Protein AF-A0A2S3UNC1-F1 (afdb_monomer)

pLDDT: mean 71.62, std 21.58, range [21.16, 96.69]

Foldseek 3Di:
DQAWADWEWEEDLAQLKIKIFTHHDDQVVQPVWGFFWKWKFKDAQFAQPDSPRHDTPDTGGDDGMDIGRCPPDQAKMKMFMWTAIPVRDTDGDPRRIYIYGRFDDPCVLVVVVVPPPVVVQVPQFQDDPVNLVPDDPVVNVVLVPDDPVLNRTGPVSNVSCVVCSCVSVVVRVVVCPLLLQPLRTRDLVSLCVLCVLLLFDFDPVDGSVVSSVCSVCQLVQLLQLLWPVNLQVLLCVLFVFHWFWDFDDDDDDDPPDDQLFFWWKWWQDPNATAAQQECCVQLQWDQDKFFFAAFGWGKIKHPDAFQTAGQAQHWWWKDKQPAFIWIWTDHLAQAVGNGGGFQASVQVSCCVFPVQKHWDADPRRHIMITGPDHHRRTIMGTDGDRTHGPDSPQRWDAFKEWEFFDPQRKIKIKTKHFHPPDVLLVVVVVCVSVVHDDDDDDDDDDDDDDDDDPPPPDDRDGRQIWMKMWIHGPNDIDDIDTDCPDDFRWHQKAWYAFPVRWIKIWTWTPAPDLPTFIFIWTWHFFDFFWWKQWQQDAFDFQADQQAKWKKWKQAPSRDIDIFMDGDHPVQAPHNGGHFLVSVQVSCCVGGPQWHWDADPVRTIMITGPDGAQRIKMFTDPDPPHRRCRVRSNHDPVRRMTGIHHSRDIDIDGADGDDDDRANKDNWYWEAQLPRWIKIWIWHPRAQTWIWIWIGDPRDIDDIDTDDGQWAQWDWYQFPVSKIKIKIWHDDPVCVPDLAIFIKIWIGDPVDPDIDDIDGAEDADVPHGKNWHNWEWDDDPPRWTFIWTFMCPLVATAIWTDTAGDVGDDNDDTHGSDNDHWHKHSWYWDQDVVRMIMIIITTPPQPFDFDDWDDPVPDPRPITMTRTRHGPGDSLDDSRRDPVCVVLSVCPPDPPNPPNFADDPPQDPPQWDDDPPDDTDHDDDDAPVRVDGSSEIEMETEGDPPTDDCDPVSVVVSVVVCSNNHRPPHHYAYEYDDDDDDDDDDDPPPDDDDDDDDPDDDDPDPDPDDPDDPDDDPRYDYQDPPDPVRDRADPVDVVRVVDDDDDDDPD

InterPro domains:
  IPR006521 Tail protein I [PF09684] (176-273)

Sequence (1050 aa):
MRAVTDIIARPGLDDGTVRLAWTNPDSEAFAPGAFTSIRVLRRERAHPRNSDDGTVLYDGPPIAALADKDPAAPAFRYYRIFARDDAGILHDGETALATAFAAKHSGIAERLYALLPAIHQRFDTPLDAAALGVLTPAQRSALAALPPELAGSGPLRRFALALFRPFDLIRSTAEALPLMRDVDHCPPVALRALADSLGWALDETLPLARRRNDVRFAPSLLRRNGSVEGIATLIERSTGWRVDLVEGHARLLRTHRPARRSLCSLIQRDGLWRAADDLAPLLGLPEVEASGGAATPATVTGSLTGPFDFPPGGTLRLEIGSQAPFNLRLDAGDVDDITAVTAAELATVINTLAPELTARELPGGELEIATAETGPEARLRVLFTRCTPRSTDAAPAGRPVATTAGPDNATLMFYETFDPADAVTRRAAQDRLRGLPAPAPDLPFAPAPSLPVASVSTPPLPARARIRARVRRNARWLDSFALDTGPDPAARPAAMRLPDDRVLLAWLANPNTARARIEMRFAMLGDPAPARLALGSSGPWSLPPGTSLALTVARRDGATRRTGIAFAATDFADPAAVTQTELVSLLTLRLDGVTAQPRADGGVALVSDEAGGGVRLSLDLRPGVSTAASVLGLDPARASASGNDGLDLVLADATSPTLPAGRLEDPFLAPDGAGGAYLFVVNAADNRRLLATRFSAGAWAPVEQLADHAAEPAARLGSDGLVHLFFARRDPTAPGEDRWTVRRRRFDPGIPGWDAEAAITNQPPGGRAADREPAPGPETGGGFLLFLSSDRSGGRALHSLSVPLAAGPAATPSAVLSDAFNDSAPLPLSLGDGTLELIFRSDDAPAATRTPRNLPGSTLKSRREDGLGLVPHAAGALTVDPSDTARLGLRDRQTDLLTYTAQRPIGPLGLVRRPGTQAIAEPALSPSELRTRETVTAYIRRAATGAPLTAERQTRLAGVLERYKPINLRLALAVAPERTLEEVYSPFDDIGERWEDRGPVVENVGPYADASTAAAPDLRFLLTNSLTHRTADPADLASLRNRLFFLPLQ

Nearest PDB structures (foldseek):
  8uws-assembly1_B  TM=5.691E-01  e=2.726E-04  Enterobacter hormaechei
  7k1r-assembly1_C-3  TM=5.661E-01  e=5.688E-04  Enterobacter sp. enrichment culture clone nf1B6
  7k1r-assembly1_B-2  TM=5.604E-01  e=1.390E-03  Enterobacter sp. enrichment culture clone nf1B6
  8uws-assembly1_C  TM=5.590E-01  e=4.189E-03  Enterobacter hormaechei
  8uws-assembly1_A  TM=5.189E-01  e=3.771E-03  Enterobacter hormaechei

Radius of gyration: 38.7 Å; Cα contacts (8 Å, |Δi|>4): 2181; chains: 1; bounding box: 110×104×108 Å

Solvent-accessible surface area (backbone atoms only — not comparable to full-atom values): 58872 Å² total; per-residue (Å²): 98,59,27,35,35,74,47,43,45,39,53,36,70,84,68,17,16,35,40,37,37,40,44,72,50,59,56,75,50,40,63,98,50,39,71,55,28,33,37,35,34,38,26,66,67,37,62,40,86,53,101,79,47,52,49,75,78,44,77,44,70,77,70,48,64,50,71,43,72,79,48,78,54,59,35,48,40,19,29,31,42,30,29,21,36,70,88,66,52,74,30,63,52,84,51,19,50,35,60,29,56,18,26,37,73,69,57,53,24,60,53,56,56,69,68,48,62,66,70,62,61,71,69,37,53,49,79,48,77,70,62,55,68,72,48,52,73,67,55,50,52,55,48,70,70,42,59,70,77,58,52,66,35,11,69,60,57,48,49,40,39,68,68,32,26,60,51,26,46,53,50,23,53,60,72,35,52,68,36,60,76,34,74,72,50,31,55,77,76,45,50,53,58,54,21,53,60,68,62,42,90,76,62,80,89,51,59,66,60,54,44,37,48,51,58,67,46,43,56,64,51,39,61,57,37,21,15,53,59,29,44,44,51,51,50,28,72,62,59,55,28,45,62,50,75,45,74,50,79,76,81,68,88,66,86,94,60,82,76,72,21,27,34,26,25,28,27,51,52,97,93,38,72,38,20,62,41,42,38,45,72,69,38,34,43,62,87,47,75,26,62,13,38,86,84,32,40,6,57,52,58,25,77,36,57,48,60,32,73,48,56,87,60,20,33,38,38,41,32,50,60,90,51,75,43,30,34,42,34,46,36,53,68,67,45,97,42,45,66,52,37,40,28,57,57,52,16,53,52,46,40,69,65,38,72,65,37,45,43,40,53,43,101,74,36,18,39,35,43,26,40,62,50,58,15,73,73,25,32,34,30,47,52,81,56,79,52,31,79,73,41,72,67,54,43,37,38,72,44,56,32,61,33,49,35,51,96,82,57,28,38,40,36,35,30,17,23,47,44,86,74,44,66,64,62,51,46,56,49,52,38,53,73,68,71,49,77,76,86,73,82,93,74,94,85,85,86,89,89,83,86,86,82,78,88,73,86,72,76,83,79,69,60,49,34,35,39,32,36,30,44,32,52,92,96,38,77,53,78,73,44,78,55,93,72,68,92,57,32,27,32,41,43,20,39,33,53,44,87,85,50,37,24,47,35,34,29,28,33,39,62,94,34,80,72,30,41,68,46,37,29,36,35,38,62,40,72,52,34,41,10,55,36,58,44,61,39,49,52,63,36,61,54,60,62,76,30,20,45,32,36,37,41,31,36,67,77,57,50,72,46,77,36,51,50,70,43,49,66,85,75,40,98,44,42,71,55,33,43,52,67,56,51,30,54,51,42,39,74,58,29,74,69,34,41,42,39,83,40,97,80,42,22,44,28,42,30,39,74,55,51,15,52,57,11,29,41,33,54,42,80,56,90,86,50,26,64,40,31,66,72,40,41,38,46,89,89,48,32,57,23,55,16,33,61,24,82,53,65,53,74,43,88,43,90,54,72,89,72,83,91,37,36,59,43,55,46,31,46,29,59,53,72,79,72,35,34,33,44,35,35,20,31,60,70,60,67,18,27,27,34,36,30,42,38,51,97,94,42,65,49,79,73,44,80,78,45,69,37,29,42,45,55,32,54,46,69,43,79,85,61,30,31,39,38,31,27,17,32,48,46,81,92,44,80,90,53,78,38,26,29,35,32,35,33,42,34,43,91,92,45,98,61,69,53,76,82,40,66,42,38,63,71,49,90,100,56,71,27,38,33,34,41,42,24,74,24,82,35,101,83,57,31,26,35,33,30,29,22,25,36,75,83,81,40,42,21,40,24,34,42,77,31,51,77,94,67,52,43,72,51,86,66,44,66,67,56,94,67,87,52,56,28,35,47,50,37,57,39,79,42,97,87,76,41,45,34,37,34,28,30,26,63,64,76,71,70,21,73,35,84,68,60,76,58,91,88,66,86,64,75,42,43,36,27,58,49,71,27,65,66,87,46,67,54,44,57,86,66,75,58,78,91,43,54,80,61,66,71,44,69,98,42,98,80,59,64,72,82,70,56,72,83,67,81,69,42,102,78,70,41,60,75,59,93,92,55,83,74,52,81,79,77,81,85,51,80,72,76,72,62,48,68,33,32,39,35,35,38,38,34,77,36,102,84,43,69,82,91,44,73,68,46,50,55,51,44,50,59,53,44,69,73,28,55,31,78,62,40,41,80,42,55,36,59,56,84,83,90,73,88,81,85,80,78,69,100,77,77,81,79,79,89,65,101,71,84,76,81,72,91,74,84,76,77,67,94,73,75,88,79,81,91,74,90,49,96,90,59,78,77,58,58,87,88,42,88,89,66,64,92,60,56,94,89,40,68,77,58,62,73,70,75,80,93,66,80,79,88,126

Organism: NCBI:txid281252

Mean predicted aligned error: 20.4 Å

Structure (mmCIF, N/CA/C/O backbone):
data_AF-A0A2S3UNC1-F1
#
_entry.id   AF-A0A2S3UNC1-F1
#
loop_
_atom_site.group_PDB
_atom_site.id
_atom_site.type_symbol
_atom_site.label_atom_id
_atom_site.label_alt_id
_atom_site.label_comp_id
_atom_site.label_asym_id
_atom_site.label_entity_id
_atom_site.label_seq_id
_atom_site.pdbx_PDB_ins_code
_atom_site.Cartn_x
_atom_site.Cartn_y
_atom_site.Cartn_z
_atom_site.occupancy
_atom_site.B_iso_or_equiv
_atom_site.auth_seq_id
_atom_site.auth_comp_id
_atom_site.auth_asym_id
_atom_site.auth_atom_id
_atom_site.pdbx_PDB_model_num
ATOM 1 N N . MET A 1 1 ? 65.160 2.869 -9.465 1.00 71.88 1 MET A N 1
ATOM 2 C CA . MET A 1 1 ? 63.971 2.181 -8.900 1.00 71.88 1 MET A CA 1
ATOM 3 C C . MET A 1 1 ? 64.094 0.701 -9.254 1.00 71.88 1 MET A C 1
ATOM 5 O O . MET A 1 1 ? 64.438 0.427 -10.390 1.00 71.88 1 MET A O 1
ATOM 9 N N . ARG A 1 2 ? 63.892 -0.242 -8.318 1.00 85.06 2 ARG A N 1
ATOM 10 C CA . ARG A 1 2 ? 64.100 -1.697 -8.547 1.00 85.06 2 ARG A CA 1
ATOM 11 C C . ARG A 1 2 ? 62.891 -2.422 -9.171 1.00 85.06 2 ARG A C 1
ATOM 13 O O . ARG A 1 2 ? 62.841 -3.643 -9.173 1.00 85.06 2 ARG A O 1
ATOM 20 N N . ALA A 1 3 ? 61.914 -1.681 -9.689 1.00 87.81 3 ALA A N 1
ATOM 21 C CA . ALA A 1 3 ? 60.694 -2.207 -10.301 1.00 87.81 3 ALA A CA 1
ATOM 22 C C . ALA A 1 3 ? 60.616 -1.788 -11.775 1.00 87.81 3 ALA A C 1
ATOM 24 O O . ALA A 1 3 ? 61.193 -0.767 -12.149 1.00 87.81 3 ALA A O 1
ATOM 25 N N . VAL A 1 4 ? 59.891 -2.555 -12.596 1.00 88.75 4 VAL A N 1
ATOM 26 C CA . VAL A 1 4 ? 59.630 -2.179 -13.995 1.00 88.75 4 VAL A CA 1
ATOM 27 C C . VAL A 1 4 ? 58.796 -0.895 -14.081 1.00 88.75 4 VAL A C 1
ATOM 29 O O . VAL A 1 4 ? 58.005 -0.584 -13.179 1.00 88.75 4 VAL A O 1
ATOM 32 N N . THR A 1 5 ? 58.952 -0.166 -15.183 1.00 89.69 5 THR A N 1
ATOM 33 C CA . THR A 1 5 ? 58.198 1.061 -15.478 1.00 89.69 5 THR A CA 1
ATOM 34 C C . THR A 1 5 ? 57.515 0.973 -16.840 1.00 89.69 5 THR A C 1
ATOM 36 O O . THR A 1 5 ? 57.764 0.050 -17.615 1.00 89.69 5 THR A O 1
ATOM 39 N N . ASP A 1 6 ? 56.612 1.916 -17.119 1.00 88.50 6 ASP A N 1
ATOM 40 C CA . ASP A 1 6 ? 55.948 2.079 -18.423 1.00 88.50 6 ASP A CA 1
ATOM 41 C C . ASP A 1 6 ? 55.237 0.822 -18.938 1.00 88.50 6 ASP A C 1
ATOM 43 O O . ASP A 1 6 ? 55.200 0.552 -20.140 1.00 88.50 6 ASP A O 1
ATOM 47 N N . ILE A 1 7 ? 54.662 0.032 -18.027 1.00 92.25 7 ILE A N 1
ATOM 48 C CA . ILE A 1 7 ? 53.903 -1.152 -18.411 1.00 92.25 7 ILE A CA 1
ATOM 49 C C . ILE A 1 7 ? 52.620 -0.752 -19.155 1.00 92.25 7 ILE A C 1
ATOM 51 O O . ILE A 1 7 ? 51.785 0.013 -18.673 1.00 92.25 7 ILE A O 1
ATOM 55 N N . ILE A 1 8 ? 52.441 -1.310 -20.347 1.00 91.31 8 ILE A N 1
ATOM 56 C CA . ILE A 1 8 ? 51.274 -1.116 -21.200 1.00 91.31 8 ILE A CA 1
ATOM 57 C C . ILE A 1 8 ? 50.710 -2.491 -21.539 1.00 91.31 8 ILE A C 1
ATOM 59 O O . ILE A 1 8 ? 51.439 -3.383 -21.966 1.00 91.31 8 ILE A O 1
ATOM 63 N N . ALA A 1 9 ? 49.395 -2.648 -21.399 1.00 90.69 9 ALA A N 1
ATOM 64 C CA . ALA A 1 9 ? 48.666 -3.837 -21.824 1.00 90.69 9 ALA A CA 1
ATOM 65 C C . ALA A 1 9 ? 47.628 -3.448 -22.885 1.00 90.69 9 ALA A C 1
ATOM 67 O O . ALA A 1 9 ? 46.817 -2.548 -22.660 1.00 90.69 9 ALA A O 1
ATOM 68 N N . ARG A 1 10 ? 47.644 -4.103 -24.052 1.00 88.75 10 ARG A N 1
ATOM 69 C CA . ARG A 1 10 ? 46.709 -3.833 -25.159 1.00 88.75 10 ARG A CA 1
ATOM 70 C C . ARG A 1 10 ? 46.040 -5.119 -25.648 1.00 88.75 10 ARG A C 1
ATOM 72 O O . ARG A 1 10 ? 46.726 -6.136 -25.748 1.00 88.75 10 ARG A O 1
ATOM 79 N N . PRO A 1 11 ? 44.743 -5.090 -26.004 1.00 84.12 11 PRO A N 1
ATOM 80 C CA . PRO A 1 11 ? 44.121 -6.207 -26.705 1.00 84.12 11 PRO A CA 1
ATOM 81 C C . PRO A 1 11 ? 44.811 -6.446 -28.051 1.00 84.12 11 PRO A C 1
ATOM 83 O O . PRO A 1 11 ? 45.039 -5.512 -28.823 1.00 84.12 11 PRO A O 1
ATOM 86 N N . GLY A 1 12 ? 45.120 -7.704 -28.341 1.00 79.25 12 GLY A N 1
ATOM 87 C CA . GLY A 1 12 ? 45.459 -8.175 -29.673 1.00 79.25 12 GLY A CA 1
ATOM 88 C C . GLY A 1 12 ? 44.209 -8.150 -30.546 1.00 79.25 12 GLY A C 1
ATOM 89 O O . GLY A 1 12 ? 43.183 -8.732 -30.200 1.00 79.25 12 GLY A O 1
ATOM 90 N N . LEU A 1 13 ? 44.283 -7.460 -31.683 1.00 69.12 13 LEU A N 1
ATOM 91 C CA . LEU A 1 13 ? 43.161 -7.336 -32.622 1.00 69.12 13 LEU A CA 1
ATOM 92 C C . LEU A 1 13 ? 42.974 -8.585 -33.503 1.00 69.12 13 LEU A C 1
ATOM 94 O O . LEU A 1 13 ? 41.999 -8.669 -34.246 1.00 69.12 13 LEU A O 1
ATOM 98 N N . ASP A 1 14 ? 43.903 -9.540 -33.426 1.00 63.31 14 ASP A N 1
ATOM 99 C CA . ASP A 1 14 ? 44.070 -10.588 -34.437 1.00 63.31 14 ASP A CA 1
ATOM 100 C C . ASP A 1 14 ? 43.813 -12.002 -33.898 1.00 63.31 14 ASP A C 1
ATOM 102 O O . ASP A 1 14 ? 43.468 -12.890 -34.667 1.00 63.31 14 ASP A O 1
ATOM 106 N N . ASP A 1 15 ? 43.999 -12.213 -32.594 1.00 67.69 15 ASP A N 1
ATOM 107 C CA . ASP A 1 15 ? 44.204 -13.541 -32.001 1.00 67.69 15 ASP A CA 1
ATOM 108 C C . ASP A 1 15 ? 43.604 -13.685 -30.589 1.00 67.69 15 ASP A C 1
ATOM 110 O O . ASP A 1 15 ? 43.811 -14.696 -29.926 1.00 67.69 15 ASP A O 1
ATOM 114 N N . GLY A 1 16 ? 42.860 -12.679 -30.110 1.00 71.56 16 GLY A N 1
ATOM 115 C CA . GLY A 1 16 ? 42.266 -12.683 -28.767 1.00 71.56 16 GLY A CA 1
ATOM 116 C C . GLY A 1 16 ? 43.286 -12.604 -27.625 1.00 71.56 16 GLY A C 1
ATOM 117 O O . GLY A 1 16 ? 42.932 -12.817 -26.466 1.00 71.56 16 GLY A O 1
ATOM 118 N N . THR A 1 17 ? 44.547 -12.291 -27.934 1.00 86.00 17 THR A N 1
ATOM 119 C CA . THR A 1 17 ? 45.624 -12.196 -26.943 1.00 86.00 17 THR A CA 1
ATOM 120 C C . THR A 1 17 ? 45.642 -10.840 -26.244 1.00 86.00 17 THR A C 1
ATOM 122 O O . THR A 1 17 ? 45.013 -9.880 -26.688 1.00 86.00 17 THR A O 1
ATOM 125 N N . VAL A 1 18 ? 46.385 -10.723 -25.144 1.00 89.75 18 VAL A N 1
ATOM 126 C CA . VAL A 1 18 ? 46.753 -9.423 -24.562 1.00 89.75 18 VAL A CA 1
ATOM 127 C C . VAL A 1 18 ? 48.256 -9.229 -24.716 1.00 89.75 18 VAL A C 1
ATOM 129 O O . VAL A 1 18 ? 49.051 -10.035 -24.237 1.00 89.75 18 VAL A O 1
ATOM 132 N N . ARG A 1 19 ? 48.657 -8.145 -25.381 1.00 91.12 19 ARG A N 1
ATOM 133 C CA . ARG A 1 19 ? 50.061 -7.782 -25.596 1.00 91.12 19 ARG A CA 1
ATOM 134 C C . ARG A 1 19 ? 50.517 -6.833 -24.493 1.00 91.12 19 ARG A C 1
ATOM 136 O O . ARG A 1 19 ? 49.969 -5.739 -24.351 1.00 91.12 19 ARG A O 1
ATOM 143 N N . LEU A 1 20 ? 51.509 -7.268 -23.727 1.00 93.56 20 LEU A N 1
ATOM 144 C CA . LEU A 1 20 ? 52.174 -6.529 -22.660 1.00 93.56 20 LEU A CA 1
ATOM 145 C C . LEU A 1 20 ? 53.522 -6.008 -23.166 1.00 93.56 20 LEU A C 1
ATOM 147 O O . LEU A 1 20 ? 54.248 -6.750 -23.825 1.00 93.56 20 LEU A O 1
ATOM 151 N N . ALA A 1 21 ? 53.866 -4.768 -22.830 1.00 93.94 21 ALA A N 1
ATOM 152 C CA . ALA A 1 21 ? 55.184 -4.169 -23.056 1.00 93.94 21 ALA A CA 1
ATOM 153 C C . ALA A 1 21 ? 55.564 -3.293 -21.855 1.00 93.94 21 ALA A C 1
ATOM 155 O O . ALA A 1 21 ? 54.669 -2.717 -21.245 1.00 93.94 21 ALA A O 1
ATOM 156 N N . TRP A 1 22 ? 56.845 -3.216 -21.495 1.00 95.00 22 TRP A N 1
ATOM 157 C CA . TRP A 1 22 ? 57.339 -2.420 -20.361 1.00 95.00 22 TRP A CA 1
ATOM 158 C C . TRP A 1 22 ? 58.831 -2.094 -20.507 1.00 95.00 22 TRP A C 1
ATOM 160 O O . TRP A 1 22 ? 59.533 -2.675 -21.338 1.00 95.00 22 TRP A O 1
ATOM 170 N N . THR A 1 23 ? 59.320 -1.201 -19.650 1.00 93.81 23 THR A N 1
ATOM 171 C CA . THR A 1 23 ? 60.740 -0.869 -19.505 1.00 93.81 23 THR A CA 1
ATOM 172 C C . THR A 1 23 ? 61.318 -1.628 -18.309 1.00 93.81 23 THR A C 1
ATOM 174 O O . THR A 1 23 ? 60.793 -1.560 -17.193 1.00 93.81 23 THR A O 1
ATOM 177 N N . ASN A 1 24 ? 62.387 -2.393 -18.540 1.00 91.75 24 ASN A N 1
ATOM 178 C CA . ASN A 1 24 ? 63.102 -3.074 -17.461 1.00 91.75 24 ASN A CA 1
ATOM 179 C C . ASN A 1 24 ? 63.902 -2.064 -16.623 1.00 91.75 24 ASN A C 1
ATOM 181 O O . ASN A 1 24 ? 64.399 -1.087 -17.178 1.00 91.75 24 ASN A O 1
ATOM 185 N N . PRO A 1 25 ? 64.043 -2.291 -15.308 1.00 88.44 25 PRO A N 1
ATOM 186 C CA . PRO A 1 25 ? 64.818 -1.406 -14.449 1.00 88.44 25 PRO A CA 1
ATOM 187 C C . PRO A 1 25 ? 66.314 -1.454 -14.792 1.00 88.44 25 PRO A C 1
ATOM 189 O O . PRO A 1 25 ? 66.849 -2.515 -15.121 1.00 88.44 25 PRO A O 1
ATOM 192 N N . ASP A 1 26 ? 66.991 -0.311 -14.668 1.00 85.19 26 ASP A N 1
ATOM 193 C CA . ASP A 1 26 ? 68.431 -0.203 -14.918 1.00 85.19 26 ASP A CA 1
ATOM 194 C C . ASP A 1 26 ? 69.234 -1.102 -13.971 1.00 85.19 26 ASP A C 1
ATOM 196 O O . ASP A 1 26 ? 68.940 -1.194 -12.775 1.00 85.19 26 ASP A O 1
ATOM 200 N N . SER A 1 27 ? 70.301 -1.723 -14.479 1.00 77.81 27 SER A N 1
ATOM 201 C CA . SER A 1 27 ? 71.176 -2.600 -13.688 1.00 77.81 27 SER A CA 1
ATOM 202 C C . SER A 1 27 ? 71.799 -1.886 -12.484 1.00 77.81 27 SER A C 1
ATOM 204 O O . SER A 1 27 ? 71.985 -2.498 -11.435 1.00 77.81 27 SER A O 1
ATOM 206 N N . GLU A 1 28 ? 72.049 -0.579 -12.594 1.00 79.62 28 GLU A N 1
ATOM 207 C CA . GLU A 1 28 ? 72.569 0.254 -11.501 1.00 79.62 28 GLU A CA 1
ATOM 208 C C . GLU A 1 28 ? 71.596 0.359 -10.316 1.00 79.62 28 GLU A C 1
ATOM 210 O O . GLU A 1 28 ? 72.025 0.509 -9.172 1.00 79.62 28 GLU A O 1
ATOM 215 N N . ALA A 1 29 ? 70.286 0.201 -10.544 1.00 78.94 29 ALA A N 1
ATOM 216 C CA . ALA A 1 29 ? 69.288 0.241 -9.477 1.00 78.94 29 ALA A CA 1
ATOM 217 C C . ALA A 1 29 ? 69.400 -0.947 -8.501 1.00 78.94 29 ALA A C 1
ATOM 219 O O . ALA A 1 29 ? 68.846 -0.879 -7.398 1.00 78.94 29 ALA A O 1
ATOM 220 N N . PHE A 1 30 ? 70.110 -2.017 -8.878 1.00 82.62 30 PHE A N 1
ATOM 221 C CA . PHE A 1 30 ? 70.269 -3.243 -8.089 1.00 82.62 30 PHE A CA 1
ATOM 222 C C . PHE A 1 30 ? 71.609 -3.345 -7.353 1.00 82.62 30 PHE A C 1
ATOM 224 O O . PHE A 1 30 ? 71.766 -4.265 -6.554 1.00 82.62 30 PHE A O 1
ATOM 231 N N . ALA A 1 31 ? 72.521 -2.377 -7.519 1.00 77.75 31 ALA A N 1
ATOM 232 C CA . ALA A 1 31 ? 73.837 -2.404 -6.879 1.00 77.75 31 ALA A CA 1
ATOM 233 C C . ALA A 1 31 ? 73.745 -2.566 -5.338 1.00 77.75 31 ALA A C 1
ATOM 235 O O . ALA A 1 31 ? 72.866 -1.958 -4.708 1.00 77.75 31 ALA A O 1
ATOM 236 N N . PRO A 1 32 ? 74.628 -3.378 -4.711 1.00 75.19 32 PRO A N 1
ATOM 237 C CA . PRO A 1 32 ? 75.766 -4.104 -5.301 1.00 75.19 32 PRO A CA 1
ATOM 238 C C . PRO A 1 32 ? 75.408 -5.407 -6.049 1.00 75.19 32 PRO A C 1
ATOM 240 O O . PRO A 1 32 ? 76.315 -6.060 -6.555 1.00 75.19 32 PRO A O 1
ATOM 243 N N . GLY A 1 33 ? 74.129 -5.788 -6.113 1.00 76.94 33 GLY A N 1
ATOM 244 C CA . GLY A 1 33 ? 73.649 -6.957 -6.854 1.00 76.94 33 GLY A CA 1
ATOM 245 C C . GLY A 1 33 ? 73.289 -6.662 -8.314 1.00 76.94 33 GLY A C 1
ATOM 246 O O . GLY A 1 33 ? 73.543 -5.570 -8.830 1.00 76.94 33 GLY A O 1
ATOM 247 N N . ALA A 1 34 ? 72.669 -7.634 -8.986 1.00 84.44 34 ALA A N 1
ATOM 248 C CA . ALA A 1 34 ? 72.281 -7.548 -10.397 1.00 84.44 34 ALA A CA 1
ATOM 249 C C . ALA A 1 34 ? 70.804 -7.898 -10.633 1.00 84.44 34 ALA A C 1
ATOM 251 O O . ALA A 1 34 ? 70.223 -8.730 -9.942 1.00 84.44 34 ALA A O 1
ATOM 252 N N . PHE A 1 35 ? 70.199 -7.295 -11.657 1.00 88.50 35 PHE A N 1
ATOM 253 C CA . PHE A 1 35 ? 68.885 -7.690 -12.168 1.00 88.50 35 PHE A CA 1
ATOM 254 C C . PHE A 1 35 ? 69.000 -9.008 -12.952 1.00 88.50 35 PHE A C 1
ATOM 256 O O . PHE A 1 35 ? 69.707 -9.061 -13.959 1.00 88.50 35 PHE A O 1
ATOM 263 N N . THR A 1 36 ? 68.326 -10.073 -12.504 1.00 89.25 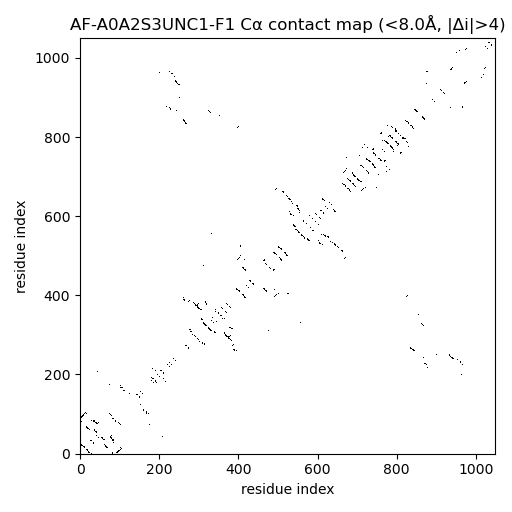36 THR A N 1
ATOM 264 C CA . THR A 1 36 ? 68.545 -11.437 -13.030 1.00 89.25 36 THR A CA 1
ATOM 265 C C . THR A 1 36 ? 67.387 -12.006 -13.835 1.00 89.25 36 THR A C 1
ATOM 267 O O . THR A 1 36 ? 67.608 -12.757 -14.783 1.00 89.25 36 THR A O 1
ATOM 270 N N . SER A 1 37 ? 66.145 -11.711 -13.455 1.00 90.62 37 SER A N 1
ATOM 271 C CA . SER A 1 37 ? 64.955 -12.309 -14.071 1.00 90.62 37 SER A CA 1
ATOM 272 C C . SER A 1 37 ? 63.703 -11.491 -13.783 1.00 90.62 37 SER A C 1
ATOM 274 O O . SER A 1 37 ? 63.707 -10.586 -12.949 1.00 90.62 37 SER A O 1
ATOM 276 N N . ILE A 1 38 ? 62.614 -11.812 -14.474 1.00 93.31 38 ILE A N 1
ATOM 277 C CA . ILE A 1 38 ? 61.295 -11.239 -14.213 1.00 93.31 38 ILE A CA 1
ATOM 278 C C . ILE A 1 38 ? 60.247 -12.335 -14.063 1.00 93.31 38 ILE A C 1
ATOM 280 O O . ILE A 1 38 ? 60.325 -13.386 -14.702 1.00 93.31 38 ILE A O 1
ATOM 284 N N . ARG A 1 39 ? 59.219 -12.046 -13.265 1.00 94.12 39 ARG A N 1
ATOM 285 C CA . ARG A 1 39 ? 58.016 -12.871 -13.144 1.00 94.12 39 ARG A CA 1
ATOM 286 C C . ARG A 1 39 ? 56.783 -12.042 -13.486 1.00 94.12 39 ARG A C 1
ATOM 288 O O . ARG A 1 39 ? 56.570 -10.980 -12.908 1.00 94.12 39 ARG A O 1
ATOM 295 N N . VAL A 1 40 ? 55.956 -12.538 -14.401 1.00 93.81 40 VAL A N 1
ATOM 296 C CA . VAL A 1 40 ? 54.709 -11.898 -14.843 1.00 93.81 40 VAL A CA 1
ATOM 297 C C . VAL A 1 40 ? 53.523 -12.720 -14.354 1.00 93.81 40 VAL A C 1
ATOM 299 O O . VAL A 1 40 ? 53.427 -13.914 -14.640 1.00 93.81 40 VAL A O 1
ATOM 302 N N . LEU A 1 41 ? 52.605 -12.078 -13.636 1.00 93.81 41 LEU A N 1
ATOM 303 C CA . LEU A 1 41 ? 51.410 -12.698 -13.065 1.00 93.81 41 LEU A CA 1
ATOM 304 C C . LEU A 1 41 ? 50.140 -12.045 -13.600 1.00 93.81 41 LEU A C 1
ATOM 306 O O . LEU A 1 41 ? 50.101 -10.837 -13.841 1.00 93.81 41 LEU A O 1
ATOM 310 N N . ARG A 1 42 ? 49.083 -12.850 -13.720 1.00 92.56 42 ARG A N 1
ATOM 311 C CA . ARG A 1 42 ? 47.740 -12.439 -14.139 1.00 92.56 42 ARG A CA 1
ATOM 312 C C . ARG A 1 42 ? 46.690 -12.849 -13.119 1.00 92.56 42 ARG A C 1
ATOM 314 O O . ARG A 1 42 ? 46.730 -13.950 -12.575 1.00 92.56 42 ARG A O 1
ATOM 321 N N . ARG A 1 43 ? 45.678 -12.003 -12.941 1.00 90.25 43 ARG A N 1
ATOM 322 C CA . ARG A 1 43 ? 44.486 -12.289 -12.139 1.00 90.25 43 ARG A CA 1
ATOM 323 C C . ARG A 1 43 ? 43.234 -11.643 -12.743 1.00 90.25 43 ARG A C 1
ATOM 325 O O . ARG A 1 43 ? 43.312 -10.745 -13.578 1.00 90.25 43 ARG A O 1
ATOM 332 N N . GLU A 1 44 ? 42.062 -12.134 -12.344 1.00 84.12 44 GLU A N 1
ATOM 333 C CA . GLU A 1 44 ? 40.782 -11.781 -12.978 1.00 84.12 44 GLU A CA 1
ATOM 334 C C . GLU A 1 44 ? 40.049 -10.589 -12.347 1.00 84.12 44 GLU A C 1
ATOM 336 O O . GLU A 1 44 ? 39.354 -9.864 -13.044 1.00 84.12 44 GLU A O 1
ATOM 341 N N . ARG A 1 45 ? 40.174 -10.385 -11.029 1.00 82.25 45 ARG A N 1
ATOM 342 C CA . ARG A 1 45 ? 39.364 -9.402 -10.272 1.00 82.25 45 ARG A CA 1
ATOM 343 C C . ARG A 1 45 ? 40.181 -8.290 -9.607 1.00 82.25 45 ARG A C 1
ATOM 345 O O . ARG A 1 45 ? 39.646 -7.315 -9.099 1.00 82.25 45 ARG A O 1
ATOM 352 N N . ALA A 1 46 ? 41.485 -8.448 -9.509 1.00 86.56 46 ALA A N 1
ATOM 353 C CA . ALA A 1 46 ? 42.354 -7.442 -8.919 1.00 86.56 46 ALA A CA 1
ATOM 354 C C . ALA A 1 46 ? 43.776 -7.701 -9.378 1.00 86.56 46 ALA A C 1
ATOM 356 O O . ALA A 1 46 ? 44.077 -8.808 -9.818 1.00 86.56 46 ALA A O 1
ATOM 357 N N . HIS A 1 47 ? 44.653 -6.718 -9.213 1.00 89.38 47 HIS A N 1
ATOM 358 C CA . HIS A 1 47 ? 46.077 -6.951 -9.397 1.00 89.38 47 HIS A CA 1
ATOM 359 C C . HIS A 1 47 ? 46.597 -8.010 -8.402 1.00 89.38 47 HIS A C 1
ATOM 361 O O . HIS A 1 47 ? 46.140 -8.038 -7.250 1.00 89.38 47 HIS A O 1
ATOM 367 N N . PRO A 1 48 ? 47.527 -8.883 -8.830 1.00 90.56 48 PRO A N 1
ATOM 368 C CA . PRO A 1 48 ? 48.292 -9.752 -7.937 1.00 90.56 48 PRO A CA 1
ATOM 369 C C . PRO A 1 48 ? 48.932 -8.970 -6.785 1.00 90.56 48 PRO A C 1
ATOM 371 O O . PRO A 1 48 ? 49.606 -7.962 -7.008 1.00 90.56 48 PRO A O 1
ATOM 374 N N . ARG A 1 49 ? 48.736 -9.409 -5.540 1.00 85.06 49 ARG A N 1
ATOM 375 C CA . ARG A 1 49 ? 49.299 -8.731 -4.358 1.00 85.06 49 ARG A CA 1
ATOM 376 C C . ARG A 1 49 ? 50.743 -9.118 -4.070 1.00 85.06 49 ARG A C 1
ATOM 378 O O . ARG A 1 49 ? 51.476 -8.294 -3.540 1.00 85.06 49 ARG A O 1
ATOM 385 N N . ASN A 1 50 ? 51.129 -10.342 -4.405 1.00 86.94 50 ASN A N 1
ATOM 386 C CA . ASN A 1 50 ? 52.474 -10.879 -4.224 1.00 86.94 50 ASN A CA 1
ATOM 387 C C . ASN A 1 50 ? 52.804 -11.856 -5.366 1.00 86.94 50 ASN A C 1
ATOM 389 O O . ASN A 1 50 ? 51.979 -12.084 -6.256 1.00 86.94 50 ASN A O 1
ATOM 393 N N . SER A 1 51 ? 54.009 -12.420 -5.338 1.00 86.25 51 SER A N 1
ATOM 394 C CA . SER A 1 51 ? 54.552 -13.304 -6.374 1.00 86.25 51 SER A CA 1
ATOM 395 C C . SER A 1 51 ? 53.837 -14.649 -6.542 1.00 86.25 51 SER A C 1
ATOM 397 O O . SER A 1 51 ? 54.166 -15.375 -7.484 1.00 86.25 51 SER A O 1
ATOM 399 N N . ASP A 1 52 ? 52.888 -14.960 -5.655 1.00 86.50 52 ASP A N 1
ATOM 400 C CA . ASP A 1 52 ? 52.142 -16.221 -5.612 1.00 86.50 52 ASP A CA 1
ATOM 401 C C . ASP A 1 52 ? 50.618 -16.001 -5.781 1.00 86.50 52 ASP A C 1
ATOM 403 O O . ASP A 1 52 ? 49.838 -16.951 -5.808 1.00 86.50 52 ASP A O 1
ATOM 407 N N . ASP A 1 53 ? 50.164 -14.748 -5.925 1.00 84.12 53 ASP A N 1
ATOM 408 C CA . ASP A 1 53 ? 48.747 -14.358 -6.006 1.00 84.12 53 ASP A CA 1
ATOM 409 C C . ASP A 1 53 ? 48.272 -14.193 -7.461 1.00 84.12 53 ASP A C 1
ATOM 411 O O . ASP A 1 53 ? 47.968 -13.089 -7.924 1.00 84.12 53 ASP A O 1
ATOM 415 N N . GLY A 1 54 ? 48.197 -15.300 -8.204 1.00 86.94 54 GLY A N 1
ATOM 416 C CA . GLY A 1 54 ? 47.643 -15.324 -9.560 1.00 86.94 54 GLY A CA 1
ATOM 417 C C . GLY A 1 54 ? 48.169 -16.464 -10.429 1.00 86.94 54 GLY A C 1
ATOM 418 O O . GLY A 1 54 ? 48.864 -17.363 -9.970 1.00 86.94 54 GLY A O 1
ATOM 419 N N . THR A 1 55 ? 47.835 -16.418 -11.716 1.00 91.50 55 THR A N 1
ATOM 420 C CA . THR A 1 55 ? 48.400 -17.313 -12.732 1.00 91.50 55 THR A CA 1
ATOM 421 C C . THR A 1 55 ? 49.736 -16.751 -13.207 1.00 91.50 55 THR A C 1
ATOM 423 O O . THR A 1 55 ? 49.782 -15.620 -13.695 1.00 91.50 55 THR A O 1
ATOM 426 N N . VAL A 1 56 ? 50.815 -17.526 -13.091 1.00 92.94 56 VAL A N 1
ATOM 427 C CA . VAL A 1 56 ? 52.129 -17.160 -13.642 1.00 92.94 56 VAL A CA 1
ATOM 428 C C . VAL A 1 56 ? 52.083 -17.313 -15.161 1.00 92.94 56 VAL A C 1
ATOM 430 O O . VAL A 1 56 ? 51.798 -18.395 -15.666 1.00 92.94 56 VAL A O 1
ATOM 433 N N . LEU A 1 57 ? 52.350 -16.226 -15.884 1.00 91.75 57 LEU A N 1
ATOM 434 C CA . LEU A 1 57 ? 52.429 -16.222 -17.348 1.00 91.75 57 LEU A CA 1
ATOM 435 C C . LEU A 1 57 ? 53.862 -16.387 -17.853 1.00 91.75 57 LEU A C 1
ATOM 437 O O . LEU A 1 57 ? 54.077 -16.928 -18.934 1.00 91.75 57 LEU A O 1
ATOM 441 N N . TYR A 1 58 ? 54.831 -15.892 -17.086 1.00 93.31 58 TYR A N 1
ATOM 442 C CA . TYR A 1 58 ? 56.249 -15.971 -17.408 1.00 93.31 58 TYR A CA 1
ATOM 443 C C . TYR A 1 58 ? 57.080 -15.895 -16.126 1.00 93.31 58 TYR A C 1
ATOM 445 O O . TYR A 1 58 ? 56.762 -15.108 -15.235 1.00 93.31 58 TYR A O 1
ATOM 453 N N . ASP A 1 59 ? 58.138 -16.694 -16.044 1.00 93.19 59 ASP A N 1
ATOM 454 C CA . ASP A 1 59 ? 59.159 -16.635 -14.996 1.00 93.19 59 ASP A CA 1
ATOM 455 C C . ASP A 1 59 ? 60.489 -17.052 -15.622 1.00 93.19 59 ASP A C 1
ATOM 457 O O . ASP A 1 59 ? 60.661 -18.208 -16.010 1.00 93.19 59 ASP A O 1
ATOM 461 N N . GLY A 1 60 ? 61.393 -16.097 -15.819 1.00 91.25 60 GLY A N 1
ATOM 462 C CA . GLY A 1 60 ? 62.606 -16.349 -16.586 1.00 91.25 60 GLY A CA 1
ATOM 463 C C . GLY A 1 60 ? 63.444 -15.100 -16.852 1.00 91.25 60 GLY A C 1
ATOM 464 O O . GLY A 1 60 ? 63.208 -14.055 -16.240 1.00 91.25 60 GLY A O 1
ATOM 465 N N . PRO A 1 61 ? 64.431 -15.190 -17.761 1.00 91.69 61 PRO A N 1
ATOM 466 C CA . PRO A 1 61 ? 65.339 -14.092 -18.086 1.00 91.69 61 PRO A CA 1
ATOM 467 C C . PRO A 1 61 ? 64.610 -12.791 -18.467 1.00 91.69 61 PRO A C 1
ATOM 469 O O . PRO A 1 61 ? 63.463 -12.855 -18.925 1.00 91.69 61 PRO A O 1
ATOM 472 N N . PRO A 1 62 ? 65.252 -11.616 -18.328 1.00 91.38 62 PRO A N 1
ATOM 473 C CA . PRO A 1 62 ? 64.630 -10.339 -18.649 1.00 91.38 62 PRO A CA 1
ATOM 474 C C . PRO A 1 62 ? 64.134 -10.275 -20.096 1.00 91.38 62 PRO A C 1
ATOM 476 O O . PRO A 1 62 ? 64.904 -10.392 -21.047 1.00 91.38 62 PRO A O 1
ATOM 479 N N . ILE A 1 63 ? 62.834 -10.042 -20.253 1.00 93.50 63 ILE A N 1
ATOM 480 C CA . ILE A 1 63 ? 62.184 -9.681 -21.519 1.00 93.50 63 ILE A CA 1
ATOM 481 C C . ILE A 1 63 ? 61.522 -8.306 -21.343 1.00 93.50 63 ILE A C 1
ATOM 483 O O . ILE A 1 63 ? 61.398 -7.830 -20.217 1.00 93.50 63 ILE A O 1
ATOM 487 N N . ALA A 1 64 ? 61.142 -7.640 -22.433 1.00 90.19 64 ALA A N 1
ATOM 488 C CA . ALA A 1 64 ? 60.485 -6.320 -22.397 1.00 90.19 64 ALA A CA 1
ATOM 489 C C . ALA A 1 64 ? 59.043 -6.345 -22.942 1.00 90.19 64 ALA A C 1
ATOM 491 O O . ALA A 1 64 ? 58.350 -5.330 -22.948 1.00 90.19 64 ALA A O 1
ATOM 492 N N . ALA A 1 65 ? 58.591 -7.502 -23.434 1.00 91.81 65 ALA A N 1
ATOM 493 C CA . ALA A 1 65 ? 57.243 -7.700 -23.946 1.00 91.81 65 ALA A CA 1
ATOM 494 C C . ALA A 1 65 ? 56.809 -9.164 -23.806 1.00 91.81 65 ALA A C 1
ATOM 496 O O . ALA A 1 65 ? 57.634 -10.072 -23.908 1.00 91.81 65 ALA A O 1
ATOM 497 N N . LEU A 1 66 ? 55.510 -9.394 -23.608 1.00 93.56 66 LEU A N 1
ATOM 498 C CA . LEU A 1 66 ? 54.901 -10.721 -23.485 1.00 93.56 66 LEU A CA 1
ATOM 499 C C . LEU A 1 66 ? 53.502 -10.717 -24.114 1.00 93.56 66 LEU A C 1
ATOM 501 O O . LEU A 1 66 ? 52.748 -9.763 -23.942 1.00 93.56 66 LEU A O 1
ATOM 505 N N . ALA A 1 67 ? 53.131 -11.790 -24.811 1.00 89.69 67 ALA A N 1
ATOM 506 C CA . ALA A 1 67 ? 51.765 -11.995 -25.292 1.00 89.69 67 ALA A CA 1
ATOM 507 C C . ALA A 1 67 ? 51.054 -13.051 -24.431 1.00 89.69 67 ALA A C 1
ATOM 509 O O . ALA A 1 67 ? 51.463 -14.212 -24.408 1.00 89.69 67 ALA A O 1
ATOM 510 N N . ASP A 1 68 ? 49.988 -12.652 -23.741 1.00 90.25 68 ASP A N 1
ATOM 511 C CA . ASP A 1 68 ? 49.084 -13.547 -23.014 1.00 90.25 68 ASP A CA 1
ATOM 512 C C . ASP A 1 68 ? 48.106 -14.184 -24.007 1.00 90.25 68 ASP A C 1
ATOM 514 O O . ASP A 1 68 ? 47.246 -13.491 -24.555 1.00 90.25 68 ASP A O 1
ATOM 518 N N . LYS A 1 69 ? 48.287 -15.483 -24.285 1.00 81.12 69 LYS A N 1
ATOM 519 C CA . LYS A 1 69 ? 47.624 -16.185 -25.395 1.00 81.12 69 LYS A CA 1
ATOM 520 C C . LYS A 1 69 ? 46.243 -16.762 -25.084 1.00 81.12 69 LYS A C 1
ATOM 522 O O . LYS A 1 69 ? 45.508 -17.059 -26.015 1.00 81.12 69 LYS A O 1
ATOM 527 N N . ASP A 1 70 ? 45.900 -16.918 -23.809 1.00 72.06 70 ASP A N 1
ATOM 528 C CA . ASP A 1 70 ? 44.595 -17.444 -23.390 1.00 72.06 70 ASP A CA 1
ATOM 529 C C . ASP A 1 70 ? 44.022 -16.650 -22.205 1.00 72.06 70 ASP A C 1
ATOM 531 O O . ASP A 1 70 ? 43.878 -17.153 -21.078 1.00 72.06 70 ASP A O 1
ATOM 535 N N . PRO A 1 71 ? 43.757 -15.347 -22.389 1.00 74.31 71 PRO A N 1
ATOM 536 C CA . PRO A 1 71 ? 42.974 -14.608 -21.430 1.00 74.31 71 PRO A CA 1
ATOM 537 C C . PRO A 1 71 ? 41.509 -14.946 -21.699 1.00 74.31 71 PRO A C 1
ATOM 539 O O . PRO A 1 71 ? 40.928 -14.406 -22.633 1.00 74.31 71 PRO A O 1
ATOM 542 N N . ALA A 1 72 ? 40.893 -15.823 -20.895 1.00 74.94 72 ALA A N 1
ATOM 543 C CA . ALA A 1 72 ? 39.472 -16.149 -21.059 1.00 74.94 72 ALA A CA 1
ATOM 544 C C . ALA A 1 72 ? 38.643 -14.860 -21.289 1.00 74.94 72 ALA A C 1
ATOM 546 O O . ALA A 1 72 ? 38.741 -13.916 -20.502 1.00 74.94 72 ALA A O 1
ATOM 547 N N . ALA A 1 73 ? 37.919 -14.795 -22.409 1.00 77.38 73 ALA A N 1
ATOM 548 C CA . ALA A 1 73 ? 37.361 -13.568 -22.987 1.00 77.38 73 ALA A CA 1
ATOM 549 C C . ALA A 1 73 ? 35.847 -13.709 -23.268 1.00 77.38 73 ALA A C 1
ATOM 551 O O . ALA A 1 73 ? 35.385 -14.825 -23.522 1.00 77.38 73 ALA A O 1
ATOM 552 N N . PRO A 1 74 ? 35.066 -12.608 -23.293 1.00 80.81 74 PRO A N 1
ATOM 553 C CA . PRO A 1 74 ? 35.484 -11.222 -23.067 1.00 80.81 74 PRO A CA 1
ATOM 554 C C . PRO A 1 74 ? 35.566 -10.863 -21.572 1.00 80.81 74 PRO A C 1
ATOM 556 O O . PRO A 1 74 ? 34.583 -11.004 -20.849 1.00 80.81 74 PRO A O 1
ATOM 559 N N . ALA A 1 75 ? 36.721 -10.386 -21.094 1.00 84.19 75 ALA A N 1
ATOM 560 C CA . ALA A 1 75 ? 36.906 -10.021 -19.681 1.00 84.19 75 ALA A CA 1
ATOM 561 C C . ALA A 1 75 ? 38.073 -9.047 -19.458 1.00 84.19 75 ALA A C 1
ATOM 563 O O . ALA A 1 75 ? 39.032 -9.020 -20.226 1.00 84.19 75 ALA A O 1
ATOM 564 N N . PHE A 1 76 ? 38.037 -8.280 -18.367 1.00 86.62 76 PHE A N 1
ATOM 565 C CA . PHE A 1 76 ? 39.194 -7.498 -17.924 1.00 86.62 76 PHE A CA 1
ATOM 566 C C . PHE A 1 76 ? 40.207 -8.387 -17.192 1.00 86.62 76 PHE A C 1
ATOM 568 O O . PHE A 1 76 ? 39.842 -9.243 -16.383 1.00 86.62 76 PHE A O 1
ATOM 575 N N . ARG A 1 77 ? 41.493 -8.180 -17.484 1.00 89.12 77 ARG A N 1
ATOM 576 C CA . ARG A 1 77 ? 42.623 -8.916 -16.911 1.00 89.12 77 ARG A CA 1
ATOM 577 C C . ARG A 1 77 ? 43.602 -7.957 -16.260 1.00 89.12 77 ARG A C 1
ATOM 579 O O . ARG A 1 77 ? 43.899 -6.897 -16.810 1.00 89.12 77 ARG A O 1
ATOM 586 N N . TYR A 1 78 ? 44.086 -8.353 -15.089 1.00 91.06 78 TYR A N 1
ATOM 587 C CA . TYR A 1 78 ? 44.958 -7.555 -14.241 1.00 91.06 78 TYR A CA 1
ATOM 588 C C . TYR A 1 78 ? 46.318 -8.224 -14.144 1.00 91.06 78 TYR A C 1
ATOM 590 O O . TYR A 1 78 ? 46.414 -9.392 -13.765 1.00 91.06 78 TYR A O 1
ATOM 598 N N . TYR A 1 79 ? 47.358 -7.469 -14.464 1.00 93.19 79 TYR A N 1
ATOM 599 C CA . TYR A 1 79 ? 48.728 -7.943 -14.540 1.00 93.19 79 TYR A CA 1
ATOM 600 C C . TYR A 1 79 ? 49.591 -7.252 -13.493 1.00 93.19 79 TYR A C 1
ATOM 602 O O . TYR A 1 79 ? 49.328 -6.102 -13.114 1.00 93.19 79 TYR A O 1
ATOM 610 N N . ARG A 1 80 ? 50.620 -7.970 -13.041 1.00 93.62 80 ARG A N 1
ATOM 611 C CA . ARG A 1 80 ? 51.724 -7.422 -12.256 1.00 93.62 80 ARG A CA 1
ATOM 612 C C . ARG A 1 80 ? 53.032 -8.082 -12.654 1.00 93.62 80 ARG A C 1
ATOM 614 O O . ARG A 1 80 ? 53.064 -9.295 -12.870 1.00 93.62 80 ARG A O 1
ATOM 621 N N . ILE A 1 81 ? 54.089 -7.283 -12.735 1.00 93.88 81 ILE A N 1
ATOM 622 C CA . ILE A 1 81 ? 55.436 -7.751 -13.061 1.00 93.88 81 ILE A CA 1
ATOM 623 C C . ILE A 1 81 ? 56.347 -7.536 -11.855 1.00 93.88 81 ILE A C 1
ATOM 625 O O . ILE A 1 81 ? 56.356 -6.465 -11.254 1.00 93.88 81 ILE A O 1
ATOM 629 N N . PHE A 1 82 ? 57.114 -8.565 -11.517 1.00 93.31 82 PHE A N 1
ATOM 630 C CA . PHE A 1 82 ? 58.111 -8.546 -10.457 1.00 93.31 82 PHE A CA 1
ATOM 631 C C . PHE A 1 82 ? 59.499 -8.662 -11.083 1.00 93.31 82 PHE A C 1
ATOM 633 O O . PHE A 1 82 ? 59.716 -9.537 -11.925 1.00 93.31 82 PHE A O 1
ATOM 640 N N . ALA A 1 83 ? 60.431 -7.808 -10.669 1.00 92.06 83 ALA A N 1
ATOM 641 C CA . ALA A 1 83 ? 61.838 -7.894 -11.046 1.00 92.06 83 ALA A CA 1
ATOM 642 C C . ALA A 1 83 ? 62.610 -8.648 -9.959 1.00 92.06 83 ALA A C 1
ATOM 644 O O . ALA A 1 83 ? 62.441 -8.361 -8.778 1.00 92.06 83 ALA A O 1
ATOM 645 N N . ARG A 1 84 ? 63.439 -9.622 -10.336 1.00 91.81 84 ARG A N 1
ATOM 646 C CA . ARG A 1 84 ? 64.237 -10.418 -9.398 1.00 91.81 84 ARG A CA 1
ATOM 647 C C . ARG A 1 84 ? 65.688 -9.955 -9.400 1.00 91.81 84 ARG A C 1
ATOM 649 O O . ARG A 1 84 ? 66.259 -9.737 -10.472 1.00 91.81 84 ARG A O 1
ATOM 656 N N . ASP A 1 85 ? 66.274 -9.846 -8.216 1.00 89.94 85 ASP A N 1
ATOM 657 C CA . ASP A 1 85 ? 67.713 -9.635 -8.058 1.00 89.94 85 ASP A CA 1
ATOM 658 C C . ASP A 1 85 ? 68.502 -10.959 -8.012 1.00 89.94 85 ASP A C 1
ATOM 660 O O . ASP A 1 85 ? 67.960 -12.051 -8.207 1.00 89.94 85 ASP A O 1
ATOM 664 N N . ASP A 1 86 ? 69.812 -10.872 -7.825 1.00 85.25 86 ASP A N 1
ATOM 665 C CA . ASP A 1 86 ? 70.748 -11.997 -7.739 1.00 85.25 86 ASP A CA 1
ATOM 666 C C . ASP A 1 86 ? 70.673 -12.770 -6.418 1.00 85.25 86 ASP A C 1
ATOM 668 O O . ASP A 1 86 ? 71.028 -13.948 -6.380 1.00 85.25 86 ASP A O 1
ATOM 672 N N . ALA A 1 87 ? 70.120 -12.158 -5.369 1.00 83.88 87 ALA A N 1
ATOM 673 C CA . ALA A 1 87 ? 69.742 -12.831 -4.129 1.00 83.88 87 ALA A CA 1
ATOM 674 C C . ALA A 1 87 ? 68.403 -13.590 -4.243 1.00 83.88 87 ALA A C 1
ATOM 676 O O . ALA A 1 87 ? 67.993 -14.279 -3.307 1.00 83.88 87 ALA A O 1
ATOM 677 N N . GLY A 1 88 ? 67.713 -13.481 -5.382 1.00 82.19 88 GLY A N 1
ATOM 678 C CA . GLY A 1 88 ? 66.428 -14.125 -5.632 1.00 82.19 88 GLY A CA 1
ATOM 679 C C . GLY A 1 88 ? 65.219 -13.363 -5.077 1.00 82.19 88 GLY A C 1
ATOM 680 O O . GLY A 1 88 ? 64.100 -13.877 -5.137 1.00 82.19 88 GLY A O 1
ATOM 681 N N . ILE A 1 89 ? 65.411 -12.146 -4.563 1.00 86.50 89 ILE A N 1
ATOM 682 C CA . ILE A 1 89 ? 64.355 -11.308 -3.991 1.00 86.50 89 ILE A CA 1
ATOM 683 C C . ILE A 1 89 ? 63.564 -10.655 -5.125 1.00 86.50 89 ILE A C 1
ATOM 685 O O . ILE A 1 89 ? 64.128 -10.129 -6.086 1.00 86.50 89 ILE A O 1
ATOM 689 N N . LEU A 1 90 ? 62.236 -10.694 -5.010 1.00 88.56 90 LEU A N 1
ATOM 690 C CA . LEU A 1 90 ? 61.315 -10.083 -5.962 1.00 88.56 90 LEU A CA 1
ATOM 691 C C . LEU A 1 90 ? 60.945 -8.667 -5.516 1.00 88.56 90 LEU A C 1
ATOM 693 O O . LEU A 1 90 ? 60.432 -8.463 -4.419 1.00 88.56 90 LEU A O 1
ATOM 697 N N . HIS A 1 91 ? 61.172 -7.710 -6.408 1.00 88.00 91 HIS A N 1
ATOM 698 C CA . HIS A 1 91 ? 60.867 -6.295 -6.257 1.00 88.00 91 HIS A CA 1
ATOM 699 C C . HIS A 1 91 ? 59.692 -5.923 -7.161 1.00 88.00 91 HIS A C 1
ATOM 701 O O . HIS A 1 91 ? 59.612 -6.342 -8.319 1.00 88.00 91 HIS A O 1
ATOM 707 N N . ASP A 1 92 ? 58.775 -5.119 -6.638 1.00 84.81 92 ASP A N 1
ATOM 708 C CA . ASP A 1 92 ? 57.598 -4.623 -7.339 1.00 84.81 92 ASP A CA 1
ATOM 709 C C . ASP A 1 92 ? 57.327 -3.147 -6.998 1.00 84.81 92 ASP A C 1
ATOM 711 O O . ASP A 1 92 ? 58.006 -2.525 -6.183 1.00 84.81 92 ASP A O 1
ATOM 715 N N . GLY A 1 93 ? 56.349 -2.553 -7.681 1.00 82.81 93 GLY A N 1
ATOM 716 C CA . GLY A 1 93 ? 55.904 -1.183 -7.438 1.00 82.81 93 GLY A CA 1
ATOM 717 C C . GLY A 1 93 ? 54.562 -0.904 -8.112 1.00 82.81 93 GLY A C 1
ATOM 718 O O . GLY A 1 93 ? 54.097 -1.705 -8.926 1.00 82.81 93 GLY A O 1
ATOM 719 N N . GLU A 1 94 ? 53.938 0.232 -7.791 1.00 80.25 94 GLU A N 1
ATOM 720 C CA . GLU A 1 94 ? 52.690 0.689 -8.436 1.00 80.25 94 GLU A CA 1
ATOM 721 C C . GLU A 1 94 ? 52.860 0.872 -9.957 1.00 80.25 94 GLU A C 1
ATOM 723 O O . GLU A 1 94 ? 51.931 0.646 -10.728 1.00 80.25 94 GLU A O 1
ATOM 728 N N . THR A 1 95 ? 54.077 1.186 -10.416 1.00 84.31 95 THR A N 1
ATOM 729 C CA . THR A 1 95 ? 54.431 1.316 -11.841 1.00 84.31 95 THR A CA 1
ATOM 730 C C . THR A 1 95 ? 54.459 -0.011 -12.601 1.00 84.31 95 THR A C 1
ATOM 732 O O . THR A 1 95 ? 54.562 -0.004 -13.824 1.00 84.31 95 THR A O 1
ATOM 735 N N . ALA A 1 96 ? 54.365 -1.146 -11.902 1.00 88.62 96 ALA A N 1
ATOM 736 C CA . ALA A 1 96 ? 54.409 -2.486 -12.483 1.00 88.62 96 ALA A CA 1
ATOM 737 C C . ALA A 1 96 ? 53.017 -3.119 -12.670 1.00 88.62 96 ALA A C 1
ATOM 739 O O . ALA A 1 96 ? 52.908 -4.332 -12.875 1.00 88.62 96 ALA A O 1
ATOM 740 N N . LEU A 1 97 ? 51.949 -2.320 -12.567 1.00 90.25 97 LEU A N 1
ATOM 741 C CA . LEU A 1 97 ? 50.556 -2.749 -12.680 1.00 90.25 97 LEU A CA 1
ATOM 742 C C . LEU A 1 97 ? 49.973 -2.395 -14.051 1.00 90.25 97 LEU A C 1
ATOM 744 O O . LEU A 1 97 ? 50.018 -1.243 -14.469 1.00 90.25 97 LEU A O 1
ATOM 748 N N . ALA A 1 98 ? 49.339 -3.359 -14.721 1.00 89.88 98 ALA A N 1
ATOM 749 C CA . ALA A 1 98 ? 48.603 -3.096 -15.958 1.00 89.88 98 ALA A CA 1
ATOM 750 C C . ALA A 1 98 ? 47.236 -3.777 -15.977 1.00 89.88 98 ALA A C 1
ATOM 752 O O . ALA A 1 98 ? 47.035 -4.828 -15.369 1.00 89.88 98 ALA A O 1
ATOM 753 N N . THR A 1 99 ? 46.292 -3.175 -16.698 1.00 89.06 99 THR A N 1
ATOM 754 C CA . THR A 1 99 ? 44.960 -3.740 -16.943 1.00 89.06 99 THR A CA 1
ATOM 755 C C . THR A 1 99 ? 44.688 -3.725 -18.439 1.00 89.06 99 THR A C 1
ATOM 757 O O . THR A 1 99 ? 44.924 -2.711 -19.090 1.00 89.06 99 THR A O 1
ATOM 760 N N . ALA A 1 100 ? 44.155 -4.817 -18.979 1.00 88.44 100 ALA A N 1
ATOM 761 C CA . ALA A 1 100 ? 43.684 -4.863 -20.359 1.00 88.44 100 ALA A CA 1
ATOM 762 C C . ALA A 1 100 ? 42.347 -5.584 -20.468 1.00 88.44 100 ALA A C 1
ATOM 764 O O . ALA A 1 100 ? 42.018 -6.462 -19.670 1.00 88.44 100 ALA A O 1
ATOM 765 N N . PHE A 1 101 ? 41.584 -5.206 -21.487 1.00 86.88 101 PHE A N 1
ATOM 766 C CA . PHE A 1 101 ? 40.404 -5.940 -21.906 1.00 86.88 101 PHE A CA 1
ATOM 767 C C . PHE A 1 101 ? 40.828 -7.068 -22.848 1.00 86.88 101 PHE A C 1
ATOM 769 O O . PHE A 1 101 ? 41.449 -6.809 -23.875 1.00 86.88 101 PHE A O 1
ATOM 776 N N . ALA A 1 102 ? 40.512 -8.309 -22.496 1.00 87.56 102 ALA A N 1
ATOM 777 C CA . ALA A 1 102 ? 40.695 -9.464 -23.357 1.00 87.56 102 ALA A CA 1
ATOM 778 C C . ALA A 1 102 ? 39.499 -9.563 -24.307 1.00 87.56 102 ALA A C 1
ATOM 780 O O . ALA A 1 102 ? 38.376 -9.815 -23.866 1.00 87.56 102 ALA A O 1
ATOM 781 N N . ALA A 1 103 ? 39.732 -9.321 -25.597 1.00 83.69 103 ALA A N 1
ATOM 782 C CA . ALA A 1 103 ? 38.699 -9.398 -26.622 1.00 83.69 103 ALA A CA 1
ATOM 783 C C . ALA A 1 103 ? 38.553 -10.834 -27.139 1.00 83.69 103 ALA A C 1
ATOM 785 O O . ALA A 1 103 ? 39.531 -11.564 -27.278 1.00 83.69 103 ALA A O 1
ATOM 786 N N . LYS A 1 104 ? 37.324 -11.234 -27.463 1.00 83.25 104 LYS A N 1
ATOM 787 C CA . LYS A 1 104 ? 37.045 -12.526 -28.083 1.00 83.25 104 LYS A CA 1
ATOM 788 C C . LYS A 1 104 ? 37.234 -12.419 -29.593 1.00 83.25 104 LYS A C 1
ATOM 790 O O . LYS A 1 104 ? 36.576 -11.608 -30.248 1.00 83.25 104 LYS A O 1
ATOM 795 N N . HIS A 1 105 ? 38.062 -13.292 -30.161 1.00 81.19 105 HIS A N 1
ATOM 796 C CA . HIS A 1 105 ? 38.164 -13.420 -31.610 1.00 81.19 105 HIS A CA 1
ATOM 797 C C . HIS A 1 105 ? 36.862 -14.016 -32.169 1.00 81.19 105 HIS A C 1
ATOM 799 O O . HIS A 1 105 ? 36.517 -15.167 -31.894 1.00 81.19 105 HIS A O 1
ATOM 805 N N . SER A 1 106 ? 36.097 -13.209 -32.905 1.00 75.56 106 SER A N 1
ATOM 806 C CA . SER A 1 106 ? 34.785 -13.593 -33.450 1.00 75.56 106 SER A CA 1
ATOM 807 C C . SER A 1 106 ? 34.847 -13.908 -34.946 1.00 75.56 106 SER A C 1
ATOM 809 O O . SER A 1 106 ? 33.865 -14.405 -35.511 1.00 75.56 106 SER A O 1
ATOM 811 N N . GLY A 1 107 ? 35.990 -13.634 -35.584 1.00 83.31 107 GLY A N 1
ATOM 812 C CA . GLY A 1 107 ? 36.234 -13.914 -36.994 1.00 83.31 107 GLY A CA 1
ATOM 813 C C . GLY A 1 107 ? 35.361 -13.073 -37.924 1.00 83.31 107 GLY A C 1
ATOM 814 O O . GLY A 1 107 ? 35.071 -13.506 -39.038 1.00 83.31 107 GLY A O 1
ATOM 815 N N . ILE A 1 108 ? 34.893 -11.894 -37.485 1.00 84.12 108 ILE A N 1
ATOM 816 C CA . ILE A 1 108 ? 33.988 -11.044 -38.280 1.00 84.12 108 ILE A CA 1
ATOM 817 C C . ILE A 1 108 ? 34.640 -10.660 -39.605 1.00 84.12 108 ILE A C 1
ATOM 819 O O . ILE A 1 108 ? 33.992 -10.725 -40.646 1.00 84.12 108 ILE A O 1
ATOM 823 N N . ALA A 1 109 ? 35.924 -10.310 -39.576 1.00 84.50 109 ALA A N 1
ATOM 824 C CA . ALA A 1 109 ? 36.651 -9.894 -40.765 1.00 84.50 109 ALA A CA 1
ATOM 825 C C . ALA A 1 109 ? 36.735 -11.009 -41.828 1.00 84.50 109 ALA A C 1
ATOM 827 O O . ALA A 1 109 ? 36.512 -10.746 -43.008 1.00 84.50 109 ALA A O 1
ATOM 828 N N . GLU A 1 110 ? 36.957 -12.259 -41.409 1.00 85.81 110 GLU A N 1
ATOM 829 C CA . GLU A 1 110 ? 36.960 -13.422 -42.311 1.00 85.81 110 GLU A CA 1
ATOM 830 C C . GLU A 1 110 ? 35.562 -13.712 -42.868 1.00 85.81 110 GLU A C 1
ATOM 832 O O . GLU A 1 110 ? 35.403 -13.994 -44.053 1.00 85.81 110 GLU A O 1
ATOM 837 N N . ARG A 1 111 ? 34.517 -13.580 -42.041 1.00 88.50 111 ARG A N 1
ATOM 838 C CA . ARG A 1 111 ? 33.126 -13.752 -42.491 1.00 88.50 111 ARG A CA 1
ATOM 839 C C . ARG A 1 111 ? 32.715 -12.684 -43.501 1.00 88.50 111 ARG A C 1
ATOM 841 O O . ARG A 1 111 ? 32.061 -13.011 -44.482 1.00 88.50 111 ARG A O 1
ATOM 848 N N . LEU A 1 112 ? 33.097 -11.425 -43.283 1.00 88.06 112 LEU A N 1
ATOM 849 C CA . LEU A 1 112 ? 32.810 -10.330 -44.214 1.00 88.06 112 LEU A CA 1
ATOM 850 C C . LEU A 1 112 ? 33.557 -10.503 -45.537 1.00 88.06 112 LEU A C 1
ATOM 852 O O . LEU A 1 112 ? 32.971 -10.276 -46.592 1.00 88.06 112 LEU A O 1
ATOM 856 N N . TYR A 1 113 ? 34.810 -10.963 -45.496 1.00 89.81 113 TYR A N 1
ATOM 857 C CA . TYR A 1 113 ? 35.544 -11.328 -46.706 1.00 89.81 113 TYR A CA 1
ATOM 858 C C . TYR A 1 113 ? 34.853 -12.477 -47.460 1.00 89.81 113 TYR A C 1
ATOM 860 O O . TYR A 1 113 ? 34.653 -12.385 -48.670 1.00 89.81 113 TYR A O 1
ATOM 868 N N . ALA A 1 114 ? 34.396 -13.511 -46.745 1.00 89.69 114 ALA A N 1
ATOM 869 C CA . ALA A 1 114 ? 33.671 -14.639 -47.331 1.00 89.69 114 ALA A CA 1
ATOM 870 C C . ALA A 1 114 ? 32.307 -14.256 -47.942 1.00 89.69 114 ALA A C 1
ATOM 872 O O . ALA A 1 114 ? 31.809 -14.972 -48.811 1.00 89.69 114 ALA A O 1
ATOM 873 N N . LEU A 1 115 ? 31.711 -13.134 -47.520 1.00 92.00 115 LEU A N 1
ATOM 874 C CA . LEU A 1 115 ? 30.471 -12.587 -48.086 1.00 92.00 115 LEU A CA 1
ATOM 875 C C . LEU A 1 115 ? 30.689 -11.776 -49.371 1.00 92.00 115 LEU A C 1
ATOM 877 O O . LEU A 1 115 ? 29.713 -11.447 -50.048 1.00 92.00 115 LEU A O 1
ATOM 881 N N . LEU A 1 116 ? 31.934 -11.446 -49.732 1.00 90.44 116 LEU A N 1
ATOM 882 C CA . LEU A 1 116 ? 32.212 -10.798 -51.012 1.00 90.44 116 LEU A CA 1
ATOM 883 C C . LEU A 1 116 ? 31.841 -11.739 -52.168 1.00 90.44 116 LEU A C 1
ATOM 885 O O . LEU A 1 116 ? 32.069 -12.945 -52.061 1.00 90.44 116 LEU A O 1
ATOM 889 N N . PRO A 1 117 ? 31.330 -11.224 -53.301 1.00 93.44 117 PRO A N 1
ATOM 890 C CA . PRO A 1 117 ? 31.081 -12.044 -54.480 1.00 93.44 117 PRO A CA 1
ATOM 891 C C . PRO A 1 117 ? 32.301 -12.898 -54.849 1.00 93.44 117 PRO A C 1
ATOM 893 O O . PRO A 1 117 ? 33.429 -12.401 -54.868 1.00 93.44 117 PRO A O 1
ATOM 896 N N . ALA A 1 118 ? 32.073 -14.170 -55.192 1.00 87.69 118 ALA A N 1
ATOM 897 C CA . ALA A 1 118 ? 33.137 -15.152 -55.439 1.00 87.69 118 ALA A CA 1
ATOM 898 C C . ALA A 1 118 ? 34.162 -14.703 -56.499 1.00 87.69 118 ALA A C 1
ATOM 900 O O . ALA A 1 118 ? 35.318 -15.120 -56.455 1.00 87.69 118 ALA A O 1
ATOM 901 N N . ILE A 1 119 ? 33.764 -13.819 -57.423 1.00 90.12 119 ILE A N 1
ATOM 902 C CA . ILE A 1 119 ? 34.669 -13.219 -58.407 1.00 90.12 119 ILE A CA 1
ATOM 903 C C . ILE A 1 119 ? 35.815 -12.446 -57.737 1.00 90.12 119 ILE A C 1
ATOM 905 O O . ILE A 1 119 ? 36.964 -12.627 -58.119 1.00 90.12 119 ILE A O 1
ATOM 909 N N . HIS A 1 120 ? 35.542 -11.666 -56.689 1.00 89.00 120 HIS A N 1
ATOM 910 C CA . HIS A 1 120 ? 36.569 -10.903 -55.977 1.00 89.00 120 HIS A CA 1
ATOM 911 C C . HIS A 1 120 ? 37.497 -11.806 -55.169 1.00 89.00 120 HIS A C 1
ATOM 913 O O . HIS A 1 120 ? 38.696 -11.564 -55.139 1.00 89.00 120 HIS A O 1
ATOM 919 N N . GLN A 1 121 ? 36.963 -12.878 -54.578 1.00 88.38 121 GLN A N 1
ATOM 920 C CA . GLN A 1 121 ? 37.770 -13.851 -53.837 1.00 88.38 121 GLN A CA 1
ATOM 921 C C . GLN A 1 121 ? 38.702 -14.641 -54.767 1.00 88.38 121 GLN A C 1
ATOM 923 O O . GLN A 1 121 ? 39.845 -14.913 -54.420 1.00 88.38 121 GLN A O 1
ATOM 928 N N . ARG A 1 122 ? 38.230 -14.986 -55.974 1.00 87.69 122 ARG A N 1
ATOM 929 C CA . ARG A 1 122 ? 39.007 -15.739 -56.969 1.00 87.69 122 ARG A CA 1
ATOM 930 C C . ARG A 1 122 ? 40.180 -14.939 -57.540 1.00 87.69 122 ARG A C 1
ATOM 932 O O . ARG A 1 122 ? 41.202 -15.532 -57.869 1.00 87.69 122 ARG A O 1
ATOM 939 N N . PHE A 1 123 ? 40.021 -13.623 -57.680 1.00 87.62 123 PHE A N 1
ATOM 940 C CA . PHE A 1 123 ? 41.075 -12.727 -58.166 1.00 87.62 123 PHE A CA 1
ATOM 941 C C . PHE A 1 123 ? 41.990 -12.194 -57.054 1.00 87.62 123 PHE A C 1
ATOM 943 O O . PHE A 1 123 ? 42.983 -11.536 -57.355 1.00 87.62 123 PHE A O 1
ATOM 950 N N . ASP A 1 124 ? 41.698 -12.486 -55.785 1.00 88.81 124 ASP A N 1
ATOM 951 C CA . ASP A 1 124 ? 42.533 -12.081 -54.655 1.00 88.81 124 ASP A CA 1
ATOM 952 C C . ASP A 1 124 ? 43.677 -13.077 -54.403 1.00 88.81 124 ASP A C 1
ATOM 954 O O . ASP A 1 124 ? 43.690 -13.830 -53.427 1.00 88.81 124 ASP A O 1
ATOM 958 N N . THR A 1 125 ? 44.647 -13.111 -55.316 1.00 87.50 125 THR A N 1
ATOM 959 C CA . THR A 1 125 ? 45.822 -13.987 -55.218 1.00 87.50 125 THR A CA 1
ATOM 960 C C . THR A 1 125 ? 46.992 -13.308 -54.493 1.00 87.50 125 THR A C 1
ATOM 962 O O . THR A 1 125 ? 47.095 -12.077 -54.497 1.00 87.50 125 THR A O 1
ATOM 965 N N . PRO A 1 126 ? 47.914 -14.077 -53.880 1.00 86.06 126 PRO A N 1
ATOM 966 C CA . PRO A 1 126 ? 49.130 -13.529 -53.280 1.00 86.06 126 PRO A CA 1
ATOM 967 C C . PRO A 1 126 ? 49.959 -12.743 -54.300 1.00 86.06 126 PRO A C 1
ATOM 969 O O . PRO A 1 126 ? 49.901 -13.013 -55.500 1.00 86.06 126 PRO A O 1
ATOM 972 N N . LEU A 1 127 ? 50.740 -11.772 -53.821 1.00 84.25 127 LEU A N 1
ATOM 973 C CA . LEU A 1 127 ? 51.609 -10.977 -54.690 1.00 84.25 127 LEU A CA 1
ATOM 974 C C . LEU A 1 127 ? 52.702 -11.874 -55.280 1.00 84.25 127 LEU A C 1
ATOM 976 O O . LEU A 1 127 ? 53.426 -12.538 -54.537 1.00 84.25 127 LEU A O 1
ATOM 980 N N . ASP A 1 128 ? 52.824 -11.876 -56.604 1.00 84.00 128 ASP A N 1
ATOM 981 C CA . ASP A 1 128 ? 53.882 -12.593 -57.305 1.00 84.00 128 ASP A CA 1
ATOM 982 C C . ASP A 1 128 ? 55.217 -11.824 -57.262 1.00 84.00 128 ASP A C 1
ATOM 984 O O . ASP A 1 128 ? 55.313 -10.685 -56.793 1.00 84.00 128 ASP A O 1
ATOM 988 N N . ALA A 1 129 ? 56.286 -12.461 -57.746 1.00 79.62 129 ALA A N 1
ATOM 989 C CA . ALA A 1 129 ? 57.624 -11.872 -57.741 1.00 79.62 129 ALA A CA 1
ATOM 990 C C . ALA A 1 129 ? 57.702 -10.549 -58.531 1.00 79.62 129 ALA A C 1
ATOM 992 O O . ALA A 1 129 ? 58.488 -9.670 -58.172 1.00 79.62 129 ALA A O 1
ATOM 993 N N . ALA A 1 130 ? 56.870 -10.383 -59.566 1.00 80.81 130 ALA A N 1
ATOM 994 C CA . ALA A 1 130 ? 56.805 -9.161 -60.359 1.00 80.81 130 ALA A CA 1
ATOM 995 C C . ALA A 1 130 ? 56.156 -8.015 -59.566 1.00 80.81 130 ALA A C 1
ATOM 997 O O . ALA A 1 130 ? 56.716 -6.920 -59.497 1.00 80.81 130 ALA A O 1
ATOM 998 N N . ALA A 1 131 ? 55.034 -8.272 -58.889 1.00 78.62 131 ALA A N 1
ATOM 999 C CA . ALA A 1 131 ? 54.349 -7.299 -58.046 1.00 78.62 131 ALA A CA 1
ATOM 1000 C C . ALA A 1 131 ? 55.174 -6.910 -56.805 1.00 78.62 131 ALA A C 1
ATOM 1002 O O . ALA A 1 131 ? 55.187 -5.743 -56.410 1.00 78.62 131 ALA A O 1
ATOM 1003 N N . LEU A 1 132 ? 55.924 -7.852 -56.219 1.00 79.38 132 LEU A N 1
ATOM 1004 C CA . LEU A 1 132 ? 56.855 -7.576 -55.116 1.00 79.38 132 LEU A CA 1
ATOM 1005 C C . LEU A 1 132 ? 58.018 -6.659 -55.535 1.00 79.38 132 LEU A C 1
ATOM 1007 O O . LEU A 1 132 ? 58.502 -5.877 -54.712 1.00 79.38 132 LEU A O 1
ATOM 1011 N N . GLY A 1 133 ? 58.443 -6.719 -56.802 1.00 79.56 133 GLY A N 1
ATOM 1012 C CA . GLY A 1 133 ? 59.497 -5.867 -57.364 1.00 79.56 133 GLY A CA 1
ATOM 1013 C C . GLY A 1 133 ? 59.118 -4.385 -57.474 1.00 79.56 133 GLY A C 1
ATOM 1014 O O . GLY A 1 133 ? 59.999 -3.529 -57.438 1.00 79.56 133 GLY A O 1
ATOM 1015 N N . VAL A 1 134 ? 57.817 -4.077 -57.541 1.00 85.94 134 VAL A N 1
ATOM 1016 C CA . VAL A 1 134 ? 57.277 -2.705 -57.640 1.00 85.94 134 VAL A CA 1
ATOM 1017 C C . VAL A 1 134 ? 57.142 -2.035 -56.262 1.00 85.94 134 VAL A C 1
ATOM 1019 O O . VAL A 1 134 ? 57.032 -0.813 -56.164 1.00 85.94 134 VAL A O 1
ATOM 1022 N N . LEU A 1 135 ? 57.186 -2.808 -55.172 1.00 83.62 135 LEU A N 1
ATOM 1023 C CA . LEU A 1 135 ? 57.046 -2.285 -53.814 1.00 83.62 135 LEU A CA 1
ATOM 1024 C C . LEU A 1 135 ? 58.316 -1.576 -53.321 1.00 83.62 135 LEU A C 1
ATOM 1026 O O . LEU A 1 135 ? 59.452 -2.045 -53.484 1.00 83.62 135 LEU A O 1
ATOM 1030 N N . THR A 1 136 ? 58.106 -0.476 -52.599 1.00 90.00 136 THR A N 1
ATOM 1031 C CA . THR A 1 136 ? 59.180 0.239 -51.898 1.00 90.00 136 THR A CA 1
ATOM 1032 C C . THR A 1 136 ? 59.856 -0.654 -50.841 1.00 90.00 136 THR A C 1
ATOM 1034 O O . THR A 1 136 ? 59.229 -1.587 -50.323 1.00 90.00 136 THR A O 1
ATOM 1037 N N . PRO A 1 137 ? 61.118 -0.379 -50.459 1.00 84.81 137 PRO A N 1
ATOM 1038 C CA . PRO A 1 137 ? 61.806 -1.134 -49.406 1.00 84.81 137 PRO A CA 1
ATOM 1039 C C . PRO A 1 137 ? 61.038 -1.171 -48.075 1.00 84.81 137 PRO A C 1
ATOM 1041 O O . PRO A 1 137 ? 60.983 -2.210 -47.422 1.00 84.81 137 PRO A O 1
ATOM 1044 N N . ALA A 1 138 ? 60.374 -0.068 -47.710 1.00 82.94 138 ALA A N 1
ATOM 1045 C CA . ALA A 1 138 ? 59.539 0.009 -46.513 1.00 82.94 138 ALA A CA 1
ATOM 1046 C C . ALA A 1 138 ? 58.316 -0.924 -46.589 1.00 82.94 138 ALA A C 1
ATOM 1048 O O . ALA A 1 138 ? 58.012 -1.619 -45.624 1.00 82.94 138 ALA A O 1
ATOM 1049 N N . GLN A 1 139 ? 57.649 -1.001 -47.746 1.00 83.88 139 GLN A N 1
ATOM 1050 C CA . GLN A 1 139 ? 56.503 -1.895 -47.954 1.00 83.88 139 GLN A CA 1
ATOM 1051 C C . GLN A 1 139 ? 56.911 -3.371 -47.972 1.00 83.88 139 GLN A C 1
ATOM 1053 O O . GLN A 1 139 ? 56.192 -4.203 -47.425 1.00 83.88 139 GLN A O 1
ATOM 1058 N N . ARG A 1 140 ? 58.074 -3.703 -48.548 1.00 81.50 140 ARG A N 1
ATOM 1059 C CA . ARG A 1 140 ? 58.625 -5.067 -48.493 1.00 81.50 140 ARG A CA 1
ATOM 1060 C C . ARG A 1 140 ? 58.980 -5.483 -47.070 1.00 81.50 140 ARG A C 1
ATOM 1062 O O . ARG A 1 140 ? 58.641 -6.591 -46.669 1.00 81.50 140 ARG A O 1
ATOM 1069 N N . SER A 1 141 ? 59.592 -4.583 -46.303 1.00 81.75 141 SER A N 1
ATOM 1070 C CA . SER A 1 141 ? 59.879 -4.810 -44.883 1.00 81.75 141 SER A CA 1
ATOM 1071 C C . SER A 1 141 ? 58.592 -5.004 -44.070 1.00 81.75 141 SER A C 1
ATOM 1073 O O . SER A 1 141 ? 58.472 -5.966 -43.317 1.00 81.75 141 SER A O 1
ATOM 1075 N N . ALA A 1 142 ? 57.576 -4.165 -44.297 1.00 80.44 142 ALA A N 1
ATOM 1076 C CA . ALA A 1 142 ? 56.278 -4.291 -43.637 1.00 80.44 142 ALA A CA 1
ATOM 1077 C C . ALA A 1 142 ? 55.548 -5.598 -43.996 1.00 80.44 142 ALA A C 1
ATOM 1079 O O . ALA A 1 142 ? 54.951 -6.216 -43.120 1.00 80.44 142 ALA A O 1
ATOM 1080 N N . LEU A 1 143 ? 55.616 -6.044 -45.257 1.00 79.88 143 LEU A N 1
ATOM 1081 C CA . LEU A 1 143 ? 55.026 -7.312 -45.700 1.00 79.88 143 LEU A CA 1
ATOM 1082 C C . LEU A 1 143 ? 55.744 -8.521 -45.083 1.00 79.88 143 LEU A C 1
ATOM 1084 O O . LEU A 1 143 ? 55.084 -9.464 -44.657 1.00 79.88 143 LEU A O 1
ATOM 1088 N N . ALA A 1 144 ? 57.077 -8.476 -44.998 1.00 79.75 144 ALA A N 1
ATOM 1089 C CA . ALA A 1 144 ? 57.887 -9.517 -44.364 1.00 79.75 144 ALA A CA 1
ATOM 1090 C C . ALA A 1 144 ? 57.676 -9.596 -42.842 1.00 79.75 144 ALA A C 1
ATOM 1092 O O . ALA A 1 144 ? 57.870 -10.653 -42.250 1.00 79.75 144 ALA A O 1
ATOM 1093 N N . ALA A 1 145 ? 57.255 -8.494 -42.215 1.00 77.31 145 ALA A N 1
ATOM 1094 C CA . ALA A 1 145 ? 56.921 -8.436 -40.795 1.00 77.31 145 ALA A CA 1
ATOM 1095 C C . ALA A 1 145 ? 55.510 -8.968 -40.464 1.00 77.31 145 ALA A C 1
ATOM 1097 O O . ALA A 1 145 ? 55.162 -9.070 -39.286 1.00 77.31 145 ALA A O 1
ATOM 1098 N N . LEU A 1 146 ? 54.679 -9.293 -41.465 1.00 73.75 146 LEU A N 1
ATOM 1099 C CA . LEU A 1 146 ? 53.354 -9.869 -41.227 1.00 73.75 146 LEU A CA 1
ATOM 1100 C C . LEU A 1 146 ? 53.440 -11.351 -40.817 1.00 73.75 146 LEU A C 1
ATOM 1102 O O . LEU A 1 146 ? 54.327 -12.072 -41.275 1.00 73.75 146 LEU A O 1
ATOM 1106 N N . PRO A 1 147 ? 52.469 -11.849 -40.028 1.00 72.38 147 PRO A N 1
ATOM 1107 C CA . PRO A 1 147 ? 52.294 -13.277 -39.786 1.00 72.38 147 PRO A CA 1
ATOM 1108 C C . PRO A 1 147 ? 52.252 -14.094 -41.093 1.00 72.38 147 PRO A C 1
ATOM 1110 O O . PRO A 1 147 ? 51.660 -13.620 -42.070 1.00 72.38 147 PRO A O 1
ATOM 1113 N N . PRO A 1 148 ? 52.783 -15.334 -41.117 1.00 70.25 148 PRO A N 1
ATOM 1114 C CA . PRO A 1 148 ? 52.876 -16.155 -42.332 1.00 70.25 148 PRO A CA 1
ATOM 1115 C C . PRO A 1 148 ? 51.536 -16.334 -43.060 1.00 70.25 148 PRO A C 1
ATOM 1117 O O . PRO A 1 148 ? 51.466 -16.271 -44.286 1.00 70.25 148 PRO A O 1
ATOM 1120 N N . GLU A 1 149 ? 50.453 -16.470 -42.295 1.00 70.25 149 GLU A N 1
ATOM 1121 C CA . GLU A 1 149 ? 49.080 -16.616 -42.794 1.00 70.25 149 GLU A CA 1
ATOM 1122 C C . GLU A 1 149 ? 48.584 -15.374 -43.564 1.00 70.25 149 GLU A C 1
ATOM 1124 O O . GLU A 1 149 ? 47.822 -15.481 -44.528 1.00 70.25 149 GLU A O 1
ATOM 1129 N N . LEU A 1 150 ? 49.045 -14.178 -43.180 1.00 73.75 150 LEU A N 1
ATOM 1130 C CA . LEU A 1 150 ? 48.693 -12.905 -43.823 1.00 73.75 150 LEU A CA 1
ATOM 1131 C C . LEU A 1 150 ? 49.642 -12.546 -44.962 1.00 73.75 150 LEU A C 1
ATOM 1133 O O . LEU A 1 150 ? 49.208 -11.975 -45.968 1.00 73.75 150 LEU A O 1
ATOM 1137 N N . ALA A 1 151 ? 50.919 -12.900 -44.823 1.00 75.88 151 ALA A N 1
ATOM 1138 C CA . ALA A 1 151 ? 51.913 -12.738 -45.875 1.00 75.88 151 ALA A CA 1
ATOM 1139 C C . ALA A 1 151 ? 51.509 -13.524 -47.136 1.00 75.88 151 ALA A C 1
ATOM 1141 O O . ALA A 1 151 ? 51.577 -12.985 -48.239 1.00 75.88 151 ALA A O 1
ATOM 1142 N N . GLY A 1 152 ? 50.986 -14.745 -46.961 1.00 78.38 152 GLY A N 1
ATOM 1143 C CA . GLY A 1 152 ? 50.488 -15.605 -48.041 1.00 78.38 152 GLY A CA 1
ATOM 1144 C C . GLY A 1 152 ? 49.056 -15.329 -48.518 1.00 78.38 152 GLY A C 1
ATOM 1145 O O . GLY A 1 152 ? 48.548 -16.090 -49.331 1.00 78.38 152 GLY A O 1
ATOM 1146 N N . SER A 1 153 ? 48.381 -14.287 -48.023 1.00 83.56 153 SER A N 1
ATOM 1147 C CA . SER A 1 153 ? 47.020 -13.926 -48.457 1.00 83.56 153 SER A CA 1
ATOM 1148 C C . SER A 1 153 ? 47.030 -12.942 -49.638 1.00 83.56 153 SER A C 1
ATOM 1150 O O . SER A 1 153 ? 48.048 -12.311 -49.927 1.00 83.56 153 SER A O 1
ATOM 1152 N N . GLY A 1 154 ? 45.902 -12.774 -50.328 1.00 88.25 154 GLY A N 1
ATOM 1153 C CA . GLY A 1 154 ? 45.755 -11.721 -51.333 1.00 88.25 154 GLY A CA 1
ATOM 1154 C C . GLY A 1 154 ? 45.645 -10.309 -50.719 1.00 88.25 154 GLY A C 1
ATOM 1155 O O . GLY A 1 154 ? 45.396 -10.157 -49.512 1.00 88.25 154 GLY A O 1
ATOM 1156 N N . PRO A 1 155 ? 45.917 -9.243 -51.498 1.00 87.31 155 PRO A N 1
ATOM 1157 C CA . PRO A 1 155 ? 45.856 -7.860 -51.023 1.00 87.31 155 PRO A CA 1
ATOM 1158 C C . PRO A 1 155 ? 44.465 -7.431 -50.532 1.00 87.31 155 PRO A C 1
ATOM 1160 O O . PRO A 1 155 ? 44.392 -6.669 -49.566 1.00 87.31 155 PRO A O 1
ATOM 1163 N N . LEU A 1 156 ? 43.380 -7.924 -51.136 1.00 87.88 156 LEU A N 1
ATOM 1164 C CA . LEU A 1 156 ? 42.010 -7.595 -50.741 1.00 87.88 156 LEU A CA 1
ATOM 1165 C C . LEU A 1 156 ? 41.648 -8.244 -49.402 1.00 87.88 156 LEU A C 1
ATOM 1167 O O . LEU A 1 156 ? 41.100 -7.565 -48.536 1.00 87.88 156 LEU A O 1
ATOM 1171 N N . ARG A 1 157 ? 42.010 -9.513 -49.179 1.00 88.31 157 ARG A N 1
ATOM 1172 C CA . ARG A 1 157 ? 41.837 -10.182 -47.883 1.00 88.31 157 ARG A CA 1
ATOM 1173 C C . ARG A 1 157 ? 42.636 -9.482 -46.794 1.00 88.31 157 ARG A C 1
ATOM 1175 O O . ARG A 1 157 ? 42.091 -9.216 -45.728 1.00 88.31 157 ARG A O 1
ATOM 1182 N N . ARG A 1 158 ? 43.892 -9.100 -47.058 1.00 86.56 158 ARG A N 1
ATOM 1183 C CA . ARG A 1 158 ? 44.687 -8.300 -46.105 1.00 86.56 158 ARG A CA 1
ATOM 1184 C C . ARG A 1 158 ? 44.018 -6.969 -45.772 1.00 86.56 158 ARG A C 1
ATOM 1186 O O . ARG A 1 158 ? 43.968 -6.598 -44.602 1.00 86.56 158 ARG A O 1
ATOM 1193 N N . PHE A 1 159 ? 43.496 -6.270 -46.779 1.00 86.31 159 PHE A N 1
ATOM 1194 C CA . PHE A 1 159 ? 42.773 -5.017 -46.584 1.00 86.31 159 PHE A CA 1
ATOM 1195 C C . PHE A 1 159 ? 41.504 -5.218 -45.743 1.00 86.31 159 PHE A C 1
ATOM 1197 O O . PHE A 1 159 ? 41.305 -4.504 -44.763 1.00 86.31 159 PHE A O 1
ATOM 1204 N N . ALA A 1 160 ? 40.687 -6.224 -46.067 1.00 84.94 160 ALA A N 1
ATOM 1205 C CA . ALA A 1 160 ? 39.477 -6.555 -45.319 1.00 84.94 160 ALA A CA 1
ATOM 1206 C C . ALA A 1 160 ? 39.794 -6.919 -43.860 1.00 84.94 160 ALA A C 1
ATOM 1208 O O . ALA A 1 160 ? 39.132 -6.438 -42.943 1.00 84.94 160 ALA A O 1
ATOM 1209 N N . LEU A 1 161 ? 40.845 -7.707 -43.627 1.00 82.81 161 LEU A N 1
ATOM 1210 C CA . LEU A 1 161 ? 41.307 -8.036 -42.282 1.00 82.81 161 LEU A CA 1
ATOM 1211 C C . LEU A 1 161 ? 41.759 -6.786 -41.521 1.00 82.81 161 LEU A C 1
ATOM 1213 O O . LEU A 1 161 ? 41.296 -6.566 -40.406 1.00 82.81 161 LEU A O 1
ATOM 1217 N N . ALA A 1 162 ? 42.588 -5.927 -42.116 1.00 82.12 162 ALA A N 1
ATOM 1218 C CA . ALA A 1 162 ? 43.031 -4.689 -41.473 1.00 82.12 162 ALA A CA 1
ATOM 1219 C C . ALA A 1 162 ? 41.862 -3.744 -41.135 1.00 82.12 162 ALA A C 1
ATOM 1221 O O . ALA A 1 162 ? 41.846 -3.145 -40.060 1.00 82.12 162 ALA A O 1
ATOM 1222 N N . LEU A 1 163 ? 40.870 -3.641 -42.025 1.00 84.31 163 LEU A N 1
ATOM 1223 C CA . LEU A 1 163 ? 39.713 -2.762 -41.856 1.00 84.31 163 LEU A CA 1
ATOM 1224 C C . LEU A 1 163 ? 38.710 -3.291 -40.822 1.00 84.31 163 LEU A C 1
ATOM 1226 O O . LEU A 1 163 ? 38.183 -2.520 -40.022 1.00 84.31 163 LEU A O 1
ATOM 1230 N N . PHE A 1 164 ? 38.428 -4.597 -40.838 1.00 84.88 164 PHE A N 1
ATOM 1231 C CA . PHE A 1 164 ? 37.325 -5.178 -40.071 1.00 84.88 164 PHE A CA 1
ATOM 1232 C C . PHE A 1 164 ? 37.747 -5.874 -38.774 1.00 84.88 164 PHE A C 1
ATOM 1234 O O . PHE A 1 164 ? 36.889 -6.123 -37.932 1.00 84.88 164 PHE A O 1
ATOM 1241 N N . ARG A 1 165 ? 39.034 -6.148 -38.531 1.00 80.00 165 ARG A N 1
ATOM 1242 C CA . ARG A 1 165 ? 39.499 -6.701 -37.240 1.00 80.00 165 ARG A CA 1
ATOM 1243 C C . ARG A 1 165 ? 39.105 -5.870 -36.010 1.00 80.00 165 ARG A C 1
ATOM 1245 O O . ARG A 1 165 ? 38.693 -6.470 -35.018 1.00 80.00 165 ARG A O 1
ATOM 1252 N N . PRO A 1 166 ? 39.099 -4.521 -36.047 1.00 85.00 166 PRO A N 1
ATOM 1253 C CA . PRO A 1 166 ? 38.568 -3.722 -34.942 1.00 85.00 166 PRO A CA 1
ATOM 1254 C C . PRO A 1 166 ? 37.099 -4.018 -34.587 1.00 85.00 166 PRO A C 1
ATOM 1256 O O . PRO A 1 166 ? 36.683 -3.743 -33.462 1.00 85.00 166 PRO A O 1
ATOM 1259 N N . PHE A 1 167 ? 36.303 -4.612 -35.486 1.00 84.81 167 PHE A N 1
ATOM 1260 C CA . PHE A 1 167 ? 34.913 -4.976 -35.190 1.00 84.81 167 PHE A CA 1
ATOM 1261 C C . PHE A 1 167 ? 34.802 -6.123 -34.185 1.00 84.81 167 PHE A C 1
ATOM 1263 O O . PHE A 1 167 ? 33.831 -6.155 -33.429 1.00 84.81 167 PHE A O 1
ATOM 1270 N N . ASP A 1 168 ? 35.788 -7.022 -34.113 1.00 82.38 168 ASP A N 1
ATOM 1271 C CA . ASP A 1 168 ? 35.829 -8.057 -33.072 1.00 82.38 168 ASP A CA 1
ATOM 1272 C C . ASP A 1 168 ? 36.009 -7.418 -31.684 1.00 82.38 168 ASP A C 1
ATOM 1274 O O . ASP A 1 168 ? 35.373 -7.844 -30.715 1.00 82.38 168 ASP A O 1
ATOM 1278 N N . LEU A 1 169 ? 36.796 -6.337 -31.594 1.00 83.62 169 LEU A N 1
ATOM 1279 C CA . LEU A 1 169 ? 36.925 -5.537 -30.375 1.00 83.62 169 LEU A CA 1
ATOM 1280 C C . LEU A 1 169 ? 35.618 -4.801 -30.054 1.00 83.62 169 LEU A C 1
ATOM 1282 O O . LEU A 1 169 ? 35.162 -4.870 -28.918 1.00 83.62 169 LEU A O 1
ATOM 1286 N N . ILE A 1 170 ? 34.980 -4.148 -31.034 1.00 83.56 170 ILE A N 1
ATOM 1287 C CA . ILE A 1 170 ? 33.689 -3.459 -30.837 1.00 83.56 170 ILE A CA 1
ATOM 1288 C C . ILE A 1 170 ? 32.627 -4.441 -30.334 1.00 83.56 170 ILE A C 1
ATOM 1290 O O . ILE A 1 170 ? 31.937 -4.161 -29.353 1.00 83.56 170 ILE A O 1
ATOM 1294 N N . ARG A 1 171 ? 32.524 -5.613 -30.967 1.00 84.19 171 ARG A N 1
ATOM 1295 C CA . ARG A 1 171 ? 31.600 -6.670 -30.556 1.00 84.19 171 ARG A CA 1
ATOM 1296 C C . ARG A 1 171 ? 31.917 -7.180 -29.157 1.00 84.19 171 ARG A C 1
ATOM 1298 O O . ARG A 1 171 ? 31.005 -7.285 -28.347 1.00 84.19 171 ARG A O 1
ATOM 1305 N N . SER A 1 172 ? 33.183 -7.464 -28.859 1.00 82.69 172 SER A N 1
ATOM 1306 C CA . SER A 1 172 ? 33.594 -7.931 -27.530 1.00 82.69 172 SER A CA 1
ATOM 1307 C C . SER A 1 172 ? 33.271 -6.897 -26.452 1.00 82.69 172 SER A C 1
ATOM 1309 O O . SER A 1 172 ? 32.760 -7.255 -25.396 1.00 82.69 172 SER A O 1
ATOM 1311 N N . THR A 1 173 ? 33.496 -5.610 -26.726 1.00 81.06 173 THR A N 1
ATOM 1312 C CA . THR A 1 173 ? 33.120 -4.514 -25.825 1.00 81.06 173 THR A CA 1
ATOM 1313 C C . THR A 1 173 ? 31.605 -4.447 -25.631 1.00 81.06 173 THR A C 1
ATOM 1315 O O . THR A 1 173 ? 31.150 -4.275 -24.504 1.00 81.06 173 THR A O 1
ATOM 1318 N N . ALA A 1 174 ? 30.815 -4.639 -26.694 1.00 79.94 174 ALA A N 1
ATOM 1319 C CA . ALA A 1 174 ? 29.356 -4.701 -26.606 1.00 79.94 174 ALA A CA 1
ATOM 1320 C C . ALA A 1 174 ? 28.875 -5.901 -25.766 1.00 79.94 174 ALA A C 1
ATOM 1322 O O . ALA A 1 174 ? 28.008 -5.744 -24.907 1.00 79.94 174 ALA A O 1
ATOM 1323 N N . GLU A 1 175 ? 29.476 -7.080 -25.958 1.00 79.81 175 GLU A N 1
ATOM 1324 C CA . GLU A 1 175 ? 29.211 -8.289 -25.165 1.00 79.81 175 GLU A CA 1
ATOM 1325 C C . GLU A 1 175 ? 29.642 -8.124 -23.695 1.00 79.81 175 GLU A C 1
ATOM 1327 O O . GLU A 1 175 ? 29.028 -8.714 -22.809 1.00 79.81 175 GLU A O 1
ATOM 1332 N N . ALA A 1 176 ? 30.642 -7.279 -23.418 1.00 74.81 176 ALA A N 1
ATOM 1333 C CA . ALA A 1 176 ? 31.126 -6.958 -22.076 1.00 74.81 176 ALA A CA 1
ATOM 1334 C C . ALA A 1 176 ? 30.380 -5.802 -21.383 1.00 74.81 176 ALA A C 1
ATOM 1336 O O . ALA A 1 176 ? 30.629 -5.546 -20.204 1.00 74.81 176 ALA A O 1
ATOM 1337 N N . LEU A 1 177 ? 29.434 -5.120 -22.043 1.00 74.94 177 LEU A N 1
ATOM 1338 C CA . LEU A 1 177 ? 28.622 -4.067 -21.411 1.00 74.94 177 LEU A CA 1
ATOM 1339 C C . LEU A 1 177 ? 27.901 -4.519 -20.126 1.00 74.94 177 LEU A C 1
ATOM 1341 O O . LEU A 1 177 ? 27.850 -3.728 -19.181 1.00 74.94 177 LEU A O 1
ATOM 1345 N N . PRO A 1 178 ? 27.378 -5.757 -20.009 1.00 71.56 178 PRO A N 1
ATOM 1346 C CA . PRO A 1 178 ? 26.826 -6.246 -18.748 1.00 71.56 178 PRO A CA 1
ATOM 1347 C C . PRO A 1 178 ? 27.857 -6.280 -17.610 1.00 71.56 178 PRO A C 1
ATOM 1349 O O . PRO A 1 178 ? 27.504 -5.974 -16.472 1.00 71.56 178 PRO A O 1
ATOM 1352 N N . LEU A 1 179 ? 29.133 -6.568 -17.910 1.00 68.81 179 LEU A N 1
ATOM 1353 C CA . LEU A 1 179 ? 30.219 -6.601 -16.919 1.00 68.81 179 LEU A CA 1
ATOM 1354 C C . LEU A 1 179 ? 30.497 -5.219 -16.323 1.00 68.81 179 LEU A C 1
ATOM 1356 O O . LEU A 1 179 ? 30.959 -5.130 -15.193 1.00 68.81 179 LEU A O 1
ATOM 1360 N N . MET A 1 180 ? 30.159 -4.134 -17.028 1.00 68.50 180 MET A N 1
ATOM 1361 C CA . MET A 1 180 ? 30.285 -2.764 -16.510 1.00 68.50 180 MET A CA 1
ATOM 1362 C C . MET A 1 180 ? 29.364 -2.489 -15.315 1.00 68.50 180 MET A C 1
ATOM 1364 O O . MET A 1 180 ? 29.617 -1.553 -14.563 1.00 68.50 180 MET A O 1
ATOM 1368 N N . ARG A 1 181 ? 28.306 -3.289 -15.130 1.00 64.75 181 ARG A N 1
ATOM 1369 C CA . ARG A 1 181 ? 27.393 -3.211 -13.976 1.00 64.75 181 ARG A CA 1
ATOM 1370 C C . ARG A 1 181 ? 27.787 -4.151 -12.839 1.00 64.75 181 ARG A C 1
ATOM 1372 O O . ARG A 1 181 ? 27.255 -4.023 -11.739 1.00 64.75 181 ARG A O 1
ATOM 1379 N N . ASP A 1 182 ? 28.688 -5.093 -13.101 1.00 72.75 182 ASP A N 1
ATOM 1380 C CA . ASP A 1 182 ? 29.160 -6.047 -12.110 1.00 72.75 182 ASP A CA 1
ATOM 1381 C C . ASP A 1 182 ? 30.385 -5.490 -11.376 1.00 72.75 182 ASP A C 1
ATOM 1383 O O . ASP A 1 182 ? 31.467 -5.361 -11.945 1.00 72.75 182 ASP A O 1
ATOM 1387 N N . VAL A 1 183 ? 30.224 -5.201 -10.084 1.00 78.25 183 VAL A N 1
ATOM 1388 C CA . VAL A 1 183 ? 31.290 -4.693 -9.205 1.00 78.25 183 VAL A CA 1
ATOM 1389 C C . VAL A 1 183 ? 32.516 -5.623 -9.193 1.00 78.25 183 VAL A C 1
ATOM 1391 O O . VAL A 1 183 ? 33.639 -5.157 -8.999 1.00 78.25 183 VAL A O 1
ATOM 1394 N N . ASP A 1 184 ? 32.336 -6.927 -9.429 1.00 79.19 184 ASP A N 1
ATOM 1395 C CA . ASP A 1 184 ? 33.421 -7.912 -9.432 1.00 79.19 184 ASP A CA 1
ATOM 1396 C C . ASP A 1 184 ? 34.186 -8.020 -10.751 1.00 79.19 184 ASP A C 1
ATOM 1398 O O . ASP A 1 184 ? 35.277 -8.596 -10.767 1.00 79.19 184 ASP A O 1
ATOM 1402 N N . HIS A 1 185 ? 33.665 -7.489 -11.853 1.00 78.19 185 HIS A N 1
ATOM 1403 C CA . HIS A 1 185 ? 34.270 -7.685 -13.176 1.00 78.19 185 HIS A CA 1
ATOM 1404 C C . HIS A 1 185 ? 34.400 -6.389 -13.984 1.00 78.19 185 HIS A C 1
ATOM 1406 O O . HIS A 1 185 ? 35.069 -6.384 -15.017 1.00 78.19 185 HIS A O 1
ATOM 1412 N N . CYS A 1 186 ? 33.844 -5.276 -13.500 1.00 78.44 186 CYS A N 1
ATOM 1413 C CA . CYS A 1 186 ? 33.977 -3.977 -14.143 1.00 78.44 186 CYS A CA 1
ATOM 1414 C C . CYS A 1 186 ? 35.406 -3.408 -14.007 1.00 78.44 186 CYS A C 1
ATOM 1416 O O . CYS A 1 186 ? 36.123 -3.690 -13.033 1.00 78.44 186 CYS A O 1
ATOM 1418 N N . PRO A 1 187 ? 35.850 -2.586 -14.973 1.00 78.88 187 PRO A N 1
ATOM 1419 C CA . PRO A 1 187 ? 37.161 -1.961 -14.911 1.00 78.88 187 PRO A CA 1
ATOM 1420 C C . PRO A 1 187 ? 37.232 -0.960 -13.743 1.00 78.88 187 PRO A C 1
ATOM 1422 O O . PRO A 1 187 ? 36.208 -0.389 -13.362 1.00 78.88 187 PRO A O 1
ATOM 1425 N N . PRO A 1 188 ? 38.429 -0.678 -13.192 1.00 79.12 188 PRO A N 1
ATOM 1426 C CA . PRO A 1 188 ? 38.580 0.220 -12.042 1.00 79.12 188 PRO A CA 1
ATOM 1427 C C . PRO A 1 188 ? 37.961 1.606 -12.260 1.00 79.12 188 PRO A C 1
ATOM 1429 O O . PRO A 1 188 ? 37.350 2.156 -11.351 1.00 79.12 188 PRO A O 1
ATOM 1432 N N . VAL A 1 189 ? 38.047 2.128 -13.487 1.00 78.19 189 VAL A N 1
ATOM 1433 C CA . VAL A 1 189 ? 37.455 3.418 -13.878 1.00 78.19 189 VAL A CA 1
ATOM 1434 C C . VAL A 1 189 ? 35.924 3.400 -13.770 1.00 78.19 189 VAL A C 1
ATOM 1436 O O . VAL A 1 189 ? 35.315 4.390 -13.378 1.00 78.19 189 VAL A O 1
ATOM 1439 N N . ALA A 1 190 ? 35.283 2.262 -14.053 1.00 78.06 190 ALA A N 1
ATOM 1440 C CA . ALA A 1 190 ? 33.833 2.124 -13.939 1.00 78.06 190 ALA A CA 1
ATOM 1441 C C . ALA A 1 190 ? 33.359 2.000 -12.484 1.00 78.06 190 ALA A C 1
ATOM 1443 O O . ALA A 1 190 ? 32.225 2.369 -12.193 1.00 78.06 190 ALA A O 1
ATOM 1444 N N . LEU A 1 191 ? 34.207 1.530 -11.557 1.00 80.44 191 LEU A N 1
ATOM 1445 C CA . LEU A 1 191 ? 33.851 1.471 -10.133 1.00 80.44 191 LEU A CA 1
ATOM 1446 C C . LEU A 1 191 ? 33.559 2.850 -9.561 1.00 80.44 191 LEU A C 1
ATOM 1448 O O . LEU A 1 191 ? 32.655 2.970 -8.738 1.00 80.44 191 LEU A O 1
ATOM 1452 N N . ARG A 1 192 ? 34.290 3.876 -10.009 1.00 81.25 192 ARG A N 1
ATOM 1453 C CA . ARG A 1 192 ? 34.032 5.252 -9.596 1.00 81.25 192 ARG A CA 1
ATOM 1454 C C . ARG A 1 192 ? 32.647 5.701 -10.048 1.00 81.25 192 ARG A C 1
ATOM 1456 O O . ARG A 1 192 ? 31.847 6.100 -9.215 1.00 81.25 192 ARG A O 1
ATOM 1463 N N . ALA A 1 193 ? 32.325 5.509 -11.326 1.00 71.75 193 ALA A N 1
ATOM 1464 C CA . ALA A 1 193 ? 31.005 5.830 -11.865 1.00 71.75 193 ALA A CA 1
ATOM 1465 C C . ALA A 1 193 ? 29.871 5.049 -11.169 1.00 71.75 193 ALA A C 1
ATOM 1467 O O . ALA A 1 193 ? 28.804 5.604 -10.914 1.00 71.75 193 ALA A O 1
ATOM 1468 N N . LEU A 1 194 ? 30.095 3.777 -10.814 1.00 66.81 194 LEU A N 1
ATOM 1469 C CA . LEU A 1 194 ? 29.138 2.982 -10.038 1.00 66.81 194 LEU A CA 1
ATOM 1470 C C . LEU A 1 194 ? 28.971 3.521 -8.610 1.00 66.81 194 LEU A C 1
ATOM 1472 O O . LEU A 1 194 ? 27.842 3.642 -8.140 1.00 66.81 194 LEU A O 1
ATOM 1476 N N . ALA A 1 195 ? 30.062 3.868 -7.929 1.00 70.81 195 ALA A N 1
ATOM 1477 C CA . ALA A 1 195 ? 30.022 4.448 -6.590 1.00 70.81 195 ALA A CA 1
ATOM 1478 C C . ALA A 1 195 ? 29.336 5.824 -6.585 1.00 70.81 195 ALA A C 1
ATOM 1480 O O . ALA A 1 195 ? 28.431 6.046 -5.784 1.00 70.81 195 ALA A O 1
ATOM 1481 N N . ASP A 1 196 ? 29.674 6.692 -7.542 1.00 66.75 196 ASP A N 1
ATOM 1482 C CA . ASP A 1 196 ? 29.053 8.007 -7.727 1.00 66.75 196 ASP A CA 1
ATOM 1483 C C . ASP A 1 196 ? 27.561 7.878 -8.035 1.00 66.75 196 ASP A C 1
ATOM 1485 O O . ASP A 1 196 ? 26.750 8.626 -7.488 1.00 66.75 196 ASP A O 1
ATOM 1489 N N . SER A 1 197 ? 27.174 6.876 -8.836 1.00 57.59 197 SER A N 1
ATOM 1490 C CA . SER A 1 197 ? 25.761 6.588 -9.073 1.00 57.59 197 SER A CA 1
ATOM 1491 C C . SER A 1 197 ? 25.039 6.279 -7.755 1.00 57.59 197 SER A C 1
ATOM 1493 O O . SER A 1 197 ? 23.965 6.814 -7.508 1.00 57.59 197 SER A O 1
ATOM 1495 N N . LEU A 1 198 ? 25.660 5.514 -6.850 1.00 54.72 198 LEU A N 1
ATOM 1496 C CA . LEU A 1 198 ? 25.128 5.212 -5.516 1.00 54.72 198 LEU A CA 1
ATOM 1497 C C . LEU A 1 198 ? 25.245 6.382 -4.520 1.00 54.72 198 LEU A C 1
ATOM 1499 O O . LEU A 1 198 ? 24.825 6.233 -3.373 1.00 54.72 198 LEU A O 1
ATOM 1503 N N . GLY A 1 199 ? 25.829 7.517 -4.916 1.00 58.62 199 GLY A N 1
ATOM 1504 C CA . GLY A 1 199 ? 26.167 8.615 -4.011 1.00 58.62 199 GLY A CA 1
ATOM 1505 C C . GLY A 1 199 ? 27.205 8.239 -2.949 1.00 58.62 199 GLY A C 1
ATOM 1506 O O . GLY A 1 199 ? 27.269 8.890 -1.912 1.00 58.62 199 GLY A O 1
ATOM 1507 N N . TRP A 1 200 ? 27.991 7.186 -3.181 1.00 67.06 200 TRP A N 1
ATOM 1508 C CA . TRP A 1 200 ? 29.001 6.685 -2.255 1.00 67.06 200 TRP A CA 1
ATOM 1509 C C . TRP A 1 200 ? 30.382 7.235 -2.616 1.00 67.06 200 TRP A C 1
ATOM 1511 O O . TRP A 1 200 ? 30.897 6.969 -3.702 1.00 67.06 200 TRP A O 1
ATOM 1521 N N . ALA A 1 201 ? 31.014 7.957 -1.690 1.00 73.06 201 ALA A N 1
ATOM 1522 C CA . ALA A 1 201 ? 32.379 8.442 -1.871 1.00 73.06 201 ALA A CA 1
ATOM 1523 C C . ALA A 1 201 ? 33.373 7.267 -1.829 1.00 73.06 201 ALA A C 1
ATOM 1525 O O . ALA A 1 201 ? 33.645 6.698 -0.769 1.00 73.06 201 ALA A O 1
ATOM 1526 N N . LEU A 1 202 ? 33.896 6.883 -2.996 1.00 78.06 202 LEU A N 1
ATOM 1527 C CA . LEU A 1 202 ? 34.887 5.817 -3.113 1.00 78.06 202 LEU A CA 1
ATOM 1528 C C . LEU A 1 202 ? 36.279 6.327 -2.727 1.00 78.06 202 LEU A C 1
ATOM 1530 O O . LEU A 1 202 ? 36.773 7.280 -3.326 1.00 78.06 202 LEU A O 1
ATOM 1534 N N . ASP A 1 203 ? 36.925 5.659 -1.774 1.00 82.31 203 ASP A N 1
ATOM 1535 C CA . ASP A 1 203 ? 38.320 5.925 -1.426 1.00 82.31 203 ASP A CA 1
ATOM 1536 C C . ASP A 1 203 ? 39.258 5.261 -2.448 1.00 82.31 203 ASP A C 1
ATOM 1538 O O . ASP A 1 203 ? 39.422 4.036 -2.493 1.00 82.31 203 ASP A O 1
ATOM 1542 N N . GLU A 1 204 ? 39.866 6.082 -3.300 1.00 79.62 204 GLU A N 1
ATOM 1543 C CA . GLU A 1 204 ? 40.781 5.629 -4.348 1.00 79.62 204 GLU A CA 1
ATOM 1544 C C . GLU A 1 204 ? 42.185 5.298 -3.836 1.00 79.62 204 GLU A C 1
ATOM 1546 O O . GLU A 1 204 ? 42.966 4.701 -4.574 1.00 79.62 204 GLU A O 1
ATOM 1551 N N . THR A 1 205 ? 42.507 5.600 -2.578 1.00 80.44 205 THR A N 1
ATOM 1552 C CA . THR A 1 205 ? 43.794 5.213 -1.979 1.00 80.44 205 THR A CA 1
ATOM 1553 C C . THR A 1 205 ? 43.825 3.731 -1.594 1.00 80.44 205 THR A C 1
ATOM 1555 O O . THR A 1 205 ? 44.890 3.128 -1.468 1.00 80.44 205 THR A O 1
ATOM 1558 N N . LEU A 1 206 ? 42.654 3.096 -1.456 1.00 81.75 206 LEU A N 1
ATOM 1559 C CA . LEU A 1 206 ? 42.551 1.688 -1.079 1.00 81.75 206 LEU A CA 1
ATOM 1560 C C . LEU A 1 206 ? 42.930 0.747 -2.235 1.00 81.75 206 LEU A C 1
ATOM 1562 O O . LEU A 1 206 ? 42.727 1.074 -3.403 1.00 81.75 206 LEU A O 1
ATOM 1566 N N . PRO A 1 207 ? 43.390 -0.487 -1.964 1.00 83.00 207 PRO A N 1
ATOM 1567 C CA . PRO A 1 207 ? 43.548 -1.501 -3.005 1.00 83.00 207 PRO A CA 1
ATOM 1568 C C . PRO A 1 207 ? 42.217 -1.814 -3.710 1.00 83.00 207 PRO A C 1
ATOM 1570 O O . PRO A 1 207 ? 41.168 -1.869 -3.065 1.00 83.00 207 PRO A O 1
ATOM 1573 N N . LEU A 1 208 ? 42.254 -2.116 -5.015 1.00 83.25 208 LEU A N 1
ATOM 1574 C CA . LEU A 1 208 ? 41.064 -2.346 -5.859 1.00 83.25 208 LEU A CA 1
ATOM 1575 C C . LEU A 1 208 ? 40.047 -3.338 -5.258 1.00 83.25 208 LEU A C 1
ATOM 1577 O O . LEU A 1 208 ? 38.839 -3.128 -5.331 1.00 83.25 208 LEU A O 1
ATOM 1581 N N . ALA A 1 209 ? 40.524 -4.402 -4.610 1.00 80.06 209 ALA A N 1
ATOM 1582 C CA . ALA A 1 209 ? 39.662 -5.381 -3.948 1.00 80.06 209 ALA A CA 1
ATOM 1583 C C . ALA A 1 209 ? 38.866 -4.794 -2.761 1.00 80.06 209 ALA A C 1
ATOM 1585 O O . ALA A 1 209 ? 37.721 -5.186 -2.545 1.00 80.06 209 ALA A O 1
ATOM 1586 N N . ARG A 1 210 ? 39.451 -3.856 -1.998 1.00 81.50 210 ARG A N 1
ATOM 1587 C CA . ARG A 1 210 ? 38.744 -3.136 -0.925 1.00 81.50 210 ARG A CA 1
ATOM 1588 C C . ARG A 1 210 ? 37.725 -2.164 -1.505 1.00 81.50 210 ARG A C 1
ATOM 1590 O O . ARG A 1 210 ? 36.576 -2.231 -1.096 1.00 81.50 210 ARG A O 1
ATOM 1597 N N . ARG A 1 211 ? 38.096 -1.397 -2.540 1.00 86.50 211 ARG A N 1
ATOM 1598 C CA . ARG A 1 211 ? 37.165 -0.504 -3.260 1.00 86.50 211 ARG A CA 1
ATOM 1599 C C . ARG A 1 211 ? 35.901 -1.242 -3.711 1.00 86.50 211 ARG A C 1
ATOM 1601 O O . ARG A 1 211 ? 34.789 -0.775 -3.500 1.00 86.50 211 ARG A O 1
ATOM 1608 N N . ARG A 1 212 ? 36.060 -2.438 -4.285 1.00 84.19 212 ARG A N 1
ATOM 1609 C CA . ARG A 1 212 ? 34.936 -3.290 -4.712 1.00 84.19 212 ARG A CA 1
ATOM 1610 C C . ARG A 1 212 ? 34.072 -3.770 -3.552 1.00 84.19 212 ARG A C 1
ATOM 1612 O O . ARG A 1 212 ? 32.848 -3.764 -3.660 1.00 84.19 212 ARG A O 1
ATOM 1619 N N . ASN A 1 213 ? 34.691 -4.169 -2.443 1.00 81.69 213 ASN A N 1
ATOM 1620 C CA . ASN A 1 213 ? 33.946 -4.525 -1.240 1.00 81.69 213 ASN A CA 1
ATOM 1621 C C . ASN A 1 213 ? 33.155 -3.326 -0.707 1.00 81.69 213 ASN A C 1
ATOM 1623 O O . ASN A 1 213 ? 31.976 -3.490 -0.412 1.00 81.69 213 ASN A O 1
ATOM 1627 N N . ASP A 1 214 ? 33.741 -2.132 -0.665 1.00 77.00 214 ASP A N 1
ATOM 1628 C CA . ASP A 1 214 ? 33.053 -0.927 -0.194 1.00 77.00 214 ASP A CA 1
ATOM 1629 C C . ASP A 1 214 ? 31.803 -0.630 -1.032 1.00 77.00 214 ASP A C 1
ATOM 1631 O O . ASP A 1 214 ? 30.715 -0.469 -0.478 1.00 77.00 214 ASP A O 1
ATOM 1635 N N . VAL A 1 215 ? 31.915 -0.683 -2.365 1.00 74.94 215 VAL A N 1
ATOM 1636 C CA . VAL A 1 215 ? 30.767 -0.516 -3.277 1.00 74.94 215 VAL A CA 1
ATOM 1637 C C . VAL A 1 215 ? 29.723 -1.627 -3.090 1.00 74.94 215 VAL A C 1
ATOM 1639 O O . VAL A 1 215 ? 28.524 -1.359 -3.137 1.00 74.94 215 VAL A O 1
ATOM 1642 N N . ARG A 1 216 ? 30.141 -2.872 -2.822 1.00 74.62 216 ARG A N 1
ATOM 1643 C CA . ARG A 1 216 ? 29.226 -3.999 -2.553 1.00 74.62 216 ARG A CA 1
ATOM 1644 C C . ARG A 1 216 ? 28.462 -3.830 -1.236 1.00 74.62 216 ARG A C 1
ATOM 1646 O O . ARG A 1 216 ? 27.286 -4.190 -1.165 1.00 74.62 216 ARG A O 1
ATOM 1653 N N . PHE A 1 217 ? 29.117 -3.327 -0.191 1.00 68.44 217 PHE A N 1
ATOM 1654 C CA . PHE A 1 217 ? 28.517 -3.166 1.136 1.00 68.44 217 PHE A CA 1
ATOM 1655 C C . PHE A 1 217 ? 27.681 -1.889 1.262 1.00 68.44 217 PHE A C 1
ATOM 1657 O O . PHE A 1 217 ? 26.708 -1.890 2.027 1.00 68.44 217 PHE A O 1
ATOM 1664 N N . ALA A 1 218 ? 27.987 -0.847 0.484 1.00 62.81 218 ALA A N 1
ATOM 1665 C CA . ALA A 1 218 ? 27.302 0.444 0.525 1.00 62.81 218 ALA A CA 1
ATOM 1666 C C . ALA A 1 218 ? 25.759 0.340 0.506 1.00 62.81 218 ALA A C 1
ATOM 1668 O O . ALA A 1 218 ? 25.131 0.908 1.400 1.00 62.81 218 ALA A O 1
ATOM 1669 N N . PRO A 1 219 ? 25.103 -0.454 -0.372 1.00 55.62 219 PRO A N 1
ATOM 1670 C CA . PRO A 1 219 ? 23.641 -0.560 -0.383 1.00 55.62 219 PRO A CA 1
ATOM 1671 C C . PRO A 1 219 ? 23.045 -1.127 0.911 1.00 55.62 219 PRO A C 1
ATOM 1673 O O . PRO A 1 219 ? 21.983 -0.689 1.346 1.00 55.62 219 PRO A O 1
ATOM 1676 N N . SER A 1 220 ? 23.702 -2.112 1.533 1.00 54.34 220 SER A N 1
ATOM 1677 C CA . SER A 1 220 ? 23.223 -2.715 2.789 1.00 54.34 220 SER A CA 1
ATOM 1678 C C . SER A 1 220 ? 23.301 -1.737 3.960 1.00 54.34 220 SER A C 1
ATOM 1680 O O . SER A 1 220 ? 22.430 -1.713 4.828 1.00 54.34 220 SER A O 1
ATOM 1682 N N . LEU A 1 221 ? 24.325 -0.891 3.941 1.00 59.69 221 LEU A N 1
ATOM 1683 C CA . LEU A 1 221 ? 24.639 0.040 5.005 1.00 59.69 221 LEU A CA 1
ATOM 1684 C C . LEU A 1 221 ? 23.780 1.311 4.881 1.00 59.69 221 LEU A C 1
ATOM 1686 O O . LEU A 1 221 ? 23.184 1.738 5.868 1.00 59.69 221 LEU A O 1
ATOM 1690 N N . LEU A 1 222 ? 23.580 1.812 3.656 1.00 57.19 222 LEU A N 1
ATOM 1691 C CA . LEU A 1 222 ? 22.604 2.863 3.338 1.00 57.19 222 LEU A CA 1
ATOM 1692 C C . LEU A 1 222 ? 21.165 2.442 3.683 1.00 57.19 222 LEU A C 1
ATOM 1694 O O . LEU A 1 222 ? 20.392 3.257 4.168 1.00 57.19 222 LEU A O 1
ATOM 1698 N N . ARG A 1 223 ? 20.797 1.165 3.506 1.00 52.84 223 ARG A N 1
ATOM 1699 C CA . ARG A 1 223 ? 19.467 0.648 3.900 1.00 52.84 223 ARG A CA 1
ATOM 1700 C C . ARG A 1 223 ? 19.213 0.701 5.399 1.00 52.84 223 ARG A C 1
ATOM 1702 O O . ARG A 1 223 ? 18.079 0.921 5.808 1.00 52.84 223 ARG A O 1
ATOM 1709 N N . ARG A 1 224 ? 20.247 0.460 6.204 1.00 55.03 224 ARG A N 1
ATOM 1710 C CA . ARG A 1 224 ? 20.133 0.450 7.664 1.00 55.03 224 ARG A CA 1
ATOM 1711 C C . ARG A 1 224 ? 20.154 1.869 8.224 1.00 55.03 224 ARG A C 1
ATOM 1713 O O . ARG A 1 224 ? 19.282 2.239 9.003 1.00 55.03 224 ARG A O 1
ATOM 1720 N N . ASN A 1 225 ? 21.128 2.658 7.780 1.00 58.34 225 ASN A N 1
ATOM 1721 C CA . ASN A 1 225 ? 21.445 3.959 8.360 1.00 58.34 225 ASN A CA 1
ATOM 1722 C C . ASN A 1 225 ? 20.730 5.133 7.671 1.00 58.34 225 ASN A C 1
ATOM 1724 O O . ASN A 1 225 ? 20.551 6.166 8.300 1.00 58.34 225 ASN A O 1
ATOM 1728 N N . GLY A 1 226 ? 20.296 4.973 6.417 1.00 52.16 226 GLY A N 1
ATOM 1729 C CA . GLY A 1 226 ? 19.507 5.957 5.662 1.00 52.16 226 GLY A CA 1
ATOM 1730 C C . GLY A 1 226 ? 17.990 5.810 5.845 1.00 52.16 226 GLY A C 1
ATOM 1731 O O . GLY A 1 226 ? 17.207 6.316 5.038 1.00 52.16 226 GLY A O 1
ATOM 1732 N N . SER A 1 227 ? 17.561 5.069 6.868 1.00 51.75 227 SER A N 1
ATOM 1733 C CA . SER A 1 227 ? 16.177 5.089 7.346 1.00 51.75 227 SER A CA 1
ATOM 1734 C C . SER A 1 227 ? 15.953 6.309 8.241 1.00 51.75 227 SER A C 1
ATOM 1736 O O . SER A 1 227 ? 16.904 6.840 8.812 1.00 51.75 227 SER A O 1
ATOM 1738 N N . VAL A 1 228 ? 14.701 6.746 8.376 1.00 51.38 228 VAL A N 1
ATOM 1739 C CA . VAL A 1 228 ? 14.328 7.864 9.262 1.00 51.38 228 VAL A CA 1
ATOM 1740 C C . VAL A 1 228 ? 14.827 7.601 10.695 1.00 51.38 228 VAL A C 1
ATOM 1742 O O . VAL A 1 228 ? 15.531 8.422 11.279 1.00 51.38 228 VAL A O 1
ATOM 1745 N N . GLU A 1 229 ? 14.593 6.391 11.207 1.00 55.28 229 GLU A N 1
ATOM 1746 C CA . GLU A 1 229 ? 15.078 5.933 12.516 1.00 55.28 229 GLU A CA 1
ATOM 1747 C C . GLU A 1 229 ? 16.611 5.829 12.591 1.00 55.28 229 GLU A C 1
ATOM 1749 O O . GLU A 1 229 ? 17.219 6.201 13.596 1.00 55.28 229 GLU A O 1
ATOM 1754 N N . GLY A 1 230 ? 17.260 5.359 11.522 1.00 56.78 230 GLY A N 1
ATOM 1755 C CA . GLY A 1 230 ? 18.717 5.291 11.428 1.00 56.78 230 GLY A CA 1
ATOM 1756 C C . GLY A 1 230 ? 19.368 6.670 11.522 1.00 56.78 230 GLY A C 1
ATOM 1757 O O . GLY A 1 230 ? 20.367 6.822 12.222 1.00 56.78 230 GLY A O 1
ATOM 1758 N N . ILE A 1 231 ? 18.767 7.686 10.898 1.00 60.94 231 ILE A N 1
ATOM 1759 C CA . ILE A 1 231 ? 19.229 9.077 10.953 1.00 60.94 231 ILE A CA 1
ATOM 1760 C C . ILE A 1 231 ? 19.037 9.662 12.356 1.00 60.94 231 ILE A C 1
ATOM 1762 O O . ILE A 1 231 ? 19.997 10.214 12.892 1.00 60.94 231 ILE A O 1
ATOM 1766 N N . ALA A 1 232 ? 17.867 9.488 12.989 1.00 61.97 232 ALA A N 1
ATOM 1767 C CA . ALA A 1 232 ? 17.670 9.874 14.395 1.00 61.97 232 ALA A CA 1
ATOM 1768 C C . ALA A 1 232 ? 18.718 9.217 15.295 1.00 61.97 232 ALA A C 1
ATOM 1770 O O . ALA A 1 232 ? 19.448 9.906 15.998 1.00 61.97 232 ALA A O 1
ATOM 1771 N N . THR A 1 233 ? 18.872 7.896 15.195 1.00 65.19 233 THR A N 1
ATOM 1772 C CA . THR A 1 233 ? 19.830 7.129 15.999 1.00 65.19 233 THR A CA 1
ATOM 1773 C C . THR A 1 233 ? 21.267 7.613 15.787 1.00 65.19 233 THR A C 1
ATOM 1775 O O . THR A 1 233 ? 22.051 7.661 16.734 1.00 65.19 233 THR A O 1
ATOM 1778 N N . LEU A 1 234 ? 21.648 7.975 14.556 1.00 69.06 234 LEU A N 1
ATOM 1779 C CA . LEU A 1 234 ? 22.970 8.532 14.262 1.00 69.06 234 LEU A CA 1
ATOM 1780 C C . LEU A 1 234 ? 23.163 9.905 14.911 1.00 69.06 234 LEU A C 1
ATOM 1782 O O . LEU A 1 234 ? 24.226 10.145 15.487 1.00 69.06 234 LEU A O 1
ATOM 1786 N N . ILE A 1 235 ? 22.160 10.783 14.852 1.00 68.75 235 ILE A N 1
ATOM 1787 C CA . ILE A 1 235 ? 22.208 12.105 15.490 1.00 68.75 235 ILE A CA 1
ATOM 1788 C C . ILE A 1 235 ? 22.267 11.944 17.016 1.00 68.75 235 ILE A C 1
ATOM 1790 O O . ILE A 1 235 ? 23.169 12.494 17.645 1.00 68.75 235 ILE A O 1
ATOM 1794 N N . GLU A 1 236 ? 21.396 11.128 17.611 1.00 69.44 236 GLU A N 1
ATOM 1795 C CA . GLU A 1 236 ? 21.359 10.884 19.058 1.00 69.44 236 GLU A CA 1
ATOM 1796 C C . GLU A 1 236 ? 22.673 10.270 19.565 1.00 69.44 236 GLU A C 1
ATOM 1798 O O . GLU A 1 236 ? 23.234 10.735 20.555 1.00 69.44 236 GLU A O 1
ATOM 1803 N N . ARG A 1 237 ? 23.241 9.278 18.862 1.00 68.88 237 ARG A N 1
ATOM 1804 C CA . ARG A 1 237 ? 24.524 8.658 19.253 1.00 68.88 237 ARG A CA 1
ATOM 1805 C C . ARG A 1 237 ? 25.722 9.587 19.110 1.00 68.88 237 ARG A C 1
ATOM 1807 O O . ARG A 1 237 ? 26.674 9.464 19.875 1.00 68.88 237 ARG A O 1
ATOM 1814 N N . SER A 1 238 ? 25.724 10.457 18.103 1.00 68.50 238 SER A N 1
ATOM 1815 C CA . SER A 1 238 ? 26.863 11.345 17.835 1.00 68.50 238 SER A CA 1
ATOM 1816 C C . SER A 1 238 ? 26.834 12.621 18.678 1.00 68.50 238 SER A C 1
ATOM 1818 O O . SER A 1 238 ? 27.898 13.158 18.987 1.00 68.50 238 SER A O 1
ATOM 1820 N N . THR A 1 239 ? 25.648 13.082 19.084 1.00 65.88 239 THR A N 1
ATOM 1821 C CA . THR A 1 239 ? 25.468 14.326 19.852 1.00 65.88 239 THR A CA 1
ATOM 1822 C C . THR A 1 239 ? 25.116 14.098 21.325 1.00 65.88 239 THR A C 1
ATOM 1824 O O . THR A 1 239 ? 25.427 14.948 22.158 1.00 65.88 239 THR A O 1
ATOM 1827 N N . GLY A 1 240 ? 24.505 12.960 21.675 1.00 61.31 240 GLY A N 1
ATOM 1828 C CA . GLY A 1 240 ? 23.927 12.696 22.999 1.00 61.31 240 GLY A CA 1
ATOM 1829 C C . GLY A 1 240 ? 22.630 13.468 23.275 1.00 61.31 240 GLY A C 1
ATOM 1830 O O . GLY A 1 240 ? 22.177 13.515 24.418 1.00 61.31 240 GLY A O 1
ATOM 1831 N N . TRP A 1 241 ? 22.069 14.130 22.262 1.00 64.19 241 TRP A N 1
ATOM 1832 C CA . TRP A 1 241 ? 20.863 14.951 22.361 1.00 64.19 241 TRP A CA 1
ATOM 1833 C C . TRP A 1 241 ? 19.653 14.157 21.878 1.00 64.19 241 TRP A C 1
ATOM 1835 O O . TRP A 1 241 ? 19.807 13.240 21.077 1.00 64.19 241 TRP A O 1
ATOM 1845 N N . ARG A 1 242 ? 18.457 14.495 22.368 1.00 58.88 242 ARG A N 1
ATOM 1846 C CA . ARG A 1 242 ? 17.213 13.883 21.885 1.00 58.88 242 ARG A CA 1
ATOM 1847 C C . ARG A 1 242 ? 16.842 14.477 20.537 1.00 58.88 242 ARG A C 1
ATOM 1849 O O . ARG A 1 242 ? 17.048 15.670 20.318 1.00 58.88 242 ARG A O 1
ATOM 1856 N N . VAL A 1 243 ? 16.295 13.651 19.653 1.00 55.09 243 VAL A N 1
ATOM 1857 C CA . VAL A 1 243 ? 15.928 14.075 18.302 1.00 55.09 243 VAL A CA 1
ATOM 1858 C C . VAL A 1 243 ? 14.457 13.799 18.051 1.00 55.09 243 VAL A C 1
ATOM 1860 O O . VAL A 1 243 ? 14.026 12.649 18.077 1.00 55.09 243 VAL A O 1
ATOM 1863 N N . ASP A 1 244 ? 13.719 14.854 17.728 1.00 50.12 244 ASP A N 1
ATOM 1864 C CA . ASP A 1 244 ? 12.351 14.777 17.234 1.00 50.12 244 ASP A CA 1
ATOM 1865 C C . ASP A 1 244 ? 12.382 14.967 15.710 1.00 50.12 244 ASP A C 1
ATOM 1867 O O . ASP A 1 244 ? 12.797 16.011 15.202 1.00 50.12 244 ASP A O 1
ATOM 1871 N N . LEU A 1 245 ? 11.992 13.941 14.951 1.00 48.75 245 LEU A N 1
ATOM 1872 C CA . LEU A 1 245 ? 11.973 13.997 13.487 1.00 48.75 245 LEU A CA 1
ATOM 1873 C C . LEU A 1 245 ? 10.594 14.417 12.978 1.00 48.75 245 LEU A C 1
ATOM 1875 O O . LEU A 1 245 ? 9.577 13.842 13.356 1.00 48.75 245 LEU A O 1
ATOM 1879 N N . VAL A 1 246 ? 10.579 15.390 12.071 1.00 40.97 246 VAL A N 1
ATOM 1880 C CA . VAL A 1 246 ? 9.384 15.887 11.387 1.00 40.97 246 VAL A CA 1
ATOM 1881 C C . VAL A 1 246 ? 9.604 15.807 9.881 1.00 40.97 246 VAL A C 1
ATOM 1883 O O . VAL A 1 246 ? 10.538 16.400 9.335 1.00 40.97 246 VAL A O 1
ATOM 1886 N N . GLU A 1 247 ? 8.726 15.088 9.190 1.00 41.44 247 GLU A N 1
ATOM 1887 C CA . GLU A 1 247 ? 8.710 15.018 7.728 1.00 41.44 247 GLU A CA 1
ATOM 1888 C C . GLU A 1 247 ? 7.852 16.147 7.142 1.00 41.44 247 GLU A C 1
ATOM 1890 O O . GLU A 1 247 ? 6.697 16.350 7.526 1.00 41.44 247 GLU A O 1
ATOM 1895 N N . GLY A 1 248 ? 8.416 16.914 6.204 1.00 36.59 248 GLY A N 1
ATOM 1896 C CA . GLY A 1 248 ? 7.684 17.984 5.524 1.00 36.59 248 GLY A CA 1
ATOM 1897 C C . GLY A 1 248 ? 6.628 17.440 4.553 1.00 36.59 248 GLY A C 1
ATOM 1898 O O . GLY A 1 248 ? 6.959 16.721 3.611 1.00 36.59 248 GLY A O 1
ATOM 1899 N N . HIS A 1 249 ? 5.362 17.826 4.739 1.00 29.11 249 HIS A N 1
ATOM 1900 C CA . HIS A 1 249 ? 4.252 17.456 3.854 1.00 29.11 249 HIS A CA 1
ATOM 1901 C C . HIS A 1 249 ? 4.227 18.279 2.540 1.00 29.11 249 HIS A C 1
ATOM 1903 O O . HIS A 1 249 ? 4.413 19.490 2.556 1.00 29.11 249 HIS A O 1
ATOM 1909 N N . ALA A 1 250 ? 4.014 17.551 1.427 1.00 33.56 250 ALA A N 1
ATOM 1910 C CA . ALA A 1 250 ? 3.723 17.866 0.005 1.00 33.56 250 ALA A CA 1
ATOM 1911 C C . ALA A 1 250 ? 3.762 19.337 -0.499 1.00 33.56 250 ALA A C 1
ATOM 1913 O O . ALA A 1 250 ? 3.212 20.245 0.102 1.00 33.56 250 ALA A O 1
ATOM 1914 N N . ARG A 1 251 ? 4.301 19.628 -1.696 1.00 25.30 251 ARG A N 1
ATOM 1915 C CA . ARG A 1 251 ? 3.705 19.340 -3.025 1.00 25.30 251 ARG A CA 1
ATOM 1916 C C . ARG A 1 251 ? 4.807 19.290 -4.093 1.00 25.30 251 ARG A C 1
ATOM 1918 O O . ARG A 1 251 ? 5.437 20.317 -4.280 1.00 25.30 251 ARG A O 1
ATOM 1925 N N . LEU A 1 252 ? 5.019 18.154 -4.784 1.00 28.98 252 LEU A N 1
ATOM 1926 C CA . LEU A 1 252 ? 5.421 18.053 -6.210 1.00 28.98 252 LEU A CA 1
ATOM 1927 C C . LEU A 1 252 ? 5.777 16.632 -6.692 1.00 28.98 252 LEU A C 1
ATOM 1929 O O . LEU A 1 252 ? 6.153 15.756 -5.914 1.00 28.98 252 LEU A O 1
ATOM 1933 N N . LEU A 1 253 ? 5.579 16.416 -7.997 1.00 25.88 253 LEU A N 1
ATOM 1934 C CA . LEU A 1 253 ? 5.641 15.161 -8.751 1.00 25.88 253 LEU A CA 1
ATOM 1935 C C . LEU A 1 253 ? 7.010 14.464 -8.656 1.00 25.88 253 LEU A C 1
ATOM 1937 O O . LEU A 1 253 ? 8.018 14.994 -9.109 1.00 25.88 253 LEU A O 1
ATOM 1941 N N . ARG A 1 254 ? 7.020 13.214 -8.176 1.00 29.16 254 ARG A N 1
ATOM 1942 C CA . ARG A 1 254 ? 7.996 12.216 -8.631 1.00 29.16 254 ARG A CA 1
ATOM 1943 C C . ARG A 1 254 ? 7.365 11.466 -9.794 1.00 29.16 254 ARG A C 1
ATOM 1945 O O . ARG A 1 254 ? 6.344 10.802 -9.614 1.00 29.16 254 ARG A O 1
ATOM 1952 N N . THR A 1 255 ? 7.964 11.550 -10.971 1.00 27.88 255 THR A N 1
ATOM 1953 C CA . THR A 1 255 ? 7.702 10.587 -12.036 1.00 27.88 255 THR A CA 1
ATOM 1954 C C . THR A 1 255 ? 8.374 9.257 -11.667 1.00 27.88 255 THR A C 1
ATOM 1956 O O . THR A 1 255 ? 9.524 9.228 -11.248 1.00 27.88 255 THR A O 1
ATOM 1959 N N . HIS A 1 256 ? 7.618 8.162 -11.787 1.00 27.81 256 HIS A N 1
ATOM 1960 C CA . HIS A 1 256 ? 8.073 6.757 -11.794 1.00 27.81 256 HIS A CA 1
ATOM 1961 C C . HIS A 1 256 ? 8.374 6.009 -10.478 1.00 27.81 256 HIS A C 1
ATOM 1963 O O . HIS A 1 256 ? 8.712 4.828 -10.539 1.00 27.81 256 HIS A O 1
ATOM 1969 N N . ARG A 1 257 ? 8.086 6.561 -9.288 1.00 31.52 257 ARG A N 1
ATOM 1970 C CA . ARG A 1 257 ? 7.829 5.723 -8.089 1.00 31.52 257 ARG A CA 1
ATOM 1971 C C . ARG A 1 257 ? 6.538 6.146 -7.385 1.00 31.52 257 ARG A C 1
ATOM 1973 O O . ARG A 1 257 ? 6.432 7.316 -7.015 1.00 31.52 257 ARG A O 1
ATOM 1980 N N . PRO A 1 258 ? 5.557 5.242 -7.190 1.00 36.12 258 PRO A N 1
ATOM 1981 C CA . PRO A 1 258 ? 4.337 5.592 -6.477 1.00 36.12 258 PRO A CA 1
ATOM 1982 C C . PRO A 1 258 ? 4.686 5.981 -5.036 1.00 36.12 258 PRO A C 1
ATOM 1984 O O . PRO A 1 258 ? 5.498 5.321 -4.386 1.00 36.12 258 PRO A O 1
ATOM 1987 N N . ALA A 1 259 ? 4.079 7.062 -4.542 1.00 38.16 259 ALA A N 1
ATOM 1988 C CA . ALA A 1 259 ? 4.141 7.407 -3.127 1.00 38.16 259 ALA A CA 1
ATOM 1989 C C . ALA A 1 259 ? 3.687 6.194 -2.294 1.00 38.16 259 ALA A C 1
ATOM 1991 O O . ALA A 1 259 ? 2.686 5.551 -2.635 1.00 38.16 259 ALA A O 1
ATOM 1992 N N . ARG A 1 260 ? 4.436 5.869 -1.233 1.00 50.94 260 ARG A N 1
ATOM 1993 C CA . ARG A 1 260 ? 4.063 4.823 -0.276 1.00 50.94 260 ARG A CA 1
ATOM 1994 C C . ARG A 1 260 ? 2.945 5.384 0.599 1.00 50.94 260 ARG A C 1
ATOM 1996 O O . ARG A 1 260 ? 3.217 6.065 1.574 1.00 50.94 260 ARG A O 1
ATOM 2003 N N . ARG A 1 261 ? 1.706 5.183 0.157 1.00 59.91 261 ARG A N 1
ATOM 2004 C CA . ARG A 1 261 ? 0.494 5.645 0.841 1.00 59.91 261 ARG A CA 1
ATOM 2005 C C . ARG A 1 261 ? 0.003 4.566 1.786 1.00 59.91 261 ARG A C 1
ATOM 2007 O O . ARG A 1 261 ? -0.079 3.406 1.376 1.00 59.91 261 ARG A O 1
ATOM 2014 N N . SER A 1 262 ? -0.342 4.962 3.000 1.00 70.94 262 SER A N 1
ATOM 2015 C CA . SER A 1 262 ? -1.012 4.092 3.960 1.00 70.94 262 SER A CA 1
ATOM 2016 C C . SER A 1 262 ? -2.441 3.832 3.492 1.00 70.94 262 SER A C 1
ATOM 2018 O O . SER A 1 262 ? -3.056 4.680 2.839 1.00 70.94 262 SER A O 1
ATOM 2020 N N . LEU A 1 263 ? -2.978 2.659 3.821 1.00 78.31 263 LEU A N 1
ATOM 2021 C CA . LEU A 1 263 ? -4.422 2.460 3.785 1.00 78.31 263 LEU A CA 1
ATOM 2022 C C . LEU A 1 263 ? -5.001 3.083 5.049 1.00 78.31 263 LEU A C 1
ATOM 2024 O O . LEU A 1 263 ? -4.609 2.706 6.151 1.00 78.31 263 LEU A O 1
ATOM 2028 N N . CYS A 1 264 ? -5.908 4.027 4.865 1.00 82.88 264 CYS A N 1
ATOM 2029 C CA . CYS A 1 264 ? -6.646 4.728 5.899 1.00 82.88 264 CYS A CA 1
ATOM 2030 C C . CYS A 1 264 ? -8.132 4.380 5.802 1.00 82.88 264 CYS A C 1
ATOM 2032 O O . CYS A 1 264 ? -8.606 3.985 4.736 1.00 82.88 264 CYS A O 1
ATOM 2034 N N . SER A 1 265 ? -8.869 4.556 6.892 1.00 86.38 265 SER A N 1
ATOM 2035 C CA . SER A 1 265 ? -10.323 4.448 6.902 1.00 86.38 265 SER A CA 1
ATOM 2036 C C . SER A 1 265 ? -10.991 5.624 7.603 1.00 86.38 265 SER A C 1
ATOM 2038 O O . SER A 1 265 ? -10.482 6.158 8.593 1.00 86.38 265 SER A O 1
ATOM 2040 N N . LEU A 1 266 ? -12.172 5.965 7.104 1.00 88.81 266 LEU A N 1
ATOM 2041 C CA . LEU A 1 266 ? -13.157 6.825 7.747 1.00 88.81 266 LEU A CA 1
ATOM 2042 C C . LEU A 1 266 ? -14.443 6.029 7.953 1.00 88.81 266 LEU A C 1
ATOM 2044 O O . LEU A 1 266 ? -14.727 5.110 7.192 1.00 88.81 266 LEU A O 1
ATOM 2048 N N . ILE A 1 267 ? -15.244 6.414 8.932 1.00 87.12 267 ILE A N 1
ATOM 2049 C CA . ILE A 1 267 ? -16.589 5.897 9.150 1.00 87.12 267 ILE A CA 1
ATOM 2050 C C . ILE A 1 267 ? -17.590 7.046 9.028 1.00 87.12 267 ILE A C 1
ATOM 2052 O O . ILE A 1 267 ? -17.306 8.169 9.454 1.00 87.12 267 ILE A O 1
ATOM 2056 N N . GLN A 1 268 ? -18.738 6.780 8.412 1.00 86.06 268 GLN A N 1
ATOM 2057 C CA . GLN A 1 268 ? -19.830 7.741 8.333 1.00 86.06 268 GLN A CA 1
ATOM 2058 C C . GLN A 1 268 ? -20.689 7.640 9.595 1.00 86.06 268 GLN A C 1
ATOM 2060 O O . GLN A 1 268 ? -21.283 6.596 9.853 1.00 86.06 268 GLN A O 1
ATOM 2065 N N . ARG A 1 269 ? -20.767 8.726 10.367 1.00 77.44 269 ARG A N 1
ATOM 2066 C CA . ARG A 1 269 ? -21.601 8.852 11.574 1.00 77.44 269 ARG A CA 1
ATOM 2067 C C . ARG A 1 269 ? -22.255 10.230 11.589 1.00 77.44 269 ARG A C 1
ATOM 2069 O O . ARG A 1 269 ? -21.584 11.225 11.324 1.00 77.44 269 ARG A O 1
ATOM 2076 N N . ASP A 1 270 ? -23.565 10.280 11.822 1.00 72.25 270 ASP A N 1
ATOM 2077 C CA . ASP A 1 270 ? -24.368 11.518 11.838 1.00 72.25 270 ASP A CA 1
ATOM 2078 C C . ASP A 1 270 ? -24.197 12.394 10.583 1.00 72.25 270 ASP A C 1
ATOM 2080 O O . ASP A 1 270 ? -24.153 13.621 10.639 1.00 72.25 270 ASP A O 1
ATOM 2084 N N . GLY A 1 271 ? -24.038 11.752 9.421 1.00 73.56 271 GLY A N 1
ATOM 2085 C CA . GLY A 1 271 ? -23.814 12.438 8.145 1.00 73.56 271 GLY A CA 1
ATOM 2086 C C . GLY A 1 271 ? -22.403 13.011 7.951 1.00 73.56 271 GLY A C 1
ATOM 2087 O O . GLY A 1 271 ? -22.131 13.577 6.894 1.00 73.56 271 GLY A O 1
ATOM 2088 N N . LEU A 1 272 ? -21.492 12.829 8.912 1.00 80.00 272 LEU A N 1
ATOM 2089 C CA . LEU A 1 272 ? -20.103 13.282 8.850 1.00 80.00 272 LEU A CA 1
ATOM 2090 C C . LEU A 1 272 ? -19.131 12.107 8.702 1.00 80.00 272 LEU A C 1
ATOM 2092 O O . LEU A 1 272 ? -19.361 11.011 9.211 1.00 80.00 272 LEU A O 1
ATOM 2096 N N . TRP A 1 273 ? -18.013 12.357 8.022 1.00 85.62 273 TRP A N 1
ATOM 2097 C CA . TRP A 1 273 ? -16.910 11.408 7.897 1.00 85.62 273 TRP A CA 1
ATOM 2098 C C . TRP A 1 273 ? -15.882 11.657 8.986 1.00 85.62 273 TRP A C 1
ATOM 2100 O O . TRP A 1 273 ? -15.375 12.770 9.117 1.00 85.62 273 TRP A O 1
ATOM 2110 N N . ARG A 1 274 ? -15.572 10.625 9.770 1.00 84.50 274 ARG A N 1
ATOM 2111 C CA . ARG A 1 274 ? -14.626 10.720 10.889 1.00 84.50 274 ARG A CA 1
ATOM 2112 C C . ARG A 1 274 ? -13.699 9.514 10.913 1.00 84.50 274 ARG A C 1
ATOM 2114 O O . ARG A 1 274 ? -14.038 8.472 10.354 1.00 84.50 274 ARG A O 1
ATOM 2121 N N . ALA A 1 275 ? -12.534 9.629 11.544 1.00 82.44 275 ALA A N 1
ATOM 2122 C CA . ALA A 1 275 ? -11.677 8.469 11.766 1.00 82.44 275 ALA A CA 1
ATOM 2123 C C . ALA A 1 275 ? -12.439 7.388 12.551 1.00 82.44 275 ALA A C 1
ATOM 2125 O O . ALA A 1 275 ? -13.153 7.679 13.507 1.00 82.44 275 ALA A O 1
ATOM 2126 N N . ALA A 1 276 ? -12.313 6.139 12.104 1.00 75.75 276 ALA A N 1
ATOM 2127 C CA . ALA A 1 276 ? -13.116 5.026 12.603 1.00 75.75 276 ALA A CA 1
ATOM 2128 C C . ALA A 1 276 ? -12.845 4.689 14.077 1.00 75.75 276 ALA A C 1
ATOM 2130 O O . ALA A 1 276 ? -13.759 4.267 14.779 1.00 75.75 276 ALA A O 1
ATOM 2131 N N . ASP A 1 277 ? -11.610 4.913 14.527 1.00 78.75 277 ASP A N 1
ATOM 2132 C CA . ASP A 1 277 ? -11.132 4.556 15.864 1.00 78.75 277 ASP A CA 1
ATOM 2133 C C . ASP A 1 277 ? -10.906 5.809 16.747 1.00 78.75 277 ASP A C 1
ATOM 2135 O O . ASP A 1 277 ? -10.341 5.692 17.829 1.00 78.75 277 ASP A O 1
ATOM 2139 N N . ASP A 1 278 ? -11.303 7.013 16.309 1.00 82.00 278 ASP A N 1
ATOM 2140 C CA . ASP A 1 278 ? -11.122 8.248 17.092 1.00 82.00 278 ASP A CA 1
ATOM 2141 C C . ASP A 1 278 ? -12.246 8.436 18.117 1.00 82.00 278 ASP A C 1
ATOM 2143 O O . ASP A 1 278 ? -13.429 8.500 17.768 1.00 82.00 278 ASP A O 1
ATOM 2147 N N . LEU A 1 279 ? -11.862 8.536 19.388 1.00 86.19 279 LEU A N 1
ATOM 2148 C CA . LEU A 1 279 ? -12.787 8.674 20.508 1.00 86.19 279 LEU A CA 1
ATOM 2149 C C . LEU A 1 279 ? -13.222 10.121 20.754 1.00 86.19 279 LEU A C 1
ATOM 2151 O O . LEU A 1 279 ? -14.298 10.331 21.310 1.00 86.19 279 LEU A O 1
ATOM 2155 N N . ALA A 1 280 ? -12.440 11.125 20.339 1.00 86.31 280 ALA A N 1
ATOM 2156 C CA . ALA A 1 280 ? -12.764 12.528 20.617 1.00 86.31 280 ALA A CA 1
ATOM 2157 C C . ALA A 1 280 ? -14.148 12.949 20.076 1.00 86.31 280 ALA A C 1
ATOM 2159 O O . ALA A 1 280 ? -14.936 13.515 20.839 1.00 86.31 280 ALA A O 1
ATOM 2160 N N . PRO A 1 281 ? -14.516 12.604 18.824 1.00 82.56 281 PRO A N 1
ATOM 2161 C CA . PRO A 1 281 ? -15.875 12.776 18.321 1.00 82.56 281 PRO A CA 1
ATOM 2162 C C . PRO A 1 281 ? -16.973 12.107 19.147 1.00 82.56 281 PRO A C 1
ATOM 2164 O O . PRO A 1 281 ? -18.036 12.693 19.314 1.00 82.56 281 PRO A O 1
ATOM 2167 N N . LEU A 1 282 ? -16.728 10.880 19.618 1.00 84.50 282 LEU A N 1
ATOM 2168 C CA . LEU A 1 282 ? -17.715 10.055 20.327 1.00 84.50 282 LEU A CA 1
ATOM 2169 C C . LEU A 1 282 ? -17.985 10.568 21.740 1.00 84.50 282 LEU A C 1
ATOM 2171 O O . LEU A 1 282 ? -19.054 10.343 22.290 1.00 84.50 282 LEU A O 1
ATOM 2175 N N . LEU A 1 283 ? -17.022 11.301 22.288 1.00 86.88 283 LEU A N 1
ATOM 2176 C CA . LEU A 1 283 ? -17.125 12.016 23.553 1.00 86.88 283 LEU A CA 1
ATOM 2177 C C . LEU A 1 283 ? -17.675 13.441 23.385 1.00 86.88 283 LEU A C 1
ATOM 2179 O O . LEU A 1 283 ? -17.889 14.145 24.368 1.00 86.88 283 LEU A O 1
ATOM 2183 N N . GLY A 1 284 ? -17.862 13.909 22.146 1.00 84.69 284 GLY A N 1
ATOM 2184 C CA . GLY A 1 284 ? -18.256 15.286 21.863 1.00 84.69 284 GLY A CA 1
ATOM 2185 C C . GLY A 1 284 ? -17.211 16.319 22.289 1.00 84.69 284 GLY A C 1
ATOM 2186 O O . GLY A 1 284 ? -17.587 17.453 22.589 1.00 84.69 284 GLY A O 1
ATOM 2187 N N . LEU A 1 285 ? -15.930 15.936 22.364 1.00 88.19 285 LEU A N 1
ATOM 2188 C CA . LEU A 1 285 ? -14.840 16.841 22.734 1.00 88.19 285 LEU A CA 1
ATOM 2189 C C . LEU A 1 285 ? -14.572 17.835 21.591 1.00 88.19 285 LEU A C 1
ATOM 2191 O O . LEU A 1 285 ? -14.533 17.421 20.435 1.00 88.19 285 LEU A O 1
ATOM 2195 N N . PRO A 1 286 ? -14.375 19.133 21.862 1.00 83.06 286 PRO A N 1
ATOM 2196 C CA . PRO A 1 286 ? -14.079 20.122 20.827 1.00 83.06 286 PRO A CA 1
ATOM 2197 C C . PRO A 1 286 ? -12.617 20.066 20.343 1.00 83.06 286 PRO A C 1
ATOM 2199 O O . PRO A 1 286 ? -11.698 19.843 21.129 1.00 83.06 286 PRO A O 1
ATOM 2202 N N . GLU A 1 287 ? -12.380 20.349 19.055 1.00 78.31 287 GLU A N 1
ATOM 2203 C CA . GLU A 1 287 ? -11.031 20.544 18.487 1.00 78.31 287 GLU A CA 1
ATOM 2204 C C . GLU A 1 287 ? -10.508 21.956 18.810 1.00 78.31 287 GLU A C 1
ATOM 2206 O O . GLU A 1 287 ? -10.359 22.818 17.943 1.00 78.31 287 GLU A O 1
ATOM 2211 N N . VAL A 1 288 ? -10.287 22.224 20.094 1.00 76.38 288 VAL A N 1
ATOM 2212 C CA . VAL A 1 288 ? -9.791 23.512 20.592 1.00 76.38 288 VAL A CA 1
ATOM 2213 C C . VAL A 1 288 ? -8.653 23.303 21.584 1.00 76.38 288 VAL A C 1
ATOM 2215 O O . VAL A 1 288 ? -8.506 22.240 22.188 1.00 76.38 288 VAL A O 1
ATOM 2218 N N . GLU A 1 289 ? -7.834 24.337 21.739 1.00 82.00 289 GLU A N 1
ATOM 2219 C CA . GLU A 1 289 ? -6.851 24.424 22.812 1.00 82.00 289 GLU A CA 1
ATOM 2220 C C . GLU A 1 289 ? -7.494 25.133 24.006 1.00 82.00 289 GLU A C 1
ATOM 2222 O O . GLU A 1 289 ? -7.931 26.281 23.898 1.00 82.00 289 GLU A O 1
ATOM 2227 N N . ALA A 1 290 ? -7.579 24.434 25.133 1.00 85.56 290 ALA A N 1
ATOM 2228 C CA . ALA A 1 290 ? -7.973 25.002 26.408 1.00 85.56 290 ALA A CA 1
ATOM 2229 C C . ALA A 1 290 ? -6.746 25.549 27.144 1.00 85.56 290 ALA A C 1
ATOM 2231 O O . ALA A 1 290 ? -5.667 24.950 27.127 1.00 85.56 290 ALA A O 1
ATOM 2232 N N . SER A 1 291 ? -6.946 26.664 27.841 1.00 86.25 291 SER A N 1
ATOM 2233 C CA . SER A 1 291 ? -5.917 27.363 28.610 1.00 86.25 291 SER A CA 1
ATOM 2234 C C . SER A 1 291 ? -6.341 27.484 30.067 1.00 86.25 291 SER A C 1
ATOM 2236 O O . SER A 1 291 ? -7.491 27.824 30.348 1.00 86.25 291 SER A O 1
ATOM 2238 N N . GLY A 1 292 ? -5.415 27.222 30.988 1.00 83.19 292 GLY A N 1
ATOM 2239 C CA . GLY A 1 292 ? -5.622 27.457 32.413 1.00 83.19 292 GLY A CA 1
ATOM 2240 C C . GLY A 1 292 ? -5.550 28.940 32.772 1.00 83.19 292 GLY A C 1
ATOM 2241 O O . GLY A 1 292 ? -4.984 29.758 32.046 1.00 83.19 292 GLY A O 1
ATOM 2242 N N . GLY A 1 293 ? -6.145 29.289 33.909 1.00 77.69 293 GLY A N 1
ATOM 2243 C CA . GLY A 1 293 ? -6.051 30.609 34.534 1.00 77.69 293 GLY A CA 1
ATOM 2244 C C . GLY A 1 293 ? -5.134 30.569 35.757 1.00 77.69 293 GLY A C 1
ATOM 2245 O O . GLY A 1 293 ? -4.640 29.512 36.133 1.00 77.69 293 GLY A O 1
ATOM 2246 N N . ALA A 1 294 ? -4.928 31.709 36.425 1.00 74.81 294 ALA A N 1
ATOM 2247 C CA . ALA A 1 294 ? -3.976 31.840 37.541 1.00 74.81 294 ALA A CA 1
ATOM 2248 C C . ALA A 1 294 ? -4.141 30.793 38.668 1.00 74.81 294 ALA A C 1
ATOM 2250 O O . ALA A 1 294 ? -3.159 30.428 39.305 1.00 74.81 294 ALA A O 1
ATOM 2251 N N . ALA A 1 295 ? -5.361 30.293 38.887 1.00 82.25 295 ALA A N 1
ATOM 2252 C CA . ALA A 1 295 ? -5.664 29.235 39.854 1.00 82.25 295 ALA A CA 1
ATOM 2253 C C . ALA A 1 295 ? -6.576 28.136 39.274 1.00 82.25 295 ALA A C 1
ATOM 2255 O O . ALA A 1 295 ? -7.187 27.380 40.026 1.00 82.25 295 ALA A O 1
ATOM 2256 N N . THR A 1 296 ? -6.714 28.062 37.947 1.00 85.75 296 THR A N 1
ATOM 2257 C CA . THR A 1 296 ? -7.595 27.091 37.283 1.00 85.75 296 THR A CA 1
ATOM 2258 C C . THR A 1 296 ? -6.812 26.258 36.270 1.00 85.75 296 THR A C 1
ATOM 2260 O O . THR A 1 296 ? -5.944 26.801 35.580 1.00 85.75 296 THR A O 1
ATOM 2263 N N . PRO A 1 297 ? -7.081 24.946 36.172 1.00 90.69 297 PRO A N 1
ATOM 2264 C CA . PRO A 1 297 ? -6.468 24.100 35.155 1.00 90.69 297 PRO A CA 1
ATOM 2265 C C . PRO A 1 297 ? -7.022 24.425 33.762 1.00 90.69 297 PRO A C 1
ATOM 2267 O O . PRO A 1 297 ? -8.049 25.096 33.628 1.00 90.69 297 PRO A O 1
ATOM 2270 N N . ALA A 1 298 ? -6.341 23.951 32.719 1.00 88.88 298 ALA A N 1
ATOM 2271 C CA . ALA A 1 298 ? -6.910 23.933 31.377 1.00 88.88 298 ALA A CA 1
ATOM 2272 C C . ALA A 1 298 ? -7.916 22.783 31.288 1.00 88.88 298 ALA A C 1
ATOM 2274 O O . ALA A 1 298 ? -7.537 21.633 31.509 1.00 88.88 298 ALA A O 1
ATOM 2275 N N . THR A 1 299 ? -9.170 23.090 30.954 1.00 91.06 299 THR A N 1
ATOM 2276 C CA . THR A 1 299 ? -10.275 22.122 30.972 1.00 91.06 299 THR A CA 1
ATOM 2277 C C . THR A 1 299 ? -10.939 22.005 29.606 1.00 91.06 299 THR A C 1
ATOM 2279 O O . THR A 1 299 ? -11.234 23.013 28.964 1.00 91.06 299 THR A O 1
ATOM 2282 N N . VAL A 1 300 ? -11.218 20.771 29.191 1.00 92.31 300 VAL A N 1
ATOM 2283 C CA . VAL A 1 300 ? -12.028 20.437 28.018 1.00 92.31 300 VAL A CA 1
ATOM 2284 C C . VAL A 1 300 ? -13.194 19.556 28.461 1.00 92.31 300 VAL A C 1
ATOM 2286 O O . VAL A 1 300 ? -12.996 18.540 29.128 1.00 92.31 300 VAL A O 1
ATOM 2289 N N . THR A 1 301 ? -14.405 19.933 28.059 1.00 92.12 301 THR A N 1
ATOM 2290 C CA . THR A 1 301 ? -15.643 19.217 28.391 1.00 92.12 301 THR A CA 1
ATOM 2291 C C . THR A 1 301 ? -16.283 18.669 27.121 1.00 92.12 301 THR A C 1
ATOM 2293 O O . THR A 1 301 ? -16.365 19.371 26.109 1.00 92.12 301 THR A O 1
ATOM 2296 N N . GLY A 1 302 ? -16.700 17.405 27.165 1.00 90.94 302 GLY A N 1
ATOM 2297 C CA . GLY A 1 302 ? -17.465 16.767 26.100 1.00 90.94 302 GLY A CA 1
ATOM 2298 C C . GLY A 1 302 ? -18.906 17.272 26.046 1.00 90.94 302 GLY A C 1
ATOM 2299 O O . GLY A 1 302 ? -19.486 17.610 27.069 1.00 90.94 302 GLY A O 1
ATOM 2300 N N . SER A 1 303 ? -19.489 17.319 24.850 1.00 89.81 303 SER A N 1
ATOM 2301 C CA . SER A 1 303 ? -20.888 17.729 24.622 1.00 89.81 303 SER A CA 1
ATOM 2302 C C . SER A 1 303 ? -21.880 16.561 24.540 1.00 89.81 303 SER A C 1
ATOM 2304 O O . SER A 1 303 ? -23.069 16.783 24.318 1.00 89.81 303 SER A O 1
ATOM 2306 N N . LEU A 1 304 ? -21.396 15.321 24.664 1.00 88.31 304 LEU A N 1
ATOM 2307 C CA . LEU A 1 304 ? -22.212 14.110 24.604 1.00 88.31 304 LEU A CA 1
ATOM 2308 C C . LEU A 1 304 ? -22.281 13.441 25.981 1.00 88.31 304 LEU A C 1
ATOM 2310 O O . LEU A 1 304 ? -21.277 13.335 26.687 1.00 88.31 304 LEU A O 1
ATOM 2314 N N . THR A 1 305 ? -23.474 12.962 26.328 1.00 89.31 305 THR A N 1
ATOM 2315 C CA . THR A 1 305 ? -23.767 12.233 27.567 1.00 89.31 305 THR A CA 1
ATOM 2316 C C . THR A 1 305 ? -23.617 10.729 27.345 1.00 89.31 305 THR A C 1
ATOM 2318 O O . THR A 1 305 ? -24.150 10.199 26.368 1.00 89.31 305 THR A O 1
ATOM 2321 N N . GLY A 1 306 ? -22.915 10.042 28.251 1.00 83.69 306 GLY A N 1
ATOM 2322 C CA . GLY A 1 306 ? -22.775 8.585 28.221 1.00 83.69 306 GLY A CA 1
ATOM 2323 C C . GLY A 1 306 ? -24.074 7.831 28.567 1.00 83.69 306 GLY A C 1
ATOM 2324 O O . GLY A 1 306 ? -25.048 8.438 29.020 1.00 83.69 306 GLY A O 1
ATOM 2325 N N . PRO A 1 307 ? -24.107 6.495 28.405 1.00 87.12 307 PRO A N 1
ATOM 2326 C CA . PRO A 1 307 ? -22.992 5.625 28.016 1.00 87.12 307 PRO A CA 1
ATOM 2327 C C . PRO A 1 307 ? -22.587 5.776 26.540 1.00 87.12 307 PRO A C 1
ATOM 2329 O O . PRO A 1 307 ? -23.421 6.044 25.678 1.00 87.12 307 PRO A O 1
ATOM 2332 N N . PHE A 1 308 ? -21.293 5.611 26.261 1.00 86.06 308 PHE A N 1
ATOM 2333 C CA . PHE A 1 308 ? -20.691 5.784 24.941 1.00 86.06 308 PHE A CA 1
ATOM 2334 C C . PHE A 1 308 ? -20.431 4.437 24.256 1.00 86.06 308 PHE A C 1
ATOM 2336 O O . PHE A 1 308 ? -19.880 3.518 24.863 1.00 86.06 308 PHE A O 1
ATOM 2343 N N . ASP A 1 309 ? -20.757 4.356 22.968 1.00 83.12 309 ASP A N 1
ATOM 2344 C CA . ASP A 1 309 ? -20.444 3.202 22.121 1.00 83.12 309 ASP A CA 1
ATOM 2345 C C . ASP A 1 309 ? -19.065 3.377 21.470 1.00 83.12 309 ASP A C 1
ATOM 2347 O O . ASP A 1 309 ? -18.897 4.165 20.528 1.00 83.12 309 ASP A O 1
ATOM 2351 N N . PHE A 1 310 ? -18.053 2.675 21.993 1.00 82.12 310 PHE A N 1
ATOM 2352 C CA . PHE A 1 310 ? -16.688 2.756 21.486 1.00 82.12 310 PHE A CA 1
ATOM 2353 C C . PHE A 1 310 ? -16.291 1.544 20.638 1.00 82.12 310 PHE A C 1
ATOM 2355 O O . PHE A 1 310 ? -16.542 0.391 20.995 1.00 82.12 310 PHE A O 1
ATOM 2362 N N . PRO A 1 311 ? -15.559 1.769 19.530 1.00 72.69 311 PRO A N 1
ATOM 2363 C CA . PRO A 1 311 ? -14.934 0.674 18.809 1.00 72.69 311 PRO A CA 1
ATOM 2364 C C . PRO A 1 311 ? -13.817 0.041 19.664 1.00 72.69 311 PRO A C 1
ATOM 2366 O O . PRO A 1 311 ? -13.035 0.762 20.295 1.00 72.69 311 PRO A O 1
ATOM 2369 N N . PRO A 1 312 ? -13.657 -1.296 19.642 1.00 66.12 312 PRO A N 1
ATOM 2370 C CA . PRO A 1 312 ? -12.539 -1.956 20.306 1.00 66.12 312 PRO A CA 1
ATOM 2371 C C . PRO A 1 312 ? -11.180 -1.429 19.828 1.00 66.12 312 PRO A C 1
ATOM 2373 O O . PRO A 1 312 ? -10.871 -1.486 18.636 1.00 66.12 312 PRO A O 1
ATOM 2376 N N . GLY A 1 313 ? -10.337 -0.963 20.756 1.00 69.62 313 GLY A N 1
ATOM 2377 C CA . GLY A 1 313 ? -9.033 -0.381 20.427 1.00 69.62 313 GLY A CA 1
ATOM 2378 C C . GLY A 1 313 ? -9.075 1.100 20.042 1.00 69.62 313 GLY A C 1
ATOM 2379 O O . GLY A 1 313 ? -8.089 1.579 19.479 1.00 69.62 313 GLY A O 1
ATOM 2380 N N . GLY A 1 314 ? -10.186 1.798 20.307 1.00 77.00 314 GLY A N 1
ATOM 2381 C CA . GLY A 1 314 ? -10.326 3.230 20.059 1.00 77.00 314 GLY A CA 1
ATOM 2382 C C . GLY A 1 314 ? -9.244 4.065 20.750 1.00 77.00 314 GLY A C 1
ATOM 2383 O O . GLY A 1 314 ? -8.754 3.722 21.828 1.00 77.00 314 GLY A O 1
ATOM 2384 N N . THR A 1 315 ? -8.856 5.163 20.108 1.00 81.56 315 THR A N 1
ATOM 2385 C CA . THR A 1 315 ? -7.774 6.048 20.538 1.00 81.56 315 THR A CA 1
ATOM 2386 C C . THR A 1 315 ? -8.266 7.467 20.792 1.00 81.56 315 THR A C 1
ATOM 2388 O O . THR A 1 315 ? -8.947 8.047 19.949 1.00 81.56 315 THR A O 1
ATOM 2391 N N . LEU A 1 316 ? -7.855 8.047 21.918 1.00 84.94 316 LEU A N 1
ATOM 2392 C CA . LEU A 1 316 ? -7.994 9.468 22.229 1.00 84.94 316 LEU A CA 1
ATOM 2393 C C . LEU A 1 316 ? -6.610 10.123 22.173 1.00 84.94 316 LEU A C 1
ATOM 2395 O O . LEU A 1 316 ? -5.698 9.690 22.878 1.00 84.94 316 LEU A O 1
ATOM 2399 N N . ARG A 1 317 ? -6.439 11.156 21.343 1.00 80.50 317 ARG A N 1
ATOM 2400 C CA . ARG A 1 317 ? -5.151 11.840 21.170 1.00 80.50 317 ARG A CA 1
ATOM 2401 C C . ARG A 1 317 ? -5.155 13.206 21.845 1.00 80.50 317 ARG A C 1
ATOM 2403 O O . ARG A 1 317 ? -5.994 14.054 21.545 1.00 80.50 317 ARG A O 1
ATOM 2410 N N . LEU A 1 318 ? -4.190 13.414 22.734 1.00 78.81 318 LEU A N 1
ATOM 2411 C CA . LEU A 1 318 ? -4.104 14.596 23.589 1.00 78.81 318 LEU A CA 1
ATOM 2412 C C . LEU A 1 318 ? -2.704 15.211 23.533 1.00 78.81 318 LEU A C 1
ATOM 2414 O O . LEU A 1 318 ? -1.701 14.512 23.364 1.00 78.81 318 LEU A O 1
ATOM 2418 N N . GLU A 1 319 ? -2.646 16.526 23.698 1.00 78.94 319 GLU A N 1
ATOM 2419 C CA . GLU A 1 319 ? -1.426 17.316 23.847 1.00 78.94 319 GLU A CA 1
ATOM 2420 C C . GLU A 1 319 ? -1.538 18.176 25.111 1.00 78.94 319 GLU A C 1
ATOM 2422 O O . GLU A 1 319 ? -2.572 18.802 25.356 1.00 78.94 319 GLU A O 1
ATOM 2427 N N . ILE A 1 320 ? -0.480 18.175 25.929 1.00 75.69 320 ILE A N 1
ATOM 2428 C CA . ILE A 1 320 ? -0.439 18.856 27.229 1.00 75.69 320 ILE A CA 1
ATOM 2429 C C . ILE A 1 320 ? 0.761 19.800 27.251 1.00 75.69 320 ILE A C 1
ATOM 2431 O O . ILE A 1 320 ? 1.909 19.366 27.120 1.00 75.69 320 ILE A O 1
ATOM 2435 N N . GLY A 1 321 ? 0.514 21.095 27.439 1.00 70.38 321 GLY A N 1
ATOM 2436 C CA . GLY A 1 321 ? 1.572 22.103 27.469 1.00 70.38 321 GLY A CA 1
ATOM 2437 C C . GLY A 1 321 ? 2.410 22.099 26.185 1.00 70.38 321 GLY A C 1
ATOM 2438 O O . GLY A 1 321 ? 1.897 22.279 25.089 1.00 70.38 321 GLY A O 1
ATOM 2439 N N . SER A 1 322 ? 3.720 21.881 26.337 1.00 55.91 322 SER A N 1
ATOM 2440 C CA . SER A 1 322 ? 4.692 21.759 25.232 1.00 55.91 322 SER A CA 1
ATOM 2441 C C . SER A 1 322 ? 5.188 20.321 25.007 1.00 55.91 322 SER A C 1
ATOM 2443 O O . SER A 1 322 ? 6.216 20.098 24.350 1.00 55.91 322 SER A O 1
ATOM 2445 N N . GLN A 1 323 ? 4.501 19.337 25.598 1.00 57.50 323 GLN A N 1
ATOM 2446 C CA . GLN A 1 323 ? 4.849 17.925 25.468 1.00 57.50 323 GLN A CA 1
ATOM 2447 C C . GLN A 1 323 ? 4.472 17.386 24.085 1.00 57.50 323 GLN A C 1
ATOM 2449 O O . GLN A 1 323 ? 3.592 17.910 23.409 1.00 57.50 323 GLN A O 1
ATOM 2454 N N . ALA A 1 324 ? 5.142 16.311 23.660 1.00 54.69 324 ALA A N 1
ATOM 2455 C CA . ALA A 1 324 ? 4.734 15.609 22.451 1.00 54.69 324 ALA A CA 1
ATOM 2456 C C . ALA A 1 324 ? 3.318 15.037 22.642 1.00 54.69 324 ALA A C 1
ATOM 2458 O O . ALA A 1 324 ? 3.022 14.516 23.723 1.00 54.69 324 ALA A O 1
ATOM 2459 N N . PRO A 1 325 ? 2.458 15.092 21.612 1.00 66.31 325 PRO A N 1
ATOM 2460 C CA . PRO A 1 325 ? 1.143 14.488 21.700 1.00 66.31 325 PRO A CA 1
ATOM 2461 C C . PRO A 1 325 ? 1.270 12.986 21.949 1.00 66.31 325 PRO A C 1
ATOM 2463 O O . PRO A 1 325 ? 2.150 12.323 21.391 1.00 66.31 325 PRO A O 1
ATOM 2466 N N . PHE A 1 326 ? 0.365 12.443 22.750 1.00 65.12 326 PHE A N 1
ATOM 2467 C CA . PHE A 1 326 ? 0.293 11.014 23.034 1.00 65.12 326 PHE A CA 1
ATOM 2468 C C . PHE A 1 326 ? -1.105 10.480 22.736 1.00 65.12 326 PHE A C 1
ATOM 2470 O O . PHE A 1 326 ? -2.082 11.231 22.681 1.00 65.12 326 PHE A O 1
ATOM 2477 N N . ASN A 1 327 ? -1.184 9.168 22.530 1.00 76.12 327 ASN A N 1
ATOM 2478 C CA . ASN A 1 327 ? -2.440 8.464 22.328 1.00 76.12 327 ASN A CA 1
ATOM 2479 C C . ASN A 1 327 ? -2.781 7.657 23.583 1.00 76.12 327 ASN A C 1
ATOM 2481 O O . ASN A 1 327 ? -1.930 6.959 24.141 1.00 76.12 327 ASN A O 1
ATOM 2485 N N . LEU A 1 328 ? -4.040 7.717 23.997 1.00 80.69 328 LEU A N 1
ATOM 2486 C CA . LEU A 1 328 ? -4.648 6.796 24.948 1.00 80.69 328 LEU A CA 1
ATOM 2487 C C . LEU A 1 328 ? -5.460 5.781 24.157 1.00 80.69 328 LEU A C 1
ATOM 2489 O O . LEU A 1 328 ? -6.446 6.147 23.523 1.00 80.69 328 LEU A O 1
ATOM 2493 N N . ARG A 1 329 ? -5.035 4.520 24.175 1.00 80.25 329 ARG A N 1
ATOM 2494 C CA . ARG A 1 329 ? -5.734 3.414 23.523 1.00 80.25 329 ARG A CA 1
ATOM 2495 C C . ARG A 1 329 ? -6.566 2.661 24.555 1.00 80.25 329 ARG A C 1
ATOM 2497 O O . ARG A 1 329 ? -5.992 2.129 25.506 1.00 80.25 329 ARG A O 1
ATOM 2504 N N . LEU A 1 330 ? -7.880 2.601 24.344 1.00 78.62 330 LEU A N 1
ATOM 2505 C CA . LEU A 1 330 ? -8.813 1.843 25.177 1.00 78.62 330 LEU A CA 1
ATOM 2506 C C . LEU A 1 330 ? -8.932 0.399 24.686 1.00 78.62 330 LEU A C 1
ATOM 2508 O O . LEU A 1 330 ? -9.193 0.151 23.507 1.00 78.62 330 LEU A O 1
ATOM 2512 N N . ASP A 1 331 ? -8.786 -0.554 25.599 1.00 74.50 331 ASP A N 1
ATOM 2513 C CA . ASP A 1 331 ? -8.987 -1.978 25.346 1.00 74.50 331 ASP A CA 1
ATOM 2514 C C . ASP A 1 331 ? -10.184 -2.507 26.154 1.00 74.50 331 ASP A C 1
ATOM 2516 O O . ASP A 1 331 ? -10.390 -2.139 27.308 1.00 74.50 331 ASP A O 1
ATOM 2520 N N . ALA A 1 332 ? -10.939 -3.443 25.569 1.00 66.56 332 ALA A N 1
ATOM 2521 C CA . ALA A 1 332 ? -12.189 -3.983 26.126 1.00 66.56 332 ALA A CA 1
ATOM 2522 C C . ALA A 1 332 ? -12.053 -4.709 27.480 1.00 66.56 332 ALA A C 1
ATOM 2524 O O . ALA A 1 332 ? -13.044 -5.149 28.038 1.00 66.56 332 ALA A O 1
ATOM 2525 N N . GLY A 1 333 ? -10.835 -4.898 27.995 1.00 65.69 333 GLY A N 1
ATOM 2526 C CA . GLY A 1 333 ? -10.619 -5.581 29.271 1.00 65.69 333 GLY A CA 1
ATOM 2527 C C . GLY A 1 333 ? -10.582 -4.677 30.499 1.00 65.69 333 GLY A C 1
ATOM 2528 O O . GLY A 1 333 ? -10.423 -5.223 31.586 1.00 65.69 333 GLY A O 1
ATOM 2529 N N . ASP A 1 334 ? -10.672 -3.355 30.326 1.00 71.44 334 ASP A N 1
ATOM 2530 C CA . ASP A 1 334 ? -10.577 -2.374 31.420 1.00 71.44 334 ASP A CA 1
ATOM 2531 C C . ASP A 1 334 ? -11.883 -1.617 31.697 1.00 71.44 334 ASP A C 1
ATOM 2533 O O . ASP A 1 334 ? -11.921 -0.766 32.581 1.00 71.44 334 ASP A O 1
ATOM 2537 N N . VAL A 1 335 ? -12.927 -1.914 30.928 1.00 77.56 335 VAL A N 1
ATOM 2538 C CA . VAL A 1 335 ? -14.290 -1.383 31.058 1.00 77.56 335 VAL A CA 1
ATOM 2539 C C . VAL A 1 335 ? -15.258 -2.564 31.038 1.00 77.56 335 VAL A C 1
ATOM 2541 O O . VAL A 1 335 ? -14.926 -3.593 30.442 1.00 77.56 335 VAL A O 1
ATOM 2544 N N . ASP A 1 336 ? -16.420 -2.447 31.684 1.00 73.06 336 ASP A N 1
ATOM 2545 C CA . ASP A 1 336 ? -17.344 -3.582 31.818 1.00 73.06 336 ASP A CA 1
ATOM 2546 C C . ASP A 1 336 ? -17.999 -3.952 30.474 1.00 73.06 336 ASP A C 1
ATOM 2548 O O . ASP A 1 336 ? -18.105 -5.132 30.132 1.00 73.06 336 ASP A O 1
ATOM 2552 N N . ASP A 1 337 ? -18.385 -2.943 29.685 1.00 75.62 337 ASP A N 1
ATOM 2553 C CA . ASP A 1 337 ? -18.894 -3.094 28.319 1.00 75.62 337 ASP A CA 1
ATOM 2554 C C . ASP A 1 337 ? -18.366 -1.963 27.425 1.00 75.62 337 ASP A C 1
ATOM 2556 O O . ASP A 1 337 ? -18.732 -0.798 27.573 1.00 75.62 337 ASP A O 1
ATOM 2560 N N . ILE A 1 338 ? -17.511 -2.302 26.454 1.00 76.62 338 ILE A N 1
ATOM 2561 C CA . ILE A 1 338 ? -16.913 -1.316 25.540 1.00 76.62 338 ILE A CA 1
ATOM 2562 C C . ILE A 1 338 ? -17.934 -0.649 24.601 1.00 76.62 338 ILE A C 1
ATOM 2564 O O . ILE A 1 338 ? -17.654 0.413 24.048 1.00 76.62 338 ILE A O 1
ATOM 2568 N N . THR A 1 339 ? -19.115 -1.246 24.437 1.00 77.81 339 THR A N 1
ATOM 2569 C CA . THR A 1 339 ? -20.218 -0.679 23.646 1.00 77.81 339 THR A CA 1
ATOM 2570 C C . THR A 1 339 ? -21.144 0.218 24.474 1.00 77.81 339 THR A C 1
ATOM 2572 O O . THR A 1 339 ? -22.046 0.850 23.926 1.00 77.81 339 THR A O 1
ATOM 2575 N N . ALA A 1 340 ? -20.915 0.307 25.788 1.00 84.19 340 ALA A N 1
ATOM 2576 C CA . ALA A 1 340 ? -21.706 1.110 26.712 1.00 84.19 340 ALA A CA 1
ATOM 2577 C C . ALA A 1 340 ? -20.841 1.705 27.843 1.00 84.19 340 ALA A C 1
ATOM 2579 O O . ALA A 1 340 ? -21.199 1.624 29.018 1.00 84.19 340 ALA A O 1
ATOM 2580 N N . VAL A 1 341 ? -19.713 2.332 27.496 1.00 86.25 341 VAL A N 1
ATOM 2581 C CA . VAL A 1 341 ? -18.754 2.869 28.476 1.00 86.25 341 VAL A CA 1
ATOM 2582 C C . VAL A 1 341 ? -19.307 4.121 29.148 1.00 86.25 341 VAL A C 1
ATOM 2584 O O . VAL A 1 341 ? -19.656 5.098 28.485 1.00 86.25 341 VAL A O 1
ATOM 2587 N N . THR A 1 342 ? -19.351 4.137 30.475 1.00 90.31 342 THR A N 1
ATOM 2588 C CA . THR A 1 342 ? -19.748 5.318 31.251 1.00 90.31 342 THR A CA 1
ATOM 2589 C C . THR A 1 342 ? -18.611 6.342 31.357 1.00 90.31 342 THR A C 1
ATOM 2591 O O . THR A 1 342 ? -17.424 6.011 31.275 1.00 90.31 342 THR A O 1
ATOM 2594 N N . ALA A 1 343 ? -18.951 7.615 31.583 1.00 91.19 343 ALA A N 1
ATOM 2595 C CA . ALA A 1 343 ? -17.945 8.658 31.795 1.00 91.19 343 ALA A CA 1
ATOM 2596 C C . ALA A 1 343 ? -17.071 8.379 33.037 1.00 91.19 343 ALA A C 1
ATOM 2598 O O . ALA A 1 343 ? -15.872 8.664 33.010 1.00 91.19 343 ALA A O 1
ATOM 2599 N N . ALA A 1 344 ? -17.627 7.769 34.093 1.00 88.94 344 ALA A N 1
ATOM 2600 C CA . ALA A 1 344 ? -16.882 7.358 35.286 1.00 88.94 344 ALA A CA 1
ATOM 2601 C C . ALA A 1 344 ? -15.839 6.260 35.014 1.00 88.94 344 ALA A C 1
ATOM 2603 O O . ALA A 1 344 ? -14.700 6.357 35.488 1.00 88.94 344 ALA A O 1
ATOM 2604 N N . GLU A 1 345 ? -16.198 5.225 34.249 1.00 89.12 345 GLU A N 1
ATOM 2605 C CA . GLU A 1 345 ? -15.253 4.174 33.854 1.00 89.12 345 GLU A CA 1
ATOM 2606 C C . GLU A 1 345 ? -14.097 4.771 33.049 1.00 89.12 345 GLU A C 1
ATOM 2608 O O . GLU A 1 345 ? -12.925 4.552 33.366 1.00 89.12 345 GLU A O 1
ATOM 2613 N N . LEU A 1 346 ? -14.414 5.615 32.064 1.00 89.94 346 LEU A N 1
ATOM 2614 C CA . LEU A 1 346 ? -13.399 6.255 31.239 1.00 89.94 346 LEU A CA 1
ATOM 2615 C C . LEU A 1 346 ? -12.500 7.204 32.046 1.00 89.94 346 LEU A C 1
ATOM 2617 O O . LEU A 1 346 ? -11.280 7.199 31.864 1.00 89.94 346 LEU A O 1
ATOM 2621 N N . ALA A 1 347 ? -13.067 7.978 32.974 1.00 91.12 347 ALA A N 1
ATOM 2622 C CA . ALA A 1 347 ? -12.299 8.838 33.870 1.00 91.12 347 ALA A CA 1
ATOM 2623 C C . ALA A 1 347 ? -11.286 8.033 34.703 1.00 91.12 347 ALA A C 1
ATOM 2625 O O . ALA A 1 347 ? -10.140 8.456 34.865 1.00 91.12 347 ALA A O 1
ATOM 2626 N N . THR A 1 348 ? -11.671 6.842 35.169 1.00 89.31 348 THR A N 1
ATOM 2627 C CA . THR A 1 348 ? -10.785 5.931 35.912 1.00 89.31 348 THR A CA 1
ATOM 2628 C C . THR A 1 348 ? -9.603 5.473 35.055 1.00 89.31 348 THR A C 1
ATOM 2630 O O . THR A 1 348 ? -8.454 5.506 35.511 1.00 89.31 348 THR A O 1
ATOM 2633 N N . VAL A 1 349 ? -9.853 5.108 33.792 1.00 87.75 349 VAL A N 1
ATOM 2634 C CA . VAL A 1 349 ? -8.797 4.700 32.853 1.00 87.75 349 VAL A CA 1
ATOM 2635 C C . VAL A 1 349 ? -7.844 5.863 32.554 1.00 87.75 349 VAL A C 1
ATOM 2637 O O . VAL A 1 349 ? -6.625 5.689 32.642 1.00 87.75 349 VAL A O 1
ATOM 2640 N N . ILE A 1 350 ? -8.369 7.061 32.266 1.00 89.06 350 ILE A N 1
ATOM 2641 C CA . ILE A 1 350 ? -7.553 8.251 31.963 1.00 89.06 350 ILE A CA 1
ATOM 2642 C C . ILE A 1 350 ? -6.669 8.626 33.157 1.00 89.06 350 ILE A C 1
ATOM 2644 O O . ILE A 1 350 ? -5.457 8.746 32.988 1.00 89.06 350 ILE A O 1
ATOM 2648 N N . ASN A 1 351 ? -7.243 8.732 34.360 1.00 89.69 351 ASN A N 1
ATOM 2649 C CA . ASN A 1 351 ? -6.508 9.092 35.580 1.00 89.69 351 ASN A CA 1
ATOM 2650 C C . ASN A 1 351 ? -5.389 8.092 35.916 1.00 89.69 351 ASN A C 1
ATOM 2652 O O . ASN A 1 351 ? -4.388 8.454 36.530 1.00 89.69 351 ASN A O 1
ATOM 2656 N N . THR A 1 352 ? -5.541 6.831 35.503 1.00 84.75 352 THR A N 1
ATOM 2657 C CA . THR A 1 352 ? -4.526 5.794 35.726 1.00 84.75 352 THR A CA 1
ATOM 2658 C C . THR A 1 352 ? -3.396 5.852 34.691 1.00 84.75 352 THR A C 1
ATOM 2660 O O . THR A 1 352 ? -2.232 5.635 35.033 1.00 84.75 352 THR A O 1
ATOM 2663 N N . LEU A 1 353 ? -3.712 6.117 33.418 1.00 82.38 353 LEU A N 1
ATOM 2664 C CA . LEU A 1 353 ? -2.742 6.073 32.313 1.00 82.38 353 LEU A CA 1
ATOM 2665 C C . LEU A 1 353 ? -2.029 7.409 32.049 1.00 82.38 353 LEU A C 1
ATOM 2667 O O . LEU A 1 353 ? -0.909 7.412 31.526 1.00 82.38 353 LEU A O 1
ATOM 2671 N N . ALA A 1 354 ? -2.659 8.528 32.399 1.00 82.88 354 ALA A N 1
ATOM 2672 C CA . ALA A 1 354 ? -2.147 9.882 32.220 1.00 82.88 354 ALA A CA 1
ATOM 2673 C C . ALA A 1 354 ? -2.248 10.657 33.548 1.00 82.88 354 ALA A C 1
ATOM 2675 O O . ALA A 1 354 ? -3.170 11.451 33.718 1.00 82.88 354 ALA A O 1
ATOM 2676 N N . PRO A 1 355 ? -1.321 10.438 34.501 1.00 81.44 355 PRO A N 1
ATOM 2677 C CA . PRO A 1 355 ? -1.369 11.066 35.827 1.00 81.44 355 PRO A CA 1
ATOM 2678 C C . PRO A 1 355 ? -1.231 12.597 35.798 1.00 81.44 355 PRO A C 1
ATOM 2680 O O . PRO A 1 355 ? -1.533 13.265 36.780 1.00 81.44 355 PRO A O 1
ATOM 2683 N N . GLU A 1 356 ? -0.759 13.166 34.689 1.00 82.50 356 GLU A N 1
ATOM 2684 C CA . GLU A 1 356 ? -0.737 14.611 34.452 1.00 82.50 356 GLU A CA 1
ATOM 2685 C C . GLU A 1 356 ? -2.102 15.207 34.044 1.00 82.50 356 GLU A C 1
ATOM 2687 O O . GLU A 1 356 ? -2.219 16.421 33.859 1.00 82.50 356 GLU A O 1
ATOM 2692 N N . LEU A 1 357 ? -3.130 14.368 33.898 1.00 89.38 357 LEU A N 1
ATOM 2693 C CA . LEU A 1 357 ? -4.513 14.758 33.655 1.00 89.38 357 LEU A CA 1
ATOM 2694 C C . LEU A 1 357 ? -5.396 14.376 34.842 1.00 89.38 357 LEU A C 1
ATOM 2696 O O . LEU A 1 357 ? -5.132 13.423 35.569 1.00 89.38 357 LEU A O 1
ATOM 2700 N N . THR A 1 358 ? -6.492 15.112 34.978 1.00 91.44 358 THR A N 1
ATOM 2701 C CA . THR A 1 358 ? -7.582 14.818 35.902 1.00 91.44 358 THR A CA 1
ATOM 2702 C C . THR A 1 358 ? -8.866 14.720 35.090 1.00 91.44 358 THR A C 1
ATOM 2704 O O . THR A 1 358 ? -9.316 15.711 34.520 1.00 91.44 358 THR A O 1
ATOM 2707 N N . ALA A 1 359 ? -9.449 13.530 35.007 1.00 93.38 359 ALA A N 1
ATOM 2708 C CA . ALA A 1 359 ? -10.717 13.267 34.342 1.00 93.38 359 ALA A CA 1
ATOM 2709 C C . ALA A 1 359 ? -11.816 12.972 35.369 1.00 93.38 359 ALA A C 1
ATOM 2711 O O . ALA A 1 359 ? -11.567 12.304 36.379 1.00 93.38 359 ALA A O 1
ATOM 2712 N N . ARG A 1 360 ? -13.037 13.451 35.112 1.00 94.38 360 ARG A N 1
ATOM 2713 C CA . ARG A 1 360 ? -14.223 13.161 35.932 1.00 94.38 360 ARG A CA 1
ATOM 2714 C C . ARG A 1 360 ? -15.504 13.171 35.106 1.00 94.38 360 ARG A C 1
ATOM 2716 O O . ARG A 1 360 ? -15.580 13.815 34.063 1.00 94.38 360 ARG A O 1
ATOM 2723 N N . GLU A 1 361 ? -16.518 12.490 35.621 1.00 94.25 361 GLU A N 1
ATOM 2724 C CA . GLU A 1 361 ? -17.891 12.590 35.133 1.00 94.25 361 GLU A CA 1
ATOM 2725 C C . GLU A 1 361 ? -18.579 13.829 35.726 1.00 94.25 361 GLU A C 1
ATOM 2727 O O . GLU A 1 361 ? -18.482 14.102 36.928 1.00 94.25 361 GLU A O 1
ATOM 2732 N N . LEU A 1 362 ? -19.271 14.590 34.879 1.00 92.94 362 LEU A N 1
ATOM 2733 C CA . LEU A 1 362 ? -20.142 15.688 35.291 1.00 92.94 362 LEU A CA 1
ATOM 2734 C C . LEU A 1 362 ? -21.549 15.170 35.641 1.00 92.94 362 LEU A C 1
ATOM 2736 O O . LEU A 1 362 ? -21.953 14.122 35.147 1.00 92.94 362 LEU A O 1
ATOM 2740 N N . PRO A 1 363 ? -22.362 15.918 36.418 1.00 86.56 363 PRO A N 1
ATOM 2741 C CA . PRO A 1 363 ? -23.715 15.488 36.802 1.00 86.56 363 PRO A CA 1
ATOM 2742 C C . PRO A 1 363 ? -24.654 15.157 35.629 1.00 86.56 363 PRO A C 1
ATOM 2744 O O . PRO A 1 363 ? -25.651 14.469 35.825 1.00 86.56 363 PRO A O 1
ATOM 2747 N N . GLY A 1 364 ? -24.351 15.664 34.429 1.00 82.06 364 GLY A N 1
ATOM 2748 C CA . GLY A 1 364 ? -25.068 15.373 33.187 1.00 82.06 364 GLY A CA 1
ATOM 2749 C C . GLY A 1 364 ? -24.570 14.139 32.425 1.00 82.06 364 GLY A C 1
ATOM 2750 O O . GLY A 1 364 ? -24.999 13.949 31.293 1.00 82.06 364 GLY A O 1
ATOM 2751 N N . GLY A 1 365 ? -23.659 13.338 32.993 1.00 87.12 365 GLY A N 1
ATOM 2752 C CA . GLY A 1 365 ? -23.065 12.151 32.357 1.00 87.12 365 GLY A CA 1
ATOM 2753 C C . GLY A 1 365 ? -22.042 12.459 31.254 1.00 87.12 365 GLY A C 1
ATOM 2754 O O . GLY A 1 365 ? -21.690 11.584 30.463 1.00 87.12 365 GLY A O 1
ATOM 2755 N N . GLU A 1 366 ? -21.588 13.709 31.175 1.00 93.38 366 GLU A N 1
ATOM 2756 C CA . GLU A 1 366 ? -20.541 14.181 30.263 1.00 93.38 366 GLU A CA 1
ATOM 2757 C C . GLU A 1 366 ? -19.149 13.950 30.874 1.00 93.38 366 GLU A C 1
ATOM 2759 O O . GLU A 1 366 ? -18.979 13.965 32.097 1.00 93.38 366 GLU A O 1
ATOM 2764 N N . LEU A 1 367 ? -18.130 13.784 30.026 1.00 94.44 367 LEU A N 1
ATOM 2765 C CA . LEU A 1 367 ? -16.735 13.677 30.458 1.00 94.44 367 LEU A CA 1
ATOM 2766 C C . LEU A 1 367 ? -16.063 15.057 30.485 1.00 94.44 367 LEU A C 1
ATOM 2768 O O . LEU A 1 367 ? -16.044 15.769 29.479 1.00 94.44 367 LEU A O 1
ATOM 2772 N N . GLU A 1 368 ? -15.430 15.395 31.606 1.00 94.69 368 GLU A N 1
ATOM 2773 C CA . GLU A 1 368 ? -14.529 16.542 31.727 1.00 94.69 368 GLU A CA 1
ATOM 2774 C C . GLU A 1 368 ? -13.085 16.058 31.908 1.00 94.69 368 GLU A C 1
ATOM 2776 O O . GLU A 1 368 ? -12.816 15.206 32.757 1.00 94.69 368 GLU A O 1
ATOM 2781 N N . ILE A 1 369 ? -12.155 16.613 31.124 1.00 94.06 369 ILE A N 1
ATOM 2782 C CA . ILE A 1 369 ? -10.712 16.364 31.222 1.00 94.06 369 ILE A CA 1
ATOM 2783 C C . ILE A 1 369 ? -10.014 17.691 31.516 1.00 94.06 369 ILE A C 1
ATOM 2785 O O . ILE A 1 369 ? -10.178 18.663 30.778 1.00 94.06 369 ILE A O 1
ATOM 2789 N N . ALA A 1 370 ? -9.206 17.724 32.569 1.00 92.69 370 ALA A N 1
ATOM 2790 C CA . ALA A 1 370 ? -8.433 18.886 32.980 1.00 92.69 370 ALA A CA 1
ATOM 2791 C C . ALA A 1 370 ? -6.949 18.544 33.151 1.00 92.69 370 ALA A C 1
ATOM 2793 O O . ALA A 1 370 ? -6.593 17.404 33.449 1.00 92.69 370 ALA A O 1
ATOM 2794 N N . THR A 1 371 ? -6.064 19.524 33.001 1.00 90.62 371 THR A N 1
ATOM 2795 C CA . THR A 1 371 ? -4.654 19.370 33.395 1.00 90.62 371 THR A CA 1
ATOM 2796 C C . THR A 1 371 ? -4.525 19.240 34.912 1.00 90.62 371 THR A C 1
ATOM 2798 O O . THR A 1 371 ? -5.263 19.884 35.654 1.00 90.62 371 THR A O 1
ATOM 2801 N N . ALA A 1 372 ? -3.571 18.439 35.393 1.00 85.25 372 ALA A N 1
ATOM 2802 C CA . ALA A 1 372 ? -3.229 18.405 36.819 1.00 85.25 372 ALA A CA 1
ATOM 2803 C C . ALA A 1 372 ? -2.545 19.711 37.276 1.00 85.25 372 ALA A C 1
ATOM 2805 O O . ALA A 1 372 ? -2.660 20.114 38.431 1.00 85.25 372 ALA A O 1
ATOM 2806 N N . GLU A 1 373 ? -1.844 20.385 36.360 1.00 81.69 373 GLU A N 1
ATOM 2807 C CA . GLU A 1 373 ? -1.240 21.697 36.591 1.00 81.69 373 GLU A CA 1
ATOM 2808 C C . GLU A 1 373 ? -2.273 22.826 36.431 1.00 81.69 373 GLU A C 1
ATOM 2810 O O . GLU A 1 373 ? -3.133 22.789 35.546 1.00 81.69 373 GLU A O 1
ATOM 2815 N N . THR A 1 374 ? -2.158 23.856 37.270 1.00 84.06 374 THR A N 1
ATOM 2816 C CA . THR A 1 374 ? -2.930 25.106 37.196 1.00 84.06 374 THR A CA 1
ATOM 2817 C C . THR A 1 374 ? -2.022 26.263 36.797 1.00 84.06 374 THR A C 1
ATOM 2819 O O . THR A 1 374 ? -0.838 26.251 37.128 1.00 84.06 374 THR A O 1
ATOM 2822 N N . GLY A 1 375 ? -2.570 27.298 36.166 1.00 78.75 375 GLY A N 1
ATOM 2823 C CA . GLY A 1 375 ? -1.812 28.494 35.797 1.00 78.75 375 GLY A CA 1
ATOM 2824 C C . GLY A 1 375 ? -1.955 28.858 34.319 1.00 78.75 375 GLY A C 1
ATOM 2825 O O . GLY A 1 375 ? -2.447 28.057 33.522 1.00 78.75 375 GLY A O 1
ATOM 2826 N N . PRO A 1 376 ? -1.481 30.052 33.923 1.00 73.38 376 PRO A N 1
ATOM 2827 C CA . PRO A 1 376 ? -1.573 30.543 32.548 1.00 73.38 376 PRO A CA 1
ATOM 2828 C C . PRO A 1 376 ? -0.730 29.748 31.544 1.00 73.38 376 PRO A C 1
ATOM 2830 O O . PRO A 1 376 ? -0.917 29.937 30.347 1.00 73.38 376 PRO A O 1
ATOM 2833 N N . GLU A 1 377 ? 0.152 28.854 32.000 1.00 70.25 377 GLU A N 1
ATOM 2834 C CA . GLU A 1 377 ? 0.949 27.941 31.164 1.00 70.25 377 GLU A CA 1
ATOM 2835 C C . GLU A 1 377 ? 0.280 26.575 30.956 1.00 70.25 377 GLU A C 1
ATOM 2837 O O . GLU A 1 377 ? 0.680 25.816 30.071 1.00 70.25 377 GLU A O 1
ATOM 2842 N N . ALA A 1 378 ? -0.757 26.251 31.738 1.00 78.06 378 ALA A N 1
ATOM 2843 C CA . ALA A 1 378 ? -1.503 25.019 31.544 1.00 78.06 378 ALA A CA 1
ATOM 2844 C C . ALA A 1 378 ? -2.228 25.087 30.192 1.00 78.06 378 ALA A C 1
ATOM 2846 O O . ALA A 1 378 ? -3.010 26.009 29.923 1.00 78.06 378 ALA A O 1
ATOM 2847 N N . ARG A 1 379 ? -1.938 24.117 29.324 1.00 80.81 379 ARG A N 1
ATOM 2848 C CA . ARG A 1 379 ? -2.572 23.954 28.013 1.00 80.81 379 ARG A CA 1
ATOM 2849 C C . ARG A 1 379 ? -3.013 22.515 27.852 1.00 80.81 379 ARG A C 1
ATOM 2851 O O . ARG A 1 379 ? -2.241 21.604 28.149 1.00 80.81 379 ARG A O 1
ATOM 2858 N N . LEU A 1 380 ? -4.224 22.330 27.352 1.00 85.00 380 LEU A N 1
ATOM 2859 C CA . LEU A 1 380 ? -4.754 21.032 26.966 1.00 85.00 380 LEU A CA 1
ATOM 2860 C C . LEU A 1 380 ? -5.376 21.161 25.589 1.00 85.00 380 LEU A C 1
ATOM 2862 O O . LEU A 1 380 ? -6.279 21.969 25.385 1.00 85.00 380 LEU A O 1
ATOM 2866 N N . ARG A 1 381 ? -4.911 20.350 24.648 1.00 83.44 381 ARG A N 1
ATOM 2867 C CA . ARG A 1 381 ? -5.453 20.323 23.297 1.00 83.44 381 ARG A CA 1
ATOM 2868 C C . ARG A 1 381 ? -5.867 18.909 22.931 1.00 83.44 381 ARG A C 1
ATOM 2870 O O . ARG A 1 381 ? -5.086 17.965 23.055 1.00 83.44 381 ARG A O 1
ATOM 2877 N N . VAL A 1 382 ? -7.101 18.780 22.457 1.00 81.81 382 VAL A N 1
ATOM 2878 C CA . VAL A 1 382 ? -7.609 17.538 21.870 1.00 81.81 382 VAL A CA 1
ATOM 2879 C C . VAL A 1 382 ? -7.261 17.546 20.390 1.00 81.81 382 VAL A C 1
ATOM 2881 O O . VAL A 1 382 ? -7.580 18.495 19.672 1.00 81.81 382 VAL A O 1
ATOM 2884 N N . LEU A 1 383 ? -6.569 16.505 19.937 1.00 76.62 383 LEU A N 1
ATOM 2885 C CA . LEU A 1 383 ? -6.173 16.365 18.542 1.00 76.62 383 LEU A CA 1
ATOM 2886 C C . LEU A 1 383 ? -7.071 15.339 17.872 1.00 76.62 383 LEU A C 1
ATOM 2888 O O . LEU A 1 383 ? -7.152 14.193 18.308 1.00 76.62 383 LEU A O 1
ATOM 2892 N N . PHE A 1 384 ? -7.700 15.742 16.778 1.00 75.88 384 PHE A N 1
ATOM 2893 C CA . PHE A 1 384 ? -8.531 14.842 16.002 1.00 75.88 384 PHE A CA 1
ATOM 2894 C C . PHE A 1 384 ? -7.657 14.000 15.085 1.00 75.88 384 PHE A C 1
ATOM 2896 O O . PHE A 1 384 ? -6.695 14.472 14.467 1.00 75.88 384 PHE A O 1
ATOM 2903 N N . THR A 1 385 ? -7.996 12.724 14.994 1.00 73.69 385 THR A N 1
ATOM 2904 C CA . THR A 1 385 ? -7.384 11.839 14.018 1.00 73.69 385 THR A CA 1
ATOM 2905 C C . THR A 1 385 ? -8.116 12.023 12.700 1.00 73.69 385 THR A C 1
ATOM 2907 O O . THR A 1 385 ? -9.322 11.813 12.599 1.00 73.69 385 THR A O 1
ATOM 2910 N N . ARG A 1 386 ? -7.376 12.403 11.658 1.00 74.06 386 ARG A N 1
ATOM 2911 C CA . ARG A 1 386 ? -7.936 12.600 10.319 1.00 74.06 386 ARG A CA 1
ATOM 2912 C C . ARG A 1 386 ? -8.519 11.306 9.757 1.00 74.06 386 ARG A C 1
ATOM 2914 O O . ARG A 1 386 ? -9.651 11.278 9.290 1.00 74.06 386 ARG A O 1
ATOM 2921 N N . CYS A 1 387 ? -7.728 10.238 9.776 1.00 73.88 387 CYS A N 1
ATOM 2922 C CA . CYS A 1 387 ? -8.134 8.912 9.336 1.00 73.88 387 CYS A CA 1
ATOM 2923 C C . CYS A 1 387 ? -7.461 7.833 10.173 1.00 73.88 387 CYS A C 1
ATOM 2925 O O . CYS A 1 387 ? -6.338 7.992 10.647 1.00 73.88 387 CYS A O 1
ATOM 2927 N N . THR A 1 388 ? -8.145 6.708 10.333 1.00 76.25 388 THR A N 1
ATOM 2928 C CA . THR A 1 388 ? -7.592 5.572 11.062 1.00 76.25 388 THR A CA 1
ATOM 2929 C C . THR A 1 388 ? -6.683 4.768 10.137 1.00 76.25 388 THR A C 1
ATOM 2931 O O . THR A 1 388 ? -7.154 4.291 9.101 1.00 76.25 388 THR A O 1
ATOM 2934 N N . PRO A 1 389 ? -5.402 4.553 10.474 1.00 71.44 389 PRO A N 1
ATOM 2935 C CA . PRO A 1 389 ? -4.538 3.711 9.665 1.00 71.44 389 PRO A CA 1
ATOM 2936 C C . PRO A 1 389 ? -4.998 2.252 9.735 1.00 71.44 389 PRO A C 1
ATOM 2938 O O . PRO A 1 389 ? -5.047 1.633 10.795 1.00 71.44 389 PRO A O 1
ATOM 2941 N N . ARG A 1 390 ? -5.320 1.673 8.579 1.00 70.81 390 ARG A N 1
ATOM 2942 C CA . ARG A 1 390 ? -5.659 0.256 8.430 1.00 70.81 390 ARG A CA 1
ATOM 2943 C C . ARG A 1 390 ? -4.459 -0.570 7.981 1.00 70.81 390 ARG A C 1
ATOM 2945 O O . ARG A 1 390 ? -4.329 -1.702 8.419 1.00 70.81 390 ARG A O 1
ATOM 2952 N N . SER A 1 391 ? -3.547 -0.059 7.163 1.00 63.94 391 SER A N 1
ATOM 2953 C CA . SER A 1 391 ? -2.294 -0.780 6.903 1.00 63.94 391 SER A CA 1
ATOM 2954 C C . SER A 1 391 ? -1.180 0.158 6.476 1.00 63.94 391 SER A C 1
ATOM 2956 O O . SER A 1 391 ? -1.361 0.997 5.592 1.00 63.94 391 SER A O 1
ATOM 2958 N N . THR A 1 392 ? -0.014 -0.039 7.081 1.00 52.88 392 THR A N 1
ATOM 2959 C CA . THR A 1 392 ? 1.272 0.536 6.666 1.00 52.88 392 THR A CA 1
ATOM 2960 C C . THR A 1 392 ? 2.206 -0.543 6.091 1.00 52.88 392 THR A C 1
ATOM 2962 O O . THR A 1 392 ? 3.313 -0.238 5.638 1.00 52.88 392 THR A O 1
ATOM 2965 N N . ASP A 1 393 ? 1.752 -1.804 6.055 1.00 51.81 393 ASP A N 1
ATOM 2966 C CA . ASP A 1 393 ? 2.559 -2.977 5.718 1.00 51.81 393 ASP A CA 1
ATOM 2967 C C . ASP A 1 393 ? 3.029 -2.947 4.263 1.00 51.81 393 ASP A C 1
ATOM 2969 O O . ASP A 1 393 ? 2.230 -2.824 3.334 1.00 51.81 393 ASP A O 1
ATOM 2973 N N . ALA A 1 394 ? 4.335 -3.146 4.056 1.00 51.03 394 ALA A N 1
ATOM 2974 C CA . ALA A 1 394 ? 4.939 -3.417 2.746 1.00 51.03 394 ALA A CA 1
ATOM 2975 C C . ALA A 1 394 ? 4.569 -2.415 1.627 1.00 51.03 394 ALA A C 1
ATOM 2977 O O . ALA A 1 394 ? 4.558 -2.772 0.448 1.00 51.03 394 ALA A O 1
ATOM 2978 N N . ALA A 1 395 ? 4.310 -1.153 1.995 1.00 58.06 395 ALA A N 1
ATOM 2979 C CA . ALA A 1 395 ? 3.951 -0.069 1.081 1.00 58.06 395 ALA A CA 1
ATOM 2980 C C . ALA A 1 395 ? 2.744 -0.410 0.179 1.00 58.06 395 ALA A C 1
ATOM 2982 O O . ALA A 1 395 ? 2.931 -0.693 -1.012 1.00 58.06 395 ALA A O 1
ATOM 2983 N N . PRO A 1 396 ? 1.513 -0.349 0.722 1.00 62.41 396 PRO A N 1
ATOM 2984 C CA . PRO A 1 396 ? 0.302 -0.643 -0.030 1.00 62.41 396 PRO A CA 1
ATOM 2985 C C . PRO A 1 396 ? 0.209 0.177 -1.320 1.00 62.41 396 PRO A C 1
ATOM 2987 O O . PRO A 1 396 ? 0.517 1.376 -1.361 1.00 62.41 396 PRO A O 1
ATOM 2990 N N . ALA A 1 397 ? -0.231 -0.478 -2.386 1.00 68.69 397 ALA A N 1
ATOM 2991 C CA . ALA A 1 397 ? -0.363 0.069 -3.722 1.00 68.69 397 ALA A CA 1
ATOM 2992 C C . ALA A 1 397 ? -1.601 -0.476 -4.446 1.00 68.69 397 ALA A C 1
ATOM 2994 O O . ALA A 1 397 ? -2.388 -1.237 -3.886 1.00 68.69 397 ALA A O 1
ATOM 2995 N N . GLY A 1 398 ? -1.795 -0.029 -5.690 1.00 74.19 398 GLY A N 1
ATOM 2996 C CA . GLY A 1 398 ? -2.989 -0.351 -6.469 1.00 74.19 398 GLY A CA 1
ATOM 2997 C C . GLY A 1 398 ? -4.276 0.209 -5.851 1.00 74.19 398 GLY A C 1
ATOM 2998 O O . GLY A 1 398 ? -4.234 1.064 -4.960 1.00 74.19 398 GLY A O 1
ATOM 2999 N N . ARG A 1 399 ? -5.420 -0.261 -6.363 1.00 85.19 399 ARG A N 1
ATOM 3000 C CA . ARG A 1 399 ? -6.739 -0.063 -5.750 1.00 85.19 399 ARG A CA 1
ATOM 3001 C C . ARG A 1 399 ? -6.998 -1.237 -4.799 1.00 85.19 399 ARG A C 1
ATOM 3003 O O . ARG A 1 399 ? -6.834 -2.376 -5.244 1.00 85.19 399 ARG A O 1
ATOM 3010 N N . PRO A 1 400 ? -7.361 -0.999 -3.527 1.00 90.50 400 PRO A N 1
ATOM 3011 C CA . PRO A 1 400 ? -7.825 -2.079 -2.676 1.00 90.50 400 PRO A CA 1
ATOM 3012 C C . PRO A 1 400 ? -9.197 -2.550 -3.170 1.00 90.50 400 PRO A C 1
ATOM 3014 O O . PRO A 1 400 ? -9.981 -1.770 -3.713 1.00 90.50 400 PRO A O 1
ATOM 3017 N N . VAL A 1 401 ? -9.492 -3.825 -2.959 1.00 93.12 401 VAL A N 1
ATOM 3018 C CA . VAL A 1 401 ? -10.811 -4.410 -3.207 1.00 93.12 401 VAL A CA 1
ATOM 3019 C C . VAL A 1 401 ? -11.250 -5.148 -1.960 1.00 93.12 401 VAL A C 1
ATOM 3021 O O . VAL A 1 401 ? -10.415 -5.700 -1.245 1.00 93.12 401 VAL A O 1
ATOM 3024 N N . ALA A 1 402 ? -12.548 -5.176 -1.693 1.00 91.88 402 ALA A N 1
ATOM 3025 C CA . ALA A 1 402 ? -13.076 -5.984 -0.615 1.00 91.88 402 ALA A CA 1
ATOM 3026 C C . ALA A 1 402 ? -14.363 -6.685 -1.011 1.00 91.88 402 ALA A C 1
ATOM 3028 O O . ALA A 1 402 ? -15.103 -6.237 -1.885 1.00 91.88 402 ALA A O 1
ATOM 3029 N N . THR A 1 403 ? -14.622 -7.793 -0.337 1.00 90.94 403 THR A N 1
ATOM 3030 C CA . THR A 1 403 ? -15.853 -8.557 -0.470 1.00 90.94 403 THR A CA 1
ATOM 3031 C C . THR A 1 403 ? -16.144 -9.287 0.835 1.00 90.94 403 THR A C 1
ATOM 3033 O O . THR A 1 403 ? -15.277 -9.365 1.705 1.00 90.94 403 THR A O 1
ATOM 3036 N N . THR A 1 404 ? -17.358 -9.797 1.000 1.00 88.81 404 THR A N 1
ATOM 3037 C CA . THR A 1 404 ? -17.688 -10.644 2.150 1.00 88.81 404 THR A CA 1
ATOM 3038 C C . THR A 1 404 ? -17.412 -12.108 1.827 1.00 88.81 404 THR A C 1
ATOM 3040 O O . THR A 1 404 ? -17.450 -12.508 0.666 1.00 88.81 404 THR A O 1
ATOM 3043 N N . ALA A 1 405 ? -17.113 -12.913 2.838 1.00 84.50 405 ALA A N 1
ATOM 3044 C CA . ALA A 1 405 ? -16.879 -14.342 2.693 1.00 84.50 405 ALA A CA 1
ATOM 3045 C C . ALA A 1 405 ? -17.376 -15.101 3.923 1.00 84.50 405 ALA A C 1
ATOM 3047 O O . ALA A 1 405 ? -17.362 -14.563 5.031 1.00 84.50 405 ALA A O 1
ATOM 3048 N N . GLY A 1 406 ? -17.752 -16.362 3.710 1.00 75.75 406 GLY A N 1
ATOM 3049 C CA . GLY A 1 406 ? -18.156 -17.274 4.775 1.00 75.75 406 GLY A CA 1
ATOM 3050 C C . GLY A 1 406 ? -19.534 -16.976 5.388 1.00 75.75 406 GLY A C 1
ATOM 3051 O O . GLY A 1 406 ? -20.156 -15.948 5.093 1.00 75.75 406 GLY A O 1
ATOM 3052 N N . PRO A 1 407 ? -20.016 -17.881 6.258 1.00 68.62 407 PRO A N 1
ATOM 3053 C CA . PRO A 1 407 ? -21.327 -17.771 6.900 1.00 68.62 407 PRO A CA 1
ATOM 3054 C C . PRO A 1 407 ? -21.410 -16.613 7.906 1.00 68.62 407 PRO A C 1
ATOM 3056 O O . PRO A 1 407 ? -22.495 -16.112 8.183 1.00 68.62 407 PRO A O 1
ATOM 3059 N N . ASP A 1 408 ? -20.272 -16.152 8.431 1.00 72.62 408 ASP A N 1
ATOM 3060 C CA . ASP A 1 408 ? -20.178 -15.032 9.371 1.00 72.62 408 ASP A CA 1
ATOM 3061 C C . ASP A 1 408 ? -20.090 -13.656 8.685 1.00 72.62 408 ASP A C 1
ATOM 3063 O O . ASP A 1 408 ? -19.908 -12.643 9.360 1.00 72.62 408 ASP A O 1
ATOM 3067 N N . ASN A 1 409 ? -20.224 -13.597 7.350 1.00 78.88 409 ASN A N 1
ATOM 3068 C CA . ASN A 1 409 ? -20.099 -12.373 6.549 1.00 78.88 409 ASN A CA 1
ATOM 3069 C C . ASN A 1 409 ? -18.792 -11.600 6.817 1.00 78.88 409 ASN A C 1
ATOM 3071 O O . ASN A 1 409 ? -18.760 -10.366 6.752 1.00 78.88 409 ASN A O 1
ATOM 3075 N N . ALA A 1 410 ? -17.696 -12.316 7.088 1.00 83.44 410 ALA A N 1
ATOM 3076 C CA . ALA A 1 410 ? -16.385 -11.716 7.293 1.00 83.44 410 ALA A CA 1
ATOM 3077 C C . ALA A 1 410 ? -15.990 -10.856 6.085 1.00 83.44 410 ALA A C 1
ATOM 3079 O O . ALA A 1 410 ? -16.179 -11.255 4.936 1.00 83.44 410 ALA A O 1
ATOM 3080 N N . THR A 1 411 ? -15.427 -9.669 6.318 1.00 88.31 411 THR A N 1
ATOM 3081 C CA . THR A 1 411 ? -14.965 -8.808 5.218 1.00 88.31 411 THR A CA 1
ATOM 3082 C C . THR A 1 411 ? -13.525 -9.154 4.868 1.00 88.31 411 THR A C 1
ATOM 3084 O O . THR A 1 411 ? -12.631 -9.012 5.696 1.00 88.31 411 THR A O 1
ATOM 3087 N N . LEU A 1 412 ? -13.281 -9.576 3.634 1.00 89.56 412 LEU A N 1
ATOM 3088 C CA . LEU A 1 412 ? -11.946 -9.761 3.080 1.00 89.56 412 LEU A CA 1
ATOM 3089 C C . LEU A 1 412 ? -11.553 -8.518 2.298 1.00 89.56 412 LEU A C 1
ATOM 3091 O O . LEU A 1 412 ? -12.275 -8.119 1.392 1.00 89.56 412 LEU A O 1
ATOM 3095 N N . MET A 1 413 ? -10.399 -7.940 2.613 1.00 91.12 413 MET A N 1
ATOM 3096 C CA . MET A 1 413 ? -9.783 -6.863 1.846 1.00 91.12 413 MET A CA 1
ATOM 3097 C C . MET A 1 413 ? -8.494 -7.365 1.204 1.00 91.12 413 MET A C 1
ATOM 3099 O O . MET A 1 413 ? -7.617 -7.875 1.894 1.00 91.12 413 MET A O 1
ATOM 3103 N N . PHE A 1 414 ? -8.351 -7.157 -0.098 1.00 91.62 414 PHE A N 1
ATOM 3104 C CA . PHE A 1 414 ? -7.159 -7.473 -0.870 1.00 91.62 414 PHE A CA 1
ATOM 3105 C C . PHE A 1 414 ? -6.513 -6.189 -1.376 1.00 91.62 414 PHE A C 1
ATOM 3107 O O . PHE A 1 414 ? -7.194 -5.280 -1.854 1.00 91.62 414 PHE A O 1
ATOM 3114 N N . TYR A 1 415 ? -5.191 -6.114 -1.299 1.00 87.81 415 TYR A N 1
ATOM 3115 C CA . TYR A 1 415 ? -4.433 -4.971 -1.791 1.00 87.81 415 TYR A CA 1
ATOM 3116 C C . TYR A 1 415 ? -3.063 -5.400 -2.301 1.00 87.81 415 TYR A C 1
ATOM 3118 O O . TYR A 1 415 ? -2.488 -6.404 -1.879 1.00 87.81 415 TYR A O 1
ATOM 3126 N N . GLU A 1 416 ? -2.543 -4.634 -3.251 1.00 84.12 416 GLU A N 1
ATOM 3127 C CA . GLU A 1 416 ? -1.208 -4.841 -3.790 1.00 84.12 416 GLU A CA 1
ATOM 3128 C C . GLU A 1 416 ? -0.168 -4.261 -2.830 1.00 84.12 416 GLU A C 1
ATOM 3130 O O . GLU A 1 416 ? -0.379 -3.236 -2.184 1.00 84.12 416 GLU A O 1
ATOM 3135 N N . THR A 1 417 ? 0.981 -4.913 -2.753 1.00 73.81 417 THR A N 1
ATOM 3136 C CA . THR A 1 417 ? 2.154 -4.453 -2.017 1.00 73.81 417 THR A CA 1
ATOM 3137 C C . THR A 1 417 ? 3.388 -4.609 -2.882 1.00 73.81 417 THR A C 1
ATOM 3139 O O . THR A 1 417 ? 3.465 -5.489 -3.745 1.00 73.81 417 THR A O 1
ATOM 3142 N N . PHE A 1 418 ? 4.369 -3.752 -2.632 1.00 64.94 418 PHE A N 1
ATOM 3143 C CA . PHE A 1 418 ? 5.673 -3.841 -3.264 1.00 64.94 418 PHE A CA 1
ATOM 3144 C C . PHE A 1 418 ? 6.697 -4.189 -2.197 1.00 64.94 418 PHE A C 1
ATOM 3146 O O . PHE A 1 418 ? 7.093 -3.319 -1.421 1.00 64.94 418 PHE A O 1
ATOM 3153 N N . ASP A 1 419 ? 7.163 -5.440 -2.187 1.00 51.53 419 ASP A N 1
ATOM 3154 C CA . ASP A 1 419 ? 8.302 -5.821 -1.358 1.00 51.53 419 ASP A CA 1
ATOM 3155 C C . ASP A 1 419 ? 9.614 -5.653 -2.148 1.00 51.53 419 ASP A C 1
ATOM 3157 O O . ASP A 1 419 ? 9.959 -6.499 -2.980 1.00 51.53 419 ASP A O 1
ATOM 3161 N N . PRO A 1 420 ? 10.389 -4.576 -1.915 1.00 44.41 420 PRO A N 1
ATOM 3162 C CA . PRO A 1 420 ? 11.700 -4.423 -2.536 1.00 44.41 420 PRO A CA 1
ATOM 3163 C C . PRO A 1 420 ? 12.741 -5.434 -2.012 1.00 44.41 420 PRO A C 1
ATOM 3165 O O . PRO A 1 420 ? 1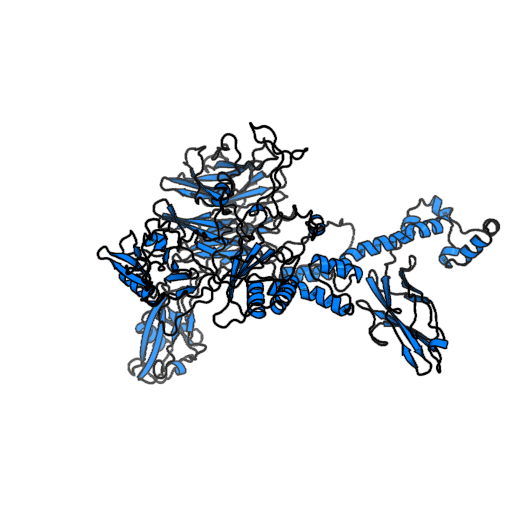3.853 -5.464 -2.541 1.00 44.41 420 PRO A O 1
ATOM 3168 N N . ALA A 1 421 ? 12.429 -6.221 -0.974 1.00 39.41 421 ALA A N 1
ATOM 3169 C CA . ALA A 1 421 ? 13.332 -7.162 -0.316 1.00 39.41 421 ALA A CA 1
ATOM 3170 C C . ALA A 1 421 ? 13.103 -8.643 -0.687 1.00 39.41 421 ALA A C 1
ATOM 3172 O O . ALA A 1 421 ? 13.896 -9.481 -0.241 1.00 39.41 421 ALA A O 1
ATOM 3173 N N . ASP A 1 422 ? 12.112 -8.973 -1.527 1.00 44.44 422 ASP A N 1
ATOM 3174 C CA . ASP A 1 422 ? 11.730 -10.355 -1.861 1.00 44.44 422 ASP A CA 1
ATOM 3175 C C . ASP A 1 422 ? 12.926 -11.230 -2.306 1.00 44.44 422 ASP A C 1
ATOM 3177 O O . ASP A 1 422 ? 13.699 -10.901 -3.216 1.00 44.44 422 ASP A O 1
ATOM 3181 N N . ALA A 1 423 ? 13.088 -12.379 -1.642 1.00 36.28 423 ALA A N 1
ATOM 3182 C CA . ALA A 1 423 ? 14.205 -13.299 -1.840 1.00 36.28 423 ALA A CA 1
ATOM 3183 C C . ALA A 1 423 ? 14.187 -13.968 -3.224 1.00 36.28 423 ALA A C 1
ATOM 3185 O O . ALA A 1 423 ? 15.253 -14.273 -3.763 1.00 36.28 423 ALA A O 1
ATOM 3186 N N . VAL A 1 424 ? 13.010 -14.147 -3.833 1.00 39.88 424 VAL A N 1
ATOM 3187 C CA . VAL A 1 424 ? 12.891 -14.716 -5.185 1.00 39.88 424 VAL A CA 1
ATOM 3188 C C . VAL A 1 424 ? 13.289 -13.686 -6.239 1.00 39.88 424 VAL A C 1
ATOM 3190 O O . VAL A 1 424 ? 14.012 -14.016 -7.175 1.00 39.88 424 VAL A O 1
ATOM 3193 N N . THR A 1 425 ? 12.922 -12.416 -6.048 1.00 41.16 425 THR A N 1
ATOM 3194 C CA . THR A 1 425 ? 13.418 -11.290 -6.859 1.00 41.16 425 THR A CA 1
ATOM 3195 C C . THR A 1 425 ? 14.944 -11.164 -6.764 1.00 41.16 425 THR A C 1
ATOM 3197 O O . THR A 1 425 ? 15.616 -10.959 -7.773 1.00 41.16 425 THR A O 1
ATOM 3200 N N . ARG A 1 426 ? 15.514 -11.390 -5.574 1.00 38.78 426 ARG A N 1
ATOM 3201 C CA . ARG A 1 426 ? 16.965 -11.430 -5.330 1.00 38.78 426 ARG A CA 1
ATOM 3202 C C . ARG A 1 426 ? 17.649 -12.602 -6.039 1.00 38.78 426 ARG A C 1
ATOM 3204 O O . ARG A 1 426 ? 18.685 -12.395 -6.662 1.00 38.78 426 ARG A O 1
ATOM 3211 N N . ARG A 1 427 ? 17.065 -13.803 -5.981 1.00 36.38 427 ARG A N 1
ATOM 3212 C CA . ARG A 1 427 ? 17.617 -15.021 -6.591 1.00 36.38 427 ARG A CA 1
ATOM 3213 C C . ARG A 1 427 ? 17.476 -15.024 -8.112 1.00 36.38 427 ARG A C 1
ATOM 3215 O O . ARG A 1 427 ? 18.455 -15.267 -8.792 1.00 36.38 427 ARG A O 1
ATOM 3222 N N . ALA A 1 428 ? 16.332 -14.609 -8.657 1.00 37.62 428 ALA A N 1
ATOM 3223 C CA . ALA A 1 428 ? 16.134 -14.448 -10.100 1.00 37.62 428 ALA A CA 1
ATOM 3224 C C . ALA A 1 428 ? 17.012 -13.334 -10.697 1.00 37.62 428 ALA A C 1
ATOM 3226 O O . ALA A 1 428 ? 17.497 -13.463 -11.823 1.00 37.62 428 ALA A O 1
ATOM 3227 N N . ALA A 1 429 ? 17.249 -12.250 -9.947 1.00 38.66 429 ALA A N 1
ATOM 3228 C CA . ALA A 1 429 ? 18.230 -11.240 -10.324 1.00 38.66 429 ALA A CA 1
ATOM 3229 C C . ALA A 1 429 ? 19.654 -11.812 -10.283 1.00 38.66 429 ALA A C 1
ATOM 3231 O O . ALA A 1 429 ? 20.389 -11.622 -11.243 1.00 38.66 429 ALA A O 1
ATOM 3232 N N . GLN A 1 430 ? 20.023 -12.557 -9.235 1.00 38.47 430 GLN A N 1
ATOM 3233 C CA . GLN A 1 430 ? 21.334 -13.207 -9.101 1.00 38.47 430 GLN A CA 1
ATOM 3234 C C . GLN A 1 430 ? 21.591 -14.294 -10.160 1.00 38.47 430 GLN A C 1
ATOM 3236 O O . GLN A 1 430 ? 22.696 -14.356 -10.688 1.00 38.47 430 GLN A O 1
ATOM 3241 N N . ASP A 1 431 ? 20.594 -15.105 -10.513 1.00 39.06 431 ASP A N 1
ATOM 3242 C CA . ASP A 1 431 ? 20.710 -16.191 -11.495 1.00 39.06 431 ASP A CA 1
ATOM 3243 C C . ASP A 1 431 ? 20.793 -15.638 -12.929 1.00 39.06 431 ASP A C 1
ATOM 3245 O O . ASP A 1 431 ? 21.609 -16.106 -13.724 1.00 39.06 431 ASP A O 1
ATOM 3249 N N . ARG A 1 432 ? 20.065 -14.547 -13.236 1.00 38.91 432 ARG A N 1
ATOM 3250 C CA . ARG A 1 432 ? 20.242 -13.792 -14.493 1.00 38.91 432 ARG A CA 1
ATOM 3251 C C . ARG A 1 432 ? 21.562 -13.026 -14.548 1.00 38.91 432 ARG A C 1
ATOM 3253 O O . ARG A 1 432 ? 22.176 -12.979 -15.609 1.00 38.91 432 ARG A O 1
ATOM 3260 N N . LEU A 1 433 ? 22.023 -12.465 -13.427 1.00 35.97 433 LEU A N 1
ATOM 3261 C CA . LEU A 1 433 ? 23.356 -11.855 -13.307 1.00 35.97 433 LEU A CA 1
ATOM 3262 C C . LEU A 1 433 ? 24.482 -12.874 -13.541 1.00 35.97 433 LEU A C 1
ATOM 3264 O O . LEU A 1 433 ? 25.565 -12.490 -13.964 1.00 35.97 433 LEU A O 1
ATOM 3268 N N . ARG A 1 434 ? 24.223 -14.166 -13.307 1.00 36.22 434 ARG A N 1
ATOM 3269 C CA . ARG A 1 434 ? 25.156 -15.277 -13.553 1.00 36.22 434 ARG A CA 1
ATOM 3270 C C . ARG A 1 434 ? 25.015 -15.916 -14.940 1.00 36.22 434 ARG A C 1
ATOM 3272 O O . ARG A 1 434 ? 25.732 -16.868 -15.227 1.00 36.22 434 ARG A O 1
ATOM 3279 N N . GLY A 1 435 ? 24.113 -15.421 -15.792 1.00 29.86 435 GLY A N 1
ATOM 3280 C CA . GLY A 1 435 ? 23.905 -15.946 -17.146 1.00 29.86 435 GLY A CA 1
ATOM 3281 C C . GLY A 1 435 ? 23.270 -17.341 -17.210 1.00 29.86 435 GLY A C 1
ATOM 3282 O O . GLY A 1 435 ? 23.309 -17.970 -18.265 1.00 29.86 435 GLY A O 1
ATOM 3283 N N . LEU A 1 436 ? 22.683 -17.834 -16.115 1.00 32.59 436 LEU A N 1
ATOM 3284 C CA . LEU A 1 436 ? 21.991 -19.122 -16.103 1.00 32.59 436 LEU A CA 1
ATOM 3285 C C . LEU A 1 436 ? 20.569 -18.950 -16.670 1.00 32.59 436 LEU A C 1
ATOM 3287 O O . LEU A 1 436 ? 19.868 -18.009 -16.277 1.00 32.59 436 LEU A O 1
ATOM 3291 N N . PRO A 1 437 ? 20.107 -19.820 -17.589 1.00 35.12 437 PRO A N 1
ATOM 3292 C CA . PRO A 1 437 ? 18.704 -19.831 -17.985 1.00 35.12 437 PRO A CA 1
ATOM 3293 C C . PRO A 1 437 ? 17.831 -20.159 -16.766 1.00 35.12 437 PRO A C 1
ATOM 3295 O O . PRO A 1 437 ? 18.244 -20.902 -15.875 1.00 35.12 437 PRO A O 1
ATOM 3298 N N . ALA A 1 438 ? 16.627 -19.580 -16.712 1.00 34.75 438 ALA A N 1
ATOM 3299 C CA . ALA A 1 438 ? 15.654 -19.908 -15.671 1.00 34.75 438 ALA A CA 1
ATOM 3300 C C . ALA A 1 438 ? 15.434 -21.433 -15.630 1.00 34.75 438 ALA A C 1
ATOM 3302 O O . ALA A 1 438 ? 15.423 -22.045 -16.702 1.00 34.75 438 ALA A O 1
ATOM 3303 N N . PRO A 1 439 ? 15.257 -22.051 -14.446 1.00 29.80 439 PRO A N 1
ATOM 3304 C CA . PRO A 1 439 ? 14.955 -23.473 -14.376 1.00 29.80 439 PRO A CA 1
ATOM 3305 C C . PRO A 1 439 ? 13.677 -23.735 -15.178 1.00 29.80 439 PRO A C 1
ATOM 3307 O O . PRO A 1 439 ? 12.625 -23.162 -14.888 1.00 29.80 439 PRO A O 1
ATOM 3310 N N . ALA A 1 440 ? 13.793 -24.536 -16.235 1.00 31.94 440 ALA A N 1
ATOM 3311 C CA . ALA A 1 440 ? 12.634 -25.047 -16.945 1.00 31.94 440 ALA A CA 1
ATOM 3312 C C . ALA A 1 440 ? 11.900 -26.026 -16.011 1.00 31.94 440 ALA A C 1
ATOM 3314 O O . ALA A 1 440 ? 12.572 -26.797 -15.324 1.00 31.94 440 ALA A O 1
ATOM 3315 N N . PRO A 1 441 ? 10.558 -26.012 -15.953 1.00 33.09 441 PRO A N 1
ATOM 3316 C CA . PRO A 1 441 ? 9.826 -27.115 -15.348 1.00 33.09 441 PRO A CA 1
ATOM 3317 C C . PRO A 1 441 ? 10.110 -28.387 -16.160 1.00 33.09 441 PRO A C 1
ATOM 3319 O O . PRO A 1 441 ? 10.072 -28.351 -17.391 1.00 33.09 441 PRO A O 1
ATOM 3322 N N . ASP A 1 442 ? 10.446 -29.477 -15.471 1.00 31.27 442 ASP A N 1
ATOM 3323 C CA . ASP A 1 442 ? 10.805 -30.771 -16.055 1.00 31.27 442 ASP A CA 1
ATOM 3324 C C . ASP A 1 442 ? 9.797 -31.231 -17.122 1.00 31.27 442 ASP A C 1
ATOM 3326 O O . ASP A 1 442 ? 8.656 -31.566 -16.811 1.00 31.27 442 ASP A O 1
ATOM 3330 N N . LEU A 1 443 ? 10.235 -31.310 -18.382 1.00 30.86 443 LEU A N 1
ATOM 3331 C CA . LEU A 1 443 ? 9.604 -32.127 -19.421 1.00 30.86 443 LEU A CA 1
ATOM 3332 C C . LEU A 1 443 ? 10.701 -32.796 -20.272 1.00 30.86 443 LEU A C 1
ATOM 3334 O O . LEU A 1 443 ? 11.671 -32.127 -20.640 1.00 30.86 443 LEU A O 1
ATOM 3338 N N . PRO A 1 444 ? 10.581 -34.096 -20.610 1.00 33.84 444 PRO A N 1
ATOM 3339 C CA . PRO A 1 444 ? 11.593 -34.804 -21.382 1.00 33.84 444 PRO A CA 1
ATOM 3340 C C . PRO A 1 444 ? 11.304 -34.695 -22.887 1.00 33.84 444 PRO A C 1
ATOM 3342 O O . PRO A 1 444 ? 10.226 -35.083 -23.318 1.00 33.84 444 PRO A O 1
ATOM 3345 N N . PHE A 1 445 ? 12.255 -34.176 -23.675 1.00 27.39 445 PHE A N 1
ATOM 3346 C CA . PHE A 1 445 ? 12.736 -34.704 -24.974 1.00 27.39 445 PHE A CA 1
ATOM 3347 C C . PHE A 1 445 ? 13.672 -33.685 -25.671 1.00 27.39 445 PHE A C 1
ATOM 3349 O O . PHE A 1 445 ? 13.440 -32.480 -25.648 1.00 27.39 445 PHE A O 1
ATOM 3356 N N . ALA A 1 446 ? 14.738 -34.188 -26.301 1.00 24.83 446 ALA A N 1
ATOM 3357 C CA . ALA A 1 446 ? 15.759 -33.461 -27.079 1.00 24.83 446 ALA A CA 1
ATOM 3358 C C . ALA A 1 446 ? 15.601 -33.748 -28.605 1.00 24.83 446 ALA A C 1
ATOM 3360 O O . ALA A 1 446 ? 14.812 -34.630 -28.940 1.00 24.83 446 ALA A O 1
ATOM 3361 N N . PRO A 1 447 ? 16.443 -33.225 -29.535 1.00 49.81 447 PRO A N 1
ATOM 3362 C CA . PRO A 1 447 ? 16.765 -31.816 -29.839 1.00 49.81 447 PRO A CA 1
ATOM 3363 C C . PRO A 1 447 ? 16.768 -31.444 -31.365 1.00 49.81 447 PRO A C 1
ATOM 3365 O O . PRO A 1 447 ? 16.780 -32.316 -32.229 1.00 49.81 447 PRO A O 1
ATOM 3368 N N . ALA A 1 448 ? 16.940 -30.130 -31.636 1.00 25.64 448 ALA A N 1
ATOM 3369 C CA . ALA A 1 448 ? 17.517 -29.445 -32.831 1.00 25.64 448 ALA A CA 1
ATOM 3370 C C . ALA A 1 448 ? 16.594 -29.051 -34.030 1.00 25.64 448 ALA A C 1
ATOM 3372 O O . ALA A 1 448 ? 15.532 -29.635 -34.201 1.00 25.64 448 ALA A O 1
ATOM 3373 N N . PRO A 1 449 ? 17.021 -28.145 -34.952 1.00 45.12 449 PRO A N 1
ATOM 3374 C CA . PRO A 1 449 ? 17.514 -26.764 -34.752 1.00 45.12 449 PRO A CA 1
ATOM 3375 C C . PRO A 1 449 ? 16.955 -25.732 -35.785 1.00 45.12 449 PRO A C 1
ATOM 3377 O O . PRO A 1 449 ? 16.877 -26.041 -36.966 1.00 45.12 449 PRO A O 1
ATOM 3380 N N . SER A 1 450 ? 16.704 -24.467 -35.400 1.00 24.47 450 SER A N 1
ATOM 3381 C CA . SER A 1 450 ? 16.901 -23.273 -36.270 1.00 24.47 450 SER A CA 1
ATOM 3382 C C . SER A 1 450 ? 16.602 -21.944 -35.547 1.00 24.47 450 SER A C 1
ATOM 3384 O O . SER A 1 450 ? 15.554 -21.781 -34.930 1.00 24.47 450 SER A O 1
ATOM 3386 N N . LEU A 1 451 ? 17.550 -21.005 -35.651 1.00 26.88 451 LEU A N 1
ATOM 3387 C CA . LEU A 1 451 ? 17.546 -19.587 -35.218 1.00 26.88 451 LEU A CA 1
ATOM 3388 C C . LEU A 1 451 ? 16.515 -18.727 -36.005 1.00 26.88 451 LEU A C 1
ATOM 3390 O O . LEU A 1 451 ? 16.013 -19.240 -37.004 1.00 26.88 451 LEU A O 1
ATOM 3394 N N . PRO A 1 452 ? 16.260 -17.422 -35.703 1.00 28.86 452 PRO A N 1
ATOM 3395 C CA . PRO A 1 452 ? 16.848 -16.536 -34.683 1.00 28.86 452 PRO A CA 1
ATOM 3396 C C . PRO A 1 452 ? 15.799 -15.826 -33.790 1.00 28.86 452 PRO A C 1
ATOM 3398 O O . PRO A 1 452 ? 14.770 -15.358 -34.269 1.00 28.86 452 PRO A O 1
ATOM 3401 N N . VAL A 1 453 ? 16.080 -15.636 -32.496 1.00 24.59 453 VAL A N 1
ATOM 3402 C CA . VAL A 1 453 ? 15.277 -14.715 -31.667 1.00 24.59 453 VAL A CA 1
ATOM 3403 C C . VAL A 1 453 ? 16.041 -13.412 -31.506 1.00 24.59 453 VAL A C 1
ATOM 3405 O O . VAL A 1 453 ? 17.132 -13.372 -30.939 1.00 24.59 453 VAL A O 1
ATOM 3408 N N . ALA A 1 454 ? 15.443 -12.358 -32.053 1.00 23.70 454 ALA A N 1
ATOM 3409 C CA . ALA A 1 454 ? 15.824 -10.976 -31.854 1.00 23.70 454 ALA A CA 1
ATOM 3410 C C . ALA A 1 454 ? 16.050 -10.680 -30.366 1.00 23.70 454 ALA A C 1
ATOM 3412 O O . ALA A 1 454 ? 15.251 -11.063 -29.509 1.00 23.70 454 ALA A O 1
ATOM 3413 N N . SER A 1 455 ? 17.132 -9.965 -30.077 1.00 25.86 455 SER A N 1
ATOM 3414 C CA . SER A 1 455 ? 17.456 -9.411 -28.768 1.00 25.86 455 SER A CA 1
ATOM 3415 C C . SER A 1 455 ? 16.374 -8.417 -28.339 1.00 25.86 455 SER A C 1
ATOM 3417 O O . SER A 1 455 ? 16.501 -7.209 -28.529 1.00 25.86 455 SER A O 1
ATOM 3419 N N . VAL A 1 456 ? 15.279 -8.919 -27.769 1.00 23.78 456 VAL A N 1
ATOM 3420 C CA . VAL A 1 456 ? 14.302 -8.089 -27.073 1.00 23.78 456 VAL A CA 1
ATOM 3421 C C . VAL A 1 456 ? 14.967 -7.622 -25.785 1.00 23.78 456 VAL A C 1
ATOM 3423 O O . VAL A 1 456 ? 15.153 -8.386 -24.840 1.00 23.78 456 VAL A O 1
ATOM 3426 N N . SER A 1 457 ? 15.345 -6.346 -25.772 1.00 25.00 457 SER A N 1
ATOM 3427 C CA . SER A 1 457 ? 15.600 -5.577 -24.559 1.00 25.00 457 SER A CA 1
ATOM 3428 C C . SER A 1 457 ? 14.375 -5.684 -23.647 1.00 25.00 457 SER A C 1
ATOM 3430 O O . SER A 1 457 ? 13.382 -4.984 -23.834 1.00 25.00 457 SER A O 1
ATOM 3432 N N . THR A 1 458 ? 14.398 -6.604 -22.684 1.00 23.80 458 THR A N 1
ATOM 3433 C CA . THR A 1 458 ? 13.440 -6.582 -21.575 1.00 23.80 458 THR A CA 1
ATOM 3434 C C . THR A 1 458 ? 13.974 -5.654 -20.481 1.00 23.80 458 THR A C 1
ATOM 3436 O O . THR A 1 458 ? 15.070 -5.915 -19.974 1.00 23.80 458 THR A O 1
ATOM 3439 N N . PRO A 1 459 ? 13.235 -4.596 -20.093 1.00 25.05 459 PRO A N 1
ATOM 3440 C CA . PRO A 1 459 ? 13.601 -3.735 -18.968 1.00 25.05 459 PRO A CA 1
ATOM 3441 C C . PRO A 1 459 ? 13.708 -4.541 -17.656 1.00 25.05 459 PRO A C 1
ATOM 3443 O O . PRO A 1 459 ? 13.121 -5.626 -17.552 1.00 25.05 459 PRO A O 1
ATOM 3446 N N . PRO A 1 460 ? 14.467 -4.058 -16.650 1.00 30.47 460 PRO A N 1
ATOM 3447 C CA . PRO A 1 460 ? 14.602 -4.752 -15.373 1.00 30.47 460 PRO A CA 1
ATOM 3448 C C . PRO A 1 460 ? 13.226 -4.922 -14.719 1.00 30.47 460 PRO A C 1
ATOM 3450 O O . PRO A 1 460 ? 12.427 -3.987 -14.684 1.00 30.47 460 PRO A O 1
ATOM 3453 N N . LEU A 1 461 ? 12.948 -6.133 -14.224 1.00 31.66 461 LEU A N 1
ATOM 3454 C CA . LEU A 1 461 ? 11.704 -6.445 -13.521 1.00 31.66 461 LEU A CA 1
ATOM 3455 C C . LEU A 1 461 ? 11.550 -5.482 -12.328 1.00 31.66 461 LEU A C 1
ATOM 3457 O O . LEU A 1 461 ? 12.473 -5.411 -11.510 1.00 31.66 461 LEU A O 1
ATOM 3461 N N . PRO A 1 462 ? 10.421 -4.762 -12.194 1.00 37.75 462 PRO A N 1
ATOM 3462 C CA . PRO A 1 462 ? 10.106 -4.080 -10.946 1.00 37.75 462 PRO A CA 1
ATOM 3463 C C . PRO A 1 462 ? 10.083 -5.103 -9.799 1.00 37.75 462 PRO A C 1
ATOM 3465 O O . PRO A 1 462 ? 9.835 -6.291 -10.031 1.00 37.75 462 PRO A O 1
ATOM 3468 N N . ALA A 1 463 ? 10.352 -4.650 -8.567 1.00 46.47 463 ALA A N 1
ATOM 3469 C CA . ALA A 1 463 ? 10.111 -5.446 -7.361 1.00 46.47 463 ALA A CA 1
ATOM 3470 C C . ALA A 1 463 ? 8.749 -6.141 -7.497 1.00 46.47 463 ALA A C 1
ATOM 3472 O O . ALA A 1 463 ? 7.775 -5.481 -7.870 1.00 46.47 463 ALA A O 1
ATOM 3473 N N . ARG A 1 464 ? 8.701 -7.468 -7.315 1.00 58.31 464 ARG A N 1
ATOM 3474 C CA . ARG A 1 464 ? 7.503 -8.246 -7.644 1.00 58.31 464 ARG A CA 1
ATOM 3475 C C . ARG A 1 464 ? 6.329 -7.713 -6.829 1.00 58.31 464 ARG A C 1
ATOM 3477 O O . ARG A 1 464 ? 6.340 -7.820 -5.607 1.00 58.31 464 ARG A O 1
ATOM 3484 N N . ALA A 1 465 ? 5.342 -7.140 -7.513 1.00 63.94 465 ALA A N 1
ATOM 3485 C CA . ALA A 1 465 ? 4.057 -6.848 -6.904 1.00 63.94 465 ALA A CA 1
ATOM 3486 C C . ALA A 1 465 ? 3.494 -8.153 -6.324 1.00 63.94 465 ALA A C 1
ATOM 3488 O O . ALA A 1 465 ? 3.574 -9.211 -6.965 1.00 63.94 465 ALA A O 1
ATOM 3489 N N . ARG A 1 466 ? 2.999 -8.084 -5.089 1.00 80.50 466 ARG A N 1
ATOM 3490 C CA . ARG A 1 466 ? 2.355 -9.194 -4.383 1.00 80.50 466 ARG A CA 1
ATOM 3491 C C . ARG A 1 466 ? 1.018 -8.730 -3.845 1.00 80.50 466 ARG A C 1
ATOM 3493 O O . ARG A 1 466 ? 0.888 -7.588 -3.411 1.00 80.50 466 ARG A O 1
ATOM 3500 N N . ILE A 1 467 ? 0.050 -9.634 -3.814 1.00 86.75 467 ILE A N 1
ATOM 3501 C CA . ILE A 1 467 ? -1.249 -9.373 -3.202 1.00 86.75 467 ILE A CA 1
ATOM 3502 C C . ILE A 1 467 ? -1.189 -9.807 -1.740 1.00 86.75 467 ILE A C 1
ATOM 3504 O O . ILE A 1 467 ? -0.743 -10.912 -1.427 1.00 86.75 467 ILE A O 1
ATOM 3508 N N . ARG A 1 468 ? -1.633 -8.926 -0.846 1.00 86.25 468 ARG A N 1
ATOM 3509 C CA . ARG A 1 468 ? -1.928 -9.254 0.547 1.00 86.25 468 ARG A CA 1
ATOM 3510 C C . ARG A 1 468 ? -3.430 -9.234 0.766 1.00 86.25 468 ARG A C 1
ATOM 3512 O O . ARG A 1 468 ? -4.150 -8.498 0.091 1.00 86.25 468 ARG A O 1
ATOM 3519 N N . ALA A 1 469 ? -3.869 -10.036 1.720 1.00 86.12 469 ALA A N 1
ATOM 3520 C CA . ALA A 1 469 ? -5.236 -10.084 2.192 1.00 86.12 469 ALA A CA 1
ATOM 3521 C C . ALA A 1 469 ? -5.288 -9.703 3.676 1.00 86.12 469 ALA A C 1
ATOM 3523 O O . ALA A 1 469 ? -4.337 -9.925 4.428 1.00 86.12 469 ALA A O 1
ATOM 3524 N N . ARG A 1 470 ? -6.406 -9.113 4.090 1.00 85.06 470 ARG A N 1
ATOM 3525 C CA . ARG A 1 470 ? -6.736 -8.808 5.480 1.00 85.06 470 ARG A CA 1
ATOM 3526 C C . ARG A 1 470 ? -8.186 -9.183 5.730 1.00 85.06 470 ARG A C 1
ATOM 3528 O O . ARG A 1 470 ? -9.035 -8.937 4.876 1.00 85.06 470 ARG A O 1
ATOM 3535 N N . VAL A 1 471 ? -8.466 -9.754 6.893 1.00 84.94 471 VAL A N 1
ATOM 3536 C CA . VAL A 1 471 ? -9.817 -10.187 7.266 1.00 84.94 471 VAL A CA 1
ATOM 3537 C C . VAL A 1 471 ? -10.351 -9.280 8.368 1.00 84.94 471 VAL A C 1
ATOM 3539 O O . VAL A 1 471 ? -9.635 -8.977 9.322 1.00 84.94 471 VAL A O 1
ATOM 3542 N N . ARG A 1 472 ? -11.608 -8.856 8.247 1.00 81.06 472 ARG A N 1
ATOM 3543 C CA . ARG A 1 472 ? -12.381 -8.225 9.316 1.00 81.06 472 ARG A CA 1
ATOM 3544 C C . ARG A 1 472 ? -13.428 -9.207 9.823 1.00 81.06 472 ARG A C 1
ATOM 3546 O O . ARG A 1 472 ? -14.306 -9.614 9.062 1.00 81.06 472 ARG A O 1
ATOM 3553 N N . ARG A 1 473 ? -13.349 -9.546 11.107 1.00 76.50 473 ARG A N 1
ATOM 3554 C CA . ARG A 1 473 ? -14.306 -10.396 11.832 1.00 76.50 473 ARG A CA 1
ATOM 3555 C C . ARG A 1 473 ? -14.665 -9.708 13.147 1.00 76.50 473 ARG A C 1
ATOM 3557 O O . ARG A 1 473 ? -13.787 -9.151 13.796 1.00 76.50 473 ARG A O 1
ATOM 3564 N N . ASN A 1 474 ? -15.945 -9.726 13.526 1.00 69.00 474 ASN A N 1
ATOM 3565 C CA . ASN A 1 474 ? -16.453 -9.118 14.772 1.00 69.00 474 ASN A CA 1
ATOM 3566 C C . ASN A 1 474 ? -15.976 -7.667 14.971 1.00 69.00 474 ASN A C 1
ATOM 3568 O O . ASN A 1 474 ? -15.321 -7.342 15.954 1.00 69.00 474 ASN A O 1
ATOM 3572 N N . ALA A 1 475 ? -16.215 -6.821 13.968 1.00 68.44 475 ALA A N 1
ATOM 3573 C CA . ALA A 1 475 ? -15.790 -5.419 13.927 1.00 68.44 475 ALA A CA 1
ATOM 3574 C C . ALA A 1 475 ? -14.271 -5.140 13.984 1.00 68.44 475 ALA A C 1
ATOM 3576 O O . ALA A 1 475 ? -13.869 -3.986 13.842 1.00 68.44 475 ALA A O 1
ATOM 3577 N N . ARG A 1 476 ? -13.414 -6.166 14.075 1.00 72.00 476 ARG A N 1
ATOM 3578 C CA . ARG A 1 476 ? -11.959 -6.021 14.172 1.00 72.00 476 ARG A CA 1
ATOM 3579 C C . ARG A 1 476 ? -11.251 -6.472 12.902 1.00 72.00 476 ARG A C 1
ATOM 3581 O O . ARG A 1 476 ? -11.517 -7.549 12.373 1.00 72.00 476 ARG A O 1
ATOM 3588 N N . TRP A 1 477 ? -10.296 -5.667 12.447 1.00 76.12 477 TRP A N 1
ATOM 3589 C CA . TRP A 1 477 ? -9.346 -6.072 11.416 1.00 76.12 477 TRP A CA 1
ATOM 3590 C C . TRP A 1 477 ? -8.212 -6.912 12.016 1.00 76.12 477 TRP A C 1
ATOM 3592 O O . TRP A 1 477 ? -7.555 -6.491 12.969 1.00 76.12 477 TRP A O 1
ATOM 3602 N N . LEU A 1 478 ? -7.972 -8.082 11.434 1.00 74.94 478 LEU A N 1
ATOM 3603 C CA . LEU A 1 478 ? -6.901 -9.012 11.801 1.00 74.94 478 LEU A CA 1
ATOM 3604 C C . LEU A 1 478 ? -5.600 -8.685 11.057 1.00 74.94 478 LEU A C 1
ATOM 3606 O O . LEU A 1 478 ? -5.579 -7.796 10.207 1.00 74.94 478 LEU A O 1
ATOM 3610 N N . ASP A 1 479 ? -4.503 -9.375 11.356 1.00 70.50 479 ASP A N 1
ATOM 3611 C CA . ASP A 1 479 ? -3.224 -9.133 10.680 1.00 70.50 479 ASP A CA 1
ATOM 3612 C C . ASP A 1 479 ? -3.287 -9.451 9.179 1.00 70.50 479 ASP A C 1
ATOM 3614 O O . ASP A 1 479 ? -4.058 -10.297 8.717 1.00 70.50 479 ASP A O 1
ATOM 3618 N N . SER A 1 480 ? -2.483 -8.732 8.393 1.00 75.69 480 SER A N 1
ATOM 3619 C CA . SER A 1 480 ? -2.404 -8.968 6.953 1.00 75.69 480 SER A CA 1
ATOM 3620 C C . SER A 1 480 ? -1.541 -10.193 6.646 1.00 75.69 480 SER A C 1
ATOM 3622 O O . SER A 1 480 ? -0.480 -10.382 7.241 1.00 75.69 480 SER A O 1
ATOM 3624 N N . PHE A 1 481 ? -1.920 -10.981 5.643 1.00 77.31 481 PHE A N 1
ATOM 3625 C CA . PHE A 1 481 ? -1.148 -12.132 5.169 1.00 77.31 481 PHE A CA 1
ATOM 3626 C C . PHE A 1 481 ? -0.938 -12.068 3.653 1.00 77.31 481 PHE A C 1
ATOM 3628 O O . PHE A 1 481 ? -1.692 -11.422 2.925 1.00 77.31 481 PHE A O 1
ATOM 3635 N N . ALA A 1 482 ? 0.138 -12.687 3.168 1.00 80.44 482 ALA A N 1
ATOM 3636 C CA . ALA A 1 482 ? 0.432 -12.742 1.739 1.00 80.44 482 ALA A CA 1
ATOM 3637 C C . ALA A 1 482 ? -0.417 -13.823 1.062 1.00 80.44 482 ALA A C 1
ATOM 3639 O O . ALA A 1 482 ? -0.534 -14.933 1.574 1.00 80.44 482 ALA A O 1
ATOM 3640 N N . LEU A 1 483 ? -0.977 -13.501 -0.100 1.00 84.19 483 LEU A N 1
ATOM 3641 C CA . LEU A 1 483 ? -1.727 -14.447 -0.911 1.00 84.19 483 LEU A CA 1
ATOM 3642 C C . LEU A 1 483 ? -0.776 -15.241 -1.817 1.00 84.19 483 LEU A C 1
ATOM 3644 O O . LEU A 1 483 ? 0.055 -14.647 -2.515 1.00 84.19 483 LEU A O 1
ATOM 3648 N N . ASP A 1 484 ? -0.931 -16.565 -1.861 1.00 83.44 484 ASP A N 1
ATOM 3649 C CA . ASP A 1 484 ? -0.203 -17.398 -2.819 1.00 83.44 484 ASP A CA 1
ATOM 3650 C C . ASP A 1 484 ? -0.767 -17.218 -4.236 1.00 83.44 484 ASP A C 1
ATOM 3652 O O . ASP A 1 484 ? -1.754 -17.827 -4.646 1.00 83.44 484 ASP A O 1
ATOM 3656 N N . THR A 1 485 ? -0.118 -16.326 -4.977 1.00 82.06 485 THR A N 1
ATOM 3657 C CA . THR A 1 485 ? -0.409 -15.991 -6.379 1.00 82.06 485 THR A CA 1
ATOM 3658 C C . THR A 1 485 ? 0.564 -16.682 -7.336 1.00 82.06 485 THR A C 1
ATOM 3660 O O . THR A 1 485 ? 0.638 -16.338 -8.514 1.00 82.06 485 THR A O 1
ATOM 3663 N N . GLY A 1 486 ? 1.341 -17.649 -6.838 1.00 77.38 486 GLY A N 1
ATOM 3664 C CA . GLY A 1 486 ? 2.372 -18.325 -7.606 1.00 77.38 486 GLY A CA 1
ATOM 3665 C C . GLY A 1 486 ? 3.655 -17.499 -7.809 1.00 77.38 486 GLY A C 1
ATOM 3666 O O . GLY A 1 486 ? 3.923 -16.492 -7.135 1.00 77.38 486 GLY A O 1
ATOM 3667 N N . PRO A 1 487 ? 4.532 -17.949 -8.725 1.00 74.06 487 PRO A N 1
ATOM 3668 C CA . PRO A 1 487 ? 5.865 -17.379 -8.877 1.00 74.06 487 PRO A CA 1
ATOM 3669 C C . PRO A 1 487 ? 5.872 -16.032 -9.606 1.00 74.06 487 PRO A C 1
ATOM 3671 O O . PRO A 1 487 ? 6.825 -15.274 -9.421 1.00 74.06 487 PRO A O 1
ATOM 3674 N N . ASP A 1 488 ? 4.856 -15.715 -10.405 1.00 78.25 488 ASP A N 1
ATOM 3675 C CA . ASP A 1 488 ? 4.801 -14.484 -11.197 1.00 78.25 488 ASP A CA 1
ATOM 3676 C C . ASP A 1 488 ? 4.407 -13.265 -10.338 1.00 78.25 488 ASP A C 1
ATOM 3678 O O . ASP A 1 488 ? 3.758 -13.420 -9.303 1.00 78.25 488 ASP A O 1
ATOM 3682 N N . PRO A 1 489 ? 4.812 -12.032 -10.708 1.00 78.69 489 PRO A N 1
ATOM 3683 C CA . PRO A 1 489 ? 4.318 -10.835 -10.037 1.00 78.69 489 PRO A CA 1
ATOM 3684 C C . PRO A 1 489 ? 2.805 -10.692 -10.246 1.00 78.69 489 PRO A C 1
ATOM 3686 O O . PRO A 1 489 ? 2.330 -10.821 -11.376 1.00 78.69 489 PRO A O 1
ATOM 3689 N N . ALA A 1 490 ? 2.084 -10.363 -9.176 1.00 85.69 490 ALA A N 1
ATOM 3690 C CA . ALA A 1 490 ? 0.631 -10.253 -9.144 1.00 85.69 490 ALA A CA 1
ATOM 3691 C C . ALA A 1 490 ? 0.209 -8.886 -8.591 1.00 85.69 490 ALA A C 1
ATOM 3693 O O . ALA A 1 490 ? 0.680 -8.461 -7.536 1.00 85.69 490 ALA A O 1
ATOM 3694 N N . ALA A 1 491 ? -0.673 -8.194 -9.309 1.00 86.19 491 ALA A N 1
ATOM 3695 C CA . ALA A 1 491 ? -1.114 -6.839 -8.981 1.00 86.19 491 ALA A CA 1
ATOM 3696 C C . ALA A 1 491 ? -2.592 -6.628 -9.312 1.00 86.19 491 ALA A C 1
ATOM 3698 O O . ALA A 1 491 ? -3.200 -7.447 -10.003 1.00 86.19 491 ALA A O 1
ATOM 3699 N N . ARG A 1 492 ? -3.135 -5.483 -8.873 1.00 88.81 492 ARG A N 1
ATOM 3700 C CA . ARG A 1 492 ? -4.513 -5.041 -9.155 1.00 88.81 492 ARG A CA 1
ATOM 3701 C C . ARG A 1 492 ? -5.553 -6.144 -8.868 1.00 88.81 492 ARG A C 1
ATOM 3703 O O . ARG A 1 492 ? -6.154 -6.665 -9.807 1.00 88.81 492 ARG A O 1
ATOM 3710 N N . PRO A 1 493 ? -5.720 -6.549 -7.596 1.00 94.19 493 PRO A N 1
ATOM 3711 C CA . PRO A 1 493 ? -6.703 -7.564 -7.238 1.00 94.19 493 PRO A CA 1
ATOM 3712 C C . PRO A 1 493 ? -8.132 -7.085 -7.530 1.00 94.19 493 PRO A C 1
ATOM 3714 O O . PRO A 1 493 ? -8.455 -5.913 -7.344 1.00 94.19 493 PRO A O 1
ATOM 3717 N N . ALA A 1 494 ? -8.996 -8.016 -7.918 1.00 95.00 494 ALA A N 1
ATOM 3718 C CA . ALA A 1 494 ? -10.442 -7.863 -8.005 1.00 95.00 494 ALA A CA 1
ATOM 3719 C C . ALA A 1 494 ? -11.091 -9.064 -7.313 1.00 95.00 494 ALA A C 1
ATOM 3721 O O . ALA A 1 494 ? -10.662 -10.192 -7.527 1.00 95.00 494 ALA A O 1
ATOM 3722 N N . ALA A 1 495 ? -12.106 -8.848 -6.481 1.00 94.19 495 ALA A N 1
ATOM 3723 C CA . ALA A 1 495 ? -12.724 -9.911 -5.697 1.00 94.19 495 ALA A CA 1
ATOM 3724 C C . ALA A 1 495 ? -14.234 -9.712 -5.605 1.00 94.19 495 ALA A C 1
ATOM 3726 O O . ALA A 1 495 ? -14.706 -8.578 -5.533 1.00 94.19 495 ALA A O 1
ATOM 3727 N N . MET A 1 496 ? -14.976 -10.815 -5.573 1.00 92.50 496 MET A N 1
ATOM 3728 C CA . MET A 1 496 ? -16.426 -10.809 -5.425 1.00 92.50 496 MET A CA 1
ATOM 3729 C C . MET A 1 496 ? -16.922 -12.125 -4.822 1.00 92.50 496 MET A C 1
ATOM 3731 O O . MET A 1 496 ? -16.476 -13.194 -5.229 1.00 92.50 496 MET A O 1
ATOM 3735 N N . ARG A 1 497 ? -17.888 -12.057 -3.906 1.00 89.88 497 ARG A N 1
ATOM 3736 C CA . ARG A 1 497 ? -18.643 -13.217 -3.422 1.00 89.88 497 ARG A CA 1
ATOM 3737 C C . ARG A 1 497 ? -19.623 -13.733 -4.476 1.00 89.88 497 ARG A C 1
ATOM 3739 O O . ARG A 1 497 ? -20.376 -12.959 -5.063 1.00 89.88 497 ARG A O 1
ATOM 3746 N N . LEU A 1 498 ? -19.622 -15.041 -4.686 1.00 86.06 498 LEU A N 1
ATOM 3747 C CA . LEU A 1 498 ? -20.597 -15.767 -5.493 1.00 86.06 498 LEU A CA 1
ATOM 3748 C C . LEU A 1 498 ? -21.798 -16.209 -4.635 1.00 86.06 498 LEU A C 1
ATOM 3750 O O . LEU A 1 498 ? -21.682 -16.264 -3.411 1.00 86.06 498 LEU A O 1
ATOM 3754 N N . PRO A 1 499 ? -22.946 -16.562 -5.247 1.00 82.81 499 PRO A N 1
ATOM 3755 C CA . PRO A 1 499 ? -24.127 -17.029 -4.508 1.00 82.81 499 PRO A CA 1
ATOM 3756 C C . PRO A 1 499 ? -23.914 -18.302 -3.677 1.00 82.81 499 PRO A C 1
ATOM 3758 O O . PRO A 1 499 ? -24.719 -18.591 -2.801 1.00 82.81 499 PRO A O 1
ATOM 3761 N N . ASP A 1 500 ? -22.862 -19.070 -3.963 1.00 81.25 500 ASP A N 1
ATOM 3762 C CA . ASP A 1 500 ? -22.476 -20.291 -3.246 1.00 81.25 500 ASP A CA 1
ATOM 3763 C C . ASP A 1 500 ? -21.428 -20.039 -2.142 1.00 81.25 500 ASP A C 1
ATOM 3765 O O . ASP A 1 500 ? -20.728 -20.959 -1.727 1.00 81.25 500 ASP A O 1
ATOM 3769 N N . ASP A 1 501 ? -21.293 -18.784 -1.702 1.00 81.31 501 ASP A N 1
ATOM 3770 C CA . ASP A 1 501 ? -20.379 -18.291 -0.662 1.00 81.31 501 ASP A CA 1
ATOM 3771 C C . ASP A 1 501 ? -18.881 -18.370 -0.959 1.00 81.31 501 ASP A C 1
ATOM 3773 O O . ASP A 1 501 ? -18.063 -17.868 -0.178 1.00 81.31 501 ASP A O 1
ATOM 3777 N N . ARG A 1 502 ? -18.496 -18.892 -2.126 1.00 86.56 502 ARG A N 1
ATOM 3778 C CA . ARG A 1 502 ? -17.112 -18.805 -2.592 1.00 86.56 502 ARG A CA 1
ATOM 3779 C C . ARG A 1 502 ? -16.791 -17.381 -3.027 1.00 86.56 502 ARG A C 1
ATOM 3781 O O . ARG A 1 502 ? -17.624 -16.667 -3.581 1.00 86.56 502 ARG A O 1
ATOM 3788 N N . VAL A 1 503 ? -15.542 -16.973 -2.847 1.00 90.56 503 VAL A N 1
ATOM 3789 C CA . VAL A 1 503 ? -15.036 -15.709 -3.387 1.00 90.56 503 VAL A CA 1
ATOM 3790 C C . VAL A 1 503 ? -14.353 -15.979 -4.718 1.00 90.56 503 VAL A C 1
ATOM 3792 O O . VAL A 1 503 ? -13.364 -16.703 -4.777 1.00 90.56 503 VAL A O 1
ATOM 3795 N N . LEU A 1 504 ? -14.851 -15.383 -5.796 1.00 92.38 504 LEU A N 1
ATOM 3796 C CA . LEU A 1 504 ? -14.119 -15.309 -7.052 1.00 92.38 504 LEU A CA 1
ATOM 3797 C C . LEU A 1 504 ? -13.082 -14.192 -6.939 1.00 92.38 504 LEU A C 1
ATOM 3799 O O . LEU A 1 504 ? -13.428 -13.018 -6.800 1.00 92.38 504 LEU A O 1
ATOM 3803 N N . LEU A 1 505 ? -11.810 -14.568 -6.993 1.00 94.06 505 LEU A N 1
ATOM 3804 C CA . LEU A 1 505 ? -10.672 -13.667 -6.923 1.00 94.06 505 LEU A CA 1
ATOM 3805 C C . LEU A 1 505 ? -9.961 -13.642 -8.273 1.00 94.06 505 LEU A C 1
ATOM 3807 O O . LEU A 1 505 ? -9.707 -14.689 -8.862 1.00 94.06 505 LEU A O 1
ATOM 3811 N N . ALA A 1 506 ? -9.611 -12.452 -8.741 1.00 94.25 506 ALA A N 1
ATOM 3812 C CA . ALA A 1 506 ? -8.855 -12.229 -9.960 1.00 94.25 506 ALA A CA 1
ATOM 3813 C C . ALA A 1 506 ? -7.714 -11.241 -9.730 1.00 94.25 506 ALA A C 1
ATOM 3815 O O . ALA A 1 506 ? -7.803 -10.349 -8.887 1.00 94.25 506 ALA A O 1
ATOM 3816 N N . TRP A 1 507 ? -6.642 -11.376 -10.499 1.00 93.50 507 TRP A N 1
ATOM 3817 C CA . TRP A 1 507 ? -5.538 -10.422 -10.502 1.00 93.50 507 TRP A CA 1
ATOM 3818 C C . TRP A 1 507 ? -4.845 -10.372 -11.854 1.00 93.50 507 TRP A C 1
ATOM 3820 O O . TRP A 1 507 ? -5.018 -11.239 -12.712 1.00 93.50 507 TRP A O 1
ATOM 3830 N N . LEU A 1 508 ? -4.021 -9.343 -12.029 1.00 90.56 508 LEU A N 1
ATOM 3831 C CA . LEU A 1 508 ? -3.152 -9.213 -13.182 1.00 90.56 508 LEU A CA 1
ATOM 3832 C C . LEU A 1 508 ? -1.799 -9.869 -12.894 1.00 90.56 508 LEU A C 1
ATOM 3834 O O . LEU A 1 508 ? -1.011 -9.355 -12.095 1.00 90.56 508 LEU A O 1
ATOM 3838 N N . ALA A 1 509 ? -1.514 -10.982 -13.564 1.00 88.31 509 ALA A N 1
ATOM 3839 C CA . ALA A 1 509 ? -0.189 -11.591 -13.570 1.00 88.31 509 ALA A CA 1
ATOM 3840 C C . ALA A 1 509 ? 0.717 -10.868 -14.577 1.00 88.31 509 ALA A C 1
ATOM 3842 O O . ALA A 1 509 ? 0.274 -10.506 -15.666 1.00 88.31 509 ALA A O 1
ATOM 3843 N N . ASN A 1 510 ? 1.994 -10.674 -14.236 1.00 80.25 510 ASN A N 1
ATOM 3844 C CA . ASN A 1 510 ? 2.972 -9.920 -15.040 1.00 80.25 510 ASN A CA 1
ATOM 3845 C C . ASN A 1 510 ? 2.495 -8.494 -15.423 1.00 80.25 510 ASN A C 1
ATOM 3847 O O . ASN A 1 510 ? 2.532 -8.116 -16.603 1.00 80.25 510 ASN A O 1
ATOM 3851 N N . PRO A 1 511 ? 2.055 -7.686 -14.439 1.00 77.12 511 PRO A N 1
ATOM 3852 C CA . PRO A 1 511 ? 1.471 -6.369 -14.672 1.00 77.12 511 PRO A CA 1
ATOM 3853 C C . PRO A 1 511 ? 2.432 -5.415 -15.391 1.00 77.12 511 PRO A C 1
ATOM 3855 O O . PRO A 1 511 ? 3.649 -5.485 -15.221 1.00 77.12 511 PRO A O 1
ATOM 3858 N N . ASN A 1 512 ? 1.872 -4.475 -16.161 1.00 67.69 512 ASN A N 1
ATOM 3859 C CA . ASN A 1 512 ? 2.605 -3.463 -16.940 1.00 67.69 512 ASN A CA 1
ATOM 3860 C C . ASN A 1 512 ? 3.542 -4.037 -18.025 1.00 67.69 512 ASN A C 1
ATOM 3862 O O . ASN A 1 512 ? 4.441 -3.342 -18.498 1.00 67.69 512 ASN A O 1
ATOM 3866 N N . THR A 1 513 ? 3.335 -5.288 -18.440 1.00 68.62 513 THR A N 1
ATOM 3867 C CA . THR A 1 513 ? 4.072 -5.922 -19.543 1.00 68.62 513 THR A CA 1
ATOM 3868 C C . THR A 1 513 ? 3.116 -6.376 -20.644 1.00 68.62 513 THR A C 1
ATOM 3870 O O . THR A 1 513 ? 1.919 -6.514 -20.415 1.00 68.62 513 THR A O 1
ATOM 3873 N N . ALA A 1 514 ? 3.639 -6.682 -21.832 1.00 68.81 514 ALA A N 1
ATOM 3874 C CA . ALA A 1 514 ? 2.851 -7.309 -22.899 1.00 68.81 514 ALA A CA 1
ATOM 3875 C C . ALA A 1 514 ? 2.427 -8.762 -22.579 1.00 68.81 514 ALA A C 1
ATOM 3877 O O . ALA A 1 514 ? 1.653 -9.350 -23.323 1.00 68.81 514 ALA A O 1
ATOM 3878 N N . ARG A 1 515 ? 2.944 -9.355 -21.489 1.00 74.50 515 ARG A N 1
ATOM 3879 C CA . ARG A 1 515 ? 2.559 -10.687 -20.984 1.00 74.50 515 ARG A CA 1
ATOM 3880 C C . ARG A 1 515 ? 1.471 -10.617 -19.911 1.00 74.50 515 ARG A C 1
ATOM 3882 O O . ARG A 1 515 ? 1.205 -11.626 -19.258 1.00 74.50 515 ARG A O 1
ATOM 3889 N N . ALA A 1 516 ? 0.910 -9.430 -19.690 1.00 81.44 516 ALA A N 1
ATOM 3890 C CA . ALA A 1 516 ? -0.121 -9.218 -18.697 1.00 81.44 516 ALA A CA 1
ATOM 3891 C C . ALA A 1 516 ? -1.342 -10.090 -19.022 1.00 81.44 516 ALA A C 1
ATOM 3893 O O . ALA A 1 516 ? -1.882 -10.018 -20.125 1.00 81.44 516 ALA A O 1
ATOM 3894 N N . ARG A 1 517 ? -1.761 -10.924 -18.069 1.00 88.12 517 ARG A N 1
ATOM 3895 C CA . ARG A 1 517 ? -2.920 -11.818 -18.205 1.00 88.12 517 ARG A CA 1
ATOM 3896 C C . ARG A 1 517 ? -3.737 -11.822 -16.922 1.00 88.12 517 ARG A C 1
ATOM 3898 O O . ARG A 1 517 ? -3.182 -11.604 -15.846 1.00 88.12 517 ARG A O 1
ATOM 3905 N N . ILE A 1 518 ? -5.034 -12.082 -17.047 1.00 91.44 518 ILE A N 1
ATOM 3906 C CA . ILE A 1 518 ? -5.908 -12.253 -15.889 1.00 91.44 518 ILE A CA 1
ATOM 3907 C C . ILE A 1 518 ? -5.811 -13.695 -15.392 1.00 91.44 518 ILE A C 1
ATOM 3909 O O . ILE A 1 518 ? -6.074 -14.644 -16.132 1.00 91.44 518 ILE A O 1
ATOM 3913 N N . GLU A 1 519 ? -5.434 -13.843 -14.130 1.00 91.38 519 GLU A N 1
ATOM 3914 C CA . GLU A 1 519 ? -5.491 -15.107 -13.401 1.00 91.38 519 GLU A CA 1
ATOM 3915 C C . GLU A 1 519 ? -6.630 -15.054 -12.395 1.00 91.38 519 GLU A C 1
ATOM 3917 O O . GLU A 1 519 ? -6.925 -13.988 -11.849 1.00 91.38 519 GLU A O 1
ATOM 3922 N N . MET A 1 520 ? -7.293 -16.193 -12.195 1.00 91.44 520 MET A N 1
ATOM 3923 C CA . MET A 1 520 ? -8.466 -16.291 -11.336 1.00 91.44 520 MET A CA 1
ATOM 3924 C C . MET A 1 520 ? -8.421 -17.545 -10.476 1.00 91.44 520 MET A C 1
ATOM 3926 O O . MET A 1 520 ? -7.991 -18.608 -10.925 1.00 91.44 520 MET A O 1
ATOM 3930 N N . ARG A 1 521 ? -8.920 -17.424 -9.247 1.00 91.50 521 ARG A N 1
ATOM 3931 C CA . ARG A 1 521 ? -9.117 -18.537 -8.317 1.00 91.50 521 ARG A CA 1
ATOM 3932 C C . ARG A 1 521 ? -10.398 -18.364 -7.521 1.00 91.50 521 ARG A C 1
ATOM 3934 O O . ARG A 1 521 ? -10.835 -17.245 -7.262 1.00 91.50 521 ARG A O 1
ATOM 3941 N N . PHE A 1 522 ? -10.975 -19.482 -7.107 1.00 89.81 522 PHE A N 1
ATOM 3942 C CA . PHE A 1 522 ? -11.965 -19.501 -6.042 1.00 89.81 522 PHE A CA 1
ATOM 3943 C C . PHE A 1 522 ? -11.236 -19.499 -4.703 1.00 89.81 522 PHE A C 1
ATOM 3945 O O . PHE A 1 522 ? -10.311 -20.281 -4.508 1.00 89.81 522 PHE A O 1
ATOM 3952 N N . ALA A 1 523 ? -11.651 -18.632 -3.791 1.00 88.50 523 ALA A N 1
ATOM 3953 C CA . ALA A 1 523 ? -11.161 -18.572 -2.428 1.00 88.50 523 ALA A CA 1
ATOM 3954 C C . ALA A 1 523 ? -12.294 -18.926 -1.460 1.00 88.50 523 ALA A C 1
ATOM 3956 O O . ALA A 1 523 ? -13.418 -18.440 -1.599 1.00 88.50 523 ALA A O 1
ATOM 3957 N N . MET A 1 524 ? -11.986 -19.763 -0.474 1.00 85.38 524 MET A N 1
ATOM 3958 C CA . MET A 1 524 ? -12.860 -20.057 0.661 1.00 85.38 524 MET A CA 1
ATOM 3959 C C . MET A 1 524 ? -12.139 -19.665 1.943 1.00 85.38 524 MET A C 1
ATOM 3961 O O . MET A 1 524 ? -10.968 -20.003 2.122 1.00 85.38 524 MET A O 1
ATOM 3965 N N . LEU A 1 525 ? -12.829 -18.924 2.806 1.00 82.75 525 LEU A N 1
ATOM 3966 C CA . LEU A 1 525 ? -12.299 -18.522 4.101 1.00 82.75 525 LEU A CA 1
ATOM 3967 C C . LEU A 1 525 ? -12.435 -19.679 5.089 1.00 82.75 525 LEU A C 1
ATOM 3969 O O . LEU A 1 525 ? -13.515 -20.253 5.203 1.00 82.75 525 LEU A O 1
ATOM 3973 N N . GLY A 1 526 ? -11.351 -20.009 5.789 1.00 76.38 526 GLY A N 1
ATOM 3974 C CA . GLY A 1 526 ? -11.378 -21.014 6.842 1.00 76.38 526 GLY A CA 1
ATOM 3975 C C . GLY A 1 526 ? -12.316 -20.638 7.994 1.00 76.38 526 GLY A C 1
ATOM 3976 O O . GLY A 1 526 ? -12.457 -19.465 8.376 1.00 76.38 526 GLY A O 1
ATOM 3977 N N . ASP A 1 527 ? -12.935 -21.658 8.583 1.00 77.44 527 ASP A N 1
ATOM 3978 C CA . ASP A 1 527 ? -13.704 -21.497 9.811 1.00 77.44 527 ASP A CA 1
ATOM 3979 C C . ASP A 1 527 ? -12.760 -21.190 10.986 1.00 77.44 527 ASP A C 1
ATOM 3981 O O . ASP A 1 527 ? -11.680 -21.785 11.082 1.00 77.44 527 ASP A O 1
ATOM 3985 N N . PRO A 1 528 ? -13.131 -20.269 11.896 1.00 78.06 528 PRO A N 1
ATOM 3986 C CA . PRO A 1 528 ? -12.400 -20.081 13.142 1.00 78.06 528 PRO A CA 1
ATOM 3987 C C . PRO A 1 528 ? -12.327 -21.397 13.922 1.00 78.06 528 PRO A C 1
ATOM 3989 O O . PRO A 1 528 ? -13.346 -22.065 14.105 1.00 78.06 528 PRO A O 1
ATOM 3992 N N . ALA A 1 529 ? -11.151 -21.743 14.444 1.00 83.31 529 ALA A N 1
ATOM 3993 C CA . ALA A 1 529 ? -10.973 -22.934 15.270 1.00 83.31 529 ALA A CA 1
ATOM 3994 C C . ALA A 1 529 ? -10.854 -22.588 16.769 1.00 83.31 529 ALA A C 1
ATOM 3996 O O . ALA A 1 529 ? -10.267 -21.555 17.123 1.00 83.31 529 ALA A O 1
ATOM 3997 N N . PRO A 1 530 ? -11.373 -23.450 17.664 1.00 89.75 530 PRO A N 1
ATOM 3998 C CA . PRO A 1 530 ? -11.201 -23.319 19.108 1.00 89.75 530 PRO A CA 1
ATOM 3999 C C . PRO A 1 530 ? -9.758 -23.548 19.549 1.00 89.75 530 PRO A C 1
ATOM 4001 O O . PRO A 1 530 ? -8.970 -24.221 18.878 1.00 89.75 530 PRO A O 1
ATOM 4004 N N . ALA A 1 531 ? -9.417 -23.009 20.719 1.00 90.31 531 ALA A N 1
ATOM 4005 C CA . ALA A 1 531 ? -8.165 -23.321 21.384 1.00 90.31 531 ALA A CA 1
ATOM 4006 C C . ALA A 1 531 ? -8.187 -24.788 21.814 1.00 90.31 531 ALA A C 1
ATOM 4008 O O . ALA A 1 531 ? -9.075 -25.222 22.548 1.00 90.31 531 ALA A O 1
ATOM 4009 N N . ARG A 1 532 ? -7.198 -25.560 21.355 1.00 92.19 532 ARG A N 1
ATOM 4010 C CA . ARG A 1 532 ? -7.108 -26.996 21.631 1.00 92.19 532 ARG A CA 1
ATOM 4011 C C . ARG A 1 532 ? -5.840 -27.324 22.405 1.00 92.19 532 ARG A C 1
ATOM 4013 O O . ARG A 1 532 ? -4.750 -27.353 21.839 1.00 92.19 532 ARG A O 1
ATOM 4020 N N . LEU A 1 533 ? -5.992 -27.606 23.696 1.00 92.50 533 LEU A N 1
ATOM 4021 C CA . LEU A 1 533 ? -4.908 -28.009 24.585 1.00 92.50 533 LEU A CA 1
ATOM 4022 C C . LEU A 1 533 ? -4.845 -29.535 24.683 1.00 92.50 533 LEU A C 1
ATOM 4024 O O . LEU A 1 533 ? -5.705 -30.189 25.268 1.00 92.50 533 LEU A O 1
ATOM 4028 N N . ALA A 1 534 ? -3.811 -30.109 24.087 1.00 91.50 534 ALA A N 1
ATOM 4029 C CA . ALA A 1 534 ? -3.528 -31.533 24.147 1.00 91.50 534 ALA A CA 1
ATOM 4030 C C . ALA A 1 534 ? -2.908 -31.926 25.497 1.00 91.50 534 ALA A C 1
ATOM 4032 O O . ALA A 1 534 ? -1.829 -31.434 25.825 1.00 91.50 534 ALA A O 1
ATOM 4033 N N . LEU A 1 535 ? -3.525 -32.863 26.228 1.00 89.62 535 LEU A N 1
ATOM 4034 C CA . LEU A 1 535 ? -2.845 -33.516 27.350 1.00 89.62 535 LEU A CA 1
ATOM 4035 C C . LEU A 1 535 ? -1.683 -34.368 26.817 1.00 89.62 535 LEU A C 1
ATOM 4037 O O . LEU A 1 535 ? -1.751 -34.910 25.710 1.00 89.62 535 LEU A O 1
ATOM 4041 N N . GLY A 1 536 ? -0.592 -34.428 27.579 1.00 84.81 536 GLY A N 1
ATOM 4042 C CA . GLY A 1 536 ? 0.666 -35.020 27.129 1.00 84.81 536 GLY A CA 1
ATOM 4043 C C . GLY A 1 536 ? 0.814 -36.513 27.405 1.00 84.81 536 GLY A C 1
ATOM 4044 O O . GLY A 1 536 ? 1.704 -37.128 26.820 1.00 84.81 536 GLY A O 1
ATOM 4045 N N . SER A 1 537 ? -0.025 -37.077 28.275 1.00 86.81 537 SER A N 1
ATOM 4046 C CA . SER A 1 537 ? -0.069 -38.505 28.601 1.00 86.81 537 SER A CA 1
ATOM 4047 C C . SER A 1 537 ? -1.363 -39.152 28.094 1.00 86.81 537 SER A C 1
ATOM 4049 O O . SER A 1 537 ? -2.419 -38.517 28.056 1.00 86.81 537 SER A O 1
ATOM 4051 N N . SER A 1 538 ? -1.276 -40.421 27.693 1.00 90.81 538 SER A N 1
ATOM 4052 C CA . SER A 1 538 ? -2.421 -41.282 27.389 1.00 90.81 538 SER A CA 1
ATOM 4053 C C . SER A 1 538 ? -2.793 -42.127 28.607 1.00 90.81 538 SER A C 1
ATOM 4055 O O . SER A 1 538 ? -1.940 -42.430 29.441 1.00 90.81 538 SER A O 1
ATOM 4057 N N . GLY A 1 539 ? -4.079 -42.462 28.729 1.00 85.00 539 GLY A N 1
ATOM 4058 C CA . GLY A 1 539 ? -4.586 -43.229 29.863 1.00 85.00 539 GLY A CA 1
ATOM 4059 C C . GLY A 1 539 ? -4.171 -44.707 29.823 1.00 85.00 539 GLY A C 1
ATOM 4060 O O . GLY A 1 539 ? -3.753 -45.201 28.770 1.00 85.00 539 GLY A O 1
ATOM 4061 N N . PRO A 1 540 ? -4.339 -45.440 30.939 1.00 89.31 540 PRO A N 1
ATOM 4062 C CA . PRO A 1 540 ? -4.979 -44.999 32.184 1.00 89.31 540 PRO A CA 1
ATOM 4063 C C . PRO A 1 540 ? -4.083 -44.110 33.070 1.00 89.31 540 PRO A C 1
ATOM 4065 O O . PRO A 1 540 ? -2.866 -44.282 33.099 1.00 89.31 540 PRO A O 1
ATOM 4068 N N . TRP A 1 541 ? -4.685 -43.164 33.802 1.00 93.00 541 TRP A N 1
ATOM 4069 C CA . TRP A 1 541 ? -3.970 -42.240 34.701 1.00 93.00 541 TRP A CA 1
ATOM 4070 C C . TRP A 1 541 ? -4.172 -42.593 36.176 1.00 93.00 541 TRP A C 1
ATOM 4072 O O . TRP A 1 541 ? -5.277 -42.921 36.596 1.00 93.00 541 TRP A O 1
ATOM 4082 N N . SER A 1 542 ? -3.127 -42.415 36.984 1.00 91.56 542 SER A N 1
ATOM 4083 C CA . SER A 1 542 ? -3.231 -42.447 38.446 1.00 91.56 542 SER A CA 1
ATOM 4084 C C . SER A 1 542 ? -3.437 -41.025 38.969 1.00 91.56 542 SER A C 1
ATOM 4086 O O . SER A 1 542 ? -2.464 -40.281 39.093 1.00 91.56 542 SER A O 1
ATOM 4088 N N . LEU A 1 543 ? -4.681 -40.647 39.276 1.00 90.56 543 LEU A N 1
ATOM 4089 C CA . LEU A 1 543 ? -5.076 -39.331 39.790 1.00 90.56 543 LEU A CA 1
ATOM 4090 C C . LEU A 1 543 ? -5.466 -39.437 41.277 1.00 90.56 543 LEU A C 1
ATOM 4092 O O . LEU A 1 543 ? -6.613 -39.760 41.592 1.00 90.56 543 LEU A O 1
ATOM 4096 N N . PRO A 1 544 ? -4.540 -39.161 42.219 1.00 86.88 544 PRO A N 1
ATOM 4097 C CA . PRO A 1 544 ? -4.847 -39.207 43.641 1.00 86.88 544 PRO A CA 1
ATOM 4098 C C . PRO A 1 544 ? -5.992 -38.247 44.008 1.00 86.88 544 PRO A C 1
ATOM 4100 O O . PRO A 1 544 ? -6.005 -37.104 43.530 1.00 86.88 544 PRO A O 1
ATOM 4103 N N . PRO A 1 545 ? -6.915 -38.657 44.896 1.00 87.69 545 PRO A N 1
ATOM 4104 C CA . PRO A 1 545 ? -7.925 -37.758 45.442 1.00 87.69 545 PRO A CA 1
ATOM 4105 C C . PRO A 1 545 ? -7.289 -36.518 46.086 1.00 87.69 545 PRO A C 1
ATOM 4107 O O . PRO A 1 545 ? -6.275 -36.616 46.775 1.00 87.69 545 PRO A O 1
ATOM 4110 N N . GLY A 1 546 ? -7.885 -35.348 45.864 1.00 83.50 546 GLY A N 1
ATOM 4111 C CA . GLY A 1 546 ? -7.370 -34.054 46.319 1.00 83.50 546 GLY A CA 1
ATOM 4112 C C . GLY A 1 546 ? -6.411 -33.372 45.339 1.00 83.50 546 GLY A C 1
ATOM 4113 O O . GLY A 1 546 ? -6.030 -32.226 45.574 1.00 83.50 546 GLY A O 1
ATOM 4114 N N . THR A 1 547 ? -6.046 -34.023 44.228 1.00 91.06 547 THR A N 1
ATOM 4115 C CA . THR A 1 547 ? -5.363 -33.331 43.128 1.00 91.06 547 THR A CA 1
ATOM 4116 C C . THR A 1 547 ? -6.316 -32.387 42.396 1.00 91.06 547 THR A C 1
ATOM 4118 O O . THR A 1 547 ? -7.532 -32.570 42.404 1.00 91.06 547 THR A O 1
ATOM 4121 N N . SER A 1 548 ? -5.775 -31.349 41.768 1.00 91.88 548 SER A N 1
ATOM 4122 C CA . SER A 1 548 ? -6.553 -30.280 41.147 1.00 91.88 548 SER A CA 1
ATOM 4123 C C . SER A 1 548 ? -5.985 -29.862 39.800 1.00 91.88 548 SER A C 1
ATOM 4125 O O . SER A 1 548 ? -4.788 -29.990 39.531 1.00 91.88 548 SER A O 1
ATOM 4127 N N . LEU A 1 549 ? -6.858 -29.331 38.953 1.00 91.75 549 LEU A N 1
ATOM 4128 C CA . LEU A 1 549 ? -6.533 -28.736 37.666 1.00 91.75 549 LEU A CA 1
ATOM 4129 C C . LEU A 1 549 ? -7.229 -27.379 37.579 1.00 91.75 549 LEU A C 1
ATOM 4131 O O . LEU A 1 549 ? -8.452 -27.320 37.682 1.00 91.75 549 LEU A O 1
ATOM 4135 N N . ALA A 1 550 ? -6.472 -26.302 37.378 1.00 90.44 550 ALA A N 1
ATOM 4136 C CA . ALA A 1 550 ? -7.022 -24.965 37.188 1.00 90.44 550 ALA A CA 1
ATOM 4137 C C . ALA A 1 550 ? -6.567 -24.375 35.852 1.00 90.44 550 ALA A C 1
ATOM 4139 O O . ALA A 1 550 ? -5.397 -24.457 35.468 1.00 90.44 550 ALA A O 1
ATOM 4140 N N . LEU A 1 551 ? -7.510 -23.760 35.148 1.00 89.44 551 LEU A N 1
ATOM 4141 C CA . LEU A 1 551 ? -7.330 -23.226 33.809 1.00 89.44 551 LEU A CA 1
ATOM 4142 C C . LEU A 1 551 ? -7.850 -21.793 33.752 1.00 89.44 551 LEU A C 1
ATOM 4144 O O . LEU A 1 551 ? -8.833 -21.426 34.393 1.00 89.44 551 LEU A O 1
ATOM 4148 N N . THR A 1 552 ? -7.191 -20.981 32.943 1.00 88.56 552 THR A N 1
ATOM 4149 C CA . THR A 1 552 ? -7.698 -19.692 32.490 1.00 88.56 552 THR A CA 1
ATOM 4150 C C . THR A 1 552 ? -8.110 -19.836 31.032 1.00 88.56 552 THR A C 1
ATOM 4152 O O . THR A 1 552 ? -7.299 -20.227 30.190 1.00 88.56 552 THR A O 1
ATOM 4155 N N . VAL A 1 553 ? -9.368 -19.517 30.751 1.00 85.56 553 VAL A N 1
ATOM 4156 C CA . VAL A 1 553 ? -9.952 -19.429 29.415 1.00 85.56 553 VAL A CA 1
ATOM 4157 C C . VAL A 1 553 ? -10.042 -17.949 29.063 1.00 85.56 553 VAL A C 1
ATOM 4159 O O . VAL A 1 553 ? -10.827 -17.211 29.657 1.00 85.56 553 VAL A O 1
ATOM 4162 N N . ALA A 1 554 ? -9.201 -17.491 28.144 1.00 79.06 554 ALA A N 1
ATOM 4163 C CA . ALA A 1 554 ? -9.388 -16.203 27.494 1.00 79.06 554 ALA A CA 1
ATOM 4164 C C . ALA A 1 554 ? -10.405 -16.383 26.367 1.00 79.06 554 ALA A C 1
ATOM 4166 O O . ALA A 1 554 ? -10.227 -17.261 25.520 1.00 79.06 554 ALA A O 1
ATOM 4167 N N . ARG A 1 555 ? -11.462 -15.577 26.394 1.00 77.06 555 ARG A N 1
ATOM 4168 C CA . ARG A 1 555 ? -12.556 -15.559 25.423 1.00 77.06 555 ARG A CA 1
ATOM 4169 C C . ARG A 1 555 ? -12.230 -14.616 24.270 1.00 77.06 555 ARG A C 1
ATOM 4171 O O . ARG A 1 555 ? -11.265 -13.848 24.327 1.00 77.06 555 ARG A O 1
ATOM 4178 N N . ARG A 1 556 ? -13.027 -14.679 23.202 1.00 63.09 556 ARG A N 1
ATOM 4179 C CA . ARG A 1 556 ? -12.792 -13.891 21.979 1.00 63.09 556 ARG A CA 1
ATOM 4180 C C . ARG A 1 556 ? -12.833 -12.374 22.215 1.00 63.09 556 ARG A C 1
ATOM 4182 O O . ARG A 1 556 ? -12.080 -11.642 21.576 1.00 63.09 556 ARG A O 1
ATOM 4189 N N . ASP A 1 557 ? -13.690 -11.918 23.119 1.00 56.88 557 ASP A N 1
ATOM 4190 C CA . ASP A 1 557 ? -13.841 -10.518 23.548 1.00 56.88 557 ASP A CA 1
ATOM 4191 C C . ASP A 1 557 ? -12.664 -10.010 24.409 1.00 56.88 557 ASP A C 1
ATOM 4193 O O . ASP A 1 557 ? -12.569 -8.827 24.726 1.00 56.88 557 ASP A O 1
ATOM 4197 N N . GLY A 1 558 ? -11.725 -10.894 24.759 1.00 59.16 558 GLY A N 1
ATOM 4198 C CA . GLY A 1 558 ? -10.603 -10.597 25.637 1.00 59.16 558 GLY A CA 1
ATOM 4199 C C . GLY A 1 558 ? -10.932 -10.742 27.123 1.00 59.16 558 GLY A C 1
ATOM 4200 O O . GLY A 1 558 ? -10.011 -10.605 27.938 1.00 59.16 558 GLY A O 1
ATOM 4201 N N . ALA A 1 559 ? -12.176 -11.057 27.497 1.00 67.44 559 ALA A N 1
ATOM 4202 C CA . ALA A 1 559 ? -12.528 -11.442 28.854 1.00 67.44 559 ALA A CA 1
ATOM 4203 C C . ALA A 1 559 ? -11.794 -12.732 29.229 1.00 67.44 559 ALA A C 1
ATOM 4205 O O . ALA A 1 559 ? -11.546 -13.618 28.410 1.00 67.44 559 ALA A O 1
ATOM 4206 N N . THR A 1 560 ? -11.414 -12.844 30.495 1.00 75.25 560 THR A N 1
ATOM 4207 C CA . THR A 1 560 ? -10.716 -14.027 31.001 1.00 75.25 560 THR A CA 1
ATOM 4208 C C . THR A 1 560 ? -11.531 -14.649 32.108 1.00 75.25 560 THR A C 1
ATOM 4210 O O . THR A 1 560 ? -11.889 -13.979 33.073 1.00 75.25 560 THR A O 1
ATOM 4213 N N . ARG A 1 561 ? -11.789 -15.945 31.982 1.00 80.69 561 ARG A N 1
ATOM 4214 C CA . ARG A 1 561 ? -12.515 -16.750 32.955 1.00 80.69 561 ARG A CA 1
ATOM 4215 C C . ARG A 1 561 ? -11.560 -17.760 33.569 1.00 80.69 561 ARG A C 1
ATOM 4217 O O . ARG A 1 561 ? -10.815 -18.427 32.857 1.00 80.69 561 ARG A O 1
ATOM 4224 N N . ARG A 1 562 ? -11.584 -17.896 34.893 1.00 85.81 562 ARG A N 1
ATOM 4225 C CA . ARG A 1 562 ? -10.874 -18.976 35.589 1.00 85.81 562 ARG A CA 1
ATOM 4226 C C . ARG A 1 562 ? -11.853 -20.095 35.900 1.00 85.81 562 ARG A C 1
ATOM 4228 O O . ARG A 1 562 ? -12.928 -19.837 36.427 1.00 85.81 562 ARG A O 1
ATOM 4235 N N . THR A 1 563 ? -11.469 -21.315 35.567 1.00 88.94 563 THR A N 1
ATOM 4236 C CA . THR A 1 563 ? -12.244 -22.535 35.797 1.00 88.94 563 THR A CA 1
ATOM 4237 C C . THR A 1 563 ? -11.313 -23.607 36.352 1.00 88.94 563 THR A C 1
ATOM 4239 O O . THR A 1 563 ? -10.097 -23.537 36.168 1.00 88.94 563 THR A O 1
ATOM 4242 N N . GLY A 1 564 ? -11.839 -24.583 37.078 1.00 89.38 564 GLY A N 1
ATOM 4243 C CA . GLY A 1 564 ? -11.007 -25.624 37.656 1.00 89.38 564 GLY A CA 1
ATOM 4244 C C . GLY A 1 564 ? -11.804 -26.715 38.343 1.00 89.38 564 GLY A C 1
ATOM 4245 O O . GLY A 1 564 ? -12.988 -26.562 38.630 1.00 89.38 564 GLY A O 1
ATOM 4246 N N . ILE A 1 565 ? -11.127 -27.824 38.606 1.00 92.19 565 ILE A N 1
ATOM 4247 C CA . ILE A 1 565 ? -11.684 -29.015 39.236 1.00 92.19 565 ILE A CA 1
ATOM 4248 C C . ILE A 1 565 ? -10.700 -29.544 40.279 1.00 92.19 565 ILE A C 1
ATOM 4250 O O . ILE A 1 565 ? -9.491 -29.561 40.050 1.00 92.19 565 ILE A O 1
ATOM 4254 N N . ALA A 1 566 ? -11.226 -29.993 41.416 1.00 91.88 566 ALA A N 1
ATOM 4255 C CA . ALA A 1 566 ? -10.526 -30.884 42.332 1.00 91.88 566 ALA A CA 1
ATOM 4256 C C . ALA A 1 566 ? -11.097 -32.297 42.163 1.00 91.88 566 ALA A C 1
ATOM 4258 O O . ALA A 1 566 ? -12.318 -32.470 42.151 1.00 91.88 566 ALA A O 1
ATOM 4259 N N . PHE A 1 567 ? -10.222 -33.284 42.002 1.00 92.31 567 PHE A N 1
ATOM 4260 C CA . PHE A 1 567 ? -10.593 -34.681 41.813 1.00 92.31 567 PHE A CA 1
ATOM 4261 C C . PHE A 1 567 ? -10.891 -35.326 43.169 1.00 92.31 567 PHE A C 1
ATOM 4263 O O . PHE A 1 567 ? -10.037 -35.353 44.057 1.00 92.31 567 PHE A O 1
ATOM 4270 N N . ALA A 1 568 ? -12.100 -35.851 43.341 1.00 90.12 568 ALA A N 1
ATOM 4271 C CA . ALA A 1 568 ? -12.513 -36.601 44.522 1.00 90.12 568 ALA A CA 1
ATOM 4272 C C . ALA A 1 568 ? -12.431 -38.114 44.272 1.00 90.12 568 ALA A C 1
ATOM 4274 O O . ALA A 1 568 ? -12.529 -38.580 43.142 1.00 90.12 568 ALA A O 1
ATOM 4275 N N . ALA A 1 569 ? -12.312 -38.907 45.341 1.00 83.56 569 ALA A N 1
ATOM 4276 C CA . ALA A 1 569 ? -12.274 -40.370 45.231 1.00 83.56 569 ALA A CA 1
ATOM 4277 C C . ALA A 1 569 ? -13.548 -40.959 44.596 1.00 83.56 569 ALA A C 1
ATOM 4279 O O . ALA A 1 569 ? -13.493 -42.018 43.989 1.00 83.56 569 ALA A O 1
ATOM 4280 N N . THR A 1 570 ? -14.682 -40.263 44.724 1.00 88.94 570 THR A N 1
ATOM 4281 C CA . THR A 1 570 ? -15.978 -40.650 44.148 1.00 88.94 570 THR A CA 1
ATOM 4282 C C . THR A 1 570 ? -16.131 -40.294 42.670 1.00 88.94 570 THR A C 1
ATOM 4284 O O . THR A 1 570 ? -17.139 -40.658 42.074 1.00 88.94 570 THR A O 1
ATOM 4287 N N . ASP A 1 571 ? -15.186 -39.551 42.086 1.00 88.00 571 ASP A N 1
ATOM 4288 C CA . ASP A 1 571 ? -15.282 -39.098 40.694 1.00 88.00 571 ASP A CA 1
ATOM 4289 C C . ASP A 1 571 ? -14.905 -40.195 39.680 1.00 88.00 571 ASP A C 1
ATOM 4291 O O . ASP A 1 571 ? -15.234 -40.071 38.501 1.00 88.00 571 ASP A O 1
ATOM 4295 N N . PHE A 1 572 ? -14.240 -41.268 40.128 1.00 89.94 572 PHE A N 1
ATOM 4296 C CA . PHE A 1 572 ? -13.735 -42.360 39.290 1.00 89.94 572 PHE A CA 1
ATOM 4297 C C . PHE A 1 572 ? -14.063 -43.723 39.902 1.00 89.94 572 PHE A C 1
ATOM 4299 O O . PHE A 1 572 ? -14.131 -43.844 41.126 1.00 89.94 572 PHE A O 1
ATOM 4306 N N . ALA A 1 573 ? -14.216 -44.762 39.072 1.00 89.75 573 ALA A N 1
ATOM 4307 C CA . ALA A 1 573 ? -14.373 -46.128 39.577 1.00 89.75 573 ALA A CA 1
ATOM 4308 C C . ALA A 1 573 ? -13.080 -46.643 40.240 1.00 89.75 573 ALA A C 1
ATOM 4310 O O . ALA A 1 573 ? -13.141 -47.315 41.269 1.00 89.75 573 ALA A O 1
ATOM 4311 N N . ASP A 1 574 ? -11.921 -46.285 39.676 1.00 89.69 574 ASP A N 1
ATOM 4312 C CA . ASP A 1 574 ? -10.594 -46.515 40.254 1.00 89.69 574 ASP A CA 1
ATOM 4313 C C . ASP A 1 574 ? -9.687 -45.283 40.035 1.00 89.69 574 ASP A C 1
ATOM 4315 O O . ASP A 1 574 ? -9.178 -45.077 38.929 1.00 89.69 574 ASP A O 1
ATOM 4319 N N . PRO A 1 575 ? -9.439 -44.457 41.073 1.00 87.12 575 PRO A N 1
ATOM 4320 C CA . PRO A 1 575 ? -8.545 -43.301 40.977 1.00 87.12 575 PRO A CA 1
ATOM 4321 C C . PRO A 1 575 ? -7.089 -43.641 40.605 1.00 87.12 575 PRO A C 1
ATOM 4323 O O . PRO A 1 575 ? -6.353 -42.754 40.172 1.00 87.12 575 PRO A O 1
ATOM 4326 N N . ALA A 1 576 ? -6.646 -44.896 40.759 1.00 88.25 576 ALA A N 1
ATOM 4327 C CA . ALA A 1 576 ? -5.312 -45.335 40.344 1.00 88.25 576 ALA A CA 1
ATOM 4328 C C . ALA A 1 576 ? -5.235 -45.710 38.850 1.00 88.25 576 ALA A C 1
ATOM 4330 O O . ALA A 1 576 ? -4.131 -45.809 38.307 1.00 88.25 576 ALA A O 1
ATOM 4331 N N . ALA A 1 577 ? -6.380 -45.895 38.183 1.00 90.81 577 ALA A N 1
ATOM 4332 C CA . ALA A 1 577 ? -6.474 -46.356 36.800 1.00 90.81 577 ALA A CA 1
ATOM 4333 C C . ALA A 1 577 ? -7.617 -45.669 36.027 1.00 90.81 577 ALA A C 1
ATOM 4335 O O . ALA A 1 577 ? -8.427 -46.321 35.369 1.00 90.81 577 ALA A O 1
ATOM 4336 N N . VAL A 1 578 ? -7.660 -44.337 36.070 1.00 92.25 578 VAL A N 1
ATOM 4337 C CA . VAL A 1 578 ? -8.691 -43.527 35.409 1.00 92.25 578 VAL A CA 1
ATOM 4338 C C . VAL A 1 578 ? -8.641 -43.719 33.894 1.00 92.25 578 VAL A C 1
ATOM 4340 O O . VAL A 1 578 ? -7.605 -43.494 33.263 1.00 92.25 578 VAL A O 1
ATOM 4343 N N . THR A 1 579 ? -9.768 -44.094 33.292 1.00 93.62 579 THR A N 1
ATOM 4344 C CA . THR A 1 579 ? -9.885 -44.304 31.842 1.00 93.62 579 THR A CA 1
ATOM 4345 C C . THR A 1 579 ? -10.102 -42.997 31.069 1.00 93.62 579 THR A C 1
ATOM 4347 O O . THR A 1 579 ? -10.544 -41.982 31.609 1.00 93.62 579 THR A O 1
ATOM 4350 N N . GLN A 1 580 ? -9.831 -43.019 29.757 1.00 94.31 580 GLN A N 1
ATOM 4351 C CA . GLN A 1 580 ? -10.088 -41.889 28.849 1.00 94.31 580 GLN A CA 1
ATOM 4352 C C . GLN A 1 580 ? -11.551 -41.432 28.899 1.00 94.31 580 GLN A C 1
ATOM 4354 O O . GLN A 1 580 ? -11.821 -40.234 28.944 1.00 94.31 580 GLN A O 1
ATOM 4359 N N . THR A 1 581 ? -12.487 -42.379 28.927 1.00 93.31 581 THR A N 1
ATOM 4360 C CA . THR A 1 581 ? -13.925 -42.095 28.942 1.00 93.31 581 THR A CA 1
ATOM 4361 C C . THR A 1 581 ? -14.364 -41.434 30.247 1.00 93.31 581 THR A C 1
ATOM 4363 O O . THR A 1 581 ? -15.116 -40.458 30.209 1.00 93.31 581 THR A O 1
ATOM 4366 N N . GLU A 1 582 ? -13.876 -41.918 31.393 1.00 92.75 582 GLU A N 1
ATOM 4367 C CA . GLU A 1 582 ? -14.171 -41.320 32.702 1.00 92.75 582 GLU A CA 1
ATOM 4368 C C . GLU A 1 582 ? -13.622 -39.896 32.796 1.00 92.75 582 GLU A C 1
ATOM 4370 O O . GLU A 1 582 ? -14.351 -38.971 33.158 1.00 92.75 582 GLU A O 1
ATOM 4375 N N . LEU A 1 583 ? -12.362 -39.695 32.393 1.00 93.19 583 LEU A N 1
ATOM 4376 C CA . LEU A 1 583 ? -11.723 -38.385 32.458 1.00 93.19 583 LEU A CA 1
ATOM 4377 C C . LEU A 1 583 ? -12.399 -37.370 31.522 1.00 93.19 583 LEU A C 1
ATOM 4379 O O . LEU A 1 583 ? -12.666 -36.244 31.937 1.00 93.19 583 LEU A O 1
ATOM 4383 N N . VAL A 1 584 ? -12.728 -37.756 30.283 1.00 95.12 584 VAL A N 1
ATOM 4384 C CA . VAL A 1 584 ? -13.457 -36.890 29.336 1.00 95.12 584 VAL A CA 1
ATOM 4385 C C . VAL A 1 584 ? -14.822 -36.485 29.890 1.00 95.12 584 VAL A C 1
ATOM 4387 O O . VAL A 1 584 ? -15.187 -35.309 29.818 1.00 95.12 584 VAL A O 1
ATOM 4390 N N . SER A 1 585 ? -15.563 -37.441 30.454 1.00 94.19 585 SER A N 1
ATOM 4391 C CA . SER A 1 585 ? -16.907 -37.194 30.987 1.00 94.19 585 SER A CA 1
ATOM 4392 C C . SER A 1 585 ? -16.863 -36.222 32.164 1.00 94.19 585 SER A C 1
ATOM 4394 O O . SER A 1 585 ? -17.613 -35.247 32.191 1.00 94.19 585 SER A O 1
ATOM 4396 N N . LEU A 1 586 ? -15.936 -36.434 33.103 1.00 93.62 586 LEU A N 1
ATOM 4397 C CA . LEU A 1 586 ? -15.787 -35.586 34.283 1.00 93.62 586 LEU A CA 1
ATOM 4398 C C . LEU A 1 586 ? -15.328 -34.166 33.927 1.00 93.62 586 LEU A C 1
ATOM 4400 O O . LEU A 1 586 ? -15.890 -33.192 34.430 1.00 93.62 586 LEU A O 1
ATOM 4404 N N . LEU A 1 587 ? -14.317 -34.039 33.060 1.00 93.25 587 LEU A N 1
ATOM 4405 C CA . LEU A 1 587 ? -13.775 -32.737 32.665 1.00 93.25 587 LEU A CA 1
ATOM 4406 C C . LEU A 1 587 ? -14.810 -31.912 31.898 1.00 93.25 587 LEU A C 1
ATOM 4408 O O . LEU A 1 587 ? -14.963 -30.734 32.192 1.00 93.25 587 LEU A O 1
ATOM 4412 N N . THR A 1 588 ? -15.562 -32.532 30.986 1.00 93.00 588 THR A N 1
ATOM 4413 C CA . THR A 1 588 ? -16.640 -31.849 30.249 1.00 93.00 588 THR A CA 1
ATOM 4414 C C . THR A 1 588 ? -17.774 -31.405 31.171 1.00 93.00 588 THR A C 1
ATOM 4416 O O . THR A 1 588 ? -18.373 -30.360 30.950 1.00 93.00 588 THR A O 1
ATOM 4419 N N . LEU A 1 589 ? -18.071 -32.182 32.217 1.00 92.25 589 LEU A N 1
ATOM 4420 C CA . LEU A 1 589 ? -19.143 -31.858 33.155 1.00 92.25 589 LEU A CA 1
ATOM 4421 C C . LEU A 1 589 ? -18.785 -30.698 34.096 1.00 92.25 589 LEU A C 1
ATOM 4423 O O . LEU A 1 589 ? -19.664 -29.921 34.461 1.00 92.25 589 LEU A O 1
ATOM 4427 N N . ARG A 1 590 ? -17.526 -30.611 34.547 1.00 91.50 590 ARG A N 1
ATOM 4428 C CA . ARG A 1 590 ? -17.123 -29.683 35.620 1.00 91.50 590 ARG A CA 1
ATOM 4429 C C . ARG A 1 590 ? -16.302 -28.479 35.167 1.00 91.50 590 ARG A C 1
ATOM 4431 O O . ARG A 1 590 ? -16.217 -27.515 35.924 1.00 91.50 590 ARG A O 1
ATOM 4438 N N . LEU A 1 591 ? -15.689 -28.506 33.983 1.00 90.69 591 LEU A N 1
ATOM 4439 C CA . LEU A 1 591 ? -14.946 -27.356 33.469 1.00 90.69 591 LEU A CA 1
ATOM 4440 C C . LEU A 1 591 ? -15.855 -26.456 32.633 1.00 90.69 591 LEU A C 1
ATOM 4442 O O . LEU A 1 591 ? -16.089 -26.693 31.455 1.00 90.69 591 LEU A O 1
ATOM 4446 N N . ASP A 1 592 ? -16.332 -25.376 33.246 1.00 84.75 592 ASP A N 1
ATOM 4447 C CA . ASP A 1 592 ? -17.115 -24.361 32.540 1.00 84.75 592 ASP A CA 1
ATOM 4448 C C . ASP A 1 592 ? -16.258 -23.647 31.469 1.00 84.75 592 ASP A C 1
ATOM 4450 O O . ASP A 1 592 ? -15.126 -23.233 31.744 1.00 84.75 592 ASP A O 1
ATOM 4454 N N . GLY A 1 593 ? -16.792 -23.516 30.251 1.00 84.31 593 GLY A N 1
ATOM 4455 C CA . GLY A 1 593 ? -16.116 -22.943 29.078 1.00 84.31 593 GLY A CA 1
ATOM 4456 C C . GLY A 1 593 ? -15.146 -23.874 28.332 1.00 84.31 593 GLY A C 1
ATOM 4457 O O . GLY A 1 593 ? -14.429 -23.432 27.433 1.00 84.31 593 GLY A O 1
ATOM 4458 N N . VAL A 1 594 ? -15.067 -25.159 28.704 1.00 91.56 594 VAL A N 1
ATOM 4459 C CA . VAL A 1 594 ? -14.146 -26.129 28.089 1.00 91.56 594 VAL A CA 1
ATOM 4460 C C . VAL A 1 594 ? -14.823 -27.487 27.930 1.00 91.56 594 VAL A C 1
ATOM 4462 O O . VAL A 1 594 ? -15.342 -28.057 28.880 1.00 91.56 594 VAL A O 1
ATOM 4465 N N . THR A 1 595 ? -14.748 -28.064 26.736 1.00 94.31 595 THR A N 1
ATOM 4466 C CA . THR A 1 595 ? -15.178 -29.441 26.463 1.00 94.31 595 THR A CA 1
ATOM 4467 C C . THR A 1 595 ? -13.959 -30.350 26.340 1.00 94.31 595 THR A C 1
ATOM 4469 O O . THR A 1 595 ? -13.014 -30.034 25.614 1.00 94.31 595 THR A O 1
ATOM 4472 N N . ALA A 1 596 ? -13.958 -31.498 27.018 1.00 94.06 596 ALA A N 1
ATOM 4473 C CA . ALA A 1 596 ? -12.918 -32.503 26.833 1.00 94.06 596 ALA A CA 1
ATOM 4474 C C . ALA A 1 596 ? -13.292 -33.452 25.684 1.00 94.06 596 ALA A C 1
ATOM 4476 O O . ALA A 1 596 ? -14.446 -33.836 25.522 1.00 94.06 596 ALA A O 1
ATOM 4477 N N . GLN A 1 597 ? -12.310 -33.848 24.877 1.00 95.19 597 GLN A N 1
ATOM 4478 C CA . GLN A 1 597 ? -12.495 -34.764 23.753 1.00 95.19 597 GLN A CA 1
ATOM 4479 C C . GLN A 1 597 ? -11.484 -35.914 23.813 1.00 95.19 597 GLN A C 1
ATOM 4481 O O . GLN A 1 597 ? -10.303 -35.671 24.095 1.00 95.19 597 GLN A O 1
ATOM 4486 N N . PRO A 1 598 ? -11.901 -37.157 23.505 1.00 94.50 598 PRO A N 1
ATOM 4487 C CA . PRO A 1 598 ? -10.976 -38.271 23.379 1.00 94.50 598 PRO A CA 1
ATOM 4488 C C . PRO A 1 598 ? -10.090 -38.089 22.138 1.00 94.50 598 PRO A C 1
ATOM 4490 O O . PRO A 1 598 ? -10.513 -37.560 21.108 1.00 94.50 598 PRO A O 1
ATOM 4493 N N . ARG A 1 599 ? -8.841 -38.538 22.231 1.00 93.06 599 ARG A N 1
ATOM 4494 C CA . ARG A 1 599 ? -7.894 -38.618 21.115 1.00 93.06 599 ARG A CA 1
ATOM 4495 C C . ARG A 1 599 ? -7.680 -40.070 20.696 1.00 93.06 599 ARG A C 1
ATOM 4497 O O . ARG A 1 599 ? -7.762 -40.981 21.518 1.00 93.06 599 ARG A O 1
ATOM 4504 N N . ALA A 1 600 ? -7.340 -40.272 19.424 1.00 88.62 600 ALA A N 1
ATOM 4505 C CA . ALA A 1 600 ? -7.091 -41.599 18.855 1.00 88.62 600 ALA A CA 1
ATOM 4506 C C . ALA A 1 600 ? -5.896 -42.339 19.492 1.00 88.62 600 ALA A C 1
ATOM 4508 O O . ALA A 1 600 ? -5.818 -43.558 19.408 1.00 88.62 600 ALA A O 1
ATOM 4509 N N . ASP A 1 601 ? -4.983 -41.618 20.147 1.00 87.81 601 ASP A N 1
ATOM 4510 C CA . ASP A 1 601 ? -3.826 -42.166 20.866 1.00 87.81 601 ASP A CA 1
ATOM 4511 C C . ASP A 1 601 ? -4.121 -42.533 22.334 1.00 87.81 601 ASP A C 1
ATOM 4513 O O . ASP A 1 601 ? -3.201 -42.822 23.096 1.00 87.81 601 ASP A O 1
ATOM 4517 N N . GLY 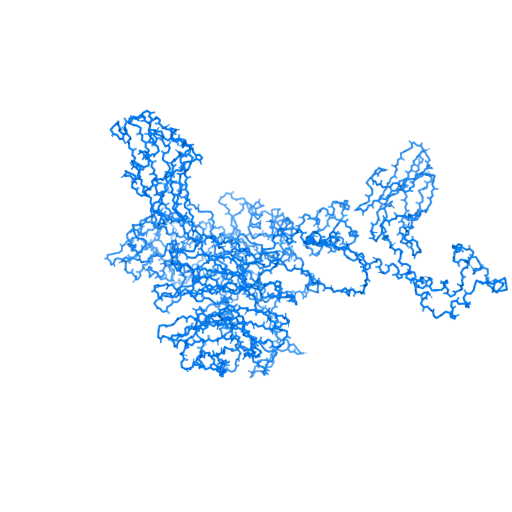A 1 602 ? -5.390 -42.497 22.756 1.00 85.81 602 GLY A N 1
ATOM 4518 C CA . GLY A 1 602 ? -5.793 -42.753 24.143 1.00 85.81 602 GLY A CA 1
ATOM 4519 C C . GLY A 1 602 ? -5.594 -41.562 25.092 1.00 85.81 602 GLY A C 1
ATOM 4520 O O . GLY A 1 602 ? -5.843 -41.690 26.291 1.00 85.81 602 GLY A O 1
ATOM 4521 N N . GLY A 1 603 ? -5.161 -40.397 24.591 1.00 90.88 603 GLY A N 1
ATOM 4522 C CA . GLY A 1 603 ? -5.053 -39.149 25.358 1.00 90.88 603 GLY A CA 1
ATOM 4523 C C . GLY A 1 603 ? -6.343 -38.322 25.379 1.00 90.88 603 GLY A C 1
ATOM 4524 O O . GLY A 1 603 ? -7.324 -38.643 24.714 1.00 90.88 603 GLY A O 1
ATOM 4525 N N . VAL A 1 604 ? -6.354 -37.208 26.105 1.00 93.75 604 VAL A N 1
ATOM 4526 C CA . VAL A 1 604 ? -7.487 -36.260 26.117 1.00 93.75 604 VAL A CA 1
ATOM 4527 C C . VAL A 1 604 ? -7.037 -34.915 25.550 1.00 93.75 604 VAL A C 1
ATOM 4529 O O . VAL A 1 604 ? -5.876 -34.526 25.673 1.00 93.75 604 VAL A O 1
ATOM 4532 N N . ALA A 1 605 ? -7.937 -34.205 24.878 1.00 93.56 605 ALA A N 1
ATOM 4533 C CA . ALA A 1 605 ? -7.740 -32.813 24.495 1.00 93.56 605 ALA A CA 1
ATOM 4534 C C . ALA A 1 605 ? -8.821 -31.947 25.140 1.00 93.56 605 ALA A C 1
ATOM 4536 O O . ALA A 1 605 ? -9.997 -32.292 25.089 1.00 93.56 605 ALA A O 1
ATOM 4537 N N . LEU A 1 606 ? -8.420 -30.820 25.711 1.00 93.69 606 LEU A N 1
ATOM 4538 C CA . LEU A 1 606 ? -9.327 -29.775 26.159 1.00 93.69 606 LEU A CA 1
ATOM 4539 C C . LEU A 1 606 ? -9.555 -28.804 25.006 1.00 93.69 606 LEU A C 1
ATOM 4541 O O . LEU A 1 606 ? -8.596 -28.342 24.385 1.00 93.69 606 LEU A O 1
ATOM 4545 N N . VAL A 1 607 ? -10.813 -28.521 24.705 1.00 94.25 607 VAL A N 1
ATOM 4546 C CA . VAL A 1 607 ? -11.232 -27.654 23.605 1.00 94.25 607 VAL A CA 1
ATOM 4547 C C . VAL A 1 607 ? -12.081 -26.540 24.196 1.00 94.25 607 VAL A C 1
ATOM 4549 O O . VAL A 1 607 ? -13.023 -26.827 24.931 1.00 94.25 607 VAL A O 1
ATOM 4552 N N . SER A 1 608 ? -11.743 -25.282 23.924 1.00 92.56 608 SER A N 1
ATOM 4553 C CA . SER A 1 608 ? -12.606 -24.165 24.322 1.00 92.56 608 SER A CA 1
ATOM 4554 C C . SER A 1 608 ? -13.972 -24.278 23.644 1.00 92.56 608 SER A C 1
ATOM 4556 O O . SER A 1 608 ? -14.079 -24.766 22.520 1.00 92.56 608 SER A O 1
ATOM 4558 N N . ASP A 1 609 ? -15.013 -23.820 24.328 1.00 88.19 609 ASP A N 1
ATOM 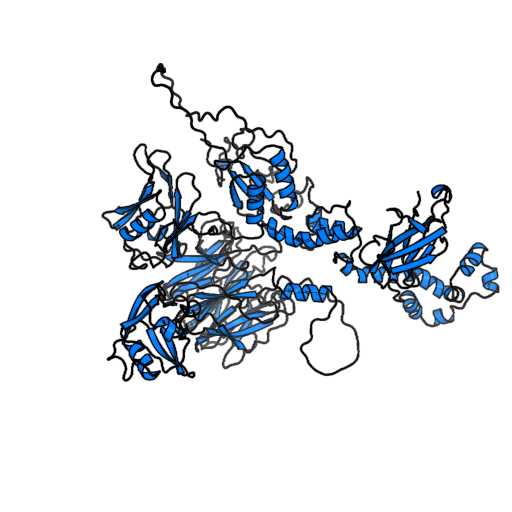4559 C CA . ASP A 1 609 ? -16.360 -23.685 23.764 1.00 88.19 609 ASP A CA 1
ATOM 4560 C C . ASP A 1 609 ? -16.421 -22.647 22.627 1.00 88.19 609 ASP A C 1
ATOM 4562 O O . ASP A 1 609 ? -17.182 -22.799 21.672 1.00 88.19 609 ASP A O 1
ATOM 4566 N N . GLU A 1 610 ? -15.571 -21.624 22.699 1.00 84.31 610 GLU A N 1
ATOM 4567 C CA . GLU A 1 610 ? -15.420 -20.587 21.683 1.00 84.31 610 GLU A CA 1
ATOM 4568 C C . GLU A 1 610 ? -14.271 -20.850 20.704 1.00 84.31 610 GLU A C 1
ATOM 4570 O O . GLU A 1 610 ? -13.247 -21.450 21.038 1.00 84.31 610 GLU A O 1
ATOM 4575 N N . ALA A 1 611 ? -14.414 -20.312 19.491 1.00 82.94 611 ALA A N 1
ATOM 4576 C CA . ALA A 1 611 ? -13.400 -20.327 18.440 1.00 82.94 611 ALA A CA 1
ATOM 4577 C C . ALA A 1 611 ? -12.845 -18.928 18.127 1.00 82.94 611 ALA A C 1
ATOM 4579 O O . ALA A 1 611 ? -13.550 -17.928 18.280 1.00 82.94 611 ALA A O 1
ATOM 4580 N N . GLY A 1 612 ? -11.604 -18.840 17.640 1.00 71.25 612 GLY A N 1
ATOM 4581 C CA . GLY A 1 612 ? -10.950 -17.573 17.275 1.00 71.25 612 GLY A CA 1
ATOM 4582 C C . GLY A 1 612 ? -9.516 -17.448 17.798 1.00 71.25 612 GLY A C 1
ATOM 4583 O O . GLY A 1 612 ? -9.149 -18.057 18.797 1.00 71.25 612 GLY A O 1
ATOM 4584 N N . GLY A 1 613 ? -8.702 -16.617 17.153 1.00 68.44 613 GLY A N 1
ATOM 4585 C CA . GLY A 1 613 ? -7.300 -16.356 17.502 1.00 68.44 613 GLY A CA 1
ATOM 4586 C C . GLY A 1 613 ? -7.120 -15.580 18.807 1.00 68.44 613 GLY A C 1
ATOM 4587 O O . GLY A 1 613 ? -6.072 -15.677 19.441 1.00 68.44 613 GLY A O 1
ATOM 4588 N N . GLY A 1 614 ? -8.160 -14.868 19.255 1.00 67.69 614 GLY A N 1
ATOM 4589 C CA . GLY A 1 614 ? -8.220 -14.272 20.595 1.00 67.69 614 GLY A CA 1
ATOM 4590 C C . GLY A 1 614 ? -8.485 -15.282 21.719 1.00 67.69 614 GLY A C 1
ATOM 4591 O O . GLY A 1 614 ? -8.225 -14.975 22.881 1.00 67.69 614 GLY A O 1
ATOM 4592 N N . VAL A 1 615 ? -8.967 -16.487 21.391 1.00 79.69 615 VAL A N 1
ATOM 4593 C CA . VAL A 1 615 ? -9.298 -17.513 22.383 1.00 79.69 615 VAL A CA 1
ATOM 4594 C C . VAL A 1 615 ? -8.027 -18.228 22.826 1.00 79.69 615 VAL A C 1
ATOM 4596 O O . VAL A 1 615 ? -7.242 -18.701 21.999 1.00 79.69 615 VAL A O 1
ATOM 4599 N N . ARG A 1 616 ? -7.814 -18.339 24.139 1.00 86.38 616 ARG A N 1
ATOM 4600 C CA . ARG A 1 616 ? -6.635 -19.010 24.701 1.00 86.38 616 ARG A CA 1
ATOM 4601 C C . ARG A 1 616 ? -6.998 -19.864 25.902 1.00 86.38 616 ARG A C 1
ATOM 4603 O O . ARG A 1 616 ? -7.641 -19.395 26.831 1.00 86.38 616 ARG A O 1
ATOM 4610 N N . LEU A 1 617 ? -6.495 -21.090 25.924 1.00 89.00 617 LEU A N 1
ATOM 4611 C CA . LEU A 1 617 ? -6.458 -21.933 27.113 1.00 89.00 617 LEU A CA 1
ATOM 4612 C C . LEU A 1 617 ? -5.067 -21.832 27.730 1.00 89.00 617 LEU A C 1
ATOM 4614 O O . LEU A 1 617 ? -4.068 -22.005 27.033 1.00 89.00 617 LEU A O 1
ATOM 4618 N N . SER A 1 618 ? -4.991 -21.557 29.028 1.00 89.44 618 SER A N 1
ATOM 4619 C CA . SER A 1 618 ? -3.737 -21.571 29.781 1.00 89.44 618 SER A CA 1
ATOM 4620 C C . SER A 1 618 ? -3.931 -22.266 31.117 1.00 89.44 618 SER A C 1
ATOM 4622 O O . SER A 1 618 ? -4.835 -21.917 31.869 1.00 89.44 618 SER A O 1
ATOM 4624 N N . LEU A 1 619 ? -3.057 -23.208 31.448 1.00 87.12 619 LEU A N 1
ATOM 4625 C CA . LEU A 1 619 ? -2.997 -23.802 32.776 1.00 87.12 619 LEU A CA 1
ATOM 4626 C C . LEU A 1 619 ? -2.380 -22.829 33.780 1.00 87.12 619 LEU A C 1
ATOM 4628 O O . LEU A 1 619 ? -1.449 -22.090 33.451 1.00 87.12 619 LEU A O 1
ATOM 4632 N N . ASP A 1 620 ? -2.852 -22.883 35.022 1.00 85.25 620 ASP A N 1
ATOM 4633 C CA . ASP A 1 620 ? -2.195 -22.214 36.140 1.00 85.25 620 ASP A CA 1
ATOM 4634 C C . ASP A 1 620 ? -1.179 -23.158 36.792 1.00 85.25 620 ASP A C 1
ATOM 4636 O O . ASP A 1 620 ? -1.539 -24.054 37.559 1.00 85.25 620 ASP A O 1
ATOM 4640 N N . LEU A 1 621 ? 0.099 -22.970 36.453 1.00 82.75 621 LEU A N 1
ATOM 4641 C CA . LEU A 1 621 ? 1.211 -23.786 36.951 1.00 82.75 621 LEU A CA 1
ATOM 4642 C C . LEU A 1 621 ? 1.815 -23.272 38.266 1.00 82.75 621 LEU A C 1
ATOM 4644 O O . LEU A 1 621 ? 2.889 -23.728 38.664 1.00 82.75 621 LEU A O 1
ATOM 4648 N N . ARG A 1 622 ? 1.171 -22.321 38.956 1.00 82.44 622 ARG A N 1
ATOM 4649 C CA . ARG A 1 622 ? 1.652 -21.891 40.274 1.00 82.44 622 ARG A CA 1
ATOM 4650 C C . ARG A 1 622 ? 1.675 -23.089 41.241 1.00 82.44 622 ARG A C 1
ATOM 4652 O O . ARG A 1 622 ? 0.737 -23.895 41.224 1.00 82.44 622 ARG A O 1
ATOM 4659 N N . PRO A 1 623 ? 2.720 -23.229 42.083 1.00 76.00 623 PRO A N 1
ATOM 4660 C CA . PRO A 1 623 ? 2.824 -24.347 43.015 1.00 76.00 623 PRO A CA 1
ATOM 4661 C C . PRO A 1 623 ? 1.557 -24.489 43.867 1.00 76.00 623 PRO A C 1
ATOM 4663 O O . PRO A 1 623 ? 1.092 -23.516 44.454 1.00 76.00 623 PRO A O 1
ATOM 4666 N N . GLY A 1 624 ? 0.993 -25.698 43.912 1.00 77.88 624 GLY A N 1
ATOM 4667 C CA . GLY A 1 624 ? -0.212 -26.006 44.691 1.00 77.88 624 GLY A CA 1
ATOM 4668 C C . GLY A 1 624 ? -1.555 -25.721 44.006 1.00 77.88 624 GLY A C 1
ATOM 4669 O O . GLY A 1 624 ? -2.580 -26.053 44.588 1.00 77.88 624 GLY A O 1
ATOM 4670 N N . VAL A 1 625 ? -1.583 -25.160 42.788 1.00 85.31 625 VAL A N 1
ATOM 4671 C CA . VAL A 1 625 ? -2.843 -24.840 42.085 1.00 85.31 625 VAL A CA 1
ATOM 4672 C C . VAL A 1 625 ? -3.291 -25.961 41.141 1.00 85.31 625 VAL A C 1
ATOM 4674 O O . VAL A 1 625 ? -4.385 -26.496 41.305 1.00 85.31 625 VAL A O 1
ATOM 4677 N N . SER A 1 626 ? -2.453 -26.352 40.175 1.00 89.19 626 SER A N 1
ATOM 4678 C CA . SER A 1 626 ? -2.735 -27.464 39.250 1.00 89.19 626 SER A CA 1
ATOM 4679 C C . SER A 1 626 ? -1.866 -28.677 39.577 1.00 89.19 626 SER A C 1
ATOM 4681 O O . SER A 1 626 ? -0.925 -29.006 38.856 1.00 89.19 626 SER A O 1
ATOM 4683 N N . THR A 1 627 ? -2.151 -29.335 40.698 1.00 90.50 627 THR A N 1
ATOM 4684 C CA . THR A 1 627 ? -1.363 -30.477 41.193 1.00 90.50 627 THR A CA 1
ATOM 4685 C C . THR A 1 627 ? -1.491 -31.735 40.324 1.00 90.50 627 THR A C 1
ATOM 4687 O O . THR A 1 627 ? -0.599 -32.578 40.354 1.00 90.50 627 THR A O 1
ATOM 4690 N N . ALA A 1 628 ? -2.536 -31.842 39.493 1.00 89.06 628 ALA A N 1
ATOM 4691 C CA . ALA A 1 628 ? -2.717 -32.932 38.530 1.00 89.06 628 ALA A CA 1
ATOM 4692 C C . ALA A 1 628 ? -1.945 -32.740 37.205 1.00 89.06 628 ALA A C 1
ATOM 4694 O O . ALA A 1 628 ? -1.888 -33.662 36.391 1.00 89.06 628 ALA A O 1
ATOM 4695 N N . ALA A 1 629 ? -1.350 -31.564 36.958 1.00 87.81 629 ALA A N 1
ATOM 4696 C CA . ALA A 1 629 ? -0.757 -31.217 35.660 1.00 87.81 629 ALA A CA 1
ATOM 4697 C C . ALA A 1 629 ? 0.349 -32.193 35.214 1.00 87.81 629 ALA A C 1
ATOM 4699 O O . ALA A 1 629 ? 0.371 -32.612 34.057 1.00 87.81 629 ALA A O 1
ATOM 4700 N N . SER A 1 630 ? 1.222 -32.615 36.134 1.00 86.19 630 SER A N 1
ATOM 4701 C CA . SER A 1 630 ? 2.327 -33.536 35.832 1.00 86.19 630 SER A CA 1
ATOM 4702 C C . SER A 1 630 ? 1.840 -34.930 35.423 1.00 86.19 630 SER A C 1
ATOM 4704 O O . SER A 1 630 ? 2.360 -35.500 34.466 1.00 86.19 630 SER A O 1
ATOM 4706 N N . VAL A 1 631 ? 0.806 -35.454 36.089 1.00 88.12 631 VAL A N 1
ATOM 4707 C CA . VAL A 1 631 ? 0.185 -36.754 35.771 1.00 88.12 631 VAL A CA 1
ATOM 4708 C C . VAL A 1 631 ? -0.463 -36.725 34.383 1.00 88.12 631 VAL A C 1
ATOM 4710 O O . VAL A 1 631 ? -0.366 -37.686 33.617 1.00 88.12 631 VAL A O 1
ATOM 4713 N N . LEU A 1 632 ? -1.067 -35.592 34.021 1.00 89.06 632 LEU A N 1
ATOM 4714 C CA . LEU A 1 632 ? -1.680 -35.356 32.710 1.00 89.06 632 LEU A CA 1
ATOM 4715 C C . LEU A 1 632 ? -0.655 -34.993 31.611 1.00 89.06 632 LEU A C 1
ATOM 4717 O O . LEU A 1 632 ? -1.032 -34.687 30.477 1.00 89.06 632 LEU A O 1
ATOM 4721 N N . GLY A 1 633 ? 0.647 -35.025 31.925 1.00 85.88 633 GLY A N 1
ATOM 4722 C CA . GLY A 1 633 ? 1.726 -34.738 30.977 1.00 85.88 633 GLY A CA 1
ATOM 4723 C C . GLY A 1 633 ? 1.764 -33.280 30.507 1.00 85.88 633 GLY A C 1
ATOM 4724 O O . GLY A 1 633 ? 2.195 -33.009 29.384 1.00 85.88 633 GLY A O 1
ATOM 4725 N N . LEU A 1 634 ? 1.271 -32.354 31.332 1.00 86.88 634 LEU A N 1
ATOM 4726 C CA . LEU A 1 634 ? 1.276 -30.918 31.072 1.00 86.88 634 LEU A CA 1
ATOM 4727 C C . LEU A 1 634 ? 2.503 -30.280 31.735 1.00 86.88 634 LEU A C 1
ATOM 4729 O O . LEU A 1 634 ? 2.608 -30.210 32.959 1.00 86.88 634 LEU A O 1
ATOM 4733 N N . ASP A 1 635 ? 3.426 -29.806 30.906 1.00 83.19 635 ASP A N 1
ATOM 4734 C CA . ASP A 1 635 ? 4.609 -29.036 31.293 1.00 83.19 635 ASP A CA 1
ATOM 4735 C C . ASP A 1 635 ? 4.466 -27.572 30.814 1.00 83.19 635 ASP A C 1
ATOM 4737 O O . ASP A 1 635 ? 3.507 -27.254 30.105 1.00 83.19 635 ASP A O 1
ATOM 4741 N N . PRO A 1 636 ? 5.385 -26.646 31.153 1.00 80.69 636 PRO A N 1
ATOM 4742 C CA . PRO A 1 636 ? 5.309 -25.264 30.672 1.00 80.69 636 PRO A CA 1
ATOM 4743 C C . PRO A 1 636 ? 5.258 -25.115 29.141 1.00 80.69 636 PRO A C 1
ATOM 4745 O O . PRO A 1 636 ? 4.704 -24.132 28.654 1.00 80.69 636 PRO A O 1
ATOM 4748 N N . ALA A 1 637 ? 5.791 -26.075 28.375 1.00 76.94 637 ALA A N 1
ATOM 4749 C CA . ALA A 1 637 ? 5.735 -26.062 26.912 1.00 76.94 637 ALA A CA 1
ATOM 4750 C C . ALA A 1 637 ? 4.361 -26.502 26.370 1.00 76.94 637 ALA A C 1
ATOM 4752 O O . ALA A 1 637 ? 3.991 -26.133 25.257 1.00 76.94 637 ALA A O 1
ATOM 4753 N N . ARG A 1 638 ? 3.589 -27.253 27.161 1.00 81.81 638 ARG A N 1
ATOM 4754 C CA . ARG A 1 638 ? 2.246 -27.761 26.840 1.00 81.81 638 ARG A CA 1
ATOM 4755 C C . ARG A 1 638 ? 1.150 -27.163 27.721 1.00 81.81 638 ARG A C 1
ATOM 4757 O O . ARG A 1 638 ? 0.043 -27.684 27.751 1.00 81.81 638 ARG A O 1
ATOM 4764 N N . ALA A 1 639 ? 1.434 -26.076 28.433 1.00 85.12 639 ALA A N 1
ATOM 4765 C CA . ALA A 1 639 ? 0.497 -25.449 29.362 1.00 85.12 639 ALA A CA 1
ATOM 4766 C C . ALA A 1 639 ? -0.428 -24.418 28.712 1.00 85.12 639 ALA A C 1
ATOM 4768 O O . ALA A 1 639 ? -1.307 -23.893 29.389 1.00 85.12 639 ALA A O 1
ATOM 4769 N N . SER A 1 640 ? -0.254 -24.096 27.427 1.00 88.25 640 SER A N 1
ATOM 4770 C CA . SER A 1 640 ? -1.160 -23.171 26.750 1.00 88.25 640 SER A CA 1
ATOM 4771 C C . SER A 1 640 ? -1.427 -23.552 25.302 1.00 88.25 640 SER A C 1
ATOM 4773 O O . SER A 1 640 ? -0.559 -24.102 24.629 1.00 88.25 640 SER A O 1
ATOM 4775 N N . ALA A 1 641 ? -2.627 -23.226 24.834 1.00 87.94 641 ALA A N 1
ATOM 4776 C CA . ALA A 1 641 ? -3.054 -23.371 23.451 1.00 87.94 641 ALA A CA 1
ATOM 4777 C C . ALA A 1 641 ? -3.885 -22.153 23.047 1.00 87.94 641 ALA A C 1
ATOM 4779 O O . ALA A 1 641 ? -4.620 -21.604 23.868 1.00 87.94 641 ALA A O 1
ATOM 4780 N N . SER A 1 642 ? -3.780 -21.740 21.791 1.00 84.19 642 SER A N 1
ATOM 4781 C CA . SER A 1 642 ? -4.587 -20.669 21.204 1.00 84.19 642 SER A CA 1
ATOM 4782 C C . SER A 1 642 ? -5.500 -21.235 20.126 1.00 84.19 642 SER A C 1
ATOM 4784 O O . SER A 1 642 ? -5.141 -22.207 19.457 1.00 84.19 642 SER A O 1
ATOM 4786 N N . GLY A 1 643 ? -6.675 -20.633 19.961 1.00 81.12 643 GLY A N 1
ATOM 4787 C CA . GLY A 1 643 ? -7.498 -20.857 18.782 1.00 81.12 643 GLY A CA 1
ATOM 4788 C C . GLY A 1 643 ? -6.867 -20.200 17.559 1.00 81.12 643 GLY A C 1
ATOM 4789 O O . GLY A 1 643 ? -5.785 -19.607 17.631 1.00 81.12 643 GLY A O 1
ATOM 4790 N N . ASN A 1 644 ? -7.536 -20.310 16.418 1.00 78.88 644 ASN A N 1
ATOM 4791 C CA . ASN A 1 644 ? -7.149 -19.581 15.217 1.00 78.88 644 ASN A CA 1
ATOM 4792 C C . ASN A 1 644 ? -8.331 -18.758 14.703 1.00 78.88 644 ASN A C 1
ATOM 4794 O O . ASN A 1 644 ? -9.494 -19.089 14.929 1.00 78.88 644 ASN A O 1
ATOM 4798 N N . ASP A 1 645 ? -8.030 -17.664 14.013 1.00 70.06 645 ASP A N 1
ATOM 4799 C CA . ASP A 1 645 ? -9.052 -16.798 13.427 1.00 70.06 645 ASP A CA 1
ATOM 4800 C C . ASP A 1 645 ? -9.552 -17.296 12.062 1.00 70.06 645 ASP A C 1
ATOM 4802 O O . ASP A 1 645 ? -10.275 -16.565 11.389 1.00 70.06 645 ASP A O 1
ATOM 4806 N N . GLY A 1 646 ? -9.162 -18.502 11.622 1.00 67.75 646 GLY A N 1
ATOM 4807 C CA . GLY A 1 646 ? -9.495 -19.015 10.289 1.00 67.75 646 GLY A CA 1
ATOM 4808 C C . GLY A 1 646 ? -8.983 -18.115 9.155 1.00 67.75 646 GLY A C 1
ATOM 4809 O O . GLY A 1 646 ? -9.684 -17.906 8.173 1.00 67.75 646 GLY A O 1
ATOM 4810 N N . LEU A 1 647 ? -7.788 -17.529 9.311 1.00 68.75 647 LEU A N 1
ATOM 4811 C CA . LEU A 1 647 ? -7.184 -16.604 8.336 1.00 68.75 647 LEU A CA 1
ATOM 4812 C C . LEU A 1 647 ? -6.755 -17.279 7.023 1.00 68.75 647 LEU A C 1
ATOM 4814 O O . LEU A 1 647 ? -6.421 -16.586 6.063 1.00 68.75 647 LEU A O 1
ATOM 4818 N N . ASP A 1 648 ? -6.758 -18.610 6.972 1.00 68.75 648 ASP A N 1
ATOM 4819 C CA . ASP A 1 648 ? -6.342 -19.357 5.794 1.00 68.75 648 ASP A CA 1
ATOM 4820 C C . ASP A 1 648 ? -7.396 -19.243 4.685 1.00 68.75 648 ASP A C 1
ATOM 4822 O O . ASP A 1 648 ? -8.567 -19.588 4.863 1.00 68.75 648 ASP A O 1
ATOM 4826 N N . LEU A 1 649 ? -6.965 -18.761 3.516 1.00 77.56 649 LEU A N 1
ATOM 4827 C CA . LEU A 1 649 ? -7.755 -18.807 2.290 1.00 77.56 649 LEU A CA 1
ATOM 4828 C C . LEU A 1 649 ? -7.386 -20.067 1.513 1.00 77.56 649 LEU A C 1
ATOM 4830 O O . LEU A 1 649 ? -6.279 -20.177 0.982 1.00 77.56 649 LEU A O 1
ATOM 4834 N N . VAL A 1 650 ? -8.327 -21.001 1.404 1.00 81.56 650 VAL A N 1
ATOM 4835 C CA . VAL A 1 650 ? -8.172 -22.168 0.533 1.00 81.56 650 VAL A CA 1
ATOM 4836 C C . VAL A 1 650 ? -8.451 -21.726 -0.897 1.00 81.56 650 VAL A C 1
ATOM 4838 O O . VAL A 1 650 ? -9.571 -21.330 -1.221 1.00 81.56 650 VAL A O 1
ATOM 4841 N N . LEU A 1 651 ? -7.420 -21.772 -1.742 1.00 85.12 651 LEU A N 1
ATOM 4842 C CA . LEU A 1 651 ? -7.506 -21.381 -3.145 1.00 85.12 651 LEU A CA 1
ATOM 4843 C C . LEU A 1 651 ? -7.685 -22.608 -4.045 1.00 85.12 651 LEU A C 1
ATOM 4845 O O . LEU A 1 651 ? -6.897 -23.548 -3.977 1.00 85.12 651 LEU A O 1
ATOM 4849 N N . ALA A 1 652 ? -8.674 -22.563 -4.931 1.00 85.94 652 ALA A N 1
ATOM 4850 C CA . ALA A 1 652 ? -8.886 -23.532 -6.002 1.00 85.94 652 ALA A CA 1
ATOM 4851 C C . ALA A 1 652 ? -8.840 -22.829 -7.364 1.00 85.94 652 ALA A C 1
ATOM 4853 O O . ALA A 1 652 ? -9.256 -21.675 -7.484 1.00 85.94 652 ALA A O 1
ATOM 4854 N N . ASP A 1 653 ? -8.339 -23.507 -8.396 1.00 85.38 653 ASP A N 1
ATOM 4855 C CA . ASP A 1 653 ? -8.239 -22.914 -9.730 1.00 85.38 653 ASP A CA 1
ATOM 4856 C C . ASP A 1 653 ? -9.624 -22.583 -10.308 1.00 85.38 653 ASP A C 1
ATOM 4858 O O . ASP A 1 653 ? -10.586 -23.342 -10.162 1.00 85.38 653 ASP A O 1
ATOM 4862 N N . ALA A 1 654 ? -9.719 -21.431 -10.972 1.00 85.06 654 ALA A N 1
ATOM 4863 C CA . ALA A 1 654 ? -10.893 -21.012 -11.726 1.00 85.06 654 ALA A CA 1
ATOM 4864 C C . ALA A 1 654 ? -10.522 -20.836 -13.203 1.00 85.06 654 ALA A C 1
ATOM 4866 O O . ALA A 1 654 ? -9.390 -20.496 -13.544 1.00 85.06 654 ALA A O 1
ATOM 4867 N N . THR A 1 655 ? -11.481 -21.052 -14.101 1.00 86.94 655 THR A N 1
ATOM 4868 C CA . THR A 1 655 ? -11.271 -20.815 -15.532 1.00 86.94 655 THR A CA 1
ATOM 4869 C C . THR A 1 655 ? -11.091 -19.318 -15.785 1.00 86.94 655 THR A C 1
ATOM 4871 O O . THR A 1 655 ? -11.999 -18.541 -15.501 1.00 86.94 655 THR A O 1
ATOM 4874 N N . SER A 1 656 ? -9.952 -18.906 -16.346 1.00 87.50 656 SER A N 1
ATOM 4875 C CA . SER A 1 656 ? -9.732 -17.522 -16.792 1.00 87.50 656 SER A CA 1
ATOM 4876 C C . SER A 1 656 ? -10.394 -17.246 -18.154 1.00 87.50 656 SER A C 1
ATOM 4878 O O . SER A 1 656 ? -10.396 -18.128 -19.019 1.00 87.50 656 SER A O 1
ATOM 4880 N N . PRO A 1 657 ? -10.903 -16.025 -18.407 1.00 89.69 657 PRO A N 1
ATOM 4881 C CA . PRO A 1 657 ? -11.399 -15.637 -19.723 1.00 89.69 657 PRO A CA 1
ATOM 4882 C C . PRO A 1 657 ? -10.258 -15.450 -20.727 1.00 89.69 657 PRO A C 1
ATOM 4884 O O . PRO A 1 657 ? -9.148 -15.043 -20.378 1.00 89.69 657 PRO A O 1
ATOM 4887 N N . THR A 1 658 ? -10.559 -15.671 -22.007 1.00 88.69 658 THR A N 1
ATOM 4888 C CA . THR A 1 658 ? -9.646 -15.310 -23.099 1.00 88.69 658 THR A CA 1
ATOM 4889 C C . THR A 1 658 ? -9.847 -13.839 -23.451 1.00 88.69 658 THR A C 1
ATOM 4891 O O . THR A 1 658 ? -10.885 -13.464 -23.991 1.00 88.69 658 THR A O 1
ATOM 4894 N N . LEU A 1 659 ? -8.860 -13.002 -23.134 1.00 88.88 659 LEU A N 1
ATOM 4895 C CA . LEU A 1 659 ? -8.876 -11.567 -23.423 1.00 88.88 659 LEU A CA 1
ATOM 4896 C C . LEU A 1 659 ? -7.954 -11.234 -24.608 1.00 88.88 659 LEU A C 1
ATOM 4898 O O . LEU A 1 659 ? -6.965 -11.940 -24.824 1.00 88.88 659 LEU A O 1
ATOM 4902 N N . PRO A 1 660 ? -8.233 -10.156 -25.366 1.00 85.50 660 PRO A N 1
ATOM 4903 C CA . PRO A 1 660 ? -7.333 -9.677 -26.410 1.00 85.50 660 PRO A CA 1
ATOM 4904 C C . PRO A 1 660 ? -5.927 -9.390 -25.871 1.00 85.50 660 PRO A C 1
ATOM 4906 O O . PRO A 1 660 ? -5.768 -8.898 -24.751 1.00 85.50 660 PRO A O 1
ATOM 4909 N N . ALA A 1 661 ? -4.905 -9.655 -26.688 1.00 78.38 661 ALA A N 1
ATOM 4910 C CA . ALA A 1 661 ? -3.532 -9.289 -26.357 1.00 78.38 661 ALA A CA 1
ATOM 4911 C C . ALA A 1 661 ? -3.401 -7.762 -26.221 1.00 78.38 661 ALA A C 1
ATOM 4913 O O . ALA A 1 661 ? -3.991 -7.005 -26.991 1.00 78.38 661 ALA A O 1
ATOM 4914 N N . GLY A 1 662 ? -2.614 -7.301 -25.251 1.00 76.69 662 GLY A N 1
ATOM 4915 C CA . GLY A 1 662 ? -2.435 -5.875 -25.012 1.00 76.69 662 GLY A CA 1
ATOM 4916 C C . GLY A 1 662 ? -1.932 -5.571 -23.610 1.00 76.69 662 GLY A C 1
ATOM 4917 O O . GLY A 1 662 ? -1.467 -6.447 -22.880 1.00 76.69 662 GLY A O 1
ATOM 4918 N N . ARG A 1 663 ? -2.028 -4.298 -23.228 1.00 81.88 663 ARG A N 1
ATOM 4919 C CA . ARG A 1 663 ? -1.679 -3.835 -21.883 1.00 81.88 663 ARG A CA 1
ATOM 4920 C C . ARG A 1 663 ? -2.950 -3.786 -21.041 1.00 81.88 663 ARG A C 1
ATOM 4922 O O . ARG A 1 663 ? -3.613 -2.754 -20.991 1.00 81.88 663 ARG A O 1
ATOM 4929 N N . LEU A 1 664 ? -3.288 -4.911 -20.417 1.00 87.06 664 LEU A N 1
ATOM 4930 C CA . LEU A 1 664 ? -4.448 -5.023 -19.533 1.00 87.06 664 LEU A CA 1
ATOM 4931 C C . LEU A 1 664 ? -4.221 -4.271 -18.214 1.00 87.06 664 LEU A C 1
ATOM 4933 O O . LEU A 1 664 ? -3.125 -4.292 -17.650 1.00 87.06 664 LEU A O 1
ATOM 4937 N N . GLU A 1 665 ? -5.265 -3.603 -17.739 1.00 87.88 665 GLU A N 1
ATOM 4938 C CA . GLU A 1 665 ? -5.264 -2.688 -16.604 1.00 87.88 665 GLU A CA 1
ATOM 4939 C C . GLU A 1 665 ? -6.609 -2.733 -15.859 1.00 87.88 665 GLU A C 1
ATOM 4941 O O . GLU A 1 665 ? -7.649 -2.996 -16.454 1.00 87.88 665 GLU A O 1
ATOM 4946 N N . ASP A 1 666 ? -6.567 -2.458 -14.553 1.00 88.31 666 ASP A N 1
ATOM 4947 C CA . ASP A 1 666 ? -7.728 -2.243 -13.670 1.00 88.31 666 ASP A CA 1
ATOM 4948 C C . ASP A 1 666 ? -8.860 -3.283 -13.806 1.00 88.31 666 ASP A C 1
ATOM 4950 O O . ASP A 1 666 ? -9.994 -2.901 -14.111 1.00 88.31 666 ASP A O 1
ATOM 4954 N N . PRO A 1 667 ? -8.585 -4.588 -13.592 1.00 94.69 667 PRO A N 1
ATOM 4955 C CA . PRO A 1 667 ? -9.652 -5.576 -13.543 1.00 94.69 667 PRO A CA 1
ATOM 4956 C C . PRO A 1 667 ? -10.638 -5.247 -12.413 1.00 94.69 667 PRO A C 1
ATOM 4958 O O . PRO A 1 667 ? -10.240 -4.802 -11.336 1.00 94.69 667 PRO A O 1
ATOM 4961 N N . PHE A 1 668 ? -11.924 -5.486 -12.652 1.00 95.88 668 PHE A N 1
ATOM 4962 C CA . PHE A 1 668 ? -12.986 -5.323 -11.663 1.00 95.88 668 PHE A CA 1
ATOM 4963 C C . PHE A 1 668 ? -14.017 -6.443 -11.819 1.00 95.88 668 PHE A C 1
ATOM 4965 O O . PHE A 1 668 ? -14.437 -6.740 -12.937 1.00 95.88 668 PHE A O 1
ATOM 4972 N N . LEU A 1 669 ? -14.429 -7.051 -10.704 1.00 95.38 669 LEU A N 1
ATOM 4973 C CA . LEU A 1 669 ? -15.452 -8.096 -10.666 1.00 95.38 669 LEU A CA 1
ATOM 4974 C C . LEU A 1 669 ? -16.740 -7.549 -10.051 1.00 95.38 669 LEU A C 1
ATOM 4976 O O . LEU A 1 669 ? -16.691 -6.869 -9.029 1.00 95.38 669 LEU A O 1
ATOM 4980 N N . ALA A 1 670 ? -17.882 -7.859 -10.661 1.00 93.19 670 ALA A N 1
ATOM 4981 C CA . ALA A 1 670 ? -19.196 -7.477 -10.147 1.00 93.19 670 ALA A CA 1
ATOM 4982 C C . ALA A 1 670 ? -20.241 -8.566 -10.412 1.00 93.19 670 ALA A C 1
ATOM 4984 O O . ALA A 1 670 ? -20.103 -9.299 -11.393 1.00 93.19 670 ALA A O 1
ATOM 4985 N N . PRO A 1 671 ? -21.283 -8.688 -9.572 1.00 90.31 671 PRO A N 1
ATOM 4986 C CA . PRO A 1 671 ? -22.316 -9.694 -9.782 1.00 90.31 671 PRO A CA 1
ATOM 4987 C C . PRO A 1 671 ? -23.138 -9.328 -11.017 1.00 90.31 671 PRO A C 1
ATOM 4989 O O . PRO A 1 671 ? -23.355 -8.149 -11.292 1.00 90.31 671 PRO A O 1
ATOM 4992 N N . ASP A 1 672 ? -23.610 -10.330 -11.756 1.00 86.88 672 ASP A N 1
ATOM 4993 C CA . ASP A 1 672 ? -24.427 -10.112 -12.959 1.00 86.88 672 ASP A CA 1
ATOM 4994 C C . ASP A 1 672 ? -25.937 -9.966 -12.679 1.00 86.88 672 ASP A C 1
ATOM 4996 O O . ASP A 1 672 ? -26.720 -9.809 -13.613 1.00 86.88 672 ASP A O 1
ATOM 5000 N N . GLY A 1 673 ? -26.347 -10.056 -11.408 1.00 81.88 673 GLY A N 1
ATOM 5001 C CA . GLY A 1 673 ? -27.749 -10.025 -10.971 1.00 81.88 673 GLY A CA 1
ATOM 5002 C C . GLY A 1 673 ? -28.517 -11.346 -11.141 1.00 81.88 673 GLY A C 1
ATOM 5003 O O . GLY A 1 673 ? -29.603 -11.484 -10.591 1.00 81.88 673 GLY A O 1
ATOM 5004 N N . ALA A 1 674 ? -27.951 -12.339 -11.832 1.00 82.62 674 ALA A N 1
ATOM 5005 C CA . ALA A 1 674 ? -28.555 -13.647 -12.116 1.00 82.62 674 ALA A CA 1
ATOM 5006 C C . ALA A 1 674 ? -27.742 -14.831 -11.546 1.00 82.62 674 ALA A C 1
ATOM 5008 O O . ALA A 1 674 ? -27.963 -15.983 -11.916 1.00 82.62 674 ALA A O 1
ATOM 5009 N N . GLY A 1 675 ? -26.791 -14.551 -10.651 1.00 80.06 675 GLY A N 1
ATOM 5010 C CA . GLY A 1 675 ? -25.949 -15.548 -9.983 1.00 80.06 675 GLY A CA 1
ATOM 5011 C C . GLY A 1 675 ? -24.620 -15.865 -10.684 1.00 80.06 675 GLY A C 1
ATOM 5012 O O . GLY A 1 675 ? -23.894 -16.752 -10.240 1.00 80.06 675 GLY A O 1
ATOM 5013 N N . GLY A 1 676 ? -24.288 -15.144 -11.753 1.00 87.56 676 GLY A N 1
ATOM 5014 C CA . GLY A 1 676 ? -22.983 -15.130 -12.410 1.00 87.56 676 GLY A CA 1
ATOM 5015 C C . GLY A 1 676 ? -22.139 -13.902 -12.046 1.00 87.56 676 GLY A C 1
ATOM 5016 O O . GLY A 1 676 ? -22.392 -13.198 -11.065 1.00 87.56 676 GLY A O 1
ATOM 5017 N N . ALA A 1 677 ? -21.113 -13.637 -12.856 1.00 91.75 677 ALA A N 1
ATOM 5018 C CA . ALA A 1 677 ? -20.171 -12.538 -12.639 1.00 91.75 677 ALA A CA 1
ATOM 5019 C C . ALA A 1 677 ? -19.863 -11.783 -13.935 1.00 91.75 677 ALA A C 1
ATOM 5021 O O . ALA A 1 677 ? -19.774 -12.380 -15.003 1.00 91.75 677 ALA A O 1
ATOM 5022 N N . TYR A 1 678 ? -19.607 -10.486 -13.839 1.00 94.00 678 TYR A N 1
ATOM 5023 C CA . TYR A 1 678 ? -18.932 -9.708 -14.869 1.00 94.00 678 TYR A CA 1
ATOM 5024 C C . TYR A 1 678 ? -17.477 -9.474 -14.482 1.00 94.00 678 TYR A C 1
ATOM 5026 O O . TYR A 1 678 ? -17.190 -9.086 -13.350 1.00 94.00 678 TYR A O 1
ATOM 5034 N N . LEU A 1 679 ? -16.576 -9.648 -15.449 1.00 96.19 679 LEU A N 1
ATOM 5035 C CA . LEU A 1 679 ? -15.219 -9.120 -15.400 1.00 96.19 679 LEU A CA 1
ATOM 5036 C C . LEU A 1 679 ? -15.127 -7.915 -16.333 1.00 96.19 679 LEU A C 1
ATOM 5038 O O . LEU A 1 679 ? -15.317 -8.048 -17.542 1.00 96.19 679 LEU A O 1
ATOM 5042 N N . PHE A 1 680 ? -14.772 -6.765 -15.771 1.00 96.69 680 PHE A N 1
ATOM 5043 C CA . PHE A 1 680 ? -14.406 -5.563 -16.511 1.00 96.69 680 PHE A CA 1
ATOM 5044 C C . PHE A 1 680 ? -12.892 -5.405 -16.509 1.00 96.69 680 PHE A C 1
ATOM 5046 O O . PHE A 1 680 ? -12.252 -5.638 -15.487 1.00 96.69 680 PHE A O 1
ATOM 5053 N N . VAL A 1 681 ? -12.310 -4.996 -17.633 1.00 94.88 681 VAL A N 1
ATOM 5054 C CA . VAL A 1 681 ? -10.866 -4.754 -17.755 1.00 94.88 681 VAL A CA 1
ATOM 5055 C C . VAL A 1 681 ? -10.602 -3.656 -18.778 1.00 94.88 681 VAL A C 1
ATOM 5057 O O . VAL A 1 681 ? -11.314 -3.528 -19.771 1.00 94.88 681 VAL A O 1
ATOM 5060 N N . VAL A 1 682 ? -9.564 -2.857 -18.556 1.00 92.94 682 VAL A N 1
ATOM 5061 C CA . VAL A 1 682 ? -9.135 -1.814 -19.490 1.00 92.94 682 VAL A CA 1
ATOM 5062 C C . VAL A 1 682 ? -7.961 -2.330 -20.311 1.00 92.94 682 VAL A C 1
ATOM 5064 O O . VAL A 1 682 ? -6.952 -2.750 -19.755 1.00 92.94 682 VAL A O 1
ATOM 5067 N N . ASN A 1 683 ? -8.044 -2.262 -21.638 1.00 90.75 683 ASN A N 1
ATOM 5068 C CA . ASN A 1 683 ? -6.892 -2.472 -22.509 1.00 90.75 683 ASN A CA 1
ATOM 5069 C C . ASN A 1 683 ? -6.276 -1.119 -22.889 1.00 90.75 683 ASN A C 1
ATOM 5071 O O . ASN A 1 683 ? -6.800 -0.383 -23.727 1.00 90.75 683 ASN A O 1
ATOM 5075 N N . ALA A 1 684 ? -5.144 -0.788 -22.269 1.00 83.06 684 ALA A N 1
ATOM 5076 C CA . ALA A 1 684 ? -4.440 0.475 -22.451 1.00 83.06 684 ALA A CA 1
ATOM 5077 C C . ALA A 1 684 ? -3.614 0.562 -23.748 1.00 83.06 684 ALA A C 1
ATOM 5079 O O . ALA A 1 684 ? -3.109 1.643 -24.047 1.00 83.06 684 ALA A O 1
ATOM 5080 N N . ALA A 1 685 ? -3.465 -0.528 -24.512 1.00 76.25 685 ALA A N 1
ATOM 5081 C CA . ALA A 1 685 ? -2.745 -0.502 -25.790 1.00 76.25 685 ALA A CA 1
ATOM 5082 C C . ALA A 1 685 ? -3.523 0.245 -26.894 1.00 76.25 685 ALA A C 1
ATOM 5084 O O . ALA A 1 685 ? -2.907 0.894 -27.734 1.00 76.25 685 ALA A O 1
ATOM 5085 N N . ASP A 1 686 ? -4.861 0.230 -26.829 1.00 65.88 686 ASP A N 1
ATOM 5086 C CA . ASP A 1 686 ? -5.754 0.698 -27.895 1.00 65.88 686 ASP A CA 1
ATOM 5087 C C . ASP A 1 686 ? -6.704 1.791 -27.382 1.00 65.88 686 ASP A C 1
ATOM 5089 O O . ASP A 1 686 ? -7.852 1.517 -27.046 1.00 65.88 686 ASP A O 1
ATOM 5093 N N . ASN A 1 687 ? -6.242 3.040 -27.255 1.00 78.19 687 ASN A N 1
ATOM 5094 C CA . ASN A 1 687 ? -7.062 4.174 -26.780 1.00 78.19 687 ASN A CA 1
ATOM 5095 C C . ASN A 1 687 ? -7.741 3.981 -25.403 1.00 78.19 687 ASN A C 1
ATOM 5097 O O . ASN A 1 687 ? -8.656 4.733 -25.067 1.00 78.19 687 ASN A O 1
ATOM 5101 N N . ARG A 1 688 ? -7.262 3.038 -24.576 1.00 87.62 688 ARG A N 1
ATOM 5102 C CA . ARG A 1 688 ? -7.871 2.641 -23.290 1.00 87.62 688 ARG A CA 1
ATOM 5103 C C . ARG A 1 688 ? -9.323 2.167 -23.464 1.00 87.62 688 ARG A C 1
ATOM 5105 O O . ARG A 1 688 ? -10.265 2.817 -23.011 1.00 87.62 688 ARG A O 1
ATOM 5112 N N . ARG A 1 689 ? -9.496 1.029 -24.139 1.00 92.56 689 ARG A N 1
ATOM 5113 C CA . ARG A 1 689 ? -10.795 0.360 -24.318 1.00 92.56 689 ARG A CA 1
ATOM 5114 C C . ARG A 1 689 ? -11.246 -0.332 -23.041 1.00 92.56 689 ARG A C 1
ATOM 5116 O O . ARG A 1 689 ? -10.486 -1.113 -22.475 1.00 92.56 689 ARG A O 1
ATOM 5123 N N . LEU A 1 690 ? -12.484 -0.087 -22.628 1.00 95.44 690 LEU A N 1
ATOM 5124 C CA . LEU A 1 690 ? -13.147 -0.834 -21.565 1.00 95.44 690 LEU A CA 1
ATOM 5125 C C . LEU A 1 690 ? -13.804 -2.078 -22.158 1.00 95.44 690 LEU A C 1
ATOM 5127 O O . LEU A 1 690 ? -14.702 -1.973 -22.994 1.00 95.44 690 LEU A O 1
ATOM 5131 N N . LEU A 1 691 ? -13.339 -3.239 -21.719 1.00 95.38 691 LEU A N 1
ATOM 5132 C CA . LEU A 1 691 ? -13.814 -4.551 -22.130 1.00 95.38 691 LEU A CA 1
ATOM 5133 C C . LEU A 1 691 ? -14.608 -5.189 -20.990 1.00 95.38 691 LEU A C 1
ATOM 5135 O O . LEU A 1 691 ? -14.275 -4.999 -19.818 1.00 95.38 691 LEU A O 1
ATOM 5139 N N . ALA A 1 692 ? -15.619 -5.973 -21.342 1.00 95.50 692 ALA A N 1
ATOM 5140 C CA . ALA A 1 692 ? -16.401 -6.770 -20.413 1.00 95.50 692 ALA A CA 1
ATOM 5141 C C . ALA A 1 692 ? -16.567 -8.201 -20.929 1.00 95.50 692 ALA A C 1
ATOM 5143 O O . ALA A 1 692 ? -16.688 -8.440 -22.127 1.00 95.50 692 ALA A O 1
ATOM 5144 N N . THR A 1 693 ? -16.593 -9.164 -20.020 1.00 94.81 693 THR A N 1
ATOM 5145 C CA . THR A 1 693 ? -17.010 -10.541 -20.303 1.00 94.81 693 THR A CA 1
ATOM 5146 C C . THR A 1 693 ? -17.807 -11.063 -19.116 1.00 94.81 693 THR A C 1
ATOM 5148 O O . THR A 1 693 ? -17.571 -10.663 -17.972 1.00 94.81 693 THR A O 1
ATOM 5151 N N . ARG A 1 694 ? -18.797 -11.911 -19.394 1.00 92.31 694 ARG A N 1
ATOM 5152 C CA . ARG A 1 694 ? -19.722 -12.455 -18.400 1.00 92.31 694 ARG A CA 1
ATOM 5153 C C . ARG A 1 694 ? -19.409 -13.922 -18.149 1.00 92.31 694 ARG A C 1
ATOM 5155 O O . ARG A 1 694 ? -19.302 -14.693 -19.096 1.00 92.31 694 ARG A O 1
ATOM 5162 N N . PHE A 1 695 ? -19.306 -14.305 -16.888 1.00 89.81 695 PHE A N 1
ATOM 5163 C CA . PHE A 1 695 ? -19.233 -15.684 -16.437 1.00 89.81 695 PHE A CA 1
ATOM 5164 C C . PHE A 1 695 ? -20.626 -16.171 -16.048 1.00 89.81 695 PHE A C 1
ATOM 5166 O O . PHE A 1 695 ? -21.238 -15.640 -15.120 1.00 89.81 695 PHE A O 1
ATOM 5173 N N . SER A 1 696 ? -21.118 -17.191 -16.744 1.00 85.69 696 SER A N 1
ATOM 5174 C CA . SER A 1 696 ? -22.411 -17.823 -16.471 1.00 85.69 696 SER A CA 1
ATOM 5175 C C . SER A 1 696 ? -22.352 -19.306 -16.823 1.00 85.69 696 SER A C 1
ATOM 5177 O O . SER A 1 696 ? -21.729 -19.671 -17.818 1.00 85.69 696 SER A O 1
ATOM 5179 N N . ALA A 1 697 ? -23.005 -20.158 -16.029 1.00 82.19 697 ALA A N 1
ATOM 5180 C CA . ALA A 1 697 ? -23.064 -21.608 -16.260 1.00 82.19 697 ALA A CA 1
ATOM 5181 C C . ALA A 1 697 ? -21.683 -22.278 -16.459 1.00 82.19 697 ALA A C 1
ATOM 5183 O O . ALA A 1 697 ? -21.531 -23.190 -17.267 1.00 82.19 697 ALA A O 1
ATOM 5184 N N . GLY A 1 698 ? -20.660 -21.818 -15.728 1.00 81.50 698 GLY A N 1
ATOM 5185 C CA . GLY A 1 698 ? -19.314 -22.399 -15.769 1.00 81.50 698 GLY A CA 1
ATOM 5186 C C . GLY A 1 698 ? -18.438 -21.955 -16.947 1.00 81.50 698 GLY A C 1
ATOM 5187 O O . GLY A 1 698 ? -17.323 -22.452 -17.075 1.00 81.50 698 GLY A O 1
ATOM 5188 N N . ALA A 1 699 ? -18.897 -21.022 -17.787 1.00 87.75 699 ALA A N 1
ATOM 5189 C CA . ALA A 1 699 ? -18.151 -20.542 -18.948 1.00 87.75 699 ALA A CA 1
ATOM 5190 C C . ALA A 1 699 ? -18.149 -19.011 -19.056 1.00 87.75 699 ALA A C 1
ATOM 5192 O O . ALA A 1 699 ? -19.055 -18.328 -18.575 1.00 87.75 699 ALA A O 1
ATOM 5193 N N . TRP A 1 700 ? -17.122 -18.482 -19.726 1.00 92.38 700 TRP A N 1
ATOM 5194 C CA . TRP A 1 700 ? -17.028 -17.069 -20.087 1.00 92.38 700 TRP A CA 1
ATOM 5195 C C . TRP A 1 700 ? -17.652 -16.815 -21.456 1.00 92.38 700 TRP A C 1
ATOM 5197 O O . TRP A 1 700 ? -17.351 -17.506 -22.429 1.00 92.38 700 TRP A O 1
ATOM 5207 N N . ALA A 1 701 ? -18.493 -15.791 -21.533 1.00 92.38 701 ALA A N 1
ATOM 5208 C CA . ALA A 1 701 ? -19.036 -15.276 -22.777 1.00 92.38 701 ALA A CA 1
ATOM 5209 C C . ALA A 1 701 ? -17.951 -14.560 -23.610 1.00 92.38 701 ALA A C 1
ATOM 5211 O O . ALA A 1 701 ? -16.921 -14.136 -23.066 1.00 92.38 701 ALA A O 1
ATOM 5212 N N . PRO A 1 702 ? -18.176 -14.368 -24.924 1.00 93.00 702 PRO A N 1
ATOM 5213 C CA . PRO A 1 702 ? -17.315 -13.528 -25.749 1.00 93.00 702 PRO A CA 1
ATOM 5214 C C . PRO A 1 702 ? -17.117 -12.129 -25.150 1.00 93.00 702 PRO A C 1
ATOM 5216 O O . PRO A 1 702 ? -18.009 -11.583 -24.502 1.00 93.00 702 PRO A O 1
ATOM 5219 N N . VAL A 1 703 ? -15.934 -11.557 -25.370 1.00 94.19 703 VAL A N 1
ATOM 5220 C CA . VAL A 1 703 ? -15.581 -10.224 -24.867 1.00 94.19 703 VAL A CA 1
ATOM 5221 C C . VAL A 1 703 ? -16.344 -9.150 -25.645 1.00 94.19 703 VAL A C 1
ATOM 5223 O O . VAL A 1 703 ? -16.262 -9.090 -26.870 1.00 94.19 703 VAL A O 1
ATOM 5226 N N . GLU A 1 704 ? -17.042 -8.277 -24.927 1.00 93.75 704 GLU A N 1
ATOM 5227 C CA . GLU A 1 704 ? -17.741 -7.099 -25.443 1.00 93.75 704 GLU A CA 1
ATOM 5228 C C . GLU A 1 704 ? -16.926 -5.828 -25.139 1.00 93.75 704 GLU A C 1
ATOM 5230 O O . GLU A 1 704 ? -16.323 -5.701 -24.072 1.00 93.75 704 GLU A O 1
ATOM 5235 N N . GLN A 1 705 ? -16.899 -4.864 -26.063 1.00 94.12 705 GLN A N 1
ATOM 5236 C CA . GLN A 1 705 ? -16.317 -3.537 -25.829 1.00 94.12 705 GLN A CA 1
ATOM 5237 C C . GLN A 1 705 ? -17.414 -2.557 -25.395 1.00 94.12 705 GLN A C 1
ATOM 5239 O O . GLN A 1 705 ? -18.361 -2.324 -26.139 1.00 94.12 705 GLN A O 1
ATOM 5244 N N . LEU A 1 706 ? -17.249 -1.927 -24.230 1.00 95.00 706 LEU A N 1
ATOM 5245 C CA . LEU A 1 706 ? -18.252 -1.025 -23.652 1.00 95.00 706 LEU A CA 1
ATOM 5246 C C . LEU A 1 706 ? -17.950 0.462 -23.877 1.00 95.00 706 LEU A C 1
ATOM 5248 O O . LEU A 1 706 ? -18.873 1.267 -24.001 1.00 95.00 706 LEU A O 1
ATOM 5252 N N . ALA A 1 707 ? -16.679 0.863 -23.908 1.00 93.75 707 ALA A N 1
ATOM 5253 C CA . ALA A 1 707 ? -16.294 2.265 -24.088 1.00 93.75 707 ALA A CA 1
ATOM 5254 C C . ALA A 1 707 ? -14.848 2.418 -24.587 1.00 93.75 707 ALA A C 1
ATOM 5256 O O . ALA A 1 707 ? -14.019 1.530 -24.394 1.00 93.75 707 ALA A O 1
ATOM 5257 N N . ASP A 1 708 ? -14.544 3.578 -25.172 1.00 92.75 708 ASP A N 1
ATOM 5258 C CA . ASP A 1 708 ? -13.187 4.041 -25.496 1.00 92.75 708 ASP A CA 1
ATOM 5259 C C . ASP A 1 708 ? -12.777 5.190 -24.562 1.00 92.75 708 ASP A C 1
ATOM 5261 O O . ASP A 1 708 ? -13.628 5.886 -23.999 1.00 92.75 708 ASP A O 1
ATOM 5265 N N . HIS A 1 709 ? -11.467 5.421 -24.419 1.00 91.12 709 HIS A N 1
ATOM 5266 C CA . HIS A 1 709 ? -10.901 6.437 -23.523 1.00 91.12 709 HIS A CA 1
ATOM 5267 C C . HIS A 1 709 ? -11.358 6.287 -22.064 1.00 91.12 709 HIS A C 1
ATOM 5269 O O . HIS A 1 709 ? -11.458 7.271 -21.325 1.00 91.12 709 HIS A O 1
ATOM 5275 N N . ALA A 1 710 ? -11.628 5.050 -21.654 1.00 92.50 710 ALA A N 1
ATOM 5276 C CA . ALA A 1 710 ? -12.171 4.696 -20.356 1.00 92.50 710 ALA A CA 1
ATOM 5277 C C . ALA A 1 710 ? -11.082 4.141 -19.426 1.00 92.50 710 ALA A C 1
ATOM 5279 O O . ALA A 1 710 ? -10.061 3.603 -19.857 1.00 92.50 710 ALA A O 1
ATOM 5280 N N . ALA A 1 711 ? -11.287 4.297 -18.125 1.00 90.50 711 ALA A N 1
ATOM 5281 C CA . ALA A 1 711 ? -10.379 3.849 -17.084 1.00 90.50 711 ALA A CA 1
ATOM 5282 C C . ALA A 1 711 ? -11.149 3.485 -15.813 1.00 90.50 711 ALA A C 1
ATOM 5284 O O . ALA A 1 711 ? -12.256 3.977 -15.596 1.00 90.50 711 ALA A O 1
ATOM 5285 N N . GLU A 1 712 ? -10.511 2.687 -14.954 1.00 93.06 712 GLU A N 1
ATOM 5286 C CA . GLU A 1 712 ? -10.933 2.482 -13.563 1.00 93.06 712 GLU A CA 1
ATOM 5287 C C . GLU A 1 712 ? -12.411 2.067 -13.425 1.00 93.06 712 GLU A C 1
ATOM 5289 O O . GLU A 1 712 ? -13.178 2.762 -12.754 1.00 93.06 712 GLU A O 1
ATOM 5294 N N . PRO A 1 713 ? -12.839 0.953 -14.051 1.00 96.44 713 PRO A N 1
ATOM 5295 C CA . PRO A 1 713 ? -14.209 0.486 -13.911 1.00 96.44 713 PRO A CA 1
ATOM 5296 C C . PRO A 1 713 ? -14.532 0.171 -12.446 1.00 96.44 713 PRO A C 1
ATOM 5298 O O . PRO A 1 713 ? -13.670 -0.261 -11.670 1.00 96.44 713 PRO A O 1
ATOM 5301 N N . ALA A 1 714 ? -15.786 0.400 -12.079 1.00 95.94 714 ALA A N 1
ATOM 5302 C CA . ALA A 1 714 ? -16.385 -0.023 -10.826 1.00 95.94 714 ALA A CA 1
ATOM 5303 C C . ALA A 1 714 ? -17.874 -0.263 -11.047 1.00 95.94 714 ALA A C 1
ATOM 5305 O O . ALA A 1 714 ? -18.580 0.620 -11.522 1.00 95.94 714 ALA A O 1
ATOM 5306 N N . ALA A 1 715 ? -18.359 -1.448 -10.706 1.00 94.69 715 ALA A N 1
ATOM 5307 C CA . ALA A 1 715 ? -19.752 -1.816 -10.901 1.00 94.69 715 ALA A CA 1
ATOM 5308 C C . ALA A 1 715 ? -20.392 -2.306 -9.603 1.00 94.69 715 ALA A C 1
ATOM 5310 O O . ALA A 1 715 ? -19.719 -2.845 -8.724 1.00 94.69 715 ALA A O 1
ATOM 5311 N N . ARG A 1 716 ? -21.704 -2.104 -9.484 1.00 91.88 716 ARG A N 1
ATOM 5312 C CA . ARG A 1 716 ? -22.496 -2.535 -8.331 1.00 91.88 716 ARG A CA 1
ATOM 5313 C C . ARG A 1 716 ? -23.914 -2.882 -8.765 1.00 91.88 716 ARG A C 1
ATOM 5315 O O . ARG A 1 716 ? -24.463 -2.235 -9.654 1.00 91.88 716 ARG A O 1
ATOM 5322 N N . LEU A 1 717 ? -24.500 -3.888 -8.122 1.00 90.12 717 LEU A N 1
ATOM 5323 C CA . LEU A 1 717 ? -25.919 -4.199 -8.269 1.00 90.12 717 LEU A CA 1
ATOM 5324 C C . LEU A 1 717 ? -26.740 -3.126 -7.544 1.00 90.12 717 LEU A C 1
ATOM 5326 O O . LEU A 1 717 ? -26.495 -2.857 -6.364 1.00 90.12 717 LEU A O 1
ATOM 5330 N N . GLY A 1 718 ? -27.658 -2.482 -8.256 1.00 89.12 718 GLY A N 1
ATOM 5331 C CA . GLY A 1 718 ? -28.594 -1.531 -7.670 1.00 89.12 718 GLY A CA 1
ATOM 5332 C C . GLY A 1 718 ? -29.726 -2.234 -6.930 1.00 89.12 718 GLY A C 1
ATOM 5333 O O . GLY A 1 718 ? -29.954 -3.433 -7.093 1.00 89.12 718 GLY A O 1
ATOM 5334 N N . SER A 1 719 ? -30.467 -1.476 -6.121 1.00 88.38 719 SER A N 1
ATOM 5335 C CA . SER A 1 719 ? -31.697 -1.989 -5.497 1.00 88.38 719 SER A CA 1
ATOM 5336 C C . SER A 1 719 ? -32.824 -2.232 -6.515 1.00 88.38 719 SER A C 1
ATOM 5338 O O . SER A 1 719 ? -33.789 -2.922 -6.208 1.00 88.38 719 SER A O 1
ATOM 5340 N N . ASP A 1 720 ? -32.661 -1.736 -7.747 1.00 87.69 720 ASP A N 1
ATOM 5341 C CA . ASP A 1 720 ? -33.478 -2.051 -8.923 1.00 87.69 720 ASP A CA 1
ATOM 5342 C C . ASP A 1 720 ? -33.160 -3.425 -9.543 1.00 87.69 720 ASP A C 1
ATOM 5344 O O . ASP A 1 720 ? -33.804 -3.820 -10.511 1.00 87.69 720 ASP A O 1
ATOM 5348 N N . GLY A 1 721 ? -32.173 -4.156 -9.013 1.00 87.56 721 GLY A N 1
ATOM 5349 C CA . GLY A 1 721 ? -31.738 -5.447 -9.548 1.00 87.56 721 GLY A CA 1
ATOM 5350 C C . GLY A 1 721 ? -30.905 -5.346 -10.830 1.00 87.56 721 GLY A C 1
ATOM 5351 O O . GLY A 1 721 ? -30.553 -6.375 -11.403 1.00 87.56 721 GLY A O 1
ATOM 5352 N N . LEU A 1 722 ? -30.561 -4.132 -11.273 1.00 90.38 722 LEU A N 1
ATOM 5353 C CA . LEU A 1 722 ? -29.748 -3.895 -12.466 1.00 90.38 722 LEU A CA 1
ATOM 5354 C C . LEU A 1 722 ? -28.274 -3.727 -12.092 1.00 90.38 722 LEU A C 1
ATOM 5356 O O . LEU A 1 722 ? -27.935 -3.274 -10.995 1.00 90.38 722 LEU A O 1
ATOM 5360 N N . VAL A 1 723 ? -27.368 -4.053 -13.013 1.00 92.50 723 VAL A N 1
ATOM 5361 C CA . VAL A 1 723 ? -25.930 -3.820 -12.809 1.00 92.50 723 VAL A CA 1
ATOM 5362 C C . VAL A 1 723 ? -25.586 -2.415 -13.290 1.00 92.50 723 VAL A C 1
ATOM 5364 O O . VAL A 1 723 ? -25.725 -2.111 -14.472 1.00 92.50 723 VAL A O 1
ATOM 5367 N N . HIS A 1 724 ? -25.095 -1.558 -12.395 1.00 93.88 724 HIS A N 1
ATOM 5368 C CA . HIS A 1 724 ? -24.651 -0.201 -12.722 1.00 93.88 724 HIS A CA 1
ATOM 5369 C C . HIS A 1 724 ? -23.126 -0.165 -12.789 1.00 93.88 724 HIS A C 1
ATOM 5371 O O . HIS A 1 724 ? -22.453 -0.371 -11.781 1.00 93.88 724 HIS A O 1
ATOM 5377 N N . LEU A 1 725 ? -22.580 0.100 -13.975 1.00 96.19 725 LEU A N 1
ATOM 5378 C CA . LEU A 1 725 ? -21.152 0.240 -14.244 1.00 96.19 725 LEU A CA 1
ATOM 5379 C C . LEU A 1 725 ? -20.772 1.717 -14.301 1.00 96.19 725 LEU A C 1
ATOM 5381 O O . LEU A 1 725 ? -21.250 2.451 -15.162 1.00 96.19 725 LEU A O 1
ATOM 5385 N N . PHE A 1 726 ? -19.851 2.120 -13.438 1.00 96.25 726 PHE A N 1
ATOM 5386 C CA . PHE A 1 726 ? -19.219 3.430 -13.405 1.00 96.25 726 PHE A CA 1
ATOM 5387 C C . PHE A 1 726 ? -17.786 3.338 -13.930 1.00 96.25 726 PHE A C 1
ATOM 5389 O O . PHE A 1 726 ? -17.077 2.368 -13.661 1.00 96.25 726 PHE A O 1
ATOM 5396 N N . PHE A 1 727 ? -17.336 4.347 -14.669 1.00 96.69 727 PHE A N 1
ATOM 5397 C CA . PHE A 1 727 ? -15.958 4.419 -15.158 1.00 96.69 727 PHE A CA 1
ATOM 5398 C C . PHE A 1 727 ? -15.520 5.868 -15.367 1.00 96.69 727 PHE A C 1
ATOM 5400 O O . PHE A 1 727 ? -16.339 6.752 -15.632 1.00 96.69 727 PHE A O 1
ATOM 5407 N N . ALA A 1 728 ? -14.217 6.117 -15.255 1.00 94.25 728 ALA A N 1
ATOM 5408 C CA . ALA A 1 728 ? -13.634 7.406 -15.594 1.00 94.25 728 ALA A CA 1
ATOM 5409 C C . ALA A 1 728 ? -13.424 7.484 -17.112 1.00 94.25 728 ALA A C 1
ATOM 5411 O O . ALA A 1 728 ? -12.820 6.596 -17.710 1.00 94.25 728 ALA A O 1
ATOM 5412 N N . ARG A 1 729 ? -13.897 8.556 -17.745 1.00 92.19 729 ARG A N 1
ATOM 5413 C CA . ARG A 1 729 ? -13.747 8.815 -19.179 1.00 92.19 729 ARG A CA 1
ATOM 5414 C C . ARG A 1 729 ? -12.896 10.054 -19.404 1.00 92.19 729 ARG A C 1
ATOM 5416 O O . ARG A 1 729 ? -13.210 11.126 -18.877 1.00 92.19 729 ARG A O 1
ATOM 5423 N N . ARG A 1 730 ? -11.842 9.905 -20.207 1.00 88.50 730 ARG A N 1
ATOM 5424 C CA . ARG A 1 730 ? -11.009 11.026 -20.645 1.00 88.50 730 ARG A CA 1
ATOM 5425 C C . ARG A 1 730 ? -11.764 11.852 -21.666 1.00 88.50 730 ARG A C 1
ATOM 5427 O O . ARG A 1 730 ? -12.389 11.284 -22.559 1.00 88.50 730 ARG A O 1
ATOM 5434 N N . ASP A 1 731 ? -11.654 13.170 -21.570 1.00 83.56 731 ASP A N 1
ATOM 5435 C CA . ASP A 1 731 ? -12.155 14.059 -22.613 1.00 83.56 731 ASP A CA 1
ATOM 5436 C C . ASP A 1 731 ? -11.359 13.839 -23.919 1.00 83.56 731 ASP A C 1
ATOM 5438 O O . ASP A 1 731 ? -10.160 14.140 -23.961 1.00 83.56 731 ASP A O 1
ATOM 5442 N N . PRO A 1 732 ? -11.983 13.307 -24.988 1.00 78.25 732 PRO A N 1
ATOM 5443 C CA . PRO A 1 732 ? -11.287 13.063 -26.247 1.00 78.25 732 PRO A CA 1
ATOM 5444 C C . PRO A 1 732 ? -10.963 14.364 -26.994 1.00 78.25 732 PRO A C 1
ATOM 5446 O O . PRO A 1 732 ? -10.101 14.359 -27.869 1.00 78.25 732 PRO A O 1
ATOM 5449 N N . THR A 1 733 ? -11.624 15.479 -26.659 1.00 78.38 733 THR A N 1
ATOM 5450 C CA . THR A 1 733 ? -11.435 16.772 -27.336 1.00 78.38 733 THR A CA 1
ATOM 5451 C C . THR A 1 733 ? -10.208 17.539 -26.836 1.00 78.38 733 THR A C 1
ATOM 5453 O O . THR A 1 733 ? -9.728 18.442 -27.519 1.00 78.38 733 THR A O 1
ATOM 5456 N N . ALA A 1 734 ? -9.651 17.145 -25.685 1.00 68.88 734 ALA A N 1
ATOM 5457 C CA . ALA A 1 734 ? -8.482 17.770 -25.063 1.00 68.88 734 ALA A CA 1
ATOM 5458 C C . ALA A 1 734 ? -7.428 16.726 -24.617 1.00 68.88 734 ALA A C 1
ATOM 5460 O O . ALA A 1 734 ? -7.098 16.635 -23.433 1.00 68.88 734 ALA A O 1
ATOM 5461 N N . PRO A 1 735 ? -6.837 15.940 -25.541 1.00 57.97 735 PRO A N 1
ATOM 5462 C CA . PRO A 1 735 ? -5.955 14.810 -25.214 1.00 57.97 735 PRO A CA 1
ATOM 5463 C C . PRO A 1 735 ? -4.608 15.204 -24.575 1.00 57.97 735 PRO A C 1
ATOM 5465 O O . PRO A 1 735 ? -3.873 14.327 -24.117 1.00 57.97 735 PRO A O 1
ATOM 5468 N N . GLY A 1 736 ? -4.269 16.496 -24.533 1.00 54.81 736 GLY A N 1
ATOM 5469 C CA . GLY A 1 736 ? -3.098 17.031 -23.824 1.00 54.81 736 GLY A CA 1
ATOM 5470 C C . GLY A 1 736 ? -3.377 17.449 -22.378 1.00 54.81 736 GLY A C 1
ATOM 5471 O O . GLY A 1 736 ? -2.439 17.638 -21.609 1.00 54.81 736 GLY A O 1
ATOM 5472 N N . GLU A 1 737 ? -4.647 17.562 -21.988 1.00 63.84 737 GLU A N 1
ATOM 5473 C CA . GLU A 1 737 ? -5.043 17.943 -20.635 1.00 63.84 737 GLU A CA 1
ATOM 5474 C C . GLU A 1 737 ? -5.475 16.710 -19.825 1.00 63.84 737 GLU A C 1
ATOM 5476 O O . GLU A 1 737 ? -5.954 15.703 -20.364 1.00 63.84 737 GLU A O 1
ATOM 5481 N N . ASP A 1 738 ? -5.286 16.765 -18.506 1.00 72.00 738 ASP A N 1
ATOM 5482 C CA . ASP A 1 738 ? -5.779 15.739 -17.583 1.00 72.00 738 ASP A CA 1
ATOM 5483 C C . ASP A 1 738 ? -7.234 16.057 -17.204 1.00 72.00 738 ASP A C 1
ATOM 5485 O O . ASP A 1 738 ? -7.527 16.535 -16.108 1.00 72.00 738 ASP A O 1
ATOM 5489 N N . ARG A 1 739 ? -8.141 15.888 -18.177 1.00 82.25 739 ARG A N 1
ATOM 5490 C CA . ARG A 1 739 ? -9.590 16.091 -18.030 1.00 82.25 739 ARG A CA 1
ATOM 5491 C C . ARG A 1 739 ? -10.309 14.751 -18.009 1.00 82.25 739 ARG A C 1
ATOM 5493 O O . ARG A 1 739 ? -10.340 14.045 -19.021 1.00 82.25 739 ARG A O 1
ATOM 5500 N N . TRP A 1 740 ? -10.904 14.426 -16.866 1.00 87.94 740 TRP A N 1
ATOM 5501 C CA . TRP A 1 740 ? -11.645 13.183 -16.656 1.00 87.94 740 TRP A CA 1
ATOM 5502 C C . TRP A 1 740 ? -13.009 13.459 -16.036 1.00 87.94 740 TRP A C 1
ATOM 5504 O O . 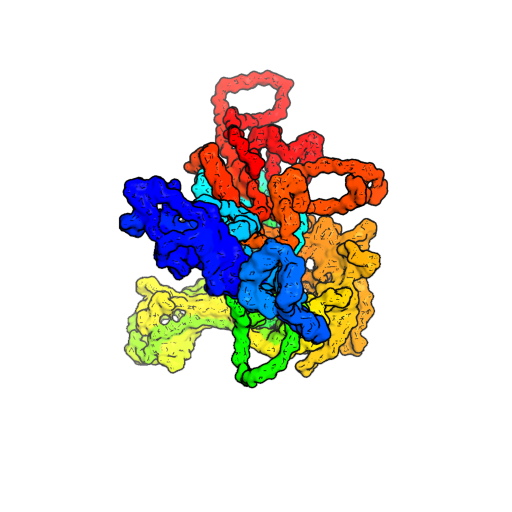TRP A 1 740 ? -13.142 14.310 -15.159 1.00 87.94 740 TRP A O 1
ATOM 5514 N N . THR A 1 741 ? -14.020 12.739 -16.516 1.00 91.81 741 THR A N 1
ATOM 5515 C CA . THR A 1 741 ? -15.392 12.763 -15.982 1.00 91.81 741 THR A CA 1
ATOM 5516 C C . THR A 1 741 ? -15.847 11.348 -15.677 1.00 91.81 741 THR A C 1
ATOM 5518 O O . THR A 1 741 ? -15.433 10.416 -16.366 1.00 91.81 741 THR A O 1
ATOM 5521 N N . VAL A 1 742 ? -16.718 11.171 -14.687 1.00 94.31 742 VAL A N 1
ATOM 5522 C CA . VAL A 1 742 ? -17.319 9.866 -14.403 1.00 94.31 742 VAL A CA 1
ATOM 5523 C C . VAL A 1 742 ? -18.552 9.658 -15.276 1.00 94.31 742 VAL A C 1
ATOM 5525 O O . VAL A 1 742 ? -19.374 10.561 -15.471 1.00 94.31 742 VAL A O 1
ATOM 5528 N N . ARG A 1 743 ? -18.668 8.444 -15.808 1.00 94.19 743 ARG A N 1
ATOM 5529 C CA . ARG A 1 743 ? -19.738 7.982 -16.691 1.00 94.19 743 ARG A CA 1
ATOM 5530 C C . ARG A 1 743 ? -20.379 6.726 -16.132 1.00 94.19 743 ARG A C 1
ATOM 5532 O O . ARG A 1 743 ? -19.754 6.021 -15.341 1.00 94.19 743 ARG A O 1
ATOM 5539 N N . ARG A 1 744 ? -21.614 6.459 -16.554 1.00 94.06 744 ARG A N 1
ATOM 5540 C CA . ARG A 1 744 ? -22.383 5.280 -16.155 1.00 94.06 744 ARG A CA 1
ATOM 5541 C C . ARG A 1 744 ? -22.979 4.562 -17.361 1.00 94.06 744 ARG A C 1
ATOM 5543 O O . ARG A 1 744 ? -23.452 5.219 -18.285 1.00 94.06 744 ARG A O 1
ATOM 5550 N N . ARG A 1 745 ? -23.010 3.233 -17.302 1.00 93.88 745 ARG A N 1
ATOM 5551 C CA . ARG A 1 745 ? -23.890 2.360 -18.091 1.00 93.88 745 ARG A CA 1
ATOM 5552 C C . ARG A 1 745 ? -24.631 1.404 -17.158 1.00 93.88 745 ARG A C 1
ATOM 5554 O O . ARG A 1 745 ? -24.148 1.116 -16.064 1.00 93.88 745 ARG A O 1
ATOM 5561 N N . ARG A 1 746 ? -25.784 0.909 -17.581 1.00 92.50 746 ARG A N 1
ATOM 5562 C CA . ARG A 1 746 ? -26.612 -0.066 -16.872 1.00 92.50 746 ARG A CA 1
ATOM 5563 C C . ARG A 1 746 ? -26.827 -1.290 -17.740 1.00 92.50 746 ARG A C 1
ATOM 5565 O O . ARG A 1 746 ? -26.995 -1.175 -18.954 1.00 92.50 746 ARG A O 1
ATOM 5572 N N . PHE A 1 747 ? -26.831 -2.445 -17.100 1.00 91.19 747 PHE A N 1
ATOM 5573 C CA . PHE A 1 747 ? -27.176 -3.710 -17.719 1.00 91.19 747 PHE A CA 1
ATOM 5574 C C . PHE A 1 747 ? -28.422 -4.274 -17.047 1.00 91.19 747 PHE A C 1
ATOM 5576 O O . PHE A 1 747 ? -28.459 -4.430 -15.823 1.00 91.19 747 PHE A O 1
ATOM 5583 N N . ASP A 1 748 ? -29.421 -4.566 -17.873 1.00 86.94 748 ASP A N 1
ATOM 5584 C CA . ASP A 1 748 ? -30.640 -5.257 -17.482 1.00 86.94 748 ASP A CA 1
ATOM 5585 C C . ASP A 1 748 ? -30.554 -6.700 -17.985 1.00 86.94 748 ASP A C 1
ATOM 5587 O O . ASP A 1 748 ? -30.495 -6.905 -19.196 1.00 86.94 748 ASP A O 1
ATOM 5591 N N . PRO A 1 749 ? -30.543 -7.718 -17.106 1.00 80.38 749 PRO A N 1
ATOM 5592 C CA . PRO A 1 749 ? -30.466 -9.110 -17.541 1.00 80.38 749 PRO A CA 1
ATOM 5593 C C . PRO A 1 749 ? -31.655 -9.545 -18.414 1.00 80.38 749 PRO A C 1
ATOM 5595 O O . PRO A 1 749 ? -31.533 -10.541 -19.129 1.00 80.38 749 PRO A O 1
ATOM 5598 N N . GLY A 1 750 ? -32.780 -8.824 -18.376 1.00 81.19 750 GLY A N 1
ATOM 5599 C CA . GLY A 1 750 ? -33.943 -9.045 -19.232 1.00 81.19 750 GLY A CA 1
ATOM 5600 C C . GLY A 1 750 ? -33.829 -8.436 -20.634 1.00 81.19 750 GLY A C 1
ATOM 5601 O O . GLY A 1 750 ? -34.620 -8.796 -21.508 1.00 81.19 750 GLY A O 1
ATOM 5602 N N . ILE A 1 751 ? -32.857 -7.548 -20.881 1.00 83.19 751 ILE A N 1
ATOM 5603 C CA . ILE A 1 751 ? -32.662 -6.859 -22.164 1.00 83.19 751 ILE A CA 1
ATOM 5604 C C . ILE A 1 751 ? -31.258 -7.176 -22.706 1.00 83.19 751 ILE A C 1
ATOM 5606 O O . ILE A 1 751 ? -30.267 -7.063 -21.989 1.00 83.19 751 ILE A O 1
ATOM 5610 N N . PRO A 1 752 ? -31.113 -7.565 -23.985 1.00 79.06 752 PRO A N 1
ATOM 5611 C CA . PRO A 1 752 ? -29.794 -7.822 -24.542 1.00 79.06 752 PRO A CA 1
ATOM 5612 C C . PRO A 1 752 ? -28.964 -6.531 -24.627 1.00 79.06 752 PRO A C 1
ATOM 5614 O O . PRO A 1 752 ? -29.273 -5.632 -25.408 1.00 79.06 752 PRO A O 1
ATOM 5617 N N . GLY A 1 753 ? -27.864 -6.494 -23.872 1.00 85.06 753 GLY A N 1
ATOM 5618 C CA . GLY A 1 753 ? -26.811 -5.481 -23.979 1.00 85.06 753 GLY A CA 1
ATOM 5619 C C . GLY A 1 753 ? -26.860 -4.378 -22.920 1.00 85.06 753 GLY A C 1
ATOM 5620 O O . GLY A 1 753 ? -27.758 -4.305 -22.085 1.00 85.06 753 GLY A O 1
ATOM 5621 N N . TRP A 1 754 ? -25.838 -3.524 -22.943 1.00 92.12 754 TRP A N 1
ATOM 5622 C CA . TRP A 1 754 ? -25.717 -2.366 -22.057 1.00 92.12 754 TRP A CA 1
ATOM 5623 C C . TRP A 1 754 ? -26.457 -1.149 -22.614 1.00 92.12 754 TRP A C 1
ATOM 5625 O O . TRP A 1 754 ? -26.448 -0.909 -23.823 1.00 92.12 754 TRP A O 1
ATOM 5635 N N . ASP A 1 755 ? -27.025 -0.327 -21.731 1.00 92.00 755 ASP A N 1
ATOM 5636 C CA . ASP A 1 755 ? -27.643 0.938 -22.126 1.00 92.00 755 ASP A CA 1
ATOM 5637 C C . ASP A 1 755 ? -26.620 1.980 -22.629 1.00 92.00 755 ASP A C 1
ATOM 5639 O O . ASP A 1 755 ? -25.395 1.778 -22.640 1.00 92.00 755 ASP A O 1
ATOM 5643 N N . ALA A 1 756 ? -27.148 3.109 -23.109 1.00 90.56 756 ALA A N 1
ATOM 5644 C CA . ALA A 1 756 ? -26.340 4.233 -23.559 1.00 90.56 756 ALA A CA 1
ATOM 5645 C C . ALA A 1 756 ? -25.598 4.899 -22.389 1.00 90.56 756 ALA A C 1
ATOM 5647 O O . ALA A 1 756 ? -26.119 5.037 -21.286 1.00 90.56 756 ALA A O 1
ATOM 5648 N N . GLU A 1 757 ? -24.384 5.379 -22.659 1.00 91.69 757 GLU A N 1
ATOM 5649 C CA . GLU A 1 757 ? -23.561 6.041 -21.650 1.00 91.69 757 GLU A CA 1
ATOM 5650 C C . GLU A 1 757 ? -24.199 7.344 -21.133 1.00 91.69 757 GLU A C 1
ATOM 5652 O O . GLU A 1 757 ? -24.476 8.266 -21.903 1.00 91.69 757 GLU A O 1
ATOM 5657 N N . ALA A 1 758 ? -24.342 7.454 -19.811 1.00 90.56 758 ALA A N 1
ATOM 5658 C CA . ALA A 1 758 ? -24.823 8.641 -19.112 1.00 90.56 758 ALA A CA 1
ATOM 5659 C C . ALA A 1 758 ? -23.685 9.382 -18.383 1.00 90.56 758 ALA A C 1
ATOM 5661 O O . ALA A 1 758 ? -22.773 8.767 -17.824 1.00 90.56 758 ALA A O 1
ATOM 5662 N N . ALA A 1 759 ? -23.739 10.718 -18.365 1.00 89.44 759 ALA A N 1
ATOM 5663 C CA . ALA A 1 759 ? -22.808 11.556 -17.606 1.00 89.44 759 ALA A CA 1
ATOM 5664 C C . ALA A 1 759 ? -23.182 11.605 -16.116 1.00 89.44 759 ALA A C 1
ATOM 5666 O O . ALA A 1 759 ? -24.345 11.842 -15.799 1.00 89.44 759 ALA A O 1
ATOM 5667 N N . ILE A 1 760 ? -22.196 11.425 -15.230 1.00 93.00 760 ILE A N 1
ATOM 5668 C CA . ILE A 1 760 ? -22.365 11.529 -13.769 1.00 93.00 760 ILE A CA 1
ATOM 5669 C C . ILE A 1 760 ? -21.659 12.768 -13.206 1.00 93.00 760 ILE A C 1
ATOM 5671 O O . ILE A 1 760 ? -22.140 13.399 -12.272 1.00 93.00 760 ILE A O 1
ATOM 5675 N N . THR A 1 761 ? -20.524 13.165 -13.783 1.00 91.81 761 THR A N 1
ATOM 5676 C CA . THR A 1 761 ? -19.859 14.424 -13.421 1.00 91.81 761 THR A CA 1
ATOM 5677 C C . THR A 1 761 ? -19.589 15.286 -14.648 1.00 91.81 761 THR A C 1
ATOM 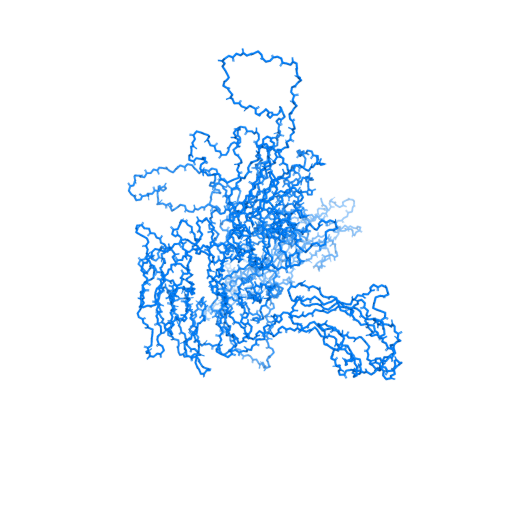5679 O O . THR A 1 761 ? -19.417 14.786 -15.761 1.00 91.81 761 THR A O 1
ATOM 5682 N N . ASN A 1 762 ? -19.530 16.603 -14.432 1.00 88.00 762 ASN A N 1
ATOM 5683 C CA . ASN A 1 762 ? -19.230 17.605 -15.455 1.00 88.00 762 ASN A CA 1
ATOM 5684 C C . ASN A 1 762 ? -17.959 18.376 -15.123 1.00 88.00 762 ASN A C 1
ATOM 5686 O O . ASN A 1 762 ? -17.699 18.672 -13.957 1.00 88.00 762 ASN A O 1
ATOM 5690 N N . GLN A 1 763 ? -17.210 18.793 -16.142 1.00 85.12 763 GLN A N 1
ATOM 5691 C CA . GLN A 1 763 ? -16.101 19.730 -15.949 1.00 85.12 763 GLN A CA 1
ATOM 5692 C C . GLN A 1 763 ? -16.600 21.031 -15.279 1.00 85.12 763 GLN A C 1
ATOM 5694 O O . GLN A 1 763 ? -17.692 21.501 -15.611 1.00 85.12 763 GLN A O 1
ATOM 5699 N N . PRO A 1 764 ? -15.849 21.607 -14.321 1.00 81.50 764 PRO A N 1
ATOM 5700 C CA . PRO A 1 764 ? -16.231 22.863 -13.686 1.00 81.50 764 PRO A CA 1
ATOM 5701 C C . PRO A 1 764 ? -16.178 24.023 -14.703 1.00 81.50 764 PRO A C 1
ATOM 5703 O O . PRO A 1 764 ? -15.281 24.043 -15.552 1.00 81.50 764 PRO A O 1
ATOM 5706 N N . PRO A 1 765 ? -17.094 25.010 -14.638 1.00 75.75 765 PRO A N 1
ATOM 5707 C CA . PRO A 1 765 ? -17.094 26.148 -15.558 1.00 75.75 765 PRO A CA 1
ATOM 5708 C C . PRO A 1 765 ? -15.752 26.896 -15.554 1.00 75.75 765 PRO A C 1
ATOM 5710 O O . PRO A 1 765 ? -15.271 27.303 -14.500 1.00 75.75 765 PRO A O 1
ATOM 5713 N N . GLY A 1 766 ? -15.134 27.069 -16.728 1.00 68.50 766 GLY A N 1
ATOM 5714 C CA . GLY A 1 766 ? -13.852 27.777 -16.874 1.00 68.50 766 GLY A CA 1
ATOM 5715 C C . GLY A 1 766 ? -12.634 27.072 -16.258 1.00 68.50 766 GLY A C 1
ATOM 5716 O O . GLY A 1 766 ? -11.551 27.655 -16.236 1.00 68.50 766 GLY A O 1
ATOM 5717 N N . GLY A 1 767 ? -12.790 25.838 -15.771 1.00 71.19 767 GLY A N 1
ATOM 5718 C CA . GLY A 1 767 ? -11.734 25.057 -15.134 1.00 71.19 767 GLY A CA 1
ATOM 5719 C C . GLY A 1 767 ? -11.588 23.656 -15.724 1.00 71.19 767 GLY A C 1
ATOM 5720 O O . GLY A 1 767 ? -12.231 23.295 -16.708 1.00 71.19 767 GLY A O 1
ATOM 5721 N N . ARG A 1 768 ? -10.729 22.854 -15.090 1.00 80.94 768 ARG A N 1
ATOM 5722 C CA . ARG A 1 768 ? -10.573 21.423 -15.368 1.00 80.94 768 ARG A CA 1
ATOM 5723 C C . ARG A 1 768 ? -10.772 20.622 -14.088 1.00 80.94 768 ARG A C 1
ATOM 5725 O O . ARG A 1 768 ? -10.462 21.118 -13.008 1.00 80.94 768 ARG A O 1
ATOM 5732 N N . ALA A 1 769 ? -11.253 19.398 -14.236 1.00 77.38 769 ALA A N 1
ATOM 5733 C CA . ALA A 1 769 ? -11.293 18.396 -13.186 1.00 77.38 769 ALA A CA 1
ATOM 5734 C C . ALA A 1 769 ? -10.837 17.039 -13.732 1.00 77.38 769 ALA A C 1
ATOM 5736 O O . ALA A 1 769 ? -11.204 16.637 -14.844 1.00 77.38 769 ALA A O 1
ATOM 5737 N N . ALA A 1 770 ? -10.058 16.332 -12.926 1.00 82.69 770 ALA A N 1
ATOM 5738 C CA . ALA A 1 770 ? -9.656 14.954 -13.132 1.00 82.69 770 ALA A CA 1
ATOM 5739 C C . ALA A 1 770 ? -10.446 14.045 -12.179 1.00 82.69 770 ALA A C 1
ATOM 5741 O O . ALA A 1 770 ? -9.911 13.587 -11.172 1.00 82.69 770 ALA A O 1
ATOM 5742 N N . ASP A 1 771 ? -11.719 13.783 -12.491 1.00 89.19 771 ASP A N 1
ATOM 5743 C CA . ASP A 1 771 ? -12.526 12.842 -11.708 1.00 89.19 771 ASP A CA 1
ATOM 5744 C C . ASP A 1 771 ? -12.135 11.397 -12.059 1.00 89.19 771 ASP A C 1
ATOM 5746 O O . ASP A 1 771 ? -12.301 10.948 -13.198 1.00 89.19 771 ASP A O 1
ATOM 5750 N N . ARG A 1 772 ? -11.581 10.678 -11.083 1.00 89.31 772 ARG A N 1
ATOM 5751 C CA . ARG A 1 772 ? -10.961 9.353 -11.230 1.00 89.31 772 ARG A CA 1
ATOM 5752 C C . ARG A 1 772 ? -11.435 8.392 -10.148 1.00 89.31 772 ARG A C 1
ATOM 5754 O O . ARG A 1 772 ? -11.952 8.806 -9.116 1.00 89.31 772 ARG A O 1
ATOM 5761 N N . GLU A 1 773 ? -11.188 7.108 -10.378 1.00 92.50 773 GLU A N 1
ATOM 5762 C CA . GLU A 1 773 ? -11.400 6.013 -9.425 1.00 92.50 773 GLU A CA 1
ATOM 5763 C C . GLU A 1 773 ? -12.814 6.009 -8.820 1.00 92.50 773 GLU A C 1
ATOM 5765 O O . GLU A 1 773 ? -12.950 6.082 -7.596 1.00 92.50 773 GLU A O 1
ATOM 5770 N N . PRO A 1 774 ? -13.872 5.932 -9.650 1.00 95.69 774 PRO A N 1
ATOM 5771 C CA . PRO A 1 774 ? -15.229 5.833 -9.135 1.00 95.69 774 PRO A CA 1
ATOM 5772 C C . PRO A 1 774 ? -15.372 4.588 -8.249 1.00 95.69 774 PRO A C 1
ATOM 5774 O O . PRO A 1 774 ? -14.849 3.517 -8.570 1.00 95.69 774 PRO A O 1
ATOM 5777 N N . ALA A 1 775 ? -16.089 4.728 -7.139 1.00 96.06 775 ALA A N 1
ATOM 5778 C CA . ALA A 1 775 ? -16.355 3.656 -6.192 1.00 96.06 775 ALA A CA 1
ATOM 5779 C C . ALA A 1 775 ? -17.775 3.807 -5.609 1.00 96.06 775 ALA A C 1
ATOM 5781 O O . ALA A 1 775 ? -17.994 4.647 -4.734 1.00 96.06 775 ALA A O 1
ATOM 5782 N N . PRO A 1 776 ? -18.767 3.047 -6.112 1.00 94.19 776 PRO A N 1
ATOM 5783 C CA . PRO A 1 776 ? -20.153 3.158 -5.662 1.00 94.19 776 PRO A CA 1
ATOM 5784 C C . PRO A 1 776 ? -20.383 2.474 -4.300 1.00 94.19 776 PRO A C 1
ATOM 5786 O O . PRO A 1 776 ? -20.199 1.261 -4.149 1.00 94.19 776 PRO A O 1
ATOM 5789 N N . GLY A 1 777 ? -20.831 3.247 -3.310 1.00 91.00 777 GLY A N 1
ATOM 5790 C CA . GLY A 1 777 ? -21.348 2.786 -2.019 1.00 91.00 777 GLY A CA 1
ATOM 5791 C C . GLY A 1 777 ? -22.881 2.674 -2.008 1.00 91.00 777 GLY A C 1
ATOM 5792 O O . GLY A 1 777 ? -23.538 3.224 -2.895 1.00 91.00 777 GLY A O 1
ATOM 5793 N N . PRO A 1 778 ? -23.472 1.958 -1.036 1.00 87.31 778 PRO A N 1
ATOM 5794 C CA . PRO A 1 778 ? -24.914 2.005 -0.810 1.00 87.31 778 PRO A CA 1
ATOM 5795 C C . PRO A 1 778 ? -25.326 3.384 -0.265 1.00 87.31 778 PRO A C 1
ATOM 5797 O O . PRO A 1 778 ? -24.541 4.030 0.426 1.00 87.31 778 PRO A O 1
ATOM 5800 N N . GLU A 1 779 ? -26.548 3.827 -0.563 1.00 85.50 779 GLU A N 1
ATOM 5801 C CA . GLU A 1 779 ? -27.119 5.073 -0.035 1.00 85.50 779 GLU A CA 1
ATOM 5802 C C . GLU A 1 779 ? -28.508 4.844 0.573 1.00 85.50 779 GLU A C 1
ATOM 5804 O O . GLU A 1 779 ? -29.319 4.067 0.054 1.00 85.50 779 GLU A O 1
ATOM 5809 N N . THR A 1 780 ? -28.791 5.558 1.664 1.00 70.94 780 THR A N 1
ATOM 5810 C CA . THR A 1 780 ? -30.078 5.567 2.367 1.00 70.94 780 THR A CA 1
ATOM 5811 C C . THR A 1 780 ? -31.146 6.207 1.473 1.00 70.94 780 THR A C 1
ATOM 5813 O O . THR A 1 780 ? -31.304 7.422 1.437 1.00 70.94 780 THR A O 1
ATOM 5816 N N . GLY A 1 781 ? -31.839 5.391 0.680 1.00 69.88 781 GLY A N 1
ATOM 5817 C CA . GLY A 1 781 ? -32.768 5.852 -0.365 1.00 69.88 781 GLY A CA 1
ATOM 5818 C C . GLY A 1 781 ? -32.761 4.996 -1.636 1.00 69.88 781 GLY A C 1
ATOM 5819 O O . GLY A 1 781 ? -33.533 5.256 -2.554 1.00 69.88 781 GLY A O 1
ATOM 5820 N N . GLY A 1 782 ? -31.902 3.972 -1.701 1.00 78.50 782 GLY A N 1
ATOM 5821 C CA . GLY A 1 782 ? -31.888 2.967 -2.770 1.00 78.50 782 GLY A CA 1
ATOM 5822 C C . GLY A 1 782 ? -30.976 3.299 -3.956 1.00 78.50 782 GLY A C 1
ATOM 5823 O O . GLY A 1 782 ? -30.709 2.406 -4.759 1.00 78.50 782 GLY A O 1
ATOM 5824 N N . GLY A 1 783 ? -30.476 4.538 -4.048 1.00 87.94 783 GLY A N 1
ATOM 5825 C CA . GLY A 1 783 ? -29.441 4.966 -4.996 1.00 87.94 783 GLY A CA 1
ATOM 5826 C C . GLY A 1 783 ? -28.020 4.568 -4.577 1.00 87.94 783 GLY A C 1
ATOM 5827 O O . GLY A 1 783 ? -27.818 3.635 -3.795 1.00 87.94 783 GLY A O 1
ATOM 5828 N N . PHE A 1 784 ? -27.026 5.284 -5.104 1.00 91.31 784 PHE A N 1
ATOM 5829 C CA . PHE A 1 784 ? -25.616 5.077 -4.776 1.00 91.31 784 PHE A CA 1
ATOM 5830 C C . PHE A 1 784 ? -24.971 6.348 -4.239 1.00 91.31 784 PHE A C 1
ATOM 5832 O O . PHE A 1 784 ? -25.021 7.390 -4.890 1.00 91.31 784 PHE A O 1
ATOM 5839 N N . LEU A 1 785 ? -24.226 6.214 -3.144 1.00 92.06 785 LEU A N 1
ATOM 5840 C CA . LEU A 1 785 ? -23.282 7.234 -2.714 1.00 92.06 785 LEU A CA 1
ATOM 5841 C C . LEU A 1 785 ? -21.963 6.961 -3.434 1.00 92.06 785 LEU A C 1
ATOM 5843 O O . LEU A 1 785 ? -21.232 6.025 -3.102 1.00 92.06 785 LEU A O 1
ATOM 5847 N N . LEU A 1 786 ? -21.688 7.724 -4.486 1.00 93.94 786 LEU A N 1
ATOM 5848 C CA . LEU A 1 786 ? -20.523 7.522 -5.336 1.00 93.94 786 LEU A CA 1
ATOM 5849 C C . LEU A 1 786 ? -19.327 8.296 -4.791 1.00 93.94 786 LEU A C 1
ATOM 5851 O O . LEU A 1 786 ? -19.363 9.523 -4.746 1.00 93.94 786 LEU A O 1
ATOM 5855 N N . PHE A 1 787 ? -18.246 7.589 -4.465 1.00 95.38 787 PHE A N 1
ATOM 5856 C CA . PHE A 1 787 ? -16.957 8.190 -4.126 1.00 95.38 787 PHE A CA 1
ATOM 5857 C C . PHE A 1 787 ? -16.057 8.258 -5.351 1.00 95.38 787 PHE A C 1
ATOM 5859 O O . PHE A 1 787 ? -16.091 7.379 -6.212 1.00 95.38 787 PHE A O 1
ATOM 5866 N N . LEU A 1 788 ? -15.231 9.295 -5.420 1.00 93.75 788 LEU A N 1
ATOM 5867 C CA . LEU A 1 788 ? -14.242 9.481 -6.474 1.00 93.75 788 LEU A CA 1
ATOM 5868 C C . LEU A 1 788 ? -13.062 10.302 -5.958 1.00 93.75 788 LEU A C 1
ATOM 5870 O O . LEU A 1 788 ? -13.175 11.048 -4.988 1.00 93.75 788 LEU A O 1
ATOM 5874 N N . SER A 1 789 ? -11.923 10.180 -6.623 1.00 89.19 789 SER A N 1
ATOM 5875 C CA . SER A 1 789 ? -10.775 11.056 -6.414 1.00 89.19 789 SER A CA 1
ATOM 5876 C C . SER A 1 789 ? -10.832 12.191 -7.437 1.00 89.19 789 SER A C 1
ATOM 5878 O O . SER A 1 789 ? -11.002 11.929 -8.626 1.00 89.19 789 SER A O 1
ATOM 5880 N N . SER A 1 790 ? -10.720 13.446 -7.002 1.00 83.94 790 SER A N 1
ATOM 5881 C CA . SER A 1 790 ? -10.798 14.617 -7.888 1.00 83.94 790 SER A CA 1
ATOM 5882 C C . SER A 1 790 ? -9.849 15.723 -7.452 1.00 83.94 790 SER A C 1
ATOM 5884 O O . SER A 1 790 ? -9.537 15.841 -6.270 1.00 83.94 790 SER A O 1
ATOM 5886 N N . ASP A 1 791 ? -9.398 16.544 -8.401 1.00 74.94 791 ASP A N 1
ATOM 5887 C CA . ASP A 1 791 ? -8.551 17.717 -8.164 1.00 74.94 791 ASP A CA 1
ATOM 5888 C C . ASP A 1 791 ? -9.323 19.050 -8.113 1.00 74.94 791 ASP A C 1
ATOM 5890 O O . ASP A 1 791 ? -8.719 20.125 -8.112 1.00 74.94 791 ASP A O 1
ATOM 5894 N N . ARG A 1 792 ? -10.660 18.990 -8.011 1.00 75.44 792 ARG A N 1
ATOM 5895 C CA . ARG A 1 792 ? -11.560 20.159 -7.932 1.00 75.44 792 ARG A CA 1
ATOM 5896 C C . ARG A 1 792 ? -11.246 21.124 -6.788 1.00 75.44 792 ARG A C 1
ATOM 5898 O O . ARG A 1 792 ? -11.502 22.316 -6.927 1.00 75.44 792 ARG A O 1
ATOM 5905 N N . SER A 1 793 ? -10.673 20.640 -5.689 1.00 66.00 793 SER A N 1
ATOM 5906 C CA . SER A 1 793 ? -10.256 21.442 -4.529 1.00 66.00 793 SER A CA 1
ATOM 5907 C C . SER A 1 793 ? -8.819 21.988 -4.636 1.00 66.00 793 SER A C 1
ATOM 5909 O O . SER A 1 793 ? -8.268 22.493 -3.661 1.00 66.00 793 SER A O 1
ATOM 5911 N N . GLY A 1 794 ? -8.180 21.901 -5.811 1.00 56.75 794 GLY A N 1
ATOM 5912 C CA . GLY A 1 794 ? -6.796 22.343 -6.037 1.00 56.75 794 GLY A CA 1
ATOM 5913 C C . GLY A 1 794 ? -5.732 21.281 -5.725 1.00 56.75 794 GLY A C 1
ATOM 5914 O O . GLY A 1 794 ? -4.544 21.513 -5.959 1.00 56.75 794 GLY A O 1
ATOM 5915 N N . GLY A 1 795 ? -6.147 20.108 -5.244 1.00 62.12 795 GLY A N 1
ATOM 5916 C CA . GLY A 1 795 ? -5.328 18.923 -5.004 1.00 62.12 795 GLY A CA 1
ATOM 5917 C C . GLY A 1 795 ? -6.184 17.659 -5.090 1.00 62.12 795 GLY A C 1
ATOM 5918 O O . GLY A 1 795 ? -7.403 17.735 -4.994 1.00 62.12 795 GLY A O 1
ATOM 5919 N N . ARG A 1 796 ? -5.554 16.502 -5.318 1.00 68.06 796 ARG A N 1
ATOM 5920 C CA . ARG A 1 796 ? -6.261 15.225 -5.482 1.00 68.06 796 ARG A CA 1
ATOM 5921 C C . ARG A 1 796 ? -6.836 14.755 -4.139 1.00 68.06 796 ARG A C 1
ATOM 5923 O O . ARG A 1 796 ? -6.074 14.249 -3.327 1.00 68.06 796 ARG A O 1
ATOM 5930 N N . ALA A 1 797 ? -8.143 14.893 -3.943 1.00 76.69 797 ALA A N 1
ATOM 5931 C CA . ALA A 1 797 ? -8.852 14.566 -2.705 1.00 76.69 797 ALA A CA 1
ATOM 5932 C C . ALA A 1 797 ? -10.101 13.711 -2.970 1.00 76.69 797 ALA A C 1
ATOM 5934 O O . ALA A 1 797 ? -10.620 13.671 -4.094 1.00 76.69 797 ALA A O 1
ATOM 5935 N N . LEU A 1 798 ? -10.615 13.041 -1.933 1.00 89.50 798 LEU A N 1
ATOM 5936 C CA . LEU A 1 798 ? -11.868 12.292 -2.043 1.00 89.50 798 LEU A CA 1
ATOM 5937 C C . LEU A 1 798 ? -13.060 13.235 -2.117 1.00 89.50 798 LEU A C 1
ATOM 5939 O O . LEU A 1 798 ? -13.196 14.165 -1.325 1.00 89.50 798 LEU A O 1
ATOM 5943 N N . HIS A 1 799 ? -13.947 12.947 -3.054 1.00 91.62 799 HIS A N 1
ATOM 5944 C CA . HIS A 1 799 ? -15.237 13.591 -3.194 1.00 91.62 799 HIS A CA 1
ATOM 5945 C C . HIS A 1 799 ? -16.334 12.529 -3.226 1.00 91.62 799 HIS A C 1
ATOM 5947 O O . HIS A 1 799 ? -16.086 11.377 -3.586 1.00 91.62 799 HIS A O 1
ATOM 5953 N N . SER A 1 800 ? -17.545 12.929 -2.860 1.00 92.75 800 SER A N 1
ATOM 5954 C CA . SER A 1 800 ? -18.742 12.099 -2.927 1.00 92.75 800 SER A CA 1
ATOM 5955 C C . SER A 1 800 ? -19.889 12.830 -3.628 1.00 92.75 800 SER A C 1
ATOM 5957 O O . SER A 1 800 ? -19.911 14.063 -3.682 1.00 92.75 800 SER A O 1
ATOM 5959 N N . LEU A 1 801 ? -20.818 12.070 -4.208 1.00 92.25 801 LEU A N 1
ATOM 5960 C CA . LEU A 1 801 ? -22.114 12.562 -4.671 1.00 92.25 801 LEU A CA 1
ATOM 5961 C C . LEU A 1 801 ? -23.175 11.457 -4.635 1.00 92.25 801 LEU A C 1
ATOM 5963 O O . LEU A 1 801 ? -22.864 10.287 -4.860 1.00 92.25 801 LEU A O 1
ATOM 5967 N N . SER A 1 802 ? -24.426 11.846 -4.419 1.00 91.00 802 SER A N 1
ATOM 5968 C CA . SER A 1 802 ? -25.591 10.962 -4.502 1.00 91.00 802 SER A CA 1
ATOM 5969 C C . SER A 1 802 ? -26.002 10.725 -5.957 1.00 91.00 802 SER A C 1
ATOM 5971 O O . SER A 1 802 ? -26.143 11.672 -6.739 1.00 91.00 802 SER A O 1
ATOM 5973 N N . VAL A 1 803 ? -26.214 9.462 -6.330 1.00 91.00 803 VAL A N 1
ATOM 5974 C CA . VAL A 1 803 ? -26.556 9.031 -7.693 1.00 91.00 803 VAL A CA 1
ATOM 5975 C C . VAL A 1 803 ? -27.848 8.196 -7.679 1.00 91.00 803 VAL A C 1
ATOM 5977 O O . VAL A 1 803 ? -27.825 7.039 -7.254 1.00 91.00 803 VAL A O 1
ATOM 5980 N N . PRO A 1 804 ? -28.982 8.718 -8.187 1.00 88.56 804 PRO A N 1
ATOM 5981 C CA . PRO A 1 804 ? -30.231 7.963 -8.300 1.00 88.56 804 PRO A CA 1
ATOM 5982 C C . PRO A 1 804 ? -30.183 6.850 -9.368 1.00 88.56 804 PRO A C 1
ATOM 5984 O O . PRO A 1 804 ? -29.473 6.937 -10.376 1.00 88.56 804 PRO A O 1
ATOM 5987 N N . LEU A 1 805 ? -31.017 5.816 -9.194 1.00 85.75 805 LEU A N 1
ATOM 5988 C CA . LEU A 1 805 ? -31.083 4.639 -10.080 1.00 85.75 805 LEU A CA 1
ATOM 5989 C C . LEU A 1 805 ? -31.612 4.965 -11.492 1.00 85.75 805 LEU A C 1
ATOM 5991 O O . LEU A 1 805 ? -30.990 4.615 -12.501 1.00 85.75 805 LEU A O 1
ATOM 5995 N N . ALA A 1 806 ? -32.746 5.673 -11.573 1.00 73.12 806 ALA A N 1
ATOM 5996 C CA . ALA A 1 806 ? -33.512 5.864 -12.810 1.00 73.12 806 ALA A CA 1
ATOM 5997 C C . ALA A 1 806 ? -32.767 6.701 -13.871 1.00 73.12 806 ALA A C 1
ATOM 5999 O O . ALA A 1 806 ? -32.794 6.343 -15.047 1.00 73.12 806 ALA A O 1
ATOM 6000 N N . ALA A 1 807 ? -32.071 7.761 -13.441 1.00 68.88 807 ALA A N 1
ATOM 6001 C CA . ALA A 1 807 ? -31.033 8.544 -14.129 1.00 68.88 807 ALA A CA 1
ATOM 6002 C C . ALA A 1 807 ? -30.670 9.768 -13.264 1.00 68.88 807 ALA A C 1
ATOM 6004 O O . ALA A 1 807 ? -31.539 10.309 -12.585 1.00 68.88 807 ALA A O 1
ATOM 6005 N N . GLY A 1 808 ? -29.418 10.237 -13.342 1.00 60.69 808 GLY A N 1
ATOM 6006 C CA . GLY A 1 808 ? -28.972 11.549 -12.841 1.00 60.69 808 GLY A CA 1
ATOM 6007 C C . GLY A 1 808 ? -27.792 11.486 -11.860 1.00 60.69 808 GLY A C 1
ATOM 6008 O O . GLY A 1 808 ? -27.438 10.391 -11.432 1.00 60.69 808 GLY A O 1
ATOM 6009 N N . PRO A 1 809 ? -27.198 12.627 -11.462 1.00 58.09 809 PRO A N 1
ATOM 6010 C CA . PRO A 1 809 ? -27.231 13.967 -12.049 1.00 58.09 809 PRO A CA 1
ATOM 6011 C C . PRO A 1 809 ? -25.866 14.324 -12.668 1.00 58.09 809 PRO A C 1
ATOM 6013 O O . PRO A 1 809 ? -24.896 13.596 -12.523 1.00 58.09 809 PRO A O 1
ATOM 6016 N N . ALA A 1 810 ? -25.769 15.491 -13.300 1.00 61.50 810 ALA A N 1
ATOM 6017 C CA . ALA A 1 810 ? -24.492 16.134 -13.595 1.00 61.50 810 ALA A CA 1
ATOM 6018 C C . ALA A 1 810 ? -24.153 17.132 -12.465 1.00 61.50 810 ALA A C 1
ATOM 6020 O O . ALA A 1 810 ? -24.024 18.336 -12.689 1.00 61.50 810 ALA A O 1
ATOM 6021 N N . ALA A 1 811 ? -24.151 16.635 -11.224 1.00 67.56 811 ALA A N 1
ATOM 6022 C CA . ALA A 1 811 ? -23.985 17.446 -10.020 1.00 67.56 811 ALA A CA 1
ATOM 6023 C C . ALA A 1 811 ? -22.506 17.680 -9.692 1.00 67.56 811 ALA A C 1
ATOM 6025 O O . ALA A 1 811 ? -21.624 16.930 -10.114 1.00 67.56 811 ALA A O 1
ATOM 6026 N N . THR A 1 812 ? -22.238 18.736 -8.925 1.00 80.25 812 THR A N 1
ATOM 6027 C CA . THR A 1 812 ? -20.895 19.034 -8.423 1.00 80.25 812 THR A CA 1
ATOM 6028 C C . THR A 1 812 ? -20.589 18.118 -7.236 1.00 80.25 812 THR A C 1
ATOM 6030 O O . THR A 1 812 ? -21.312 18.190 -6.243 1.00 80.25 812 THR A O 1
ATOM 6033 N N . PRO A 1 813 ? -19.537 17.281 -7.300 1.00 89.12 813 PRO A N 1
ATOM 6034 C CA . PRO A 1 813 ? -19.130 16.456 -6.165 1.00 89.12 813 PRO A CA 1
ATOM 6035 C C . PRO A 1 813 ? -18.729 17.313 -4.956 1.00 89.12 813 PRO A C 1
ATOM 6037 O O . PRO A 1 813 ? -18.070 18.342 -5.126 1.00 89.12 813 PRO A O 1
ATOM 6040 N N . SER A 1 814 ? -19.066 16.871 -3.746 1.00 88.62 814 SER A N 1
ATOM 6041 C CA . SER A 1 814 ? -18.647 17.499 -2.486 1.00 88.62 814 SER A CA 1
ATOM 6042 C C . SER A 1 814 ? -17.419 16.801 -1.911 1.00 88.62 814 SER A C 1
ATOM 6044 O O . SER A 1 814 ? -17.351 15.572 -1.916 1.00 88.62 814 SER A O 1
ATOM 6046 N N . ALA A 1 815 ? -16.450 17.563 -1.403 1.00 86.50 815 ALA A N 1
ATOM 6047 C CA . ALA A 1 815 ? -15.264 17.001 -0.762 1.00 86.50 815 ALA A CA 1
ATOM 6048 C C . ALA A 1 815 ? -15.647 16.201 0.498 1.00 86.50 815 ALA A C 1
ATOM 6050 O O . ALA A 1 815 ? -16.454 16.662 1.301 1.00 86.50 815 ALA A O 1
ATOM 6051 N N . VAL A 1 816 ? -15.078 15.003 0.656 1.00 86.56 816 VAL A N 1
ATOM 6052 C CA . VAL A 1 816 ? -15.244 14.155 1.855 1.00 86.56 816 VAL A CA 1
ATOM 6053 C C . VAL A 1 816 ? -14.384 14.692 2.999 1.00 86.56 816 VAL A C 1
ATOM 6055 O O . VAL A 1 816 ? -14.835 14.745 4.137 1.00 86.56 816 VAL A O 1
ATOM 6058 N N . LEU A 1 817 ? -13.163 15.121 2.670 1.00 75.38 817 LEU A N 1
ATOM 6059 C CA . LEU A 1 817 ? -12.228 15.818 3.551 1.00 75.38 817 LEU A CA 1
ATOM 6060 C C . LEU A 1 817 ? -11.788 17.117 2.861 1.00 75.38 817 LEU A C 1
ATOM 6062 O O . LEU A 1 817 ? -11.605 17.144 1.644 1.00 75.38 817 LEU A O 1
ATOM 6066 N N . SER A 1 818 ? -11.646 18.204 3.618 1.00 62.38 818 SER A N 1
ATOM 6067 C CA . SER A 1 818 ? -11.397 19.555 3.083 1.00 62.38 818 SER A CA 1
ATOM 6068 C C . SER A 1 818 ? -9.920 19.971 3.057 1.00 62.38 818 SER A C 1
ATOM 6070 O O . SER A 1 818 ? -9.613 21.153 2.912 1.00 62.38 818 SER A O 1
ATOM 6072 N N . ASP A 1 819 ? -8.997 19.034 3.237 1.00 60.75 819 ASP A N 1
ATOM 6073 C CA . ASP A 1 819 ? -7.571 19.293 3.430 1.00 60.75 819 ASP A CA 1
ATOM 6074 C C . ASP A 1 819 ? -6.715 18.949 2.195 1.00 60.75 819 ASP A C 1
ATOM 6076 O O . ASP A 1 819 ? -7.205 18.600 1.122 1.00 60.75 819 ASP A O 1
ATOM 6080 N N . ALA A 1 820 ? -5.401 19.164 2.310 1.00 53.44 820 ALA A N 1
ATOM 6081 C CA . ALA A 1 820 ? -4.474 19.185 1.177 1.00 53.44 820 ALA A CA 1
ATOM 6082 C C . ALA A 1 820 ? -3.758 17.844 0.899 1.00 53.44 820 ALA A C 1
ATOM 6084 O O . ALA A 1 820 ? -2.781 17.839 0.138 1.00 53.44 820 ALA A O 1
ATOM 6085 N N . PHE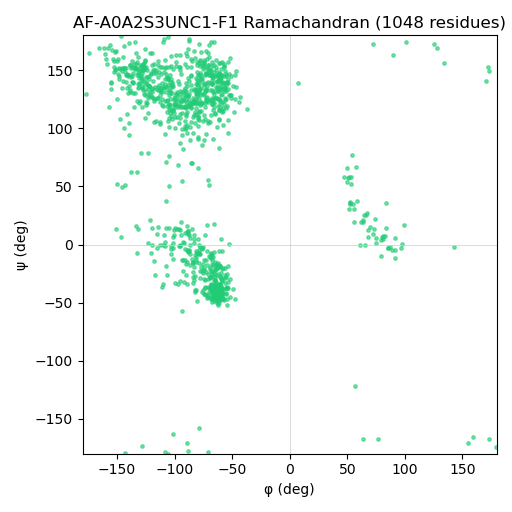 A 1 821 ? -4.195 16.739 1.511 1.00 59.81 821 PHE A N 1
ATOM 6086 C CA . PHE A 1 821 ? -3.576 15.419 1.333 1.00 59.81 821 PHE A CA 1
ATOM 6087 C C . PHE A 1 821 ? -3.984 14.765 0.014 1.00 59.81 821 PHE A C 1
ATOM 6089 O O . PHE A 1 821 ? -4.982 15.124 -0.609 1.00 59.81 821 PHE A O 1
ATOM 6096 N N . ASN A 1 822 ? -3.173 13.809 -0.441 1.00 64.12 822 ASN A N 1
ATOM 6097 C CA . ASN A 1 822 ? -3.421 13.088 -1.678 1.00 64.12 822 ASN A CA 1
ATOM 6098 C C . ASN A 1 822 ? -4.195 11.799 -1.425 1.00 64.12 822 ASN A C 1
ATOM 6100 O O . ASN A 1 822 ? -3.618 10.702 -1.400 1.00 64.12 822 ASN A O 1
ATOM 6104 N N . ASP A 1 823 ? -5.508 11.947 -1.315 1.00 75.69 823 ASP A N 1
ATOM 6105 C CA . ASP A 1 823 ? -6.392 10.816 -1.117 1.00 75.69 823 ASP A CA 1
ATOM 6106 C C . ASP A 1 823 ? -6.872 10.215 -2.437 1.00 75.69 823 ASP A C 1
ATOM 6108 O O . ASP A 1 823 ? -7.251 10.893 -3.400 1.00 75.69 823 ASP A O 1
ATOM 6112 N N . SER A 1 824 ? -6.860 8.890 -2.486 1.00 85.31 824 SER A N 1
ATOM 6113 C CA . SER A 1 824 ? -7.128 8.133 -3.707 1.00 85.31 824 SER A CA 1
ATOM 6114 C C . SER A 1 824 ? -7.611 6.726 -3.401 1.00 85.31 824 SER A C 1
ATOM 6116 O O . SER A 1 824 ? -7.521 6.265 -2.267 1.00 85.31 824 SER A O 1
ATOM 6118 N N . ALA A 1 825 ? -8.038 6.027 -4.444 1.00 88.75 825 ALA A N 1
ATOM 6119 C CA . ALA A 1 825 ? -8.500 4.652 -4.423 1.00 88.75 825 ALA A CA 1
ATOM 6120 C C . ALA A 1 825 ? -9.570 4.413 -3.339 1.00 88.75 825 ALA A C 1
ATOM 6122 O O . ALA A 1 825 ? -9.352 3.574 -2.461 1.00 88.75 825 ALA A O 1
ATOM 6123 N N . PRO A 1 826 ? -10.691 5.165 -3.375 1.00 94.44 826 PRO A N 1
ATOM 6124 C CA . PRO A 1 826 ? -11.778 4.968 -2.429 1.00 94.44 826 PRO A CA 1
ATOM 6125 C C . PRO A 1 826 ? -12.373 3.562 -2.566 1.00 94.44 826 PRO A C 1
ATOM 6127 O O . PRO A 1 826 ? -12.540 3.040 -3.670 1.00 94.44 826 PRO A O 1
ATOM 6130 N N . LEU A 1 827 ? -12.715 2.971 -1.428 1.00 94.31 827 LEU A N 1
ATOM 6131 C CA . LEU A 1 827 ? -13.345 1.669 -1.281 1.00 94.31 827 LEU A CA 1
ATOM 6132 C C . LEU A 1 827 ? -14.410 1.772 -0.176 1.00 94.31 827 LEU A C 1
ATOM 6134 O O . LEU A 1 827 ? -14.079 1.654 1.005 1.00 94.31 827 LEU A O 1
ATOM 6138 N N . PRO A 1 828 ? -15.678 2.027 -0.536 1.00 93.62 828 PRO A N 1
ATOM 6139 C CA . PRO A 1 828 ? -16.776 2.032 0.421 1.00 93.62 828 PRO A CA 1
ATOM 6140 C C . PRO A 1 828 ? -17.149 0.601 0.834 1.00 93.62 828 PRO A C 1
ATOM 6142 O O . PRO A 1 828 ? -17.419 -0.254 -0.013 1.00 93.62 828 PRO A O 1
ATOM 6145 N N . LEU A 1 829 ? -17.213 0.357 2.139 1.00 89.62 829 LEU A N 1
ATOM 6146 C CA . LEU A 1 829 ? -17.568 -0.904 2.783 1.00 89.62 829 LEU A CA 1
ATOM 6147 C C . LEU A 1 829 ? -18.824 -0.725 3.629 1.00 89.62 829 LEU A C 1
ATOM 6149 O O . LEU A 1 829 ? -18.849 0.093 4.543 1.00 89.62 829 LEU A O 1
ATOM 6153 N N . SER A 1 830 ? -19.853 -1.524 3.356 1.00 84.69 830 SER A N 1
ATOM 6154 C CA . SER A 1 830 ? -21.028 -1.575 4.227 1.00 84.69 830 SER A CA 1
ATOM 6155 C C . SER A 1 830 ? -20.720 -2.481 5.411 1.00 84.69 830 SER A C 1
ATOM 6157 O O . SER A 1 830 ? -20.478 -3.676 5.230 1.00 84.69 830 SER A O 1
ATOM 6159 N N . LEU A 1 831 ? -20.734 -1.919 6.610 1.00 75.50 831 LEU A N 1
ATOM 6160 C CA . LEU A 1 831 ? -20.733 -2.673 7.852 1.00 75.50 831 LEU A CA 1
ATOM 6161 C C . LEU A 1 831 ? -22.190 -3.119 8.061 1.00 75.50 831 LEU A C 1
ATOM 6163 O O . LEU A 1 831 ? -23.104 -2.331 7.846 1.00 75.50 831 LEU A O 1
ATOM 6167 N N . GLY A 1 832 ? -22.453 -4.398 8.341 1.00 67.38 832 GLY A N 1
ATOM 6168 C CA . GLY A 1 832 ? -23.811 -4.981 8.298 1.00 67.38 832 GLY A CA 1
ATOM 6169 C C . GLY A 1 832 ? -24.869 -4.336 9.214 1.00 67.38 832 GLY A C 1
ATOM 6170 O O . GLY A 1 832 ? -26.035 -4.699 9.121 1.00 67.38 832 GLY A O 1
ATOM 6171 N N . ASP A 1 833 ? -24.472 -3.382 10.055 1.00 69.19 833 ASP A N 1
ATOM 6172 C CA . ASP A 1 833 ? -25.307 -2.519 10.900 1.00 69.19 833 ASP A CA 1
ATOM 6173 C C . ASP A 1 833 ? -25.875 -1.284 10.159 1.00 69.19 833 ASP A C 1
ATOM 6175 O O . ASP A 1 833 ? -26.585 -0.476 10.749 1.00 69.19 833 ASP A O 1
ATOM 6179 N N . GLY A 1 834 ? -25.581 -1.134 8.861 1.00 72.19 834 GLY A N 1
ATOM 6180 C CA . GLY A 1 834 ? -25.984 0.014 8.042 1.00 72.19 834 GLY A CA 1
ATOM 6181 C C . GLY A 1 834 ? -24.951 1.143 8.006 1.00 72.19 834 GLY A C 1
ATOM 6182 O O . GLY A 1 834 ? -25.108 2.087 7.232 1.00 72.19 834 GLY A O 1
ATOM 6183 N N . THR A 1 835 ? -23.868 1.032 8.776 1.00 81.38 835 THR A N 1
ATOM 6184 C CA . THR A 1 835 ? -22.775 2.005 8.796 1.00 81.38 835 THR A CA 1
ATOM 6185 C C . THR A 1 835 ? -21.881 1.842 7.571 1.00 81.38 835 THR A C 1
ATOM 6187 O O . THR A 1 835 ? -21.580 0.731 7.126 1.00 81.38 835 THR A O 1
ATOM 6190 N N . LEU A 1 836 ? -21.407 2.962 7.025 1.00 88.06 836 LEU A N 1
ATOM 6191 C CA . LEU A 1 836 ? -20.493 2.975 5.888 1.00 88.06 836 LEU A CA 1
ATOM 6192 C C . LEU A 1 836 ? -19.065 3.286 6.353 1.00 88.06 836 LEU A C 1
ATOM 6194 O O . LEU A 1 836 ? -18.803 4.355 6.902 1.00 88.06 836 LEU A O 1
ATOM 6198 N N . GLU A 1 837 ? -18.128 2.371 6.110 1.00 90.06 837 GLU A N 1
ATOM 6199 C CA . GLU A 1 837 ? -16.690 2.602 6.280 1.00 90.06 837 GLU A CA 1
ATOM 6200 C C . GLU A 1 837 ? -16.060 2.874 4.909 1.00 90.06 837 GLU A C 1
ATOM 6202 O O . GLU A 1 837 ? -16.208 2.093 3.976 1.00 90.06 837 GLU A O 1
ATOM 6207 N N . LEU A 1 838 ? -15.345 3.983 4.762 1.00 92.81 838 LEU A N 1
ATOM 6208 C CA . LEU A 1 838 ? -14.619 4.334 3.549 1.00 92.81 838 LEU A CA 1
ATOM 6209 C C . LEU A 1 838 ? -13.135 4.061 3.754 1.00 92.81 838 LEU A C 1
ATOM 6211 O O . LEU A 1 838 ? -12.470 4.783 4.494 1.00 92.81 838 LEU A O 1
ATOM 6215 N N . ILE A 1 839 ? -12.605 3.052 3.066 1.00 91.69 839 ILE A N 1
ATOM 6216 C CA . ILE A 1 839 ? -11.165 2.797 2.994 1.00 91.69 839 ILE A CA 1
ATOM 6217 C C . ILE A 1 839 ? -10.582 3.555 1.807 1.00 91.69 839 ILE A C 1
ATOM 6219 O O . ILE A 1 839 ? -11.172 3.601 0.733 1.00 91.69 839 ILE A O 1
ATOM 6223 N N . PHE A 1 840 ? -9.410 4.149 1.976 1.00 89.12 840 PHE A N 1
ATOM 6224 C CA . PHE A 1 840 ? -8.722 4.874 0.916 1.00 89.12 840 PHE A CA 1
ATOM 6225 C C . PHE A 1 840 ? -7.222 4.905 1.165 1.00 89.12 840 PHE A C 1
ATOM 6227 O O . PHE A 1 840 ? -6.724 4.581 2.241 1.00 89.12 840 PHE A O 1
ATOM 6234 N N . ARG A 1 841 ? -6.475 5.301 0.142 1.00 82.69 841 ARG A N 1
ATOM 6235 C CA . ARG A 1 841 ? -5.041 5.546 0.244 1.00 82.69 841 ARG A CA 1
ATOM 6236 C C . ARG A 1 841 ? -4.800 7.008 0.543 1.00 82.69 841 ARG A C 1
ATOM 6238 O O . ARG A 1 841 ? -5.217 7.845 -0.253 1.00 82.69 841 ARG A O 1
ATOM 6245 N N . SER A 1 842 ? -4.051 7.266 1.605 1.00 74.50 842 SER A N 1
ATOM 6246 C CA . SER A 1 842 ? -3.626 8.601 2.010 1.00 74.50 842 SER A CA 1
ATOM 6247 C C . SER A 1 842 ? -2.103 8.674 2.074 1.00 74.50 842 SER A C 1
ATOM 6249 O O . SER A 1 842 ? -1.439 7.689 2.412 1.00 74.50 842 SER A O 1
ATOM 6251 N N . ASP A 1 843 ? -1.533 9.824 1.723 1.00 59.44 843 ASP A N 1
ATOM 6252 C CA . ASP A 1 843 ? -0.145 10.147 2.067 1.00 59.44 843 ASP A CA 1
ATOM 6253 C C . ASP A 1 843 ? -0.003 10.846 3.424 1.00 59.44 843 ASP A C 1
ATOM 6255 O O . ASP A 1 843 ? 1.093 11.281 3.763 1.00 59.44 843 ASP A O 1
ATOM 6259 N N . ASP A 1 844 ? -1.080 10.878 4.208 1.00 59.12 844 ASP A N 1
ATOM 6260 C CA . ASP A 1 844 ? -1.027 11.137 5.642 1.00 59.12 844 ASP A CA 1
ATOM 6261 C C . ASP A 1 844 ? -0.217 10.025 6.330 1.00 59.12 844 ASP A C 1
ATOM 6263 O O . ASP A 1 844 ? -0.530 8.830 6.219 1.00 59.12 844 ASP A O 1
ATOM 6267 N N . ALA A 1 845 ? 0.880 10.413 6.977 1.00 48.22 845 ALA A N 1
ATOM 6268 C CA . ALA A 1 845 ? 1.719 9.507 7.741 1.00 48.22 845 ALA A CA 1
ATOM 6269 C C . ALA A 1 845 ? 1.125 9.389 9.152 1.00 48.22 845 ALA A C 1
ATOM 6271 O O . ALA A 1 845 ? 1.282 10.319 9.948 1.00 48.22 845 ALA A O 1
ATOM 6272 N N . PRO A 1 846 ? 0.461 8.270 9.507 1.00 43.41 846 PRO A N 1
ATOM 6273 C CA . PRO A 1 846 ? 0.064 8.076 10.891 1.00 43.41 846 PRO A CA 1
ATOM 6274 C C . PRO A 1 846 ? 1.330 8.082 11.753 1.00 43.41 846 PRO A C 1
ATOM 6276 O O . PRO A 1 846 ? 2.333 7.455 11.394 1.00 43.41 846 PRO A O 1
ATOM 6279 N N . ALA A 1 847 ? 1.293 8.781 12.889 1.00 37.97 847 ALA A N 1
ATOM 6280 C CA . ALA A 1 847 ? 2.341 8.653 13.892 1.00 37.97 847 ALA A CA 1
ATOM 6281 C C . ALA A 1 847 ? 2.463 7.163 14.246 1.00 37.97 847 ALA A C 1
ATOM 6283 O O . ALA A 1 847 ? 1.494 6.540 14.676 1.00 37.97 847 ALA A O 1
ATOM 6284 N N . ALA A 1 848 ? 3.629 6.569 14.017 1.00 35.78 848 ALA A N 1
ATOM 6285 C CA . ALA A 1 848 ? 3.902 5.248 14.536 1.00 35.78 848 ALA A CA 1
ATOM 6286 C C . ALA A 1 848 ? 3.987 5.292 16.055 1.00 35.78 848 ALA A C 1
ATOM 6288 O O . ALA A 1 848 ? 4.592 6.162 16.685 1.00 35.78 848 ALA A O 1
ATOM 6289 N N . THR A 1 849 ? 3.380 4.274 16.625 1.00 34.25 849 THR A N 1
ATOM 6290 C CA . THR A 1 849 ? 3.478 3.916 18.023 1.00 34.25 849 THR A CA 1
ATOM 6291 C C . THR A 1 849 ? 4.929 3.596 18.358 1.00 34.25 849 THR A C 1
ATOM 6293 O O . THR A 1 849 ? 5.500 2.630 17.841 1.00 34.25 849 THR A O 1
ATOM 6296 N N . ARG A 1 850 ? 5.538 4.404 19.231 1.00 32.72 850 ARG A N 1
ATOM 6297 C CA . ARG A 1 850 ? 6.720 3.971 19.979 1.00 32.72 850 ARG A CA 1
ATOM 6298 C C . ARG A 1 850 ? 6.311 2.815 20.897 1.00 32.72 850 ARG A C 1
ATOM 6300 O O . ARG A 1 850 ? 5.131 2.631 21.190 1.00 32.72 850 ARG A O 1
ATOM 6307 N N . THR A 1 851 ? 7.284 2.018 21.328 1.00 33.50 851 THR A N 1
ATOM 6308 C CA . THR A 1 851 ? 7.068 0.878 22.226 1.00 33.50 851 THR A CA 1
ATOM 6309 C C . THR A 1 851 ? 6.192 1.308 23.412 1.00 33.50 851 THR A C 1
ATOM 6311 O O . THR A 1 851 ? 6.545 2.295 24.063 1.00 33.50 851 THR A O 1
ATOM 6314 N N . PRO A 1 852 ? 5.065 0.622 23.686 1.00 38.38 852 PRO A N 1
ATOM 6315 C CA . PRO A 1 852 ? 4.116 1.040 24.711 1.00 38.38 852 PRO A CA 1
ATOM 6316 C C . PRO A 1 852 ? 4.823 1.162 26.058 1.00 38.38 852 PRO A C 1
ATOM 6318 O O . PRO A 1 852 ? 5.554 0.255 26.473 1.00 38.38 852 PRO A O 1
ATOM 6321 N N . ARG A 1 853 ? 4.605 2.280 26.751 1.00 38.75 853 ARG A N 1
ATOM 6322 C CA . ARG A 1 853 ? 5.087 2.439 28.118 1.00 38.75 853 ARG A CA 1
ATOM 6323 C C . ARG A 1 853 ? 4.032 1.863 29.050 1.00 38.75 853 ARG A C 1
ATOM 6325 O O . ARG A 1 853 ? 3.142 2.572 29.502 1.00 38.75 853 ARG A O 1
ATOM 6332 N N . ASN A 1 854 ? 4.137 0.573 29.359 1.00 42.78 854 ASN A N 1
ATOM 6333 C CA . ASN A 1 854 ? 3.418 0.051 30.516 1.00 42.78 854 ASN A CA 1
ATOM 6334 C C . ASN A 1 854 ? 4.019 0.712 31.761 1.00 42.78 854 ASN A C 1
ATOM 6336 O O . ASN A 1 854 ? 5.215 0.562 32.030 1.00 42.78 854 ASN A O 1
ATOM 6340 N N . LEU A 1 855 ? 3.207 1.470 32.501 1.00 46.00 855 LEU A N 1
ATOM 6341 C CA . LEU A 1 855 ? 3.609 1.964 33.814 1.00 46.00 855 LEU A CA 1
ATOM 6342 C C . LEU A 1 855 ? 3.940 0.748 34.702 1.00 46.00 855 LEU A C 1
ATOM 6344 O O . LEU A 1 855 ? 3.141 -0.194 34.749 1.00 46.00 855 LEU A O 1
ATOM 6348 N N . PRO A 1 856 ? 5.105 0.717 35.377 1.00 37.06 856 PRO A N 1
ATOM 6349 C CA . PRO A 1 856 ? 5.456 -0.385 36.266 1.00 37.06 856 PRO A CA 1
ATOM 6350 C C . PRO A 1 856 ? 4.356 -0.585 37.318 1.00 37.06 856 PRO A C 1
ATOM 6352 O O . PRO A 1 856 ? 4.095 0.317 38.107 1.00 37.06 856 PRO A O 1
ATOM 6355 N N . GLY A 1 857 ? 3.710 -1.755 37.317 1.00 45.69 857 GLY A N 1
ATOM 6356 C CA . GLY A 1 857 ? 2.656 -2.106 38.278 1.00 45.69 857 GLY A CA 1
ATOM 6357 C C . GLY A 1 857 ? 1.209 -1.892 37.815 1.00 45.69 857 GLY A C 1
ATOM 6358 O O . GLY A 1 857 ? 0.307 -2.275 38.554 1.00 45.69 857 GLY A O 1
ATOM 6359 N N . SER A 1 858 ? 0.957 -1.351 36.615 1.00 49.19 858 SER A N 1
ATOM 6360 C CA . SER A 1 858 ? -0.410 -1.285 36.070 1.00 49.19 858 SER A CA 1
ATOM 6361 C C . SER A 1 858 ? -0.901 -2.666 35.613 1.00 49.19 858 SER A C 1
ATOM 6363 O O . SER A 1 858 ? -0.184 -3.383 34.911 1.00 49.19 858 SER A O 1
ATOM 6365 N N . THR A 1 859 ? -2.126 -3.034 36.001 1.00 61.50 859 THR A N 1
ATOM 6366 C CA . THR A 1 859 ? -2.830 -4.246 35.539 1.00 61.50 859 THR A CA 1
ATOM 6367 C C . THR A 1 859 ? -3.769 -3.985 34.358 1.00 61.50 859 THR A C 1
ATOM 6369 O O . THR A 1 859 ? -4.391 -4.934 33.882 1.00 61.50 859 THR A O 1
ATOM 6372 N N . LEU A 1 860 ? -3.882 -2.730 33.902 1.00 67.19 860 LEU A N 1
ATOM 6373 C CA . LEU A 1 860 ? -4.742 -2.345 32.780 1.00 67.19 860 LEU A CA 1
ATOM 6374 C C . LEU A 1 860 ? -4.195 -2.879 31.449 1.00 67.19 860 LEU A C 1
ATOM 6376 O O . LEU A 1 860 ? -2.979 -2.963 31.245 1.00 67.19 860 LEU A O 1
ATOM 6380 N N . LYS A 1 861 ? -5.097 -3.237 30.533 1.00 68.12 861 LYS A N 1
ATOM 6381 C CA . LYS A 1 861 ? -4.768 -3.646 29.157 1.00 68.12 861 LYS A CA 1
ATOM 6382 C C . LYS A 1 861 ? -4.599 -2.454 28.214 1.00 68.12 861 LYS A C 1
ATOM 6384 O O . LYS A 1 861 ? -3.757 -2.539 27.316 1.00 68.12 861 LYS A O 1
ATOM 6389 N N . SER A 1 862 ? -5.369 -1.398 28.454 1.00 72.06 862 SER A N 1
ATOM 6390 C CA . SER A 1 862 ? -5.348 -0.071 27.842 1.00 72.06 862 SER A CA 1
ATOM 6391 C C . SER A 1 862 ? -4.008 0.584 28.102 1.00 72.06 862 SER A C 1
ATOM 6393 O O . SER A 1 862 ? -3.348 0.339 29.117 1.00 72.06 862 SER A O 1
ATOM 6395 N N . ARG A 1 863 ? -3.567 1.401 27.148 1.00 69.69 863 ARG A N 1
ATOM 6396 C CA . ARG A 1 863 ? -2.166 1.822 27.086 1.00 69.69 863 ARG A CA 1
ATOM 6397 C C . ARG A 1 863 ? -2.053 3.273 26.697 1.00 69.69 863 ARG A C 1
ATOM 6399 O O . ARG A 1 863 ? -2.785 3.768 25.844 1.00 69.69 863 ARG A O 1
ATOM 6406 N N . ARG A 1 864 ? -1.048 3.913 27.279 1.00 70.62 864 ARG A N 1
ATOM 6407 C CA . ARG A 1 864 ? -0.508 5.163 26.775 1.00 70.62 864 ARG A CA 1
ATOM 6408 C C . ARG A 1 864 ? 0.593 4.867 25.765 1.00 70.62 864 ARG A C 1
ATOM 6410 O O . ARG A 1 864 ? 1.546 4.136 26.050 1.00 70.62 864 ARG A O 1
ATOM 6417 N N . GLU A 1 865 ? 0.464 5.473 24.599 1.00 63.00 865 GLU A N 1
ATOM 6418 C CA . GLU A 1 865 ? 1.430 5.398 23.514 1.00 63.00 865 GLU A CA 1
ATOM 6419 C C . GLU A 1 865 ? 1.989 6.806 23.280 1.00 63.00 865 GLU A C 1
ATOM 6421 O O . GLU A 1 865 ? 1.301 7.684 22.756 1.00 63.00 865 GLU A O 1
ATOM 6426 N N . ASP A 1 866 ? 3.234 7.040 23.699 1.00 54.34 866 ASP A N 1
ATOM 6427 C CA . ASP A 1 866 ? 3.902 8.325 23.474 1.00 54.34 866 ASP A CA 1
ATOM 6428 C C . ASP A 1 866 ? 4.163 8.504 21.965 1.00 54.34 866 ASP A C 1
ATOM 6430 O O . ASP A 1 866 ? 4.766 7.643 21.310 1.00 54.34 866 ASP A O 1
ATOM 6434 N N . GLY A 1 867 ? 3.666 9.606 21.396 1.00 42.56 867 GLY A N 1
ATOM 6435 C CA . GLY A 1 867 ? 3.694 9.866 19.959 1.00 42.56 867 GLY A CA 1
ATOM 6436 C C . GLY A 1 867 ? 5.056 10.339 19.445 1.00 42.56 867 GLY A C 1
ATOM 6437 O O . GLY A 1 867 ? 5.860 10.893 20.191 1.00 42.56 867 GLY A O 1
ATOM 6438 N N . LEU A 1 868 ? 5.262 10.153 18.133 1.00 38.66 868 LEU A N 1
ATOM 6439 C CA . LEU A 1 868 ? 6.444 10.456 17.294 1.00 38.66 868 LEU A CA 1
ATOM 6440 C C . LEU A 1 868 ? 7.390 9.286 16.973 1.00 38.66 868 LEU A C 1
ATOM 6442 O O . LEU A 1 868 ? 8.487 9.508 16.461 1.00 38.66 868 LEU A O 1
ATOM 6446 N N . GLY A 1 869 ? 6.972 8.028 17.139 1.00 34.97 869 GLY A N 1
ATOM 6447 C CA . GLY A 1 869 ? 7.532 7.012 16.248 1.00 34.97 869 GLY A CA 1
ATOM 6448 C C . GLY A 1 869 ? 7.115 7.371 14.819 1.00 34.97 869 GLY A C 1
ATOM 6449 O O . GLY A 1 869 ? 5.959 7.678 14.575 1.00 34.97 869 GLY A O 1
ATOM 6450 N N . LEU A 1 870 ? 8.017 7.369 13.849 1.00 38.44 870 LEU A N 1
ATOM 6451 C CA . LEU A 1 870 ? 7.634 7.204 12.445 1.00 38.44 870 LEU A CA 1
ATOM 6452 C C . LEU A 1 870 ? 7.845 5.723 12.138 1.00 38.44 870 LEU A C 1
ATOM 6454 O O . LEU A 1 870 ? 8.802 5.133 12.643 1.00 38.44 870 LEU A O 1
ATOM 6458 N N . VAL A 1 871 ? 6.949 5.091 11.369 1.00 34.91 871 VAL A N 1
ATOM 6459 C CA . VAL A 1 871 ? 7.120 3.671 11.005 1.00 34.91 871 VAL A CA 1
ATOM 6460 C C . VAL A 1 871 ? 8.500 3.573 10.358 1.00 34.91 871 VAL A C 1
ATOM 6462 O O . VAL A 1 871 ? 8.784 4.421 9.510 1.00 34.91 871 VAL A O 1
ATOM 6465 N N . PRO A 1 872 ? 9.374 2.615 10.713 1.00 33.88 872 PRO A N 1
ATOM 6466 C CA . PRO A 1 872 ? 10.683 2.510 10.087 1.00 33.88 872 PRO A CA 1
ATOM 6467 C C . PRO A 1 872 ? 10.518 2.339 8.575 1.00 33.88 872 PRO A C 1
ATOM 6469 O O . PRO A 1 872 ? 10.168 1.274 8.067 1.00 33.88 872 PRO A O 1
ATOM 6472 N N . HIS A 1 873 ? 10.755 3.421 7.840 1.00 40.62 873 HIS A N 1
ATOM 6473 C CA . HIS A 1 873 ? 10.718 3.443 6.391 1.00 40.62 873 HIS A CA 1
ATOM 6474 C C . HIS A 1 873 ? 11.944 4.187 5.856 1.00 40.62 873 HIS A C 1
ATOM 6476 O O . HIS A 1 873 ? 12.575 5.005 6.531 1.00 40.62 873 HIS A O 1
ATOM 6482 N N . ALA A 1 874 ? 12.364 3.815 4.648 1.00 39.31 874 ALA A N 1
ATOM 6483 C CA . ALA A 1 874 ? 13.503 4.448 3.999 1.00 39.31 874 ALA A CA 1
ATOM 6484 C C . ALA A 1 874 ? 13.126 5.884 3.617 1.00 39.31 874 ALA A C 1
ATOM 6486 O O . ALA A 1 874 ? 12.166 6.076 2.872 1.00 39.31 874 ALA A O 1
ATOM 6487 N N . ALA A 1 875 ? 13.909 6.867 4.067 1.00 39.16 875 ALA A N 1
ATOM 6488 C CA . ALA A 1 875 ? 13.626 8.294 3.892 1.00 39.16 875 ALA A CA 1
ATOM 6489 C C . ALA A 1 875 ? 13.856 8.800 2.444 1.00 39.16 875 ALA A C 1
ATOM 6491 O O . ALA A 1 875 ? 13.841 9.996 2.177 1.00 39.16 875 ALA A O 1
ATOM 6492 N N . GLY A 1 876 ? 14.119 7.891 1.495 1.00 41.34 876 GLY A N 1
ATOM 6493 C CA . GLY A 1 876 ? 14.478 8.204 0.113 1.00 41.34 876 GLY A CA 1
ATOM 6494 C C . GLY A 1 876 ? 14.754 6.960 -0.741 1.00 41.34 876 GLY A C 1
ATOM 6495 O O . GLY A 1 876 ? 14.558 5.817 -0.319 1.00 41.34 876 GLY A O 1
ATOM 6496 N N . ALA A 1 877 ? 15.201 7.168 -1.983 1.00 38.09 877 ALA A N 1
ATOM 6497 C CA . ALA A 1 877 ? 15.606 6.074 -2.866 1.00 38.09 877 ALA A CA 1
ATOM 6498 C C . ALA A 1 877 ? 17.008 5.560 -2.490 1.00 38.09 877 ALA A C 1
ATOM 6500 O O . ALA A 1 877 ? 17.958 6.328 -2.401 1.00 38.09 877 ALA A O 1
ATOM 6501 N N . LEU A 1 878 ? 17.131 4.243 -2.311 1.00 34.78 878 LEU A N 1
ATOM 6502 C CA . LEU A 1 878 ? 18.389 3.548 -1.987 1.00 34.78 878 LEU A CA 1
ATOM 6503 C C . LEU A 1 878 ? 19.031 2.885 -3.222 1.00 34.78 878 LEU A C 1
ATOM 6505 O O . LEU A 1 878 ? 19.954 2.082 -3.100 1.00 34.78 878 LEU A O 1
ATOM 6509 N N . THR A 1 879 ? 18.481 3.161 -4.406 1.00 34.09 879 THR A N 1
ATOM 6510 C CA . THR A 1 879 ? 18.872 2.590 -5.698 1.00 34.09 879 THR A CA 1
ATOM 6511 C C . THR A 1 879 ? 18.697 3.631 -6.792 1.00 34.09 879 THR A C 1
ATOM 6513 O O . THR A 1 879 ? 17.653 4.284 -6.857 1.00 34.09 879 THR A O 1
ATOM 6516 N N . VAL A 1 880 ? 19.707 3.739 -7.654 1.00 33.25 880 VAL A N 1
ATOM 6517 C CA . VAL A 1 880 ? 19.717 4.586 -8.853 1.00 33.25 880 VAL A CA 1
ATOM 6518 C C . VAL A 1 880 ? 18.669 4.089 -9.830 1.00 33.25 880 VAL A C 1
ATOM 6520 O O . VAL A 1 880 ? 18.689 2.910 -10.190 1.00 33.25 880 VAL A O 1
ATOM 6523 N N . ASP A 1 881 ? 17.771 4.973 -10.258 1.00 35.19 881 ASP A N 1
ATOM 6524 C CA . ASP A 1 881 ? 16.929 4.703 -11.416 1.00 35.19 881 ASP A CA 1
ATOM 6525 C C . ASP A 1 881 ? 17.656 5.187 -12.677 1.00 35.19 881 ASP A C 1
ATOM 6527 O O . ASP A 1 881 ? 17.904 6.388 -12.819 1.00 35.19 881 ASP A O 1
ATOM 6531 N N . PRO A 1 882 ? 18.055 4.289 -13.592 1.00 30.91 882 PRO A N 1
ATOM 6532 C CA . PRO A 1 882 ? 18.712 4.695 -14.822 1.00 30.91 882 PRO A CA 1
ATOM 6533 C C . PRO A 1 882 ? 17.825 5.572 -15.720 1.00 30.91 882 PRO A C 1
ATOM 6535 O O . PRO A 1 882 ? 18.390 6.249 -16.578 1.00 30.91 882 PRO A O 1
ATOM 6538 N N . SER A 1 883 ? 16.497 5.638 -15.517 1.00 30.77 883 SER A N 1
ATOM 6539 C CA . SER A 1 883 ? 15.635 6.618 -16.205 1.00 30.77 883 SER A CA 1
ATOM 6540 C C . SER A 1 883 ? 15.959 8.075 -15.857 1.00 30.77 883 SER A C 1
ATOM 6542 O O . SER A 1 883 ? 15.602 8.972 -16.616 1.00 30.77 883 SER A O 1
ATOM 6544 N N . ASP A 1 884 ? 16.668 8.313 -14.749 1.00 32.22 884 ASP A N 1
ATOM 6545 C CA . ASP A 1 884 ? 16.922 9.645 -14.188 1.00 32.22 884 ASP A CA 1
ATOM 6546 C C . ASP A 1 884 ? 18.363 10.134 -14.438 1.00 32.22 884 ASP A C 1
ATOM 6548 O O . ASP A 1 884 ? 18.819 11.105 -13.833 1.00 32.22 884 ASP A O 1
ATOM 6552 N N . THR A 1 885 ? 19.109 9.488 -15.340 1.00 35.00 885 THR A N 1
ATOM 6553 C CA . THR A 1 885 ? 20.543 9.758 -15.579 1.00 35.00 885 THR A CA 1
ATOM 6554 C C . THR A 1 885 ? 20.843 11.204 -15.987 1.00 35.00 885 THR A C 1
ATOM 6556 O O . THR A 1 885 ? 21.834 11.769 -15.530 1.00 35.00 885 THR A O 1
ATOM 6559 N N . ALA A 1 886 ? 19.980 11.840 -16.787 1.00 35.75 886 ALA A N 1
ATOM 6560 C CA . ALA A 1 886 ? 20.128 13.253 -17.161 1.00 35.75 886 ALA A CA 1
ATOM 6561 C C . ALA A 1 886 ? 19.886 14.213 -15.978 1.00 35.75 886 ALA A C 1
ATOM 6563 O O . ALA A 1 886 ? 20.460 15.298 -15.932 1.00 35.75 886 ALA A O 1
ATOM 6564 N N . ARG A 1 887 ? 19.069 13.794 -15.003 1.00 35.88 887 ARG A N 1
ATOM 6565 C CA . ARG A 1 887 ? 18.725 14.562 -13.801 1.00 35.88 887 ARG A CA 1
ATOM 6566 C C . ARG A 1 887 ? 19.804 14.438 -12.721 1.00 35.88 887 ARG A C 1
ATOM 6568 O O . ARG A 1 887 ? 20.174 15.426 -12.102 1.00 35.88 887 ARG A O 1
ATOM 6575 N N . LEU A 1 888 ? 20.371 13.243 -12.555 1.00 38.41 888 LEU A N 1
ATOM 6576 C CA . LEU A 1 888 ? 21.499 12.981 -11.651 1.00 38.41 888 LEU A CA 1
ATOM 6577 C C . LEU A 1 888 ? 22.791 13.713 -12.071 1.00 38.41 888 LEU A C 1
ATOM 6579 O O . LEU A 1 888 ? 23.649 13.962 -11.229 1.00 38.41 888 LEU A O 1
ATOM 6583 N N . GLY A 1 889 ? 22.920 14.099 -13.347 1.00 37.53 889 GLY A N 1
ATOM 6584 C CA . GLY A 1 889 ? 24.061 14.858 -13.879 1.00 37.53 889 GLY A CA 1
ATOM 6585 C C . GLY A 1 889 ? 24.089 16.359 -13.543 1.00 37.53 889 GLY A C 1
ATOM 6586 O O . GLY A 1 889 ? 25.052 17.033 -13.912 1.00 37.53 889 GLY A O 1
ATOM 6587 N N . LEU A 1 890 ? 23.058 16.895 -12.873 1.00 38.16 890 LEU A N 1
ATOM 6588 C CA . LEU A 1 890 ? 22.957 18.311 -12.471 1.00 38.16 890 LEU A CA 1
ATOM 6589 C C . LEU A 1 890 ? 23.282 18.566 -10.986 1.00 38.16 890 LEU A C 1
ATOM 6591 O O . LEU A 1 890 ? 23.239 19.713 -10.547 1.00 38.16 890 LEU A O 1
ATOM 6595 N N . ARG A 1 891 ? 23.640 17.512 -10.241 1.00 37.22 891 ARG A N 1
ATOM 6596 C CA . ARG A 1 891 ? 23.995 17.545 -8.815 1.00 37.22 891 ARG A CA 1
ATOM 6597 C C . ARG A 1 891 ? 25.123 18.553 -8.529 1.00 37.22 891 ARG A C 1
ATOM 6599 O O . ARG A 1 891 ? 26.071 18.660 -9.306 1.00 37.22 891 ARG A O 1
ATOM 6606 N N . ASP A 1 892 ? 24.998 19.275 -7.414 1.00 36.12 892 ASP A N 1
ATOM 6607 C CA . ASP A 1 892 ? 25.973 20.241 -6.872 1.00 36.12 892 ASP A CA 1
ATOM 6608 C C . ASP A 1 892 ? 26.249 21.474 -7.760 1.00 36.12 892 ASP A C 1
ATOM 6610 O O . ASP A 1 892 ? 27.259 22.162 -7.603 1.00 36.12 892 ASP A O 1
ATOM 6614 N N . ARG A 1 893 ? 25.349 21.797 -8.702 1.00 32.19 893 ARG A N 1
ATOM 6615 C CA . ARG A 1 893 ? 25.453 23.000 -9.547 1.00 32.19 893 ARG A CA 1
ATOM 6616 C C . ARG A 1 893 ? 24.459 24.073 -9.123 1.00 32.19 893 ARG A C 1
ATOM 6618 O O . ARG A 1 893 ? 23.309 23.799 -8.824 1.00 32.19 893 ARG A O 1
ATOM 6625 N N . GLN A 1 894 ? 24.876 25.335 -9.182 1.00 29.66 894 GLN A N 1
ATOM 6626 C CA . GLN A 1 894 ? 24.062 26.492 -8.772 1.00 29.66 894 GLN A CA 1
ATOM 6627 C C . GLN A 1 894 ? 22.763 26.678 -9.590 1.00 29.66 894 GLN A C 1
ATOM 6629 O O . GLN A 1 894 ? 21.852 27.373 -9.151 1.00 29.66 894 GLN A O 1
ATOM 6634 N N . THR A 1 895 ? 22.666 26.052 -10.770 1.00 29.98 895 THR A N 1
ATOM 6635 C CA . THR A 1 895 ? 21.474 26.019 -11.638 1.00 29.98 895 THR A CA 1
ATOM 6636 C C . THR A 1 895 ? 20.550 24.825 -11.366 1.00 29.98 895 THR A C 1
ATOM 6638 O O . THR A 1 895 ? 19.596 24.601 -12.114 1.00 29.98 895 THR A O 1
ATOM 6641 N N . ASP A 1 896 ? 20.795 24.081 -10.284 1.00 37.66 896 ASP A N 1
ATOM 6642 C CA . ASP A 1 896 ? 19.976 22.983 -9.765 1.00 37.66 896 ASP A CA 1
ATOM 6643 C C . ASP A 1 896 ? 18.652 23.483 -9.144 1.00 37.66 896 ASP A C 1
ATOM 6645 O O . ASP A 1 896 ? 18.323 23.258 -7.982 1.00 37.66 896 ASP A O 1
ATOM 6649 N N . LEU A 1 897 ? 17.875 24.226 -9.934 1.00 31.27 897 LEU A N 1
ATOM 6650 C CA . LEU A 1 897 ? 16.514 24.643 -9.592 1.00 31.27 897 LEU A CA 1
ATOM 6651 C C . LEU A 1 897 ? 15.475 23.615 -10.065 1.00 31.27 897 LEU A C 1
ATOM 6653 O O . LEU A 1 897 ? 14.343 23.620 -9.585 1.00 31.27 897 LEU A O 1
ATOM 6657 N N . LEU A 1 898 ? 15.855 22.714 -10.980 1.00 31.89 898 LEU A N 1
ATOM 6658 C CA . LEU A 1 898 ? 14.949 21.820 -11.713 1.00 31.89 898 LEU A CA 1
ATOM 6659 C C . LEU A 1 898 ? 14.929 20.372 -11.218 1.00 31.89 898 LEU A C 1
ATOM 6661 O O . LEU A 1 898 ? 14.127 19.579 -11.711 1.00 31.89 898 LEU A O 1
ATOM 6665 N N . THR A 1 899 ? 15.753 19.998 -10.239 1.00 34.28 899 THR A N 1
ATOM 6666 C CA . THR A 1 899 ? 15.760 18.601 -9.786 1.00 34.28 899 THR A CA 1
ATOM 6667 C C . THR A 1 899 ? 14.520 18.280 -8.941 1.00 34.28 899 THR A C 1
ATOM 6669 O O . THR A 1 899 ? 14.111 17.121 -8.940 1.00 34.28 899 THR A O 1
ATOM 6672 N N . TYR A 1 900 ? 13.823 19.262 -8.330 1.00 37.69 900 TYR A N 1
ATOM 6673 C CA . TYR A 1 900 ? 12.639 18.982 -7.486 1.00 37.69 900 TYR A CA 1
ATOM 6674 C C . TYR A 1 900 ? 11.526 20.067 -7.385 1.00 37.69 900 TYR A C 1
ATOM 6676 O O . TYR A 1 900 ? 10.657 19.929 -6.523 1.00 37.69 900 TYR A O 1
ATOM 6684 N N . THR A 1 901 ? 11.474 21.108 -8.233 1.00 29.42 901 THR A N 1
ATOM 6685 C CA . THR A 1 901 ? 10.351 22.087 -8.263 1.00 29.42 901 THR A CA 1
ATOM 6686 C C . THR A 1 901 ? 9.320 21.795 -9.374 1.00 29.42 901 THR A C 1
ATOM 6688 O O . THR A 1 901 ? 9.572 21.018 -10.293 1.00 29.42 901 THR A O 1
ATOM 6691 N N . ALA A 1 902 ? 8.118 22.383 -9.285 1.00 27.61 902 ALA A N 1
ATOM 6692 C CA . ALA A 1 902 ? 7.070 22.267 -10.300 1.00 27.61 902 ALA A CA 1
ATOM 6693 C C . ALA A 1 902 ? 7.520 22.973 -11.555 1.00 27.61 902 ALA A C 1
ATOM 6695 O O . ALA A 1 902 ? 7.923 24.131 -11.490 1.00 27.61 902 ALA A O 1
ATOM 6696 N N . GLN A 1 903 ? 7.266 22.349 -12.702 1.00 28.72 903 GLN A N 1
ATOM 6697 C CA . GLN A 1 903 ? 6.985 23.121 -13.900 1.00 28.72 903 GLN A CA 1
ATOM 6698 C C . GLN A 1 903 ? 5.835 24.092 -13.595 1.00 28.72 903 GLN A C 1
ATOM 6700 O O . GLN A 1 903 ? 4.672 23.693 -13.526 1.00 28.72 903 GLN A O 1
ATOM 6705 N N . ARG A 1 904 ? 6.136 25.388 -13.472 1.00 32.34 904 ARG A N 1
ATOM 6706 C CA . ARG A 1 904 ? 5.239 26.372 -14.077 1.00 32.34 904 ARG A CA 1
ATOM 6707 C C . ARG A 1 904 ? 5.362 26.164 -15.590 1.00 32.34 904 ARG A C 1
ATOM 6709 O O . ARG A 1 904 ? 6.489 26.036 -16.068 1.00 32.34 904 ARG A O 1
ATOM 6716 N N . PRO A 1 905 ? 4.264 26.063 -16.357 1.00 29.61 905 PRO A N 1
ATOM 6717 C CA . PRO A 1 905 ? 4.375 26.023 -17.805 1.00 29.61 905 PRO A CA 1
ATOM 6718 C C . PRO A 1 905 ? 5.015 27.338 -18.256 1.00 29.61 905 PRO A C 1
ATOM 6720 O O . PRO A 1 905 ? 4.404 28.403 -18.181 1.00 29.61 905 PRO A O 1
ATOM 6723 N N . ILE A 1 906 ? 6.276 27.261 -18.672 1.00 33.00 906 ILE A N 1
ATOM 6724 C CA . ILE A 1 906 ? 6.985 28.370 -19.294 1.00 33.00 906 ILE A CA 1
ATOM 6725 C C . ILE A 1 906 ? 6.423 28.470 -20.711 1.00 33.00 906 ILE A C 1
ATOM 6727 O O . ILE A 1 906 ? 6.622 27.576 -21.534 1.00 33.00 906 ILE A O 1
ATOM 6731 N N . GLY A 1 907 ? 5.687 29.544 -21.003 1.00 32.38 907 GLY A N 1
ATOM 6732 C CA . GLY A 1 907 ? 5.462 29.926 -22.394 1.00 32.38 907 GLY A CA 1
ATOM 6733 C C . GLY A 1 907 ? 6.815 30.222 -23.061 1.00 32.38 907 GLY A C 1
ATOM 6734 O O . GLY A 1 907 ? 7.751 30.589 -22.353 1.00 32.38 907 GLY A O 1
ATOM 6735 N N . PRO A 1 908 ? 6.943 30.123 -24.395 1.00 30.34 908 PRO A N 1
ATOM 6736 C CA . PRO A 1 908 ? 8.222 30.131 -25.129 1.00 30.34 908 PRO A CA 1
ATOM 6737 C C . PRO A 1 908 ? 9.116 31.384 -24.963 1.00 30.34 908 PRO A C 1
ATOM 6739 O O . PRO A 1 908 ? 10.155 31.480 -25.604 1.00 30.34 908 PRO A O 1
ATOM 6742 N N . LEU A 1 909 ? 8.738 32.337 -24.105 1.00 31.33 909 LEU A N 1
ATOM 6743 C CA . LEU A 1 909 ? 9.434 33.595 -23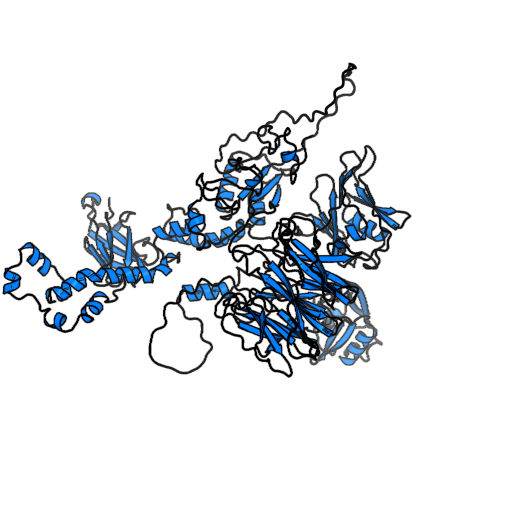.833 1.00 31.33 909 LEU A CA 1
ATOM 6744 C C . LEU A 1 909 ? 9.621 33.901 -22.328 1.00 31.33 909 LEU A C 1
ATOM 6746 O O . LEU A 1 909 ? 9.938 35.035 -21.987 1.00 31.33 909 LEU A O 1
ATOM 6750 N N . GLY A 1 910 ? 9.407 32.944 -21.412 1.00 32.47 910 GLY A N 1
ATOM 6751 C CA . GLY A 1 910 ? 9.644 33.179 -19.972 1.00 32.47 910 GLY A CA 1
ATOM 6752 C C . GLY A 1 910 ? 8.596 34.060 -19.273 1.00 32.47 910 GLY A C 1
ATOM 6753 O O . GLY A 1 910 ? 8.878 34.653 -18.238 1.00 32.47 910 GLY A O 1
ATOM 6754 N N . LEU A 1 911 ? 7.386 34.159 -19.833 1.00 33.47 911 LEU A N 1
ATOM 6755 C CA . LEU A 1 911 ? 6.275 34.953 -19.295 1.00 33.47 911 LEU A CA 1
ATOM 6756 C C . LEU A 1 911 ? 5.095 34.046 -18.914 1.00 33.47 911 LEU A C 1
ATOM 6758 O O . LEU A 1 911 ? 4.699 33.176 -19.692 1.00 33.47 911 LEU A O 1
ATOM 6762 N N . VAL A 1 912 ? 4.492 34.285 -17.745 1.00 36.97 912 VAL A N 1
ATOM 6763 C CA . VAL A 1 912 ? 3.251 33.622 -17.307 1.00 36.97 912 VAL A CA 1
ATOM 6764 C C . VAL A 1 912 ? 2.055 34.461 -17.761 1.00 36.97 912 VAL A C 1
ATOM 6766 O O . VAL A 1 912 ? 1.911 35.612 -17.352 1.00 36.97 912 VAL A O 1
ATOM 6769 N N . ARG A 1 913 ? 1.166 33.898 -18.589 1.00 32.28 913 ARG A N 1
ATOM 6770 C CA . ARG A 1 913 ? -0.072 34.569 -19.025 1.00 32.28 913 ARG A CA 1
ATOM 6771 C C . ARG A 1 913 ? -1.269 33.960 -18.291 1.00 32.28 913 ARG A C 1
ATOM 6773 O O . ARG A 1 913 ? -1.641 32.823 -18.567 1.00 32.28 913 ARG A O 1
ATOM 6780 N N . ARG A 1 914 ? -1.876 34.697 -17.354 1.00 35.47 914 ARG A N 1
ATOM 6781 C CA . ARG A 1 914 ? -3.214 34.359 -16.833 1.00 35.47 914 ARG A CA 1
ATOM 6782 C C . ARG A 1 914 ? -4.281 34.858 -17.822 1.00 35.47 914 ARG A C 1
ATOM 6784 O O . ARG A 1 914 ? -4.053 35.879 -18.476 1.00 35.47 914 ARG A O 1
ATOM 6791 N N . PRO A 1 915 ? -5.438 34.186 -17.955 1.00 29.17 915 PRO A N 1
ATOM 6792 C CA . PRO A 1 915 ? -6.540 34.709 -18.758 1.00 29.17 915 PRO A CA 1
ATOM 6793 C C . PRO A 1 915 ? -7.001 36.056 -18.180 1.00 29.17 915 PRO A C 1
ATOM 6795 O O . PRO A 1 915 ? -7.401 36.119 -17.022 1.00 29.17 915 PRO A O 1
ATOM 6798 N N . GLY A 1 916 ? -6.915 37.129 -18.972 1.00 36.06 916 GLY A N 1
ATOM 6799 C CA . GLY A 1 916 ? -7.426 38.458 -18.609 1.00 36.06 916 GLY A CA 1
ATOM 6800 C C . GLY A 1 916 ? -6.425 39.473 -18.035 1.00 36.06 916 GLY A C 1
ATOM 6801 O O . GLY A 1 916 ? -6.839 40.595 -17.764 1.00 36.06 916 GLY A O 1
ATOM 6802 N N . THR A 1 917 ? -5.131 39.160 -17.886 1.00 36.03 917 THR A N 1
ATOM 6803 C CA . THR A 1 917 ? -4.121 40.132 -17.401 1.00 36.03 917 THR A CA 1
ATOM 6804 C C . THR A 1 917 ? -2.892 40.255 -18.313 1.00 36.03 917 THR A C 1
ATOM 6806 O O . THR A 1 917 ? -2.517 39.317 -19.020 1.00 36.03 917 THR A O 1
ATOM 6809 N N . GLN A 1 918 ? -2.273 41.447 -18.329 1.00 34.53 918 GLN A N 1
ATOM 6810 C CA . GLN A 1 918 ? -1.020 41.720 -19.051 1.00 34.53 918 GLN A CA 1
ATOM 6811 C C . GLN A 1 918 ? 0.158 40.925 -18.460 1.00 34.53 918 GLN A C 1
ATOM 6813 O O . GLN A 1 918 ? 0.192 40.637 -17.266 1.00 34.53 918 GLN A O 1
ATOM 6818 N N . ALA A 1 919 ? 1.113 40.555 -19.319 1.00 32.12 919 ALA A N 1
ATOM 6819 C CA . ALA A 1 919 ? 2.283 39.756 -18.959 1.00 32.12 919 ALA A CA 1
ATOM 6820 C C . ALA A 1 919 ? 3.236 40.534 -18.033 1.00 32.12 919 ALA A C 1
ATOM 6822 O O . ALA A 1 919 ? 3.572 41.679 -18.324 1.00 32.12 919 ALA A O 1
ATOM 6823 N N . ILE A 1 920 ? 3.690 39.899 -16.949 1.00 37.19 920 ILE A N 1
ATOM 6824 C CA . ILE A 1 920 ? 4.639 40.466 -15.978 1.00 37.19 920 ILE A CA 1
ATOM 6825 C C . ILE A 1 920 ? 5.849 39.524 -15.877 1.00 37.19 920 ILE A C 1
ATOM 6827 O O . ILE A 1 920 ? 5.683 38.306 -15.978 1.00 37.19 920 ILE A O 1
ATOM 6831 N N . ALA A 1 921 ? 7.050 40.084 -15.697 1.00 35.16 921 ALA A N 1
ATOM 6832 C CA . ALA A 1 921 ? 8.265 39.331 -15.383 1.00 35.16 921 ALA A CA 1
ATOM 6833 C C . ALA A 1 921 ? 8.124 38.596 -14.035 1.00 35.16 921 ALA A C 1
ATOM 6835 O O . ALA A 1 921 ? 7.441 39.072 -13.127 1.00 35.16 921 ALA A O 1
ATOM 6836 N N . GLU A 1 922 ? 8.733 37.416 -13.922 1.00 34.16 922 GLU A N 1
ATOM 6837 C CA . GLU A 1 922 ? 8.513 36.505 -12.796 1.00 34.16 922 GLU A CA 1
ATOM 6838 C C . GLU A 1 922 ? 9.109 37.044 -11.472 1.00 34.16 922 GLU A C 1
ATOM 6840 O O . GLU A 1 922 ? 10.263 37.477 -11.463 1.00 34.16 922 GLU A O 1
ATOM 6845 N N . PRO A 1 923 ? 8.370 37.029 -10.342 1.00 36.56 923 PRO A N 1
ATOM 6846 C CA . PRO A 1 923 ? 8.936 37.332 -9.028 1.00 36.56 923 PRO A CA 1
ATOM 6847 C C . PRO A 1 923 ? 9.801 36.172 -8.504 1.00 36.56 923 PRO A C 1
ATOM 6849 O O . PRO A 1 923 ? 9.564 35.010 -8.837 1.00 36.56 923 PRO A O 1
ATOM 6852 N N . ALA A 1 924 ? 10.789 36.491 -7.660 1.00 37.19 924 ALA A N 1
ATOM 6853 C CA . ALA A 1 924 ? 11.682 35.516 -7.031 1.00 37.19 924 ALA A CA 1
ATOM 6854 C C . ALA A 1 924 ? 10.917 34.471 -6.193 1.00 37.19 924 ALA A C 1
ATOM 6856 O O . ALA A 1 924 ? 9.912 34.791 -5.558 1.00 37.19 924 ALA A O 1
ATOM 6857 N N . LEU A 1 925 ? 11.423 33.231 -6.175 1.00 35.72 925 LEU A N 1
ATOM 6858 C CA . LEU A 1 925 ? 10.862 32.132 -5.381 1.00 35.72 925 LEU A CA 1
ATOM 6859 C C . LEU A 1 925 ? 10.899 32.463 -3.883 1.00 35.72 925 LEU A C 1
ATOM 6861 O O . LEU A 1 925 ? 11.920 32.900 -3.348 1.00 35.72 925 LEU A O 1
ATOM 6865 N N . SER A 1 926 ? 9.792 32.204 -3.199 1.00 34.78 926 SER A N 1
ATOM 6866 C CA . SER A 1 926 ? 9.655 32.385 -1.756 1.00 34.78 926 SER A CA 1
ATOM 6867 C C . SER A 1 926 ? 10.353 31.260 -0.962 1.00 34.78 926 SER A C 1
ATOM 6869 O O . SER A 1 926 ? 10.490 30.135 -1.453 1.00 34.78 926 SER A O 1
ATOM 6871 N N . PRO A 1 927 ? 10.782 31.493 0.297 1.00 35.19 927 PRO A N 1
ATOM 6872 C CA . PRO A 1 927 ? 11.460 30.479 1.118 1.00 35.19 927 PRO A CA 1
ATOM 6873 C C . PRO A 1 927 ? 10.666 29.183 1.374 1.00 35.19 927 PRO A C 1
ATOM 6875 O O . PRO A 1 927 ? 11.260 28.152 1.697 1.00 35.19 927 PRO A O 1
ATOM 6878 N N . SER A 1 928 ? 9.340 29.210 1.230 1.00 32.81 928 SER A N 1
ATOM 6879 C CA . SER A 1 928 ? 8.452 28.043 1.311 1.00 32.81 928 SER A CA 1
ATOM 6880 C C . SER A 1 928 ? 8.465 27.197 0.031 1.00 32.81 928 SER A C 1
ATOM 6882 O O . SER A 1 928 ? 8.334 25.979 0.114 1.00 32.81 928 SER A O 1
ATOM 6884 N N . GLU A 1 929 ? 8.715 27.801 -1.136 1.00 33.97 929 GLU A N 1
ATOM 6885 C CA . GLU A 1 929 ? 8.888 27.104 -2.423 1.00 33.97 929 GLU A CA 1
ATOM 6886 C C . GLU A 1 929 ? 10.250 26.388 -2.525 1.00 33.97 929 GLU A C 1
ATOM 6888 O O . GLU A 1 929 ? 10.436 25.515 -3.371 1.00 33.97 929 GLU A O 1
ATOM 6893 N N . LEU A 1 930 ? 11.189 26.694 -1.617 1.00 32.06 930 LEU A N 1
ATOM 6894 C CA . LEU A 1 930 ? 12.489 26.022 -1.498 1.00 32.06 930 LEU A CA 1
ATOM 6895 C C . LEU A 1 930 ? 12.433 24.687 -0.731 1.00 32.06 930 LEU A C 1
ATOM 6897 O O . LEU A 1 930 ? 13.465 24.022 -0.635 1.00 32.06 930 LEU A O 1
ATOM 6901 N N . ARG A 1 931 ? 11.290 24.286 -0.151 1.00 34.50 931 ARG A N 1
ATOM 6902 C CA . ARG A 1 931 ? 11.149 23.064 0.668 1.00 34.50 931 ARG A CA 1
ATOM 6903 C C . ARG A 1 931 ? 10.396 21.984 -0.118 1.00 34.50 931 ARG A C 1
ATOM 6905 O O . ARG A 1 931 ? 9.192 22.081 -0.320 1.00 34.50 931 ARG A O 1
ATOM 6912 N N . THR A 1 932 ? 11.102 20.952 -0.578 1.00 35.00 932 THR A N 1
ATOM 6913 C CA . THR A 1 932 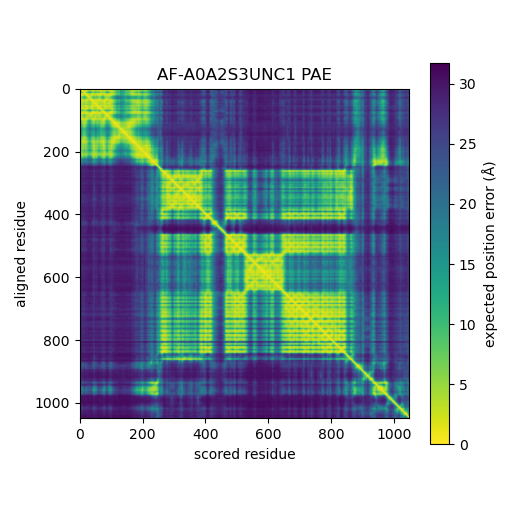? 10.528 19.843 -1.363 1.00 35.00 932 THR A CA 1
ATOM 6914 C C . THR A 1 932 ? 10.351 18.572 -0.515 1.00 35.00 932 THR A C 1
ATOM 6916 O O . THR A 1 932 ? 10.953 18.441 0.554 1.00 35.00 932 THR A O 1
ATOM 6919 N N . ARG A 1 933 ? 9.514 17.644 -1.018 1.00 39.66 933 ARG A N 1
ATOM 6920 C CA . ARG A 1 933 ? 8.919 16.418 -0.413 1.00 39.66 933 ARG A CA 1
ATOM 6921 C C . ARG A 1 933 ? 9.885 15.405 0.237 1.00 39.66 933 ARG A C 1
ATOM 6923 O O . ARG A 1 933 ? 9.449 14.361 0.699 1.00 39.66 933 ARG A O 1
ATOM 6930 N N . GLU A 1 934 ? 11.183 15.675 0.231 1.00 37.47 934 GLU A N 1
ATOM 6931 C CA . GLU A 1 934 ? 12.227 14.798 0.775 1.00 37.47 934 GLU A CA 1
ATOM 6932 C C . GLU A 1 934 ? 13.029 15.499 1.871 1.00 37.47 934 GLU A C 1
ATOM 6934 O O . GLU A 1 934 ? 14.160 15.124 2.150 1.00 37.47 934 GLU A O 1
ATOM 6939 N N . THR A 1 935 ? 12.461 16.547 2.477 1.00 43.12 935 THR A N 1
ATOM 6940 C CA . THR A 1 935 ? 13.088 17.239 3.600 1.00 43.12 935 THR A CA 1
ATOM 6941 C C . THR A 1 935 ? 12.640 16.619 4.922 1.00 43.12 935 THR A C 1
ATOM 6943 O O . THR A 1 935 ? 11.507 16.831 5.354 1.00 43.12 935 THR A O 1
ATOM 6946 N N . VAL A 1 936 ? 13.533 15.871 5.567 1.00 48.22 936 VAL A N 1
ATOM 6947 C CA . VAL A 1 936 ? 13.393 15.453 6.968 1.00 48.22 936 VAL A CA 1
ATOM 6948 C C . VAL A 1 936 ? 13.984 16.565 7.829 1.00 48.22 936 VAL A C 1
ATOM 6950 O O . VAL A 1 936 ? 15.148 16.928 7.663 1.00 48.22 936 VAL A O 1
ATOM 6953 N N . THR A 1 937 ? 13.189 17.126 8.733 1.00 47.84 937 THR A N 1
ATOM 6954 C CA . THR A 1 937 ? 13.660 18.103 9.719 1.00 47.84 937 THR A CA 1
ATOM 6955 C C . THR A 1 937 ? 13.864 17.392 11.046 1.00 47.84 937 THR A C 1
ATOM 6957 O O . THR A 1 937 ? 12.920 16.848 11.604 1.00 47.84 937 THR A O 1
ATOM 6960 N N . ALA A 1 938 ? 15.090 17.377 11.553 1.00 53.56 938 ALA A N 1
ATOM 6961 C CA . ALA A 1 938 ? 15.423 16.868 12.871 1.00 53.56 938 ALA A CA 1
ATOM 6962 C C . ALA A 1 938 ? 15.509 18.030 13.859 1.00 53.56 938 ALA A C 1
ATOM 6964 O O . ALA A 1 938 ? 16.438 18.837 13.799 1.00 53.56 938 ALA A O 1
ATOM 6965 N N . TYR A 1 939 ? 14.544 18.111 14.766 1.00 52.41 939 TYR A N 1
ATOM 6966 C CA . TYR A 1 939 ? 14.591 19.000 15.915 1.00 52.41 939 TYR A CA 1
ATOM 6967 C C . TYR A 1 939 ? 15.440 18.342 16.994 1.00 52.41 939 TYR A C 1
ATOM 6969 O O . TYR A 1 939 ? 15.086 17.301 17.537 1.00 52.41 939 TYR A O 1
ATOM 6977 N N . ILE A 1 940 ? 16.595 18.924 17.280 1.00 59.81 940 ILE A N 1
ATOM 6978 C CA . ILE A 1 940 ? 17.539 18.396 18.251 1.00 59.81 940 ILE A CA 1
ATOM 6979 C C . ILE A 1 940 ? 17.356 19.178 19.554 1.00 59.81 940 ILE A C 1
ATOM 6981 O O . ILE A 1 940 ? 17.519 20.400 19.584 1.00 59.81 940 ILE A O 1
ATOM 6985 N N . ARG A 1 941 ? 17.009 18.466 20.629 1.00 57.12 941 ARG A N 1
ATOM 6986 C CA . ARG A 1 941 ? 16.824 18.998 21.983 1.00 57.12 941 ARG A CA 1
ATOM 6987 C C . ARG A 1 941 ? 17.913 18.470 22.900 1.00 57.12 941 ARG A C 1
ATOM 6989 O O . ARG A 1 941 ? 18.162 17.263 22.964 1.00 57.12 941 ARG A O 1
ATOM 6996 N N . ARG A 1 942 ? 18.534 19.360 23.668 1.00 58.22 942 ARG A N 1
ATOM 6997 C CA . ARG A 1 942 ? 19.494 18.961 24.695 1.00 58.22 942 ARG A CA 1
ATOM 6998 C C . ARG A 1 942 ? 18.784 18.086 25.737 1.00 58.22 942 ARG A C 1
ATOM 7000 O O . ARG A 1 942 ? 17.753 18.464 26.283 1.00 58.22 942 ARG A O 1
ATOM 7007 N N . ALA A 1 943 ? 19.304 16.885 25.985 1.00 50.59 943 ALA A N 1
ATOM 7008 C CA . ALA A 1 943 ? 18.827 16.068 27.100 1.00 50.59 943 ALA A CA 1
ATOM 7009 C C . ALA A 1 943 ? 19.220 16.738 28.429 1.00 50.59 943 ALA A C 1
ATOM 7011 O O . ALA A 1 943 ? 20.255 17.398 28.476 1.00 50.59 943 ALA A O 1
ATOM 7012 N N . ALA A 1 944 ? 18.473 16.506 29.515 1.00 47.28 944 ALA A N 1
ATOM 7013 C CA . ALA A 1 944 ? 18.754 17.077 30.846 1.00 47.28 944 ALA A CA 1
ATOM 7014 C C . ALA A 1 944 ? 20.192 16.821 31.362 1.00 47.28 944 ALA A C 1
ATOM 7016 O O . ALA A 1 944 ? 20.674 17.509 32.253 1.00 47.28 944 ALA A O 1
ATOM 7017 N N . THR A 1 945 ? 20.894 15.841 30.786 1.00 43.78 945 THR A N 1
ATOM 7018 C CA . THR A 1 945 ? 22.282 15.467 31.099 1.00 43.78 945 THR A CA 1
ATOM 7019 C C . THR A 1 945 ? 23.259 15.692 29.930 1.00 43.78 945 THR A C 1
ATOM 7021 O O . THR A 1 945 ? 24.392 15.214 29.967 1.00 43.78 945 THR A O 1
ATOM 7024 N N . GLY A 1 946 ? 22.835 16.347 28.844 1.00 48.69 946 GLY A N 1
ATOM 7025 C CA . GLY A 1 946 ? 23.615 16.501 27.613 1.00 48.69 946 GLY A CA 1
ATOM 7026 C C . GLY A 1 946 ? 24.670 17.609 27.706 1.00 48.69 946 GLY A C 1
ATOM 7027 O O . GLY A 1 946 ? 24.408 18.688 28.228 1.00 48.69 946 GLY A O 1
ATOM 7028 N N . ALA A 1 947 ? 25.867 17.382 27.163 1.00 54.91 947 ALA A N 1
ATOM 7029 C CA . ALA A 1 947 ? 26.895 18.422 26.999 1.00 54.91 947 ALA A CA 1
ATOM 7030 C C . ALA A 1 947 ? 26.617 19.298 25.751 1.00 54.91 947 ALA A C 1
ATOM 7032 O O . ALA A 1 947 ? 25.995 18.791 24.814 1.00 54.91 947 ALA A O 1
ATOM 7033 N N . PRO A 1 948 ? 27.086 20.562 25.697 1.00 57.44 948 PRO A N 1
ATOM 7034 C CA . PRO A 1 948 ? 26.845 21.475 24.573 1.00 57.44 948 PRO A CA 1
ATOM 7035 C C . PRO A 1 948 ? 27.335 20.923 23.220 1.00 57.44 948 PRO A C 1
ATOM 7037 O O . PRO A 1 948 ? 28.229 20.066 23.151 1.00 57.44 948 PRO A O 1
ATOM 7040 N N . LEU A 1 949 ? 26.738 21.407 22.126 1.00 59.19 949 LEU A N 1
ATOM 7041 C CA . LEU A 1 949 ? 27.089 21.005 20.764 1.00 59.19 949 LEU A CA 1
ATOM 7042 C C . LEU A 1 949 ? 28.360 21.747 20.314 1.00 59.19 949 LEU A C 1
ATOM 7044 O O . LEU A 1 949 ? 28.296 22.855 19.796 1.00 59.19 949 LEU A O 1
ATOM 7048 N N . THR A 1 950 ? 29.530 21.141 20.526 1.00 67.19 950 THR A N 1
ATOM 7049 C CA . THR A 1 950 ? 30.827 21.726 20.143 1.00 67.19 950 THR A CA 1
ATOM 7050 C C . THR A 1 950 ? 31.073 21.673 18.627 1.00 67.19 950 THR A C 1
ATOM 7052 O O . THR A 1 950 ? 30.554 20.794 17.937 1.00 67.19 950 THR A O 1
ATOM 7055 N N . ALA A 1 951 ? 31.938 22.551 18.103 1.00 60.28 951 ALA A N 1
ATOM 7056 C CA . ALA A 1 951 ? 32.337 22.563 16.685 1.00 60.28 951 ALA A CA 1
ATOM 7057 C C . ALA A 1 951 ? 32.928 21.219 16.201 1.00 60.28 951 ALA A C 1
ATOM 7059 O O . ALA A 1 951 ? 32.710 20.796 15.062 1.00 60.28 951 ALA A O 1
ATOM 7060 N N . GLU A 1 952 ? 33.625 20.498 17.084 1.00 64.69 952 GLU A N 1
ATOM 7061 C CA . GLU A 1 952 ? 34.132 19.150 16.803 1.00 64.69 952 GLU A CA 1
ATOM 7062 C C . GLU A 1 952 ? 32.985 18.141 16.614 1.00 64.69 952 GLU A C 1
ATOM 7064 O O . GLU A 1 952 ? 32.991 17.346 15.670 1.00 64.69 952 GLU A O 1
ATOM 7069 N N . ARG A 1 953 ? 31.956 18.199 17.473 1.00 64.88 953 ARG A N 1
ATOM 7070 C CA . ARG A 1 953 ? 30.765 17.342 17.373 1.00 64.88 953 ARG A CA 1
ATOM 7071 C C . ARG A 1 953 ? 29.935 17.668 16.137 1.00 64.88 953 ARG A C 1
ATOM 7073 O O . ARG A 1 953 ? 29.444 16.743 15.499 1.00 64.88 953 ARG A O 1
ATOM 7080 N N . GLN A 1 954 ? 29.833 18.944 15.763 1.00 61.78 954 GLN A N 1
ATOM 7081 C CA . GLN A 1 954 ? 29.166 19.376 14.529 1.00 61.78 954 GLN A CA 1
ATOM 7082 C C . GLN A 1 954 ? 29.877 18.839 13.285 1.00 61.78 954 GLN A C 1
ATOM 7084 O O . GLN A 1 954 ? 29.237 18.230 12.432 1.00 61.78 954 GLN A O 1
ATOM 7089 N N . THR A 1 955 ? 31.203 18.985 13.212 1.00 64.81 955 THR A N 1
ATOM 7090 C CA . THR A 1 955 ? 32.013 18.458 12.100 1.00 64.81 955 THR A CA 1
ATOM 7091 C C . THR A 1 955 ? 31.888 16.935 11.993 1.00 64.81 955 THR A C 1
ATOM 7093 O O . THR A 1 955 ? 31.707 16.390 10.903 1.00 64.81 955 THR A O 1
ATOM 7096 N N . ARG A 1 956 ? 31.916 16.226 13.131 1.00 66.81 956 ARG A N 1
ATOM 7097 C CA . ARG A 1 956 ? 31.725 14.769 13.171 1.00 66.81 956 ARG A CA 1
ATOM 7098 C C . ARG A 1 956 ? 30.318 14.364 12.726 1.00 66.81 956 ARG A C 1
ATOM 7100 O O . ARG A 1 956 ? 30.185 13.424 11.946 1.00 66.81 956 ARG A O 1
ATOM 7107 N N . LEU A 1 957 ? 29.285 15.059 13.202 1.00 67.25 957 LEU A N 1
ATOM 7108 C CA . LEU A 1 957 ? 27.896 14.815 12.817 1.00 67.25 957 LEU A CA 1
ATOM 7109 C C . LEU A 1 957 ? 27.696 15.035 11.313 1.00 67.25 957 LEU A C 1
ATOM 7111 O O . LEU A 1 957 ? 27.138 14.166 10.652 1.00 67.25 957 LEU A O 1
ATOM 7115 N N . ALA A 1 958 ? 28.205 16.140 10.765 1.00 65.38 958 ALA A N 1
ATOM 7116 C CA . ALA A 1 958 ? 28.152 16.439 9.337 1.00 65.38 958 ALA A CA 1
ATOM 7117 C C . ALA A 1 958 ? 28.807 15.329 8.500 1.00 65.38 958 ALA A C 1
ATOM 7119 O O . ALA A 1 958 ? 28.185 14.817 7.574 1.00 65.38 958 ALA A O 1
ATOM 7120 N N . GLY A 1 959 ? 30.009 14.878 8.878 1.00 65.50 959 GLY A N 1
ATOM 7121 C CA . GLY A 1 959 ? 30.700 13.791 8.176 1.00 65.50 959 GLY A CA 1
ATOM 7122 C C . GLY A 1 959 ? 29.972 12.442 8.249 1.00 65.50 959 GLY A C 1
ATOM 7123 O O . GLY A 1 959 ? 29.999 11.663 7.298 1.00 65.50 959 GLY A O 1
ATOM 7124 N N . VAL A 1 960 ? 29.290 12.156 9.362 1.00 68.94 960 VAL A N 1
ATOM 7125 C CA . VAL A 1 960 ? 28.471 10.942 9.516 1.00 68.94 960 VAL A CA 1
ATOM 7126 C C . VAL A 1 960 ? 27.186 11.034 8.691 1.00 68.94 960 VAL A C 1
ATOM 7128 O O . VAL A 1 960 ? 26.818 10.063 8.031 1.00 68.94 960 VAL A O 1
ATOM 7131 N N . LEU A 1 961 ? 26.513 12.185 8.705 1.00 66.69 961 LEU A N 1
ATOM 7132 C CA . LEU A 1 961 ? 25.274 12.401 7.965 1.00 66.69 961 LEU A CA 1
ATOM 7133 C C . LEU A 1 961 ? 25.513 12.410 6.455 1.00 66.69 961 LEU A C 1
ATOM 7135 O O . LEU A 1 961 ? 24.809 11.694 5.754 1.00 66.69 961 LEU A O 1
ATOM 7139 N N . GLU A 1 962 ? 26.534 13.107 5.953 1.00 66.12 962 GLU A N 1
ATOM 7140 C CA . GLU A 1 962 ? 26.882 13.101 4.521 1.00 66.12 962 GLU A CA 1
ATOM 7141 C C . GLU A 1 962 ? 27.200 11.694 3.997 1.00 66.12 962 GLU A C 1
ATOM 7143 O O . GLU A 1 962 ? 26.893 11.356 2.857 1.00 66.12 962 GLU A O 1
ATOM 7148 N N . ARG A 1 963 ? 27.733 10.812 4.850 1.00 64.81 963 ARG A N 1
ATOM 7149 C CA . ARG A 1 963 ? 28.025 9.425 4.471 1.00 64.81 963 ARG A CA 1
ATOM 7150 C C . ARG A 1 963 ? 26.784 8.529 4.367 1.00 64.81 963 ARG A C 1
ATOM 7152 O O . ARG A 1 963 ? 26.816 7.541 3.633 1.00 64.81 963 ARG A O 1
ATOM 7159 N N . TYR A 1 964 ? 25.732 8.805 5.141 1.00 61.50 964 TYR A N 1
ATOM 7160 C CA . TYR A 1 964 ? 24.590 7.889 5.308 1.00 61.50 964 TYR A CA 1
ATOM 7161 C C . TYR A 1 964 ? 23.233 8.469 4.894 1.00 61.50 964 TYR A C 1
ATOM 7163 O O . TYR A 1 964 ? 22.246 7.732 4.845 1.00 61.50 964 TYR A O 1
ATOM 7171 N N . LYS A 1 965 ? 23.178 9.759 4.564 1.00 59.00 965 LYS A N 1
ATOM 7172 C CA . LYS A 1 965 ? 22.009 10.440 4.010 1.00 59.00 965 LYS A CA 1
ATOM 7173 C C . LYS A 1 965 ? 21.652 9.835 2.641 1.00 59.00 965 LYS A C 1
ATOM 7175 O O . LYS A 1 965 ? 22.511 9.755 1.764 1.00 59.00 965 LYS A O 1
ATOM 7180 N N . PRO A 1 966 ? 20.399 9.389 2.429 1.00 54.78 966 PRO A N 1
ATOM 7181 C CA . PRO A 1 966 ? 19.938 8.924 1.124 1.00 54.78 966 PRO A CA 1
ATOM 7182 C C . PRO A 1 966 ? 20.126 9.976 0.026 1.00 54.78 966 PRO A C 1
ATOM 7184 O O . PRO A 1 966 ? 19.980 11.168 0.278 1.00 54.78 966 PRO A O 1
ATOM 7187 N N . ILE A 1 967 ? 20.353 9.518 -1.210 1.00 48.56 967 ILE A N 1
ATOM 7188 C CA . ILE A 1 967 ? 20.715 10.354 -2.376 1.00 48.56 967 ILE A CA 1
ATOM 7189 C C . ILE A 1 967 ? 19.726 11.506 -2.621 1.00 48.56 967 ILE A C 1
ATOM 7191 O O . ILE A 1 967 ? 20.124 12.576 -3.065 1.00 48.56 967 ILE A O 1
ATOM 7195 N N . ASN A 1 968 ? 18.446 11.299 -2.311 1.00 45.66 968 ASN A N 1
ATOM 7196 C CA . ASN A 1 968 ? 17.396 12.284 -2.560 1.00 45.66 968 ASN A CA 1
ATOM 7197 C C . ASN A 1 968 ? 16.865 12.949 -1.275 1.00 45.66 968 ASN A C 1
ATOM 7199 O O . ASN A 1 968 ? 15.962 13.775 -1.353 1.00 45.66 968 ASN A O 1
ATOM 7203 N N . LEU A 1 969 ? 17.419 12.618 -0.100 1.00 47.12 969 LEU A N 1
ATOM 7204 C CA . LEU A 1 969 ? 16.978 13.191 1.169 1.00 47.12 969 LEU A CA 1
ATOM 7205 C C . LEU A 1 969 ? 17.637 14.553 1.404 1.00 47.12 969 LEU A C 1
ATOM 7207 O O . LEU A 1 969 ? 18.854 14.684 1.320 1.00 47.12 969 LEU A O 1
ATOM 7211 N N . ARG A 1 970 ? 16.857 15.550 1.811 1.00 49.19 970 ARG A N 1
ATOM 7212 C CA . ARG A 1 970 ? 17.334 16.792 2.417 1.00 49.19 970 ARG A CA 1
ATOM 7213 C C . ARG A 1 970 ? 17.143 16.692 3.929 1.00 49.19 970 ARG A C 1
ATOM 7215 O O . ARG A 1 970 ? 16.051 16.423 4.401 1.00 49.19 970 ARG A O 1
ATOM 7222 N N . LEU A 1 971 ? 18.203 16.884 4.701 1.00 50.25 971 LEU A N 1
ATOM 7223 C CA . LEU A 1 971 ? 18.136 16.832 6.161 1.00 50.25 971 LEU A CA 1
ATOM 7224 C C . LEU A 1 971 ? 18.331 18.249 6.699 1.00 50.25 971 LEU A C 1
ATOM 7226 O O . LEU A 1 971 ? 19.359 18.865 6.427 1.00 50.25 971 LEU A O 1
ATOM 7230 N N . ALA A 1 972 ? 17.339 18.772 7.413 1.00 51.97 972 ALA A N 1
ATOM 7231 C CA . ALA A 1 972 ? 17.433 20.046 8.116 1.00 51.97 972 ALA A CA 1
ATOM 7232 C C . ALA A 1 972 ? 17.588 19.769 9.613 1.00 51.97 972 ALA A C 1
ATOM 7234 O O . ALA A 1 972 ? 16.804 19.009 10.166 1.00 51.97 972 ALA A O 1
ATOM 7235 N N . LEU A 1 973 ? 18.590 20.353 10.269 1.00 52.75 973 LEU A N 1
ATOM 7236 C CA . LEU A 1 973 ? 18.770 20.226 11.717 1.00 52.75 973 LEU A CA 1
ATOM 7237 C C . LEU A 1 973 ? 18.336 21.538 12.378 1.00 52.75 973 LEU A C 1
ATOM 7239 O O . LEU A 1 973 ? 18.900 22.592 12.081 1.00 52.75 973 LEU A O 1
ATOM 7243 N N . ALA A 1 974 ? 17.338 21.478 13.252 1.00 49.47 974 ALA A N 1
ATOM 7244 C CA . ALA A 1 974 ? 16.846 22.616 14.020 1.00 49.47 974 ALA A CA 1
ATOM 7245 C C . ALA A 1 974 ? 17.200 22.410 15.495 1.00 49.47 974 ALA A C 1
ATOM 7247 O O . ALA A 1 974 ? 16.789 21.421 16.092 1.00 49.47 974 ALA A O 1
ATOM 7248 N N . VAL A 1 975 ? 17.970 23.316 16.093 1.00 54.66 975 VAL A N 1
ATOM 7249 C CA . VAL A 1 975 ? 18.266 23.259 17.531 1.00 54.66 975 VAL A CA 1
ATOM 7250 C C . VAL A 1 975 ? 17.143 23.975 18.269 1.00 54.66 975 VAL A C 1
ATOM 7252 O O . VAL A 1 975 ? 16.893 25.149 18.006 1.00 54.66 975 VAL A O 1
ATOM 7255 N N . ALA A 1 976 ? 16.434 23.271 19.150 1.00 47.31 976 ALA A N 1
ATOM 7256 C CA . ALA A 1 976 ? 15.410 23.902 19.979 1.00 47.31 976 ALA A CA 1
ATOM 7257 C C . ALA A 1 976 ? 16.070 24.601 21.185 1.00 47.31 976 ALA A C 1
ATOM 7259 O O . ALA A 1 976 ? 16.976 24.012 21.782 1.00 47.31 976 ALA A O 1
ATOM 7260 N N . PRO A 1 977 ? 15.630 25.815 21.564 1.00 42.72 977 PRO A N 1
ATOM 7261 C CA . PRO A 1 977 ? 16.229 26.555 22.671 1.00 42.72 977 PRO A CA 1
ATOM 7262 C C . PRO A 1 977 ? 15.981 25.876 24.029 1.00 42.72 977 PRO A C 1
ATOM 7264 O O . PRO A 1 977 ? 14.933 25.267 24.256 1.00 42.72 977 PRO A O 1
ATOM 7267 N N . GLU A 1 978 ? 16.951 26.000 24.937 1.00 40.97 978 GLU A N 1
ATOM 7268 C CA . GLU A 1 978 ? 16.850 25.579 26.340 1.00 40.97 978 GLU A CA 1
ATOM 7269 C C . GLU A 1 978 ? 16.085 26.672 27.116 1.00 40.97 978 GLU A C 1
ATOM 7271 O O . GLU A 1 978 ? 16.483 27.835 27.094 1.00 40.97 978 GLU A O 1
ATOM 7276 N N . ARG A 1 979 ? 14.954 26.337 27.758 1.00 35.75 979 ARG A N 1
ATOM 7277 C CA . ARG A 1 979 ? 14.227 27.286 28.622 1.00 35.75 979 ARG A CA 1
ATOM 7278 C C . ARG A 1 979 ? 14.933 27.352 29.979 1.00 35.75 979 ARG A C 1
ATOM 7280 O O . ARG A 1 979 ? 14.856 26.392 30.742 1.00 35.75 979 ARG A O 1
ATOM 7287 N N . THR A 1 980 ? 15.591 28.463 30.292 1.00 32.53 980 THR A N 1
ATOM 7288 C CA . THR A 1 980 ? 16.069 28.769 31.652 1.00 32.53 980 THR A CA 1
ATOM 7289 C C . THR A 1 980 ? 15.183 29.835 32.294 1.00 32.53 980 THR A C 1
ATOM 7291 O O . THR A 1 980 ? 14.867 30.825 31.644 1.00 32.53 980 THR A O 1
ATOM 7294 N N . LEU A 1 981 ? 14.776 29.588 33.548 1.00 32.12 981 LEU A N 1
ATOM 7295 C CA . LEU A 1 981 ? 14.005 30.484 34.425 1.00 32.12 981 LEU A CA 1
ATOM 7296 C C . LEU A 1 981 ? 14.550 31.925 34.455 1.00 32.12 981 LEU A C 1
ATOM 7298 O O . LEU A 1 981 ? 15.765 32.114 34.430 1.00 32.12 981 LEU A O 1
ATOM 7302 N N . GLU A 1 982 ? 13.659 32.900 34.659 1.00 31.23 982 GLU A N 1
ATOM 7303 C CA . GLU A 1 982 ? 13.996 34.260 35.104 1.00 31.23 982 GLU A CA 1
ATOM 7304 C C . GLU A 1 982 ? 13.609 34.439 36.588 1.00 31.23 982 GLU A C 1
ATOM 7306 O O . GLU A 1 982 ? 12.571 33.946 37.039 1.00 31.23 982 GLU A O 1
ATOM 7311 N N . GLU A 1 983 ? 14.490 35.080 37.360 1.00 34.22 983 GLU A N 1
ATOM 7312 C CA . GLU A 1 983 ? 14.329 35.361 38.791 1.00 34.22 983 GLU A CA 1
ATOM 7313 C C . GLU A 1 983 ? 13.311 36.490 39.030 1.00 34.22 983 GLU A C 1
ATOM 7315 O O . GLU A 1 983 ? 13.317 37.511 38.345 1.00 34.22 983 GLU A O 1
ATOM 7320 N N . VAL A 1 984 ? 12.452 36.332 40.041 1.00 33.53 984 VAL A N 1
ATOM 7321 C CA . VAL A 1 984 ? 11.542 37.388 40.512 1.00 33.53 984 VAL A CA 1
ATOM 7322 C C . VAL A 1 984 ? 12.341 38.400 41.341 1.00 33.53 984 VAL A C 1
ATOM 7324 O O . VAL A 1 984 ? 13.058 38.007 42.262 1.00 33.53 984 VAL A O 1
ATOM 7327 N N . TYR A 1 985 ? 12.198 39.692 41.029 1.00 37.62 985 TYR A N 1
ATOM 7328 C CA . TYR A 1 985 ? 12.783 40.810 41.779 1.00 37.62 985 TYR A CA 1
ATOM 7329 C C . TYR A 1 985 ? 12.558 40.696 43.297 1.00 37.62 985 TYR A C 1
ATOM 7331 O O . TYR A 1 985 ? 11.518 40.232 43.769 1.00 37.62 985 TYR A O 1
ATOM 7339 N N . SER A 1 986 ? 13.539 41.169 44.069 1.00 44.88 986 SER A N 1
ATOM 7340 C CA . SER A 1 986 ? 13.434 41.280 45.526 1.00 44.88 986 SER A CA 1
ATOM 7341 C C . SER A 1 986 ? 12.318 42.272 45.904 1.00 44.88 986 SER A C 1
ATOM 7343 O O . SER A 1 986 ? 12.206 43.315 45.261 1.00 44.88 986 SER A O 1
ATOM 7345 N N . PRO A 1 987 ? 11.518 42.012 46.956 1.00 40.06 987 PRO A N 1
ATOM 7346 C CA . PRO A 1 987 ? 10.335 42.803 47.331 1.00 40.06 987 PRO A CA 1
ATOM 7347 C C . PRO A 1 987 ? 10.594 44.257 47.796 1.00 40.06 987 PRO A C 1
ATOM 7349 O O . PRO A 1 987 ? 9.720 44.853 48.422 1.00 40.06 987 PRO A O 1
ATOM 7352 N N . PHE A 1 988 ? 11.766 44.840 47.517 1.00 41.78 988 PHE A N 1
ATOM 7353 C CA . PHE A 1 988 ? 12.165 46.182 47.965 1.00 41.78 988 PHE A CA 1
ATOM 7354 C C . PHE A 1 988 ? 12.547 47.156 46.839 1.00 41.78 988 PHE A C 1
ATOM 7356 O O . PHE A 1 988 ? 12.897 48.295 47.146 1.00 41.78 988 PHE A O 1
ATOM 7363 N N . ASP A 1 989 ? 12.473 46.754 45.567 1.00 37.97 989 ASP A N 1
ATOM 7364 C CA . ASP A 1 989 ? 12.698 47.686 44.457 1.00 37.97 989 ASP A CA 1
ATOM 7365 C C . ASP A 1 989 ? 11.409 48.478 44.166 1.00 37.97 989 ASP A C 1
ATOM 7367 O O . ASP A 1 989 ? 10.432 47.963 43.624 1.00 37.97 989 ASP A O 1
ATOM 7371 N N . ASP A 1 990 ? 11.408 49.741 44.599 1.00 37.47 990 ASP A N 1
ATOM 7372 C CA . ASP A 1 990 ? 10.308 50.704 44.492 1.00 37.47 990 ASP A CA 1
ATOM 7373 C C . ASP A 1 990 ? 10.162 51.202 43.041 1.00 37.47 990 ASP A C 1
ATOM 7375 O O . ASP A 1 990 ? 11.003 51.947 42.524 1.00 37.47 990 ASP A O 1
ATOM 7379 N N . ILE A 1 991 ? 9.103 50.764 42.356 1.00 42.44 991 ILE A N 1
ATOM 7380 C CA . ILE A 1 991 ? 8.797 51.183 40.985 1.00 42.44 991 ILE A CA 1
ATOM 7381 C C . ILE A 1 991 ? 8.032 52.507 41.067 1.00 42.44 991 ILE A C 1
ATOM 7383 O O . ILE A 1 991 ? 6.821 52.537 41.269 1.00 42.44 991 ILE A O 1
ATOM 7387 N N . GLY A 1 992 ? 8.747 53.624 40.928 1.00 35.75 992 GLY A N 1
ATOM 7388 C CA . GLY A 1 992 ? 8.133 54.949 40.870 1.00 35.75 992 GLY A CA 1
ATOM 7389 C C . GLY A 1 992 ? 7.149 55.065 39.701 1.00 35.75 992 GLY A C 1
ATOM 7390 O O . GLY A 1 992 ? 7.553 55.015 38.540 1.00 35.75 992 GLY A O 1
ATOM 7391 N N . GLU A 1 993 ? 5.867 55.265 40.011 1.00 37.84 993 GLU A N 1
ATOM 7392 C CA . GLU A 1 993 ? 4.804 55.451 39.022 1.00 37.84 993 GLU A CA 1
ATOM 7393 C C . GLU A 1 993 ? 5.058 56.696 38.148 1.00 37.84 993 GLU A C 1
ATOM 7395 O O . GLU A 1 993 ? 5.145 57.829 38.634 1.00 37.84 993 GLU A O 1
ATOM 7400 N N . ARG A 1 994 ? 5.130 56.507 36.826 1.00 33.56 994 ARG A N 1
ATOM 7401 C CA . ARG A 1 994 ? 4.967 57.580 35.835 1.00 33.56 994 ARG A CA 1
ATOM 7402 C C . ARG A 1 994 ? 3.924 57.159 34.807 1.00 33.56 994 ARG A C 1
ATOM 7404 O O . ARG A 1 994 ? 3.946 56.050 34.297 1.00 33.56 994 ARG A O 1
ATOM 7411 N N . TRP A 1 995 ? 3.025 58.092 34.512 1.00 31.77 995 TRP A N 1
ATOM 7412 C CA . TRP A 1 995 ? 1.821 57.971 33.682 1.00 31.77 995 TRP A CA 1
ATOM 7413 C C . TRP A 1 995 ? 2.091 57.797 32.169 1.00 31.77 995 TRP A C 1
ATOM 7415 O O . TRP A 1 995 ? 1.538 58.520 31.343 1.00 31.77 995 TRP A O 1
ATOM 7425 N N . GLU A 1 996 ? 2.940 56.844 31.782 1.00 31.86 996 GLU A N 1
ATOM 7426 C CA . GLU A 1 996 ? 3.128 56.465 30.375 1.00 31.86 996 GLU A CA 1
ATOM 7427 C C . GLU A 1 996 ? 3.516 54.980 30.220 1.00 31.86 996 GLU A C 1
ATOM 7429 O O . GLU A 1 996 ? 4.483 54.631 29.546 1.00 31.86 996 GLU A O 1
ATOM 7434 N N . ASP A 1 997 ? 2.735 54.076 30.819 1.00 32.03 997 ASP A N 1
ATOM 7435 C CA . ASP A 1 997 ? 2.878 52.633 30.592 1.00 32.03 997 ASP A CA 1
ATOM 7436 C C . ASP A 1 997 ? 2.288 52.230 29.232 1.00 32.03 997 ASP A C 1
ATOM 7438 O O . ASP A 1 997 ? 1.148 51.782 29.095 1.00 32.03 997 ASP A O 1
ATOM 7442 N N . ARG A 1 998 ? 3.112 52.350 28.187 1.00 29.47 998 ARG A N 1
ATOM 7443 C CA . ARG A 1 998 ? 3.057 51.423 27.052 1.00 29.47 998 ARG A CA 1
ATOM 7444 C C . ARG A 1 998 ? 3.786 50.144 27.457 1.00 29.47 998 ARG A C 1
ATOM 7446 O O . ARG A 1 998 ? 4.980 50.015 27.205 1.00 29.47 998 ARG A O 1
ATOM 7453 N N . GLY A 1 999 ? 3.068 49.179 28.024 1.00 28.22 999 GLY A N 1
ATOM 7454 C CA . GLY A 1 999 ? 3.539 47.793 28.000 1.00 28.22 999 GLY A CA 1
ATOM 7455 C C . GLY A 1 999 ? 3.691 47.337 26.543 1.00 28.22 999 GLY A C 1
ATOM 7456 O O . GLY A 1 999 ? 2.774 47.521 25.737 1.00 28.22 999 GLY A O 1
ATOM 7457 N N . PRO A 1 1000 ? 4.853 46.780 26.184 1.00 31.86 1000 PRO A N 1
ATOM 7458 C CA . PRO A 1 1000 ? 4.846 45.349 25.933 1.00 31.86 1000 PRO A CA 1
ATOM 7459 C C . PRO A 1 1000 ? 5.901 44.626 26.770 1.00 31.86 1000 PRO A C 1
ATOM 7461 O O . PRO A 1 1000 ? 7.039 45.067 26.907 1.00 31.86 1000 PRO A O 1
ATOM 7464 N N . VAL A 1 1001 ? 5.461 43.490 27.305 1.00 28.38 1001 VAL A N 1
ATOM 7465 C CA . VAL A 1 1001 ? 6.255 42.387 27.845 1.00 28.38 1001 VAL A CA 1
ATOM 7466 C C . VAL A 1 1001 ? 7.515 42.193 26.996 1.00 28.38 1001 VAL A C 1
ATOM 7468 O O . VAL A 1 1001 ? 7.426 41.884 25.811 1.00 28.38 1001 VAL A O 1
ATOM 7471 N N . VAL A 1 1002 ? 8.685 42.404 27.595 1.00 29.52 1002 VAL A N 1
ATOM 7472 C CA . VAL A 1 1002 ? 9.967 42.014 27.009 1.00 29.52 1002 VAL A CA 1
ATOM 7473 C C . VAL A 1 1002 ? 10.358 40.706 27.681 1.00 29.52 1002 VAL A C 1
ATOM 7475 O O . VAL A 1 1002 ? 10.856 40.719 28.801 1.00 29.52 1002 VAL A O 1
ATOM 7478 N N . GLU A 1 1003 ? 10.134 39.579 27.004 1.00 29.45 1003 GLU A N 1
ATOM 7479 C CA . GLU A 1 1003 ? 10.940 38.383 27.254 1.00 29.45 1003 GLU A CA 1
ATOM 7480 C C . GLU A 1 1003 ? 12.391 38.744 26.914 1.00 29.45 1003 GLU A C 1
ATOM 7482 O O . GLU A 1 1003 ? 12.742 38.947 25.747 1.00 29.45 1003 GLU A O 1
ATOM 7487 N N . ASN A 1 1004 ? 13.242 38.883 27.928 1.00 29.72 1004 ASN A N 1
ATOM 7488 C CA . ASN A 1 1004 ? 14.656 39.136 27.709 1.00 29.72 1004 ASN A CA 1
ATOM 7489 C C . ASN A 1 1004 ? 15.373 37.784 27.598 1.00 29.72 1004 ASN A C 1
ATOM 7491 O O . ASN A 1 1004 ? 15.721 37.148 28.590 1.00 29.72 1004 ASN A O 1
ATOM 7495 N N . VAL A 1 1005 ? 15.582 37.312 26.367 1.00 32.06 1005 VAL A N 1
ATOM 7496 C CA . VAL A 1 1005 ? 16.473 36.174 26.104 1.00 32.06 1005 VAL A CA 1
ATOM 7497 C C . VAL A 1 1005 ? 17.872 36.587 26.574 1.00 32.06 1005 VAL A C 1
ATOM 7499 O O . VAL A 1 1005 ? 18.433 37.549 26.052 1.00 32.06 1005 VAL A O 1
ATOM 7502 N N . GLY A 1 1006 ? 18.421 35.906 27.586 1.00 34.62 1006 GLY A N 1
ATOM 7503 C CA . GLY A 1 1006 ? 19.713 36.262 28.185 1.00 34.62 1006 GLY A CA 1
ATOM 7504 C C . GLY A 1 1006 ? 20.859 36.410 27.159 1.00 34.62 1006 GLY A C 1
ATOM 7505 O O . GLY A 1 1006 ? 20.785 35.868 26.055 1.00 34.62 1006 GLY A O 1
ATOM 7506 N N . PRO A 1 1007 ? 21.962 37.105 27.502 1.00 32.31 1007 PRO A N 1
ATOM 7507 C CA . PRO A 1 1007 ? 22.965 37.607 26.550 1.00 32.31 1007 PRO A CA 1
ATOM 7508 C C . PRO A 1 1007 ? 23.879 36.549 25.893 1.00 32.31 1007 PRO A C 1
ATOM 7510 O O . PRO A 1 1007 ? 24.913 36.899 25.321 1.00 32.31 1007 PRO A O 1
ATOM 7513 N N . TYR A 1 1008 ? 23.535 35.262 25.921 1.00 37.31 1008 TYR A N 1
ATOM 7514 C CA . TYR A 1 1008 ? 24.327 34.223 25.265 1.00 37.31 1008 TYR A CA 1
ATOM 7515 C C . TYR A 1 1008 ? 23.802 33.955 23.855 1.00 37.31 1008 TYR A C 1
ATOM 7517 O O . TYR A 1 1008 ? 22.894 33.161 23.626 1.00 37.31 1008 TYR A O 1
ATOM 7525 N N . ALA A 1 1009 ? 24.418 34.635 22.890 1.00 36.03 1009 ALA A N 1
ATOM 7526 C CA . ALA A 1 1009 ? 24.351 34.247 21.494 1.00 36.03 1009 ALA A CA 1
ATOM 7527 C C . ALA A 1 1009 ? 24.888 32.813 21.343 1.00 36.03 1009 ALA A C 1
ATOM 7529 O O . ALA A 1 1009 ? 26.080 32.572 21.548 1.00 36.03 1009 ALA A O 1
ATOM 7530 N N . ASP A 1 1010 ? 24.035 31.867 20.950 1.00 38.44 1010 ASP A N 1
ATOM 7531 C CA . ASP A 1 1010 ? 24.505 30.605 20.382 1.00 38.44 1010 ASP A CA 1
ATOM 7532 C C . ASP A 1 1010 ? 25.247 30.941 19.083 1.00 38.44 1010 ASP A C 1
ATOM 7534 O O . ASP A 1 1010 ? 24.647 31.248 18.054 1.00 38.44 1010 ASP A O 1
ATOM 7538 N N . ALA A 1 1011 ? 26.577 30.955 19.135 1.00 38.97 1011 ALA A N 1
ATOM 7539 C CA . ALA A 1 1011 ? 27.417 31.243 17.984 1.00 38.97 1011 ALA A CA 1
ATOM 7540 C C . ALA A 1 1011 ? 27.890 29.935 17.335 1.00 38.97 1011 ALA A C 1
ATOM 7542 O O . ALA A 1 1011 ? 28.567 29.119 17.958 1.00 38.97 1011 ALA A O 1
ATOM 7543 N N . SER A 1 1012 ? 27.596 29.767 16.044 1.00 36.88 1012 SER A N 1
ATOM 7544 C CA . SER A 1 1012 ? 28.342 28.863 15.164 1.00 36.88 1012 SER A CA 1
ATOM 7545 C C . SER A 1 1012 ? 29.256 29.707 14.282 1.00 36.88 1012 SER A C 1
ATOM 7547 O O . SER A 1 1012 ? 28.774 30.461 13.441 1.00 36.88 1012 SER A O 1
ATOM 7549 N N . THR A 1 1013 ? 30.573 29.594 14.455 1.00 35.84 1013 THR A N 1
ATOM 7550 C CA . THR A 1 1013 ? 31.575 30.294 13.627 1.00 35.84 1013 THR A CA 1
ATOM 7551 C C . THR A 1 1013 ? 32.068 29.466 12.435 1.00 35.84 1013 THR A C 1
ATOM 7553 O O . THR A 1 1013 ? 32.925 29.925 11.683 1.00 35.84 1013 THR A O 1
ATOM 7556 N N . ALA A 1 1014 ? 31.539 28.257 12.224 1.00 33.22 1014 ALA A N 1
ATOM 7557 C CA . ALA A 1 1014 ? 31.983 27.370 11.153 1.00 33.22 1014 ALA A CA 1
ATOM 7558 C C . ALA A 1 1014 ? 31.123 27.521 9.889 1.00 33.22 1014 ALA A C 1
ATOM 7560 O O . ALA A 1 1014 ? 29.912 27.297 9.905 1.00 33.22 1014 ALA A O 1
ATOM 7561 N N . ALA A 1 1015 ? 31.769 27.856 8.771 1.00 33.53 1015 ALA A N 1
ATOM 7562 C CA . ALA A 1 1015 ? 31.164 27.782 7.448 1.00 33.53 1015 ALA A CA 1
ATOM 7563 C C . ALA A 1 1015 ? 31.086 26.311 7.005 1.00 33.53 1015 ALA A C 1
ATOM 7565 O O . ALA A 1 1015 ? 32.100 25.708 6.659 1.00 33.53 1015 ALA A O 1
ATOM 7566 N N . ALA A 1 1016 ? 29.883 25.737 7.011 1.00 39.44 1016 ALA A N 1
ATOM 7567 C CA . ALA A 1 1016 ? 29.582 24.477 6.339 1.00 39.44 1016 ALA A CA 1
ATOM 7568 C C . ALA A 1 1016 ? 28.781 24.807 5.064 1.00 39.44 1016 ALA A C 1
ATOM 7570 O O . ALA A 1 1016 ? 27.596 25.122 5.172 1.00 39.44 1016 ALA A O 1
ATOM 7571 N N . PRO A 1 1017 ? 29.394 24.806 3.867 1.00 36.44 1017 PRO A N 1
ATOM 7572 C CA . PRO A 1 1017 ? 28.739 25.283 2.643 1.00 36.44 1017 PRO A CA 1
ATOM 7573 C C . PRO A 1 1017 ? 27.458 24.509 2.279 1.00 36.44 1017 PRO A C 1
ATOM 7575 O O . PRO A 1 1017 ? 26.556 25.092 1.680 1.00 36.44 1017 PRO A O 1
ATOM 7578 N N . ASP A 1 1018 ? 27.328 23.258 2.740 1.00 35.94 1018 ASP A N 1
ATOM 7579 C CA . ASP A 1 1018 ? 26.223 22.354 2.382 1.00 35.94 1018 ASP A CA 1
ATOM 7580 C C . ASP A 1 1018 ? 25.206 22.108 3.522 1.00 35.94 1018 ASP A C 1
ATOM 7582 O O . ASP A 1 1018 ? 24.199 21.421 3.334 1.00 35.94 1018 ASP A O 1
ATOM 7586 N N . LEU A 1 1019 ? 25.424 22.692 4.711 1.00 36.06 1019 LEU A N 1
ATOM 7587 C CA . LEU A 1 1019 ? 24.548 22.572 5.888 1.00 36.06 1019 LEU A CA 1
ATOM 7588 C C . LEU A 1 1019 ? 24.207 23.962 6.443 1.00 36.06 1019 LEU A C 1
ATOM 7590 O O . LEU A 1 1019 ? 25.078 24.691 6.910 1.00 36.06 1019 LEU A O 1
ATOM 7594 N N . ARG A 1 1020 ? 22.917 24.326 6.447 1.00 40.06 1020 ARG A N 1
ATOM 7595 C CA . ARG A 1 1020 ? 22.428 25.558 7.089 1.00 40.06 1020 ARG A CA 1
ATOM 7596 C C . ARG A 1 1020 ? 21.864 25.258 8.473 1.00 40.06 1020 ARG A C 1
ATOM 7598 O O . ARG A 1 1020 ? 20.855 24.566 8.585 1.00 40.06 1020 ARG A O 1
ATOM 7605 N N . PHE A 1 1021 ? 22.477 25.843 9.496 1.00 40.50 1021 PHE A N 1
ATOM 7606 C CA . PHE A 1 1021 ? 21.954 25.861 10.859 1.00 40.50 1021 PHE A CA 1
ATOM 7607 C C . PHE A 1 1021 ? 21.078 27.103 11.051 1.00 40.50 1021 PHE A C 1
ATOM 7609 O O . PHE A 1 1021 ? 21.520 28.224 10.800 1.00 40.50 1021 PHE A O 1
ATOM 7616 N N . LEU A 1 1022 ? 19.827 26.906 11.472 1.00 40.53 1022 LEU A N 1
ATOM 7617 C CA . LEU A 1 1022 ? 18.907 27.996 11.797 1.00 40.53 1022 LEU A CA 1
ATOM 7618 C C . LEU A 1 1022 ? 18.876 28.180 13.314 1.00 40.53 1022 LEU A C 1
ATOM 7620 O O . LEU A 1 1022 ? 18.361 27.333 14.037 1.00 40.53 1022 LEU A O 1
ATOM 7624 N N . LEU A 1 1023 ? 19.452 29.289 13.771 1.00 44.69 1023 LEU A N 1
ATOM 7625 C CA . LEU A 1 1023 ? 19.403 29.729 15.165 1.00 44.69 1023 LEU A CA 1
ATOM 7626 C C . LEU A 1 1023 ? 18.078 30.456 15.408 1.00 44.69 1023 LEU A C 1
ATOM 7628 O O . LEU A 1 1023 ? 17.840 31.513 14.820 1.00 44.69 1023 LEU A O 1
ATOM 7632 N N . THR A 1 1024 ? 17.208 29.883 16.238 1.00 37.59 1024 THR A N 1
ATOM 7633 C CA . THR A 1 1024 ? 15.842 30.380 16.482 1.00 37.59 1024 THR A CA 1
ATOM 7634 C C . THR A 1 1024 ? 15.792 31.725 17.211 1.00 37.59 1024 THR A C 1
ATOM 7636 O O . THR A 1 1024 ? 14.747 32.364 17.223 1.00 37.59 1024 THR A O 1
ATOM 7639 N N . ASN A 1 1025 ? 16.910 32.172 17.787 1.00 38.31 1025 ASN A N 1
ATOM 7640 C CA . ASN A 1 1025 ? 17.062 33.433 18.519 1.00 38.31 1025 ASN A CA 1
ATOM 7641 C C . ASN A 1 1025 ? 17.749 34.553 17.705 1.00 38.31 1025 ASN A C 1
ATOM 7643 O O . ASN A 1 1025 ? 18.030 35.615 18.254 1.00 38.31 1025 ASN A O 1
ATOM 7647 N N . SER A 1 1026 ? 18.018 34.360 16.405 1.00 40.59 1026 SER A N 1
ATOM 7648 C CA . SER A 1 1026 ? 18.649 35.388 15.561 1.00 40.59 1026 SER A CA 1
ATOM 7649 C C . SER A 1 1026 ? 17.639 36.140 14.685 1.00 40.59 1026 SER A C 1
ATOM 7651 O O . SER A 1 1026 ? 16.995 35.559 13.808 1.00 40.59 1026 SER A O 1
ATOM 7653 N N . LEU A 1 1027 ? 17.565 37.468 14.844 1.00 36.44 1027 LEU A N 1
ATOM 7654 C CA . LEU A 1 1027 ? 16.700 38.361 14.052 1.00 36.44 1027 LEU A CA 1
ATOM 7655 C C . LEU A 1 1027 ? 17.041 38.380 12.550 1.00 36.44 1027 LEU A C 1
ATOM 7657 O O . LEU A 1 1027 ? 16.206 38.784 11.743 1.00 36.44 1027 LEU A O 1
ATOM 7661 N N . THR A 1 1028 ? 18.236 37.929 12.161 1.00 37.16 1028 THR A N 1
ATOM 7662 C CA . THR A 1 1028 ? 18.658 37.817 10.755 1.00 37.16 1028 THR A CA 1
ATOM 7663 C C . THR A 1 1028 ? 18.244 36.492 10.104 1.00 37.16 1028 THR A C 1
ATOM 7665 O O . THR A 1 1028 ? 18.353 36.353 8.888 1.00 37.16 1028 THR A O 1
ATOM 7668 N N . HIS A 1 1029 ? 17.719 35.529 10.873 1.00 37.47 1029 HIS A N 1
ATOM 7669 C CA . HIS A 1 1029 ? 17.261 34.213 10.402 1.00 37.47 1029 HIS A CA 1
ATOM 7670 C C . HIS A 1 1029 ? 15.722 34.088 10.394 1.00 37.47 1029 HIS A C 1
ATOM 7672 O O . HIS A 1 1029 ? 15.165 33.032 10.692 1.00 37.47 1029 HIS A O 1
ATOM 7678 N N . ARG A 1 1030 ? 15.014 35.171 10.045 1.00 37.91 1030 ARG A N 1
ATOM 7679 C CA . ARG A 1 1030 ? 13.544 35.197 9.927 1.00 37.91 1030 ARG A CA 1
ATOM 7680 C C . ARG A 1 1030 ? 13.074 34.486 8.653 1.00 37.91 1030 ARG A C 1
ATOM 7682 O O . ARG A 1 1030 ? 13.629 34.693 7.578 1.00 37.91 1030 ARG A O 1
ATOM 7689 N N . THR A 1 1031 ? 12.015 33.683 8.751 1.00 33.28 1031 THR A N 1
ATOM 7690 C CA . THR A 1 1031 ? 11.396 32.996 7.597 1.00 33.28 1031 THR A CA 1
ATOM 7691 C C . THR A 1 1031 ? 10.188 33.731 7.004 1.00 33.28 1031 THR A C 1
ATOM 7693 O O . THR A 1 1031 ? 9.618 33.237 6.034 1.00 33.28 1031 THR A O 1
ATOM 7696 N N . ALA A 1 1032 ? 9.785 34.877 7.567 1.00 33.53 1032 ALA A N 1
ATOM 7697 C CA . ALA A 1 1032 ? 8.666 35.696 7.095 1.00 33.53 1032 ALA A CA 1
ATOM 7698 C C . ALA A 1 1032 ? 8.879 37.186 7.426 1.00 33.53 1032 ALA A C 1
ATOM 7700 O O . ALA A 1 1032 ? 9.539 37.513 8.417 1.00 33.53 1032 ALA A O 1
ATOM 7701 N N . ASP A 1 1033 ? 8.321 38.066 6.591 1.00 38.03 1033 ASP A N 1
ATOM 7702 C CA . ASP A 1 1033 ? 8.376 39.521 6.749 1.00 38.03 1033 ASP A CA 1
ATOM 7703 C C . ASP A 1 1033 ? 7.167 39.996 7.580 1.00 38.03 1033 ASP A C 1
ATOM 7705 O O . ASP A 1 1033 ? 6.025 39.816 7.149 1.00 38.03 1033 ASP A O 1
ATOM 7709 N N . PRO A 1 1034 ? 7.375 40.596 8.766 1.00 34.09 1034 PRO A N 1
ATOM 7710 C CA . PRO A 1 1034 ? 6.278 41.039 9.623 1.00 34.09 1034 PRO A CA 1
ATOM 7711 C C . PRO A 1 1034 ? 5.429 42.171 9.019 1.00 34.09 1034 PRO A C 1
ATOM 7713 O O . PRO A 1 1034 ? 4.332 42.415 9.516 1.00 34.09 1034 PRO A O 1
ATOM 7716 N N . ALA A 1 1035 ? 5.896 42.848 7.964 1.00 35.00 1035 ALA A N 1
ATOM 7717 C CA . ALA A 1 1035 ? 5.132 43.885 7.269 1.00 35.00 1035 ALA A CA 1
ATOM 7718 C C . ALA A 1 1035 ? 4.183 43.332 6.184 1.00 35.00 1035 ALA A C 1
ATOM 7720 O O . ALA A 1 1035 ? 3.302 44.059 5.722 1.00 35.00 1035 ALA A O 1
ATOM 7721 N N . ASP A 1 1036 ? 4.320 42.057 5.793 1.00 38.38 1036 ASP A N 1
ATOM 7722 C CA . ASP A 1 1036 ? 3.501 41.420 4.756 1.00 38.38 1036 ASP A CA 1
ATOM 7723 C C . ASP A 1 1036 ? 2.586 40.326 5.336 1.00 38.38 1036 ASP A C 1
ATOM 7725 O O . ASP A 1 1036 ? 2.995 39.191 5.606 1.00 38.38 1036 ASP A O 1
ATOM 7729 N N . LEU A 1 1037 ? 1.297 40.654 5.466 1.00 32.22 1037 LEU A N 1
ATOM 7730 C CA . LEU A 1 1037 ? 0.244 39.768 5.975 1.00 32.22 1037 LEU A CA 1
ATOM 7731 C C . LEU A 1 1037 ? 0.001 38.522 5.101 1.00 32.22 1037 LEU A C 1
ATOM 7733 O O . LEU A 1 1037 ? -0.531 37.526 5.598 1.00 32.22 1037 LEU A O 1
ATOM 7737 N N . ALA A 1 1038 ? 0.398 38.527 3.822 1.00 31.95 1038 ALA A N 1
ATOM 7738 C CA . ALA A 1 1038 ? 0.326 37.339 2.971 1.00 31.95 1038 ALA A CA 1
ATOM 7739 C C . ALA A 1 1038 ? 1.408 36.307 3.338 1.00 31.95 1038 ALA A C 1
ATOM 7741 O O . ALA A 1 1038 ? 1.159 35.102 3.244 1.00 31.95 1038 ALA A O 1
ATOM 7742 N N . SER A 1 1039 ? 2.563 36.762 3.837 1.00 32.94 1039 SER A N 1
ATOM 7743 C CA . SER A 1 1039 ? 3.615 35.892 4.380 1.00 32.94 1039 SER A CA 1
ATOM 7744 C C . SER A 1 1039 ? 3.216 35.253 5.722 1.00 32.94 1039 SER A C 1
ATOM 7746 O O . SER A 1 1039 ? 3.647 34.144 6.041 1.00 32.94 1039 SER A O 1
ATOM 7748 N N . LEU A 1 1040 ? 2.310 35.902 6.466 1.00 32.59 1040 LEU A N 1
ATOM 7749 C CA . LEU A 1 1040 ? 1.805 35.460 7.772 1.00 32.59 1040 LEU A CA 1
ATOM 7750 C C . LEU A 1 1040 ? 0.663 34.430 7.693 1.00 32.59 1040 LEU A C 1
ATOM 7752 O O . LEU A 1 1040 ? 0.440 33.696 8.656 1.00 32.59 1040 LEU A O 1
ATOM 7756 N N . ARG A 1 1041 ? -0.035 34.320 6.553 1.00 26.70 1041 ARG A N 1
ATOM 7757 C CA . ARG A 1 1041 ? -1.139 33.355 6.347 1.00 26.70 1041 ARG A CA 1
ATOM 7758 C C . ARG A 1 1041 ? -0.688 31.895 6.194 1.00 26.70 1041 ARG A C 1
ATOM 7760 O O . ARG A 1 1041 ? -1.518 31.001 6.302 1.00 26.70 1041 ARG A O 1
ATOM 7767 N N . ASN A 1 1042 ? 0.606 31.641 5.989 1.00 28.27 1042 ASN A N 1
ATOM 7768 C CA . ASN A 1 1042 ? 1.177 30.307 5.754 1.00 28.27 1042 ASN A CA 1
ATOM 7769 C C . ASN A 1 1042 ? 1.917 29.748 6.986 1.00 28.27 1042 ASN A C 1
ATOM 7771 O O . ASN A 1 1042 ? 3.061 29.300 6.883 1.00 28.27 1042 ASN A O 1
ATOM 7775 N N . ARG A 1 1043 ? 1.284 29.765 8.168 1.00 25.72 1043 ARG A N 1
ATOM 7776 C CA . ARG A 1 1043 ? 1.811 29.059 9.347 1.00 25.72 1043 ARG A CA 1
ATOM 7777 C C . ARG A 1 1043 ? 1.494 27.568 9.272 1.00 25.72 1043 ARG A C 1
ATOM 7779 O O . ARG A 1 1043 ? 0.362 27.167 9.493 1.00 25.72 1043 ARG A O 1
ATOM 7786 N N . LEU A 1 1044 ? 2.528 26.759 9.071 1.00 26.34 1044 LEU A N 1
ATOM 7787 C CA . LEU A 1 1044 ? 2.671 25.456 9.720 1.00 26.34 1044 LEU A CA 1
ATOM 7788 C C . LEU A 1 1044 ? 4.131 25.367 10.199 1.00 26.34 1044 LEU A C 1
ATOM 7790 O O . LEU A 1 1044 ? 5.057 25.440 9.393 1.00 26.34 1044 LEU A O 1
ATOM 7794 N N . PHE A 1 1045 ? 4.299 25.252 11.522 1.00 27.05 1045 PHE A N 1
ATOM 7795 C CA . PHE A 1 1045 ? 5.545 24.996 12.270 1.00 27.05 1045 PHE A CA 1
ATOM 7796 C C . PHE A 1 1045 ? 6.503 26.146 12.635 1.00 27.05 1045 PHE A C 1
ATOM 7798 O O . PHE A 1 1045 ? 7.703 25.925 12.779 1.00 27.05 1045 PHE A O 1
ATOM 7805 N N . PHE A 1 1046 ? 5.984 27.333 12.943 1.00 25.73 1046 PHE A N 1
ATOM 7806 C CA . PHE A 1 1046 ? 6.635 28.216 13.922 1.00 25.73 1046 PHE A CA 1
ATOM 7807 C C . PHE A 1 1046 ? 5.559 28.755 14.867 1.00 25.73 1046 PHE A C 1
ATOM 7809 O O . PHE A 1 1046 ? 4.526 29.237 14.394 1.00 25.73 1046 PHE A O 1
ATOM 7816 N N . LEU A 1 1047 ? 5.775 28.666 16.184 1.00 21.16 1047 LEU A N 1
ATOM 7817 C CA . LEU A 1 1047 ? 5.019 29.500 17.119 1.00 21.16 1047 LEU A CA 1
ATOM 7818 C C . LEU A 1 1047 ? 5.245 30.976 16.732 1.00 21.16 1047 LEU A C 1
ATOM 7820 O O . LEU A 1 1047 ? 6.340 31.313 16.265 1.00 21.16 1047 LEU A O 1
ATOM 7824 N N . PRO A 1 1048 ? 4.244 31.863 16.877 1.00 21.30 1048 PRO A N 1
ATOM 7825 C CA . PRO A 1 1048 ? 4.528 33.291 16.921 1.00 21.30 1048 PRO A CA 1
ATOM 7826 C C . PRO A 1 1048 ? 5.605 33.549 17.978 1.00 21.30 1048 PRO A C 1
ATOM 7828 O O . PRO A 1 1048 ? 5.431 33.153 19.124 1.00 21.30 1048 PRO A O 1
ATOM 7831 N N . LEU A 1 1049 ? 6.665 34.263 17.603 1.00 25.55 1049 LEU A N 1
ATOM 7832 C CA . LEU A 1 1049 ? 7.160 35.298 18.503 1.00 25.55 1049 LEU A CA 1
ATOM 7833 C C . LEU A 1 1049 ? 6.028 36.329 18.577 1.00 25.55 1049 LEU A C 1
ATOM 7835 O O . LEU A 1 1049 ? 5.679 36.916 17.545 1.00 25.55 1049 LEU A O 1
ATOM 7839 N N . GLN A 1 1050 ? 5.399 36.457 19.739 1.00 25.77 1050 GLN A N 1
ATOM 7840 C CA . GLN A 1 1050 ? 4.739 37.697 20.124 1.00 25.77 1050 GLN A CA 1
ATOM 7841 C C . GLN A 1 1050 ? 5.553 38.304 21.245 1.00 25.77 1050 GLN A C 1
ATOM 7843 O O . GLN A 1 1050 ? 5.801 37.559 22.214 1.00 25.77 1050 GLN A O 1
#

Secondary structure (DSSP, 8-state):
--S-EEEEEEE-TTTS-EEEEEEPPPGGGGTTS-EEEEEEEEESSS--SSTTSSEEEEEES--SEEEES---SSEEEEEEEEEEETT--EE--GGGEEEEEE-----HHHHHHHTS-HHHHHH-PPPPHHHHHHS-HHHHHHHHTS-HHHHTS-HHHHHHHHHHTHHHHHHHHHHTGGGGG-TTTS-HHHHHHHHHHTT----TTS-HHHHHHHHHHHHHHHHHHTBHHHHHHHHHHHH--EEEEEEPP---PPSSS---PEEEEEEEETTEEEETTBSTTTTT--SSEEE-BTTBEEEEE-SSPSSB-PPTT-EEEEEETTSPPEEEE--TTSSS-TTSB-HHHHHHHHHHH-TTEEEEE-TTS-EEEEEEEESTT-EEEEE--SSEEEE-TT-EEEEEEEEEETTTTEEEEEEEEE-TT-HHHHHHHHHHHTTPPPPPP----------------PPPPPS-EEEEEEEEETTEE---EE----SS-EEEEEEEE-TTS-EEEEEEESTTSTT-EEEEEEEEEPPPBEEEEEEEEESPB---TT-EEEEEEE-TTS-EEEEEEEPPGGGSS-TTSB-HHHHHHHHHHH-TTEEEEE-TTSEEEEEEEEESTT-EEEE--STTT-TTTTTTT--TTSSEEE-B----EEEEE-PPP---SS-EEEEEEEE-SSS-EEEEEEETTTT-EEEEEEEETTEEPPPEEEESSEEEEEEEE-TTS-EEEEEEEE-TT-TTS--EEEEEEEE-TTSSSB---EE---PPTTS--B-EEEEEEE-TTSSEEEEEEE-TTSS-EEEEEEE-SSS---PPPEESS-SSS--EEEEEEE-TTSPEEEEEEE---PPB-PSP-PPTT---S-EEEES-BPPS-BSS-SS--GGGHHHHTTTT-TTTTSSSS------TTS-B--TTS--BPPPPPPTTTT--TTEEEEEEE--TTPPP--HHHHHHHHHHHHHHS-TT-EEEEEEPPP----PPPPTT------S-----------S---------TT---B-TT-TTS-SS-TT-HHHHT--SS-----